Protein AF-0000000083411839 (afdb_homodimer)

InterPro domains:
  IPR003423 Outer membrane efflux protein [PF02321] (50-233)
  IPR003423 Outer membrane efflux protein [PF02321] (259-437)
  IPR051906 Outer membrane protein TolC-like [PTHR30026] (7-440)

Organism: NCBI:txid2530390

Secondary structure (DSSP, 8-state):
-TTSGGGSTTSTHHHHHHHHHHHHHHHHHHT---------PBPHHHHHHHHHHH-HHHHHHHHHHHHHHHHHHHHHHTTS-EEEEEEEEEEE-SSEE-TTS-EESS-EEEEEEEEEEEEEEEETTHHHHHHHHHHHHHHHHHHHHHHHHHHHHHHHHHHHHHHHHHHHHHHHHHHHHHHHHHHHHHHHHHHHTT-S-HHHHHHHHHHHHHHHHHHHHHHHHHHHHHHHHHHHHT-S--TT--B----PPPPP---HHHHHHHHHHH-HHHHHHHHHHHHHHHHHHHHHGGGS-EEEEEEEEEEEEEEETTS----HHHHHHHT-EEEEEEEEEEEEEETTHHHHHHHHHHHHHHHHHHHHHHHHHHHHHHHHHHHHHHHHHHHHHHHHHHHHHHHHHHHHHHHHHHHTT-S-HHHHHHHHHHHHHHHHHHHHHHHHHHHHHHHHHHHHHS--/--SGGGGGGGTHHHHHHHHHHHHHHHHHHHT---------EEPHHHHHHHHHHH-HHHHHHHHHHHHHHHHHHHHHHTTS-EEEEEEEEEEEEEEEE-TTS-EEES-EEEEEEEEEEEEEEEETTHHHHHHHHHHHHHHHHHHHHHHHHHHHHHHHHHHHHHHHHHHHHHHHHHHHHHHHHHHHHHHHHHHHTT-S-HHHHHHHHHHHHHHHHHHHHHHHHHHHHHHHHHHHHT-S--TT-EE----PPPPP---HHHHHHHHHHH-HHHHHHHHHHHHHHHHHHHHHGGGS-EEEEEEEEEEEEEEETTS----HHHHHHHT-EEEEEEEEE--S--TTHHHHHHHHHHHHHHHHHHHHHHHHHHHHHHHHHHHHHHHHHHHHHHHHHHHHHHHHHHHHHHHHHHHTT-S-HHHHHHHHHHHHHHHHHHHHHHHHHHHHHHHHHHHHHS--

Sequence (904 aa):
MSNSVVMKRKINAITTTKVMKRIIAMLTIATASTVTMWADTWSLDSCINYAVEHNLTVKTRQNDIESSKLSVTSAKSQLLPNVSASAGQSWSIGRGLTAENTYANRNTSNTQWGASFTLPVFNGLSTVRQIQLAKANLSTVIEQYAAAKDDITLNVITAYLQVLYNRELHEVALNQVELSSYELTRQRALLEAGKIPEVDLLEAESQLAQDKLQATTTANDTRLALVDLAQLLELDDIDNFDITTLDGEEQPILPAESVYNNALNINHTLKAARGEIAAAERNISVAQSGYIPRLSFNAGIGSSYYTVTGMEHPSFSRQMKDNFNTYFGFSLSIPIFDGLSTRNSVKRARVQHVASKLQYQDAENRLYKTIQQAYYQAVSAQERSKSCLIAEDAANKAFEAMREKYNLGRATPSEYEQAKNKALRTTAERIQAHYELILRTRILNFYDTGRYMSNSVVMKRKINAITTTKVMKRIIAMLTIATASTVTMWADTWSLDSCINYAVEHNLTVKTRQNDIESSKLSVTSAKSQLLPNVSASAGQSWSIGRGLTAENTYANRNTSNTQWGASFTLPVFNGLSTVRQIQLAKANLSTVIEQYAAAKDDITLNVITAYLQVLYNRELHEVALNQVELSSYELTRQRALLEAGKIPEVDLLEAESQLAQDKLQATTTANDTRLALVDLAQLLELDDIDNFDITTLDGEEQPILPAESVYNNALNINHTLKAARGEIAAAERNISVAQSGYIPRLSFNAGIGSSYYTVTGMEHPSFSRQMKDNFNTYFGFSLSIPIFDGLSTRNSVKRARVQHVASKLQYQDAENRLYKTIQQAYYQAVSAQERSKSCLIAEDAANKAFEAMREKYNLGRATPSEYEQAKNKALRTTAERIQAHYELILRTRILNFYDTGRY

Foldseek 3Di:
DPPPPPPPPPPPPPPVVVVVVVVVVVVVVVVVPPPVVVLPAAELVRLLVLLCVDPVVLVVLVVVLVVLVVQLVVLVCLQPKDKDKDKDKDKDAAFDQDPVRDTDGFIKIKIKIKMKIKGFPFLLCLSVLSSVLSVLLSQLSVLVSVLVSLVLSLVLLVLVLQLVLLVVLLVLLVVQLVVLVVVLVVVVVCVVVVNDDPVLNVVSVVSSVVSVVSSVVSVVSSLVSLVVSCVSSVHPDSPSHHHDDDPDDQDDQDDLVLLLVQLCPVNSNLVSLVSQLVSLVSQLVSLLSVQGKTKMKMKMKMFMDMDTPPDDDDDPVVRRVVRIDIDIDMDIGGDDDDPCSSVVSSVVSVVVSVVSVVVSVVVSVVLSVVSNVLSVQLVVLVVQLVVLVVQLVVLVVVLVVVVVCVVVVNDDSVRNVVSVVSNSVSVSSNSVSVSSNVSSSVVNVCSRPVHD/DPPDPPPPPPPPPPVVVVVVVVCVVVVVVVVVPPVPVVLPAAELVNLLVLLCVPPVVLVVLVVVLVVLVVQLVVLVCLQPKDKDKDKDKDKDAAFDQDPVRRTDGWIKIKIKMKMKMKGFPFLLCLSVLSSVLSVLLSQLSVLVSVLVSLVLSLVLLVLVLQLVLLVVLLVLLVVQLVVLVVVLVVVVVCVVVVNDDPVLNVVSVVSSVVSVVSNVVSVVSSLVSQVVSCVSSVHPDSPSHHHDDDPDDQDDQDDLVLLLVQLCPVNSNLVSLVSQLVSLVSQLVSLLSVQGKTKMKMKMKMFMDMDTPPDDDDDPVVRRVVRIDIDIDMDIGGDDDDPCPSVVSSVVSVVSSVVSVVVSVVVSVVLSVVSVVLSVLLVVLVVQLVVLVVQLVVLVVVLVVVVVCVVVVNDDPVSNVVSVVSNSVSVSSNSVSVSSNVSSSVVNVCSRPVHD

Solvent-accessible surface area (backbone atoms only — not comparable to full-atom values): 45033 Å² total; per-residue (Å²): 135,83,80,74,73,81,76,69,74,73,67,72,69,63,62,63,56,51,56,52,48,49,49,48,50,50,49,56,55,60,63,54,56,74,69,66,68,63,64,68,54,37,41,71,67,55,47,38,56,45,19,57,74,52,19,64,70,40,50,51,35,52,50,48,40,54,53,32,51,48,46,27,51,55,31,54,53,63,63,49,65,47,76,50,74,50,76,48,79,48,76,45,82,42,78,28,72,41,97,63,66,42,82,42,82,35,41,34,38,39,38,35,39,34,35,41,36,40,32,58,73,37,60,26,59,29,51,64,32,41,28,52,24,28,48,32,45,33,55,19,41,50,25,46,32,51,29,42,41,53,53,50,43,54,50,45,52,52,31,52,49,48,25,52,46,30,45,54,50,23,53,52,28,49,51,47,32,53,52,32,51,52,48,37,55,49,42,52,54,36,40,77,70,68,72,46,62,70,66,58,45,53,50,36,50,53,49,30,53,52,31,46,50,49,27,52,52,30,45,50,48,23,50,52,30,46,48,53,40,30,56,58,35,61,53,88,64,58,88,70,57,48,66,53,84,76,87,71,75,88,61,81,82,66,56,44,69,60,32,46,62,43,22,71,76,64,38,31,59,54,50,19,34,52,25,44,31,53,22,27,52,31,42,28,54,33,30,52,20,62,68,41,45,33,33,32,38,40,33,36,39,31,29,40,40,74,46,48,64,95,52,92,64,79,52,67,71,55,32,37,61,58,36,30,30,38,38,39,32,40,40,36,42,35,61,73,36,66,28,55,49,44,60,48,43,27,52,50,27,48,52,48,26,51,51,31,49,52,50,32,50,52,48,52,50,50,50,48,50,50,42,45,50,32,33,53,46,23,52,48,22,48,54,46,30,54,48,25,50,52,42,26,52,44,31,45,51,49,27,54,52,40,50,53,37,36,74,72,69,75,44,53,70,69,56,46,50,50,33,48,51,48,27,50,51,30,45,52,48,28,51,51,25,48,48,45,25,53,50,28,26,36,52,41,42,24,50,40,71,75,47,118,139,82,80,80,77,77,77,72,76,70,70,69,60,65,64,51,52,57,55,45,46,51,49,44,49,50,46,54,56,60,60,57,56,73,72,61,69,61,59,69,53,38,43,71,66,54,46,39,57,44,20,58,73,53,19,63,71,39,51,51,34,51,51,48,40,55,52,33,51,49,46,28,51,49,31,55,27,66,64,41,45,35,32,36,36,37,40,35,41,39,38,36,43,36,36,31,73,38,98,82,50,35,76,41,81,37,40,33,39,40,39,37,39,36,36,42,36,40,32,59,73,36,59,27,58,28,53,64,32,42,28,53,26,29,49,31,46,35,54,19,41,50,26,48,33,50,29,44,42,52,53,52,43,53,50,47,53,53,34,51,49,48,26,55,45,28,47,54,50,22,54,52,28,49,52,47,33,54,52,33,50,52,48,37,54,50,42,53,54,35,40,75,70,67,73,47,63,72,67,57,44,51,49,36,52,43,47,30,51,52,31,45,45,48,26,52,51,30,47,49,49,22,52,50,30,45,47,52,38,33,54,58,37,59,55,89,61,60,87,63,59,46,68,53,85,77,87,69,76,86,60,82,83,66,58,44,69,60,31,46,63,43,24,72,78,65,36,32,60,55,51,20,32,52,26,44,31,54,23,28,52,33,42,29,54,32,31,53,19,61,68,40,45,31,33,34,39,37,33,36,41,33,31,39,40,73,46,48,64,95,52,93,64,77,54,66,70,57,32,35,62,72,44,48,46,75,50,69,50,74,48,80,48,70,69,84,78,69,87,55,50,44,61,50,44,29,51,50,27,49,52,47,26,53,51,29,50,51,50,31,51,51,48,51,50,50,50,49,50,51,42,46,50,33,34,52,49,24,53,48,23,50,54,44,30,55,51,27,50,52,48,25,54,52,30,46,52,50,26,54,52,39,51,53,35,37,75,71,68,75,46,50,71,66,56,43,51,50,34,47,52,48,27,51,51,31,44,52,49,27,52,50,26,48,49,46,26,52,50,29,26,38,53,41,42,23,51,38,70,75,48,120

pLDDT: mean 87.09, std 16.54, range [23.09, 98.56]

Structure (mmCIF, N/CA/C/O backbone):
data_AF-0000000083411839-model_v1
#
loop_
_entity.id
_entity.type
_entity.pdbx_description
1 polymer 'TolC family protein'
#
loop_
_atom_site.group_PDB
_atom_site.id
_atom_site.type_symbol
_atom_site.label_atom_id
_atom_site.label_alt_id
_atom_site.label_comp_id
_atom_site.label_asym_id
_atom_site.label_entity_id
_atom_site.label_seq_id
_atom_site.pdbx_PDB_ins_code
_atom_site.Cartn_x
_atom_site.Cartn_y
_atom_site.Cartn_z
_atom_site.occupancy
_atom_site.B_iso_or_equiv
_atom_site.auth_seq_id
_atom_site.auth_comp_id
_atom_site.auth_asym_id
_atom_site.auth_atom_id
_atom_site.pdbx_PDB_model_num
ATOM 1 N N . MET A 1 1 ? 107.5 8.859 13.5 1 24.61 1 MET A N 1
ATOM 2 C CA . MET A 1 1 ? 106.812 10.141 13.609 1 24.61 1 MET A CA 1
ATOM 3 C C . MET A 1 1 ? 105.625 10.164 12.711 1 24.61 1 MET A C 1
ATOM 5 O O . MET A 1 1 ? 104.938 11.188 12.609 1 24.61 1 MET A O 1
ATOM 9 N N . SER A 1 2 ? 105.5 9.211 11.75 1 26.36 2 SER A N 1
ATOM 10 C CA . SER A 1 2 ? 104.688 9.188 10.531 1 26.36 2 SER A CA 1
ATOM 11 C C . SER A 1 2 ? 103.188 8.953 10.844 1 26.36 2 SER A C 1
ATOM 13 O O . SER A 1 2 ? 102.375 8.938 9.938 1 26.36 2 SER A O 1
ATOM 15 N N . ASN A 1 3 ? 102.875 8.477 12.086 1 27.67 3 ASN A N 1
ATOM 16 C CA . ASN A 1 3 ? 101.562 7.828 12.336 1 27.67 3 ASN A CA 1
ATOM 17 C C . ASN A 1 3 ? 100.438 8.844 12.5 1 27.67 3 ASN A C 1
ATOM 19 O O . ASN A 1 3 ? 99.312 8.469 12.734 1 27.67 3 ASN A O 1
ATOM 23 N N . SER A 1 4 ? 100.75 10.164 12.875 1 30.06 4 SER A N 1
ATOM 24 C CA . SER A 1 4 ? 99.75 10.992 13.594 1 30.06 4 SER A CA 1
ATOM 25 C C . SER A 1 4 ? 98.812 11.664 12.633 1 30.06 4 SER A C 1
ATOM 27 O O . SER A 1 4 ? 97.875 12.383 13.062 1 30.06 4 SER A O 1
ATOM 29 N N . VAL A 1 5 ? 99 11.836 11.312 1 27.14 5 VAL A N 1
ATOM 30 C CA . VAL A 1 5 ? 98.375 12.852 10.5 1 27.14 5 VAL A CA 1
ATOM 31 C C . VAL A 1 5 ? 97 12.375 10.102 1 27.14 5 VAL A C 1
ATOM 33 O O . VAL A 1 5 ? 96.188 13.156 9.578 1 27.14 5 VAL A O 1
ATOM 36 N N . VAL A 1 6 ? 96.688 11.055 9.992 1 29.42 6 VAL A N 1
ATOM 37 C CA . VAL A 1 6 ? 95.562 10.625 9.141 1 29.42 6 VAL A CA 1
ATOM 38 C C . VAL A 1 6 ? 94.25 10.938 9.82 1 29.42 6 VAL A C 1
ATOM 40 O O . VAL A 1 6 ? 93.188 10.773 9.219 1 29.42 6 VAL A O 1
ATOM 43 N N . MET A 1 7 ? 94.188 11.328 11.227 1 23.72 7 MET A N 1
ATOM 44 C CA . MET A 1 7 ? 92.875 11.164 11.93 1 23.72 7 MET A CA 1
ATOM 45 C C . MET A 1 7 ? 92 12.391 11.742 1 23.72 7 MET A C 1
ATOM 47 O O . MET A 1 7 ? 90.938 12.469 12.312 1 23.72 7 MET A O 1
ATOM 51 N N . LYS A 1 8 ? 92.438 13.609 11.188 1 26.45 8 LYS A N 1
ATOM 52 C CA . LYS A 1 8 ? 91.75 14.891 11.336 1 26.45 8 LYS A CA 1
ATOM 53 C C . LYS A 1 8 ? 90.5 14.945 10.445 1 26.45 8 LYS A C 1
ATOM 55 O O . LYS A 1 8 ? 89.625 15.766 10.664 1 26.45 8 LYS A O 1
ATOM 60 N N . ARG A 1 9 ? 90.5 14.383 9.258 1 24.98 9 ARG A N 1
ATOM 61 C CA . ARG A 1 9 ? 89.562 14.875 8.25 1 24.98 9 ARG A CA 1
ATOM 62 C C . ARG A 1 9 ? 88.125 14.477 8.594 1 24.98 9 ARG A C 1
ATOM 64 O O . ARG A 1 9 ? 87.188 14.844 7.879 1 24.98 9 ARG A O 1
ATOM 71 N N . LYS A 1 10 ? 87.938 13.461 9.445 1 26.09 10 LYS A N 1
ATOM 72 C CA . LYS A 1 10 ? 86.562 12.867 9.438 1 26.09 10 LYS A CA 1
ATOM 73 C C . LYS A 1 10 ? 85.562 13.781 10.133 1 26.09 10 LYS A C 1
ATOM 75 O O . LYS A 1 10 ? 84.375 13.492 10.148 1 26.09 10 LYS A O 1
ATOM 80 N N . ILE A 1 11 ? 86 14.812 10.938 1 27.66 11 ILE A N 1
ATOM 81 C CA . ILE A 1 11 ? 85.062 15.359 11.875 1 27.66 11 ILE A CA 1
ATOM 82 C C . ILE A 1 11 ? 84.125 16.359 11.156 1 27.66 11 ILE A C 1
ATOM 84 O O . ILE A 1 11 ? 83.062 16.703 11.656 1 27.66 11 ILE A O 1
ATOM 88 N N . ASN A 1 12 ? 84.562 17.016 10.047 1 28.27 12 ASN A N 1
ATOM 89 C CA . ASN A 1 12 ? 83.812 18.188 9.594 1 28.27 12 ASN A CA 1
ATOM 90 C C . ASN A 1 12 ? 82.438 17.812 8.984 1 28.27 12 ASN A C 1
ATOM 92 O O . ASN A 1 12 ? 81.625 18.688 8.68 1 28.27 12 ASN A O 1
ATOM 96 N N . ALA A 1 13 ? 82.312 16.562 8.461 1 32.06 13 ALA A N 1
ATOM 97 C CA . ALA A 1 13 ? 81.188 16.266 7.613 1 32.06 13 ALA A CA 1
ATOM 98 C C . ALA A 1 13 ? 79.938 16.125 8.445 1 32.06 13 ALA A C 1
ATOM 100 O O . ALA A 1 13 ? 78.812 16.062 7.898 1 32.06 13 ALA A O 1
ATOM 101 N N . ILE A 1 14 ? 79.938 15.961 9.773 1 34.69 14 ILE A N 1
ATOM 102 C CA . ILE A 1 14 ? 78.75 15.586 10.484 1 34.69 14 ILE A CA 1
ATOM 103 C C . ILE A 1 14 ? 77.875 16.828 10.695 1 34.69 14 ILE A C 1
ATOM 105 O O . ILE A 1 14 ? 76.625 16.719 10.742 1 34.69 14 ILE A O 1
ATOM 109 N N . THR A 1 15 ? 78.5 18.031 10.805 1 38.75 15 THR A N 1
ATOM 110 C CA . THR A 1 15 ? 77.625 19.125 11.305 1 38.75 15 THR A CA 1
ATOM 111 C C . THR A 1 15 ? 76.75 19.656 10.203 1 38.75 15 THR A C 1
ATOM 113 O O . THR A 1 15 ? 75.688 20.234 10.492 1 38.75 15 THR A O 1
ATOM 116 N N . THR A 1 16 ? 77.188 19.578 8.898 1 45.88 16 THR A N 1
ATOM 117 C CA . THR A 1 16 ? 76.438 20.25 7.867 1 45.88 16 THR A CA 1
ATOM 118 C C . THR A 1 16 ? 75.125 19.5 7.629 1 45.88 16 THR A C 1
ATOM 120 O O . THR A 1 16 ? 74.125 20.094 7.137 1 45.88 16 THR A O 1
ATOM 123 N N . THR A 1 17 ? 75.125 18.125 7.883 1 46.03 17 THR A N 1
ATOM 124 C CA . THR A 1 17 ? 73.938 17.375 7.504 1 46.03 17 THR A CA 1
ATOM 125 C C . THR A 1 17 ? 72.812 17.641 8.492 1 46.03 17 THR A C 1
ATOM 127 O O . THR A 1 17 ? 71.625 17.453 8.164 1 46.03 17 THR A O 1
ATOM 130 N N . LYS A 1 18 ? 73.125 18.078 9.805 1 47.94 18 LYS A N 1
ATOM 131 C CA . LYS A 1 18 ? 72.062 18.312 10.773 1 47.94 18 LYS A CA 1
ATOM 132 C C . LYS A 1 18 ? 71.312 19.594 10.461 1 47.94 18 LYS A C 1
ATOM 134 O O . LYS A 1 18 ? 70.125 19.641 10.609 1 47.94 18 LYS A O 1
ATOM 139 N N . VAL A 1 19 ? 72.125 20.703 10.055 1 52.66 19 VAL A N 1
ATOM 140 C CA . VAL A 1 19 ? 71.438 21.953 9.781 1 52.66 19 VAL A CA 1
ATOM 141 C C . VAL A 1 19 ? 70.5 21.766 8.594 1 52.66 19 VAL A C 1
ATOM 143 O O . VAL A 1 19 ? 69.375 22.281 8.594 1 52.66 19 VAL A O 1
ATOM 146 N N . MET A 1 20 ? 71 20.953 7.527 1 48.31 20 MET A N 1
ATOM 147 C CA . MET A 1 20 ? 70.062 20.797 6.383 1 48.31 20 MET A CA 1
ATOM 148 C C . MET A 1 20 ? 68.875 19.969 6.758 1 48.31 20 MET A C 1
ATOM 150 O O . MET A 1 20 ? 67.75 20.219 6.258 1 48.31 20 MET A O 1
ATOM 154 N N . LYS A 1 21 ? 69 18.953 7.676 1 52.09 21 LYS A N 1
ATOM 155 C CA . LYS A 1 21 ? 67.812 18.172 8.078 1 52.09 21 LYS A CA 1
ATOM 156 C C . LYS A 1 21 ? 66.875 19 8.922 1 52.09 21 LYS A C 1
ATOM 158 O O . LYS A 1 21 ? 65.688 18.828 8.836 1 52.09 21 LYS A O 1
ATOM 163 N N . ARG A 1 22 ? 67.375 19.953 9.812 1 54.03 22 ARG A N 1
ATOM 164 C CA . ARG A 1 22 ? 66.5 20.812 10.555 1 54.03 22 ARG A CA 1
ATOM 165 C C . ARG A 1 22 ? 65.75 21.766 9.617 1 54.03 22 ARG A C 1
ATOM 167 O O . ARG A 1 22 ? 64.562 22.031 9.812 1 54.03 22 ARG A O 1
ATOM 174 N N . ILE A 1 23 ? 66.562 22.312 8.586 1 55.16 23 ILE A N 1
ATOM 175 C CA . ILE A 1 23 ? 65.875 23.172 7.645 1 55.16 23 ILE A CA 1
ATOM 176 C C . ILE A 1 23 ? 64.875 22.344 6.832 1 55.16 23 ILE A C 1
ATOM 178 O O . ILE A 1 23 ? 63.719 22.781 6.609 1 55.16 23 ILE A O 1
ATOM 182 N N . ILE A 1 24 ? 65.25 21.094 6.426 1 54.97 24 ILE A N 1
ATOM 183 C CA . ILE A 1 24 ? 64.312 20.266 5.711 1 54.97 24 ILE A CA 1
ATOM 184 C C . ILE A 1 24 ? 63.156 19.875 6.648 1 54.97 24 ILE A C 1
ATOM 186 O O . ILE A 1 24 ? 62 19.891 6.254 1 54.97 24 ILE A O 1
ATOM 190 N N . ALA A 1 25 ? 63.469 19.578 7.969 1 53.5 25 ALA A N 1
ATOM 191 C CA . ALA A 1 25 ? 62.375 19.281 8.891 1 53.5 25 ALA A CA 1
ATOM 192 C C . ALA A 1 25 ? 61.5 20.531 9.109 1 53.5 25 ALA A C 1
ATOM 194 O O . ALA A 1 25 ? 60.281 20.422 9.188 1 53.5 25 ALA A O 1
ATOM 195 N N . MET A 1 26 ? 62.281 21.688 9.281 1 50.06 26 MET A N 1
ATOM 196 C CA . MET A 1 26 ? 61.469 22.891 9.453 1 50.06 26 MET A CA 1
ATOM 197 C C . MET A 1 26 ? 60.656 23.203 8.188 1 50.06 26 MET A C 1
ATOM 199 O O . MET A 1 26 ? 59.531 23.672 8.266 1 50.06 26 MET A O 1
ATOM 203 N N . LEU A 1 27 ? 61.406 22.984 6.953 1 48.75 27 LEU A N 1
ATOM 204 C CA . LEU A 1 27 ? 60.594 23.203 5.75 1 48.75 27 LEU A CA 1
ATOM 205 C C . LEU A 1 27 ? 59.469 22.203 5.645 1 48.75 27 LEU A C 1
ATOM 207 O O . LEU A 1 27 ? 58.375 22.531 5.164 1 48.75 27 LEU A O 1
ATOM 211 N N . THR A 1 28 ? 59.75 20.922 6.059 1 49.72 28 THR A N 1
ATOM 212 C CA . THR A 1 28 ? 58.625 20 5.977 1 49.72 28 THR A CA 1
ATOM 213 C C . THR A 1 28 ? 57.531 20.391 6.961 1 49.72 28 THR A C 1
ATOM 215 O O . THR A 1 28 ? 56.344 20.141 6.715 1 49.72 28 THR A O 1
ATOM 218 N N . ILE A 1 29 ? 57.875 20.984 8.164 1 47.56 29 ILE A N 1
ATOM 219 C CA . ILE A 1 29 ? 56.812 21.391 9.062 1 47.56 29 ILE A CA 1
ATOM 220 C C . ILE A 1 29 ? 56.031 22.562 8.461 1 47.56 29 ILE A C 1
ATOM 222 O O . ILE A 1 29 ? 54.844 22.75 8.734 1 47.56 29 ILE A O 1
ATOM 226 N N . ALA A 1 30 ? 56.812 23.516 7.816 1 46.19 30 ALA A N 1
ATOM 227 C CA . ALA A 1 30 ? 56.062 24.672 7.336 1 46.19 30 ALA A CA 1
ATOM 228 C C . ALA A 1 30 ? 55.031 24.266 6.289 1 46.19 30 ALA A C 1
ATOM 230 O O . ALA A 1 30 ? 54.031 24.953 6.098 1 46.19 30 ALA A O 1
ATOM 231 N N . THR A 1 31 ? 55.5 23.375 5.375 1 42.62 31 THR A N 1
ATOM 232 C CA . THR A 1 31 ? 54.438 23.062 4.41 1 42.62 31 THR A CA 1
ATOM 233 C C . THR A 1 31 ? 53.312 22.266 5.066 1 42.62 31 THR A C 1
ATOM 235 O O . THR A 1 31 ? 52.562 21.578 4.387 1 42.62 31 THR A O 1
ATOM 238 N N . ALA A 1 32 ? 53.406 22.047 6.395 1 40.94 32 ALA A N 1
ATOM 239 C CA . ALA A 1 32 ? 52.094 21.625 6.871 1 40.94 32 ALA A CA 1
ATOM 240 C C . ALA A 1 32 ? 51 22.641 6.465 1 40.94 32 ALA A C 1
ATOM 242 O O . ALA A 1 32 ? 50.844 23.672 7.109 1 40.94 32 ALA A O 1
ATOM 243 N N . SER A 1 33 ? 51.031 22.984 5.191 1 37.06 33 SER A N 1
ATOM 244 C CA . SER A 1 33 ? 49.812 23.656 4.742 1 37.06 33 SER A CA 1
ATOM 245 C C . SER A 1 33 ? 48.594 23.125 5.465 1 37.06 33 SER A C 1
ATOM 247 O O . SER A 1 33 ? 48.438 21.922 5.629 1 37.06 33 SER A O 1
ATOM 249 N N . THR A 1 34 ? 48.156 23.875 6.441 1 37.28 34 THR A N 1
ATOM 250 C CA . THR A 1 34 ? 46.781 23.703 6.859 1 37.28 34 THR A CA 1
ATOM 251 C C . THR A 1 34 ? 45.906 23.312 5.672 1 37.28 34 THR A C 1
ATOM 253 O O . THR A 1 34 ? 45.719 24.109 4.742 1 37.28 34 THR A O 1
ATOM 256 N N . VAL A 1 35 ? 46.062 22.141 5.137 1 38.78 35 VAL A N 1
ATOM 257 C CA . VAL A 1 35 ? 44.844 21.703 4.469 1 38.78 35 VAL A CA 1
ATOM 258 C C . VAL A 1 35 ? 43.625 22.219 5.223 1 38.78 35 VAL A C 1
ATOM 260 O O . VAL A 1 35 ? 43.312 21.75 6.324 1 38.78 35 VAL A O 1
ATOM 263 N N . THR A 1 36 ? 43.562 23.5 5.398 1 35.56 36 THR A N 1
ATOM 264 C CA . THR A 1 36 ? 42.188 23.859 5.688 1 35.56 36 THR A CA 1
ATOM 265 C C . THR A 1 36 ? 41.188 22.922 4.984 1 35.56 36 THR A C 1
ATOM 267 O O . THR A 1 36 ? 41.156 22.875 3.752 1 35.56 36 THR A O 1
ATOM 270 N N . MET A 1 37 ? 41.219 21.766 5.43 1 38.09 37 MET A N 1
ATOM 271 C CA . MET A 1 37 ? 40.031 21 5.066 1 38.09 37 MET A CA 1
ATOM 272 C C . MET A 1 37 ? 38.812 21.906 4.953 1 38.09 37 MET A C 1
ATOM 274 O O . MET A 1 37 ? 38.281 22.375 5.965 1 38.09 37 MET A O 1
ATOM 278 N N . TRP A 1 38 ? 38.875 22.891 4.133 1 40.22 38 TRP A N 1
ATOM 279 C CA . TRP A 1 38 ? 37.594 23.5 3.816 1 40.22 38 TRP A CA 1
ATOM 280 C C . TRP A 1 38 ? 36.469 22.484 3.98 1 40.22 38 TRP A C 1
ATOM 282 O O . TRP A 1 38 ? 36.5 21.422 3.375 1 40.22 38 TRP A O 1
ATOM 292 N N . ALA A 1 39 ? 36.062 22.281 5.078 1 48.25 39 ALA A N 1
ATOM 293 C CA . ALA A 1 39 ? 34.812 21.516 5.207 1 48.25 39 ALA A CA 1
ATOM 294 C C . ALA A 1 39 ? 33.938 21.672 3.971 1 48.25 39 ALA A C 1
ATOM 296 O O . ALA A 1 39 ? 33.594 22.797 3.6 1 48.25 39 ALA A O 1
ATOM 297 N N . ASP A 1 40 ? 34.156 20.984 2.982 1 59 40 ASP A N 1
ATOM 298 C CA . ASP A 1 40 ? 33.438 21 1.711 1 59 40 ASP A CA 1
ATOM 299 C C . ASP A 1 40 ? 31.938 21.156 1.926 1 59 40 ASP A C 1
ATOM 301 O O . ASP A 1 40 ? 31.297 20.312 2.547 1 59 40 ASP A O 1
ATOM 305 N N . THR A 1 41 ? 31.453 22.375 2.043 1 85.88 41 THR A N 1
ATOM 306 C CA . THR A 1 41 ? 30.031 22.703 2.131 1 85.88 41 THR A CA 1
ATOM 307 C C . THR A 1 41 ? 29.281 22.156 0.923 1 85.88 41 THR A C 1
ATOM 309 O O . THR A 1 41 ? 29.781 22.203 -0.204 1 85.88 41 THR A O 1
ATOM 312 N N . TRP A 1 42 ? 28.266 21.406 1.193 1 91.62 42 TRP A N 1
ATOM 313 C CA . TRP A 1 42 ? 27.453 20.719 0.192 1 91.62 42 TRP A CA 1
ATOM 314 C C . TRP A 1 42 ? 26.375 21.641 -0.372 1 91.62 42 TRP A C 1
ATOM 316 O O . TRP A 1 42 ? 25.656 22.297 0.382 1 91.62 42 TRP A O 1
ATOM 326 N N . SER A 1 43 ? 26.422 21.734 -1.697 1 93.38 43 SER A N 1
ATOM 327 C CA . SER A 1 43 ? 25.312 22.422 -2.354 1 93.38 43 SER A CA 1
ATOM 328 C C . SER A 1 43 ? 24.094 21.531 -2.461 1 93.38 43 SER A C 1
ATOM 330 O O . SER A 1 43 ? 24.172 20.328 -2.227 1 93.38 43 SER A O 1
ATOM 332 N N . LEU A 1 44 ? 23 22.156 -2.76 1 93.56 44 LEU A N 1
ATOM 333 C CA . LEU A 1 44 ? 21.766 21.391 -2.924 1 93.56 44 LEU A CA 1
ATOM 334 C C . LEU A 1 44 ? 21.922 20.344 -4.012 1 93.56 44 LEU A C 1
ATOM 336 O O . LEU A 1 44 ? 21.562 19.172 -3.814 1 93.56 44 LEU A O 1
ATOM 340 N N . ASP A 1 45 ? 22.562 20.719 -5.105 1 92.56 45 ASP A N 1
ATOM 341 C CA . ASP A 1 45 ? 22.766 19.797 -6.219 1 92.56 45 ASP A CA 1
ATOM 342 C C . ASP A 1 45 ? 23.656 18.625 -5.809 1 92.56 45 ASP A C 1
ATOM 344 O O . ASP A 1 45 ? 23.391 17.484 -6.168 1 92.56 45 ASP A O 1
ATOM 348 N N . SER A 1 46 ? 24.656 18.938 -5.059 1 93.94 46 SER A N 1
ATOM 349 C CA . SER A 1 46 ? 25.562 17.891 -4.605 1 93.94 46 SER A CA 1
ATOM 350 C C . SER A 1 46 ? 24.875 16.922 -3.65 1 93.94 46 SER A C 1
ATOM 352 O O . SER A 1 46 ? 25.094 15.711 -3.709 1 93.94 46 SER A O 1
ATOM 354 N N . CYS A 1 47 ? 24.047 17.5 -2.809 1 96.06 47 CYS A N 1
ATOM 355 C CA . CYS A 1 47 ? 23.297 16.656 -1.875 1 96.06 47 CYS A CA 1
ATOM 356 C C . CYS A 1 47 ? 22.344 15.742 -2.619 1 96.06 47 CYS A C 1
ATOM 358 O O . CYS A 1 47 ? 22.281 14.547 -2.324 1 96.06 47 CYS A O 1
ATOM 360 N N . ILE A 1 48 ? 21.703 16.266 -3.617 1 95.56 48 ILE A N 1
ATOM 361 C CA . ILE A 1 48 ? 20.719 15.5 -4.371 1 95.56 48 ILE A CA 1
ATOM 362 C C . ILE A 1 48 ? 21.422 14.391 -5.148 1 95.56 48 ILE A C 1
ATOM 364 O O . ILE A 1 48 ? 21.016 13.227 -5.082 1 95.56 48 ILE A O 1
ATOM 368 N N . ASN A 1 49 ? 22.516 14.703 -5.828 1 95 49 ASN A N 1
ATOM 369 C CA . ASN A 1 49 ? 23.25 13.719 -6.617 1 95 49 ASN A CA 1
ATOM 370 C C . ASN A 1 49 ? 23.812 12.602 -5.742 1 95 49 ASN A C 1
ATOM 372 O O . ASN A 1 49 ? 23.766 11.43 -6.105 1 95 49 ASN A O 1
ATOM 376 N N . TYR A 1 50 ? 24.281 13.047 -4.629 1 95 50 TYR A N 1
ATOM 377 C CA . TYR A 1 50 ? 24.859 12.055 -3.717 1 95 50 TYR A CA 1
ATOM 378 C C . TYR A 1 50 ? 23.766 11.141 -3.158 1 95 50 TYR A C 1
ATOM 380 O O . TYR A 1 50 ? 23.953 9.93 -3.062 1 95 50 TYR A O 1
ATOM 388 N N . ALA A 1 51 ? 22.672 11.695 -2.762 1 95.81 51 ALA A N 1
ATOM 389 C CA . ALA A 1 51 ? 21.562 10.922 -2.193 1 95.81 51 ALA A CA 1
ATOM 390 C C . ALA A 1 51 ? 21.031 9.922 -3.205 1 95.81 51 ALA A C 1
ATOM 392 O O . ALA A 1 51 ? 20.766 8.766 -2.861 1 95.81 51 ALA A O 1
ATOM 393 N N . VAL A 1 52 ? 20.906 10.336 -4.449 1 95.69 52 VAL A N 1
ATOM 394 C CA . VAL A 1 52 ? 20.375 9.477 -5.508 1 95.69 52 VAL A CA 1
ATOM 395 C C . VAL A 1 52 ? 21.297 8.289 -5.727 1 95.69 52 VAL A C 1
ATOM 397 O O . VAL A 1 52 ? 20.844 7.176 -6 1 95.69 52 VAL A O 1
ATOM 400 N N . GLU A 1 53 ? 22.547 8.438 -5.496 1 93.75 53 GLU A N 1
ATOM 401 C CA . GLU A 1 53 ? 23.531 7.391 -5.758 1 93.75 53 GLU A CA 1
ATOM 402 C C . GLU A 1 53 ? 23.703 6.48 -4.543 1 93.75 53 GLU A C 1
ATOM 404 O O . GLU A 1 53 ? 24 5.293 -4.688 1 93.75 53 GLU A O 1
ATOM 409 N N . HIS A 1 54 ? 23.438 7.035 -3.346 1 93.56 54 HIS A N 1
ATOM 410 C CA . HIS A 1 54 ? 23.875 6.285 -2.172 1 93.56 54 HIS A CA 1
ATOM 411 C C . HIS A 1 54 ? 22.688 5.902 -1.295 1 93.56 54 HIS A C 1
ATOM 413 O O . HIS A 1 54 ? 22.812 5.086 -0.379 1 93.56 54 HIS A O 1
ATOM 419 N N . ASN A 1 55 ? 21.547 6.473 -1.497 1 94.19 55 ASN A N 1
ATOM 420 C CA . ASN A 1 55 ? 20.391 6.168 -0.671 1 94.19 55 ASN A CA 1
ATOM 421 C C . ASN A 1 55 ? 19.984 4.699 -0.788 1 94.19 55 ASN A C 1
ATOM 423 O O . ASN A 1 55 ? 19.906 4.16 -1.893 1 94.19 55 ASN A O 1
ATOM 427 N N . LEU A 1 56 ? 19.688 4.07 0.382 1 93.88 56 LEU A N 1
ATOM 428 C CA . LEU A 1 56 ? 19.438 2.635 0.432 1 93.88 56 LEU A CA 1
ATOM 429 C C . LEU A 1 56 ? 18.141 2.277 -0.286 1 93.88 56 LEU A C 1
ATOM 431 O O . LEU A 1 56 ? 18.031 1.199 -0.876 1 93.88 56 LEU A O 1
ATOM 435 N N . THR A 1 57 ? 17.141 3.092 -0.201 1 94.44 57 THR A N 1
ATOM 436 C CA . THR A 1 57 ? 15.883 2.834 -0.896 1 94.44 57 THR A CA 1
ATOM 437 C C . THR A 1 57 ? 16.094 2.779 -2.404 1 94.44 57 THR A C 1
ATOM 439 O O . THR A 1 57 ? 15.555 1.902 -3.084 1 94.44 57 THR A O 1
ATOM 442 N N . VAL A 1 58 ? 16.906 3.727 -2.965 1 95.38 58 VAL A N 1
ATOM 443 C CA . VAL A 1 58 ? 17.219 3.75 -4.391 1 95.38 58 VAL A CA 1
ATOM 444 C C . VAL A 1 58 ? 18.031 2.514 -4.766 1 95.38 58 VAL A C 1
ATOM 446 O O . VAL A 1 58 ? 17.766 1.872 -5.785 1 95.38 58 VAL A O 1
ATOM 449 N N . LYS A 1 59 ? 18.922 2.115 -3.91 1 94.94 59 LYS A N 1
ATOM 450 C CA . LYS A 1 59 ? 19.734 0.931 -4.16 1 94.94 59 LYS A CA 1
ATOM 451 C C . LYS A 1 59 ? 18.891 -0.336 -4.156 1 94.94 59 LYS A C 1
ATOM 453 O O . LYS A 1 59 ? 19.125 -1.252 -4.945 1 94.94 59 LYS A O 1
ATOM 458 N N . THR A 1 60 ? 17.953 -0.369 -3.252 1 96.69 60 THR A N 1
ATOM 459 C CA . THR A 1 60 ? 17.047 -1.51 -3.199 1 96.69 60 THR A CA 1
ATOM 460 C C . THR A 1 60 ? 16.25 -1.627 -4.496 1 96.69 60 THR A C 1
ATOM 462 O O . THR A 1 60 ? 16.078 -2.727 -5.027 1 96.69 60 THR A O 1
ATOM 465 N N . ARG A 1 61 ? 15.758 -0.511 -5.008 1 96.75 61 ARG A N 1
ATOM 466 C CA . ARG A 1 61 ? 15.023 -0.516 -6.27 1 96.75 61 ARG A CA 1
ATOM 467 C C . ARG A 1 61 ? 15.922 -0.924 -7.43 1 96.75 61 ARG A C 1
ATOM 469 O O . ARG A 1 61 ? 15.477 -1.582 -8.367 1 96.75 61 ARG A O 1
ATOM 476 N N . GLN A 1 62 ? 17.203 -0.522 -7.355 1 96.56 62 GLN A N 1
ATOM 477 C CA . GLN A 1 62 ? 18.172 -0.949 -8.367 1 96.56 62 GLN A CA 1
ATOM 478 C C . GLN A 1 62 ? 18.344 -2.465 -8.352 1 96.56 62 GLN A C 1
ATOM 480 O O . GLN A 1 62 ? 18.453 -3.092 -9.406 1 96.56 62 GLN A O 1
ATOM 485 N N . ASN A 1 63 ? 18.422 -3.062 -7.145 1 97.31 63 ASN A N 1
ATOM 486 C CA . ASN A 1 63 ? 18.5 -4.512 -7.008 1 97.31 63 ASN A CA 1
ATOM 487 C C . ASN A 1 63 ? 17.266 -5.199 -7.566 1 97.31 63 ASN A C 1
ATOM 489 O O . ASN A 1 63 ? 17.344 -6.309 -8.094 1 97.31 63 ASN A O 1
ATOM 493 N N . ASP A 1 64 ? 16.109 -4.566 -7.461 1 97.19 64 ASP A N 1
ATOM 494 C CA . ASP A 1 64 ? 14.891 -5.102 -8.039 1 97.19 64 ASP A CA 1
ATOM 495 C C . ASP A 1 64 ? 14.992 -5.18 -9.562 1 97.19 64 ASP A C 1
ATOM 497 O O . ASP A 1 64 ? 14.438 -6.094 -10.18 1 97.19 64 ASP A O 1
ATOM 501 N N . ILE A 1 65 ? 15.68 -4.195 -10.172 1 97.75 65 ILE A N 1
ATOM 502 C CA . ILE A 1 65 ? 15.891 -4.219 -11.617 1 97.75 65 ILE A CA 1
ATOM 503 C C . ILE A 1 65 ? 16.703 -5.457 -12 1 97.75 65 ILE A C 1
ATOM 505 O O . ILE A 1 65 ? 16.344 -6.16 -12.953 1 97.75 65 ILE A O 1
ATOM 509 N N . GLU A 1 66 ? 17.703 -5.789 -11.203 1 97.81 66 GLU A N 1
ATOM 510 C CA . GLU A 1 66 ? 18.516 -6.973 -11.477 1 97.81 66 GLU A CA 1
ATOM 511 C C . GLU A 1 66 ? 17.688 -8.25 -11.359 1 97.81 66 GLU A C 1
ATOM 513 O O . GLU A 1 66 ? 17.812 -9.156 -12.18 1 97.81 66 GLU A O 1
ATOM 518 N N . SER A 1 67 ? 16.906 -8.242 -10.375 1 98 67 SER A N 1
ATOM 519 C CA . SER A 1 67 ? 16.031 -9.391 -10.195 1 98 67 SER A CA 1
ATOM 520 C C . SER A 1 67 ? 15.062 -9.531 -11.367 1 98 67 SER A C 1
ATOM 522 O O . SER A 1 67 ? 14.82 -10.648 -11.844 1 98 67 SER A O 1
ATOM 524 N N . SER A 1 68 ? 14.523 -8.414 -11.836 1 97.75 68 SER A N 1
ATOM 525 C CA . SER A 1 68 ? 13.57 -8.445 -12.953 1 97.75 68 SER A CA 1
ATOM 526 C C . SER A 1 68 ? 14.266 -8.82 -14.258 1 97.75 68 SER A C 1
ATOM 528 O O . SER A 1 68 ? 13.68 -9.508 -15.094 1 97.75 68 SER A O 1
ATOM 530 N N . LYS A 1 69 ? 15.5 -8.398 -14.422 1 98 69 LYS A N 1
ATOM 531 C CA . LYS A 1 69 ? 16.281 -8.828 -15.57 1 98 69 LYS A CA 1
ATOM 532 C C . LYS A 1 69 ? 16.469 -10.344 -15.586 1 98 69 LYS A C 1
ATOM 534 O O . LYS A 1 69 ? 16.391 -10.977 -16.641 1 98 69 LYS A O 1
ATOM 539 N N . LEU A 1 70 ? 16.703 -10.859 -14.375 1 97.69 70 LEU A N 1
ATOM 540 C CA . LEU A 1 70 ? 16.844 -12.312 -14.25 1 97.69 70 LEU A CA 1
ATOM 541 C C . LEU A 1 70 ? 15.547 -13.016 -14.594 1 97.69 70 LEU A C 1
ATOM 543 O O . LEU A 1 70 ? 15.555 -14.109 -15.164 1 97.69 70 LEU A O 1
ATOM 547 N N . SER A 1 71 ? 14.438 -12.414 -14.328 1 98.25 71 SER A N 1
ATOM 548 C CA . SER A 1 71 ? 13.141 -12.977 -14.695 1 98.25 71 SER A CA 1
ATOM 549 C C . SER A 1 71 ? 12.977 -13.047 -16.203 1 98.25 71 SER A C 1
ATOM 551 O O . SER A 1 71 ? 12.422 -14.023 -16.734 1 98.25 71 SER A O 1
ATOM 553 N N . VAL A 1 72 ? 13.445 -12.047 -16.938 1 98.06 72 VAL A N 1
ATOM 554 C CA . VAL A 1 72 ? 13.398 -12.047 -18.391 1 98.06 72 VAL A CA 1
ATOM 555 C C . VAL A 1 72 ? 14.289 -13.164 -18.938 1 98.06 72 VAL A C 1
ATOM 557 O O . VAL A 1 72 ? 13.867 -13.93 -19.812 1 98.06 72 VAL A O 1
ATOM 560 N N . THR A 1 73 ? 15.469 -13.297 -18.328 1 97.81 73 THR A N 1
ATOM 561 C CA . THR A 1 73 ? 16.391 -14.336 -18.75 1 97.81 73 THR A CA 1
ATOM 562 C C . THR A 1 73 ? 15.828 -15.727 -18.453 1 97.81 73 THR A C 1
ATOM 564 O O . THR A 1 73 ? 15.961 -16.641 -19.281 1 97.81 73 THR A O 1
ATOM 567 N N . SER A 1 74 ? 15.219 -15.82 -17.328 1 97.88 74 SER A N 1
ATOM 568 C CA . SER A 1 74 ? 14.594 -17.078 -16.953 1 97.88 74 SER A CA 1
ATOM 569 C C . SER A 1 74 ? 13.469 -17.453 -17.922 1 97.88 74 SER A C 1
ATOM 571 O O . SER A 1 74 ? 13.328 -18.609 -18.312 1 97.88 74 SER A O 1
ATOM 573 N N . ALA A 1 75 ? 12.688 -16.453 -18.344 1 96.94 75 ALA A N 1
ATOM 574 C CA . ALA A 1 75 ? 11.617 -16.703 -19.297 1 96.94 75 ALA A CA 1
ATOM 575 C C . ALA A 1 75 ? 12.18 -17.109 -20.656 1 96.94 75 ALA A C 1
ATOM 577 O O . ALA A 1 75 ? 11.664 -18.031 -21.297 1 96.94 75 ALA A O 1
ATOM 578 N N . LYS A 1 76 ? 13.281 -16.531 -21.078 1 97.06 76 LYS A N 1
ATOM 579 C CA . LYS A 1 76 ? 13.938 -16.859 -22.344 1 97.06 76 LYS A CA 1
ATOM 580 C C . LYS A 1 76 ? 14.523 -18.266 -22.312 1 97.06 76 LYS A C 1
ATOM 582 O O . LYS A 1 76 ? 14.508 -18.969 -23.312 1 97.06 76 LYS A O 1
ATOM 587 N N . SER A 1 77 ? 14.992 -18.625 -21.094 1 96.69 77 SER A N 1
ATOM 588 C CA . SER A 1 77 ? 15.672 -19.906 -20.953 1 96.69 77 SER A CA 1
ATOM 589 C C . SER A 1 77 ? 14.695 -21.062 -21.109 1 96.69 77 SER A C 1
ATOM 591 O O . SER A 1 77 ? 15.109 -22.203 -21.344 1 96.69 77 SER A O 1
ATOM 593 N N . GLN A 1 78 ? 13.367 -20.781 -21.125 1 95.56 78 GLN A N 1
ATOM 594 C CA . GLN A 1 78 ? 12.367 -21.828 -21.312 1 95.56 78 GLN A CA 1
ATOM 595 C C . GLN A 1 78 ? 12.32 -22.297 -22.766 1 95.56 78 GLN A C 1
ATOM 597 O O . GLN A 1 78 ? 11.727 -23.344 -23.062 1 95.56 78 GLN A O 1
ATOM 602 N N . LEU A 1 79 ? 12.984 -21.578 -23.688 1 95.44 79 LEU A N 1
ATOM 603 C CA . LEU A 1 79 ? 13.062 -21.953 -25.094 1 95.44 79 LEU A CA 1
ATOM 604 C C . LEU A 1 79 ? 14.195 -22.938 -25.328 1 95.44 79 LEU A C 1
ATOM 606 O O . LEU A 1 79 ? 14.273 -23.562 -26.391 1 95.44 79 LEU A O 1
ATOM 610 N N . LEU A 1 80 ? 15.031 -23.156 -24.266 1 95.75 80 LEU A N 1
ATOM 611 C CA . LEU A 1 80 ? 16.203 -24 -24.422 1 95.75 80 LEU A CA 1
ATOM 612 C C . LEU A 1 80 ? 15.867 -25.469 -24.141 1 95.75 80 LEU A C 1
ATOM 614 O O . LEU A 1 80 ? 14.898 -25.75 -23.422 1 95.75 80 LEU A O 1
ATOM 618 N N . PRO A 1 81 ? 16.609 -26.484 -24.703 1 95.94 81 PRO A N 1
ATOM 619 C CA . PRO A 1 81 ? 16.359 -27.906 -24.438 1 95.94 81 PRO A CA 1
ATOM 620 C C . PRO A 1 81 ? 16.797 -28.328 -23.031 1 95.94 81 PRO A C 1
ATOM 622 O O . PRO A 1 81 ? 17.5 -27.578 -22.344 1 95.94 81 PRO A O 1
ATOM 625 N N . ASN A 1 82 ? 16.266 -29.391 -22.656 1 96.5 82 ASN A N 1
ATOM 626 C CA . ASN A 1 82 ? 16.703 -30.078 -21.453 1 96.5 82 ASN A CA 1
ATOM 627 C C . ASN A 1 82 ? 17.391 -31.406 -21.781 1 96.5 82 ASN A C 1
ATOM 629 O O . ASN A 1 82 ? 16.906 -32.156 -22.609 1 96.5 82 ASN A O 1
ATOM 633 N N . VAL A 1 83 ? 18.594 -31.547 -21.219 1 96.81 83 VAL A N 1
ATOM 634 C CA . VAL A 1 83 ? 19.328 -32.781 -21.375 1 96.81 83 VAL A CA 1
ATOM 635 C C . VAL A 1 83 ? 19.531 -33.438 -20.016 1 96.81 83 VAL A C 1
ATOM 637 O O . VAL A 1 83 ? 19.953 -32.812 -19.062 1 96.81 83 VAL A O 1
ATOM 640 N N . SER A 1 84 ? 19.156 -34.719 -19.984 1 97.19 84 SER A N 1
ATOM 641 C CA . SER A 1 84 ? 19.312 -35.469 -18.734 1 97.19 84 SER A CA 1
ATOM 642 C C . SER A 1 84 ? 19.844 -36.875 -18.984 1 97.19 84 SER A C 1
ATOM 644 O O . SER A 1 84 ? 19.766 -37.375 -20.109 1 97.19 84 SER A O 1
ATOM 646 N N . ALA A 1 85 ? 20.469 -37.438 -17.953 1 96.44 85 ALA A N 1
ATOM 647 C CA . ALA A 1 85 ? 20.922 -38.812 -17.969 1 96.44 85 ALA A CA 1
ATOM 648 C C . ALA A 1 85 ? 20.406 -39.562 -16.75 1 96.44 85 ALA A C 1
ATOM 650 O O . ALA A 1 85 ? 20.156 -38.969 -15.703 1 96.44 85 ALA A O 1
ATOM 651 N N . SER A 1 86 ? 20.109 -40.875 -17.078 1 96.44 86 SER A N 1
ATOM 652 C CA . SER A 1 86 ? 19.641 -41.719 -15.992 1 96.44 86 SER A CA 1
ATOM 653 C C . SER A 1 86 ? 20.281 -43.094 -16.062 1 96.44 86 SER A C 1
ATOM 655 O O . SER A 1 86 ? 20.688 -43.562 -17.125 1 96.44 86 SER A O 1
ATOM 657 N N . ALA A 1 87 ? 20.5 -43.75 -14.859 1 95.31 87 ALA A N 1
ATOM 658 C CA . ALA A 1 87 ? 20.938 -45.125 -14.711 1 95.31 87 ALA A CA 1
ATOM 659 C C . ALA A 1 87 ? 20.125 -45.844 -13.633 1 95.31 87 ALA A C 1
ATOM 661 O O . ALA A 1 87 ? 19.797 -45.25 -12.594 1 95.31 87 ALA A O 1
ATOM 662 N N . GLY A 1 88 ? 19.766 -47.125 -14.062 1 95.5 88 GLY A N 1
ATOM 663 C CA . GLY A 1 88 ? 18.984 -47.906 -13.117 1 95.5 88 GLY A CA 1
ATOM 664 C C . GLY A 1 88 ? 19.375 -49.344 -13.039 1 95.5 88 GLY A C 1
ATOM 665 O O . GLY A 1 88 ? 19.797 -49.938 -14.047 1 95.5 88 GLY A O 1
ATOM 666 N N . GLN A 1 89 ? 19.281 -49.906 -11.812 1 94.44 89 GLN A N 1
ATOM 667 C CA . GLN A 1 89 ? 19.438 -51.344 -11.555 1 94.44 89 GLN A CA 1
ATOM 668 C C . GLN A 1 89 ? 18.25 -51.906 -10.797 1 94.44 89 GLN A C 1
ATOM 670 O O . GLN A 1 89 ? 17.781 -51.312 -9.82 1 94.44 89 GLN A O 1
ATOM 675 N N . SER A 1 90 ? 17.703 -52.969 -11.492 1 92.94 90 SER A N 1
ATOM 676 C CA . SER A 1 90 ? 16.562 -53.594 -10.82 1 92.94 90 SER A CA 1
ATOM 677 C C . SER A 1 90 ? 16.703 -55.094 -10.781 1 92.94 90 SER A C 1
ATOM 679 O O . SER A 1 90 ? 17.359 -55.688 -11.648 1 92.94 90 SER A O 1
ATOM 681 N N . TRP A 1 91 ? 16.172 -55.719 -9.719 1 88.75 91 TRP A N 1
ATOM 682 C CA . TRP A 1 91 ? 16.078 -57.156 -9.547 1 88.75 91 TRP A CA 1
ATOM 683 C C . TRP A 1 91 ? 14.641 -57.594 -9.336 1 88.75 91 TRP A C 1
ATOM 685 O O . TRP A 1 91 ? 13.867 -56.906 -8.664 1 88.75 91 TRP A O 1
ATOM 695 N N . SER A 1 92 ? 14.195 -58.531 -10.188 1 87.19 92 SER A N 1
ATOM 696 C CA . SER A 1 92 ? 12.875 -59.125 -10.016 1 87.19 92 SER A CA 1
ATOM 697 C C . SER A 1 92 ? 12.977 -60.594 -9.617 1 87.19 92 SER A C 1
ATOM 699 O O . SER A 1 92 ? 13.648 -61.375 -10.289 1 87.19 92 SER A O 1
ATOM 701 N N . ILE A 1 93 ? 12.227 -60.781 -8.484 1 87.31 93 ILE A N 1
ATOM 702 C CA . ILE A 1 93 ? 12.242 -62.125 -7.957 1 87.31 93 ILE A CA 1
ATOM 703 C C . ILE A 1 93 ? 10.891 -62.812 -8.203 1 87.31 93 ILE A C 1
ATOM 705 O O . ILE A 1 93 ? 9.844 -62.219 -7.914 1 87.31 93 ILE A O 1
ATOM 709 N N . GLY A 1 94 ? 10.75 -63.906 -8.797 1 79.62 94 GLY A N 1
ATOM 710 C CA . GLY A 1 94 ? 9.555 -64.688 -9.117 1 79.62 94 GLY A CA 1
ATOM 711 C C . GLY A 1 94 ? 9.273 -64.75 -10.602 1 79.62 94 GLY A C 1
ATOM 712 O O . GLY A 1 94 ? 10.18 -65 -11.406 1 79.62 94 GLY A O 1
ATOM 713 N N . ARG A 1 95 ? 7.887 -64.438 -11.031 1 70 95 ARG A N 1
ATOM 714 C CA . ARG A 1 95 ? 7.523 -64.5 -12.445 1 70 95 ARG A CA 1
ATOM 715 C C . ARG A 1 95 ? 7.918 -63.188 -13.148 1 70 95 ARG A C 1
ATOM 717 O O . ARG A 1 95 ? 7.535 -62.125 -12.719 1 70 95 ARG A O 1
ATOM 724 N N . GLY A 1 96 ? 8.969 -63.375 -13.891 1 64.44 96 GLY A N 1
ATOM 725 C CA . GLY A 1 96 ? 9.422 -62.156 -14.547 1 64.44 96 GLY A CA 1
ATOM 726 C C . GLY A 1 96 ? 9.5 -62.281 -16.062 1 64.44 96 GLY A C 1
ATOM 727 O O . GLY A 1 96 ? 9.438 -63.375 -16.594 1 64.44 96 GLY A O 1
ATOM 728 N N . LEU A 1 97 ? 9.398 -61.188 -16.766 1 62.91 97 LEU A N 1
ATOM 729 C CA . LEU A 1 97 ? 9.492 -61.125 -18.219 1 62.91 97 LEU A CA 1
ATOM 730 C C . LEU A 1 97 ? 10.891 -61.5 -18.703 1 62.91 97 LEU A C 1
ATOM 732 O O . LEU A 1 97 ? 11.883 -61.031 -18.125 1 62.91 97 LEU A O 1
ATOM 736 N N . THR A 1 98 ? 10.984 -62.438 -19.578 1 60.12 98 THR A N 1
ATOM 737 C CA . THR A 1 98 ? 12.266 -62.844 -20.141 1 60.12 98 THR A CA 1
ATOM 738 C C . THR A 1 98 ? 12.719 -61.844 -21.203 1 60.12 98 THR A C 1
ATOM 740 O O . THR A 1 98 ? 11.992 -60.906 -21.547 1 60.12 98 THR A O 1
ATOM 743 N N . ALA A 1 99 ? 13.977 -61.969 -21.609 1 57.34 99 ALA A N 1
ATOM 744 C CA . ALA A 1 99 ? 14.555 -61.125 -22.656 1 57.34 99 ALA A CA 1
ATOM 745 C C . ALA A 1 99 ? 13.68 -61.125 -23.906 1 57.34 99 ALA A C 1
ATOM 747 O O . ALA A 1 99 ? 13.688 -60.156 -24.672 1 57.34 99 ALA A O 1
ATOM 748 N N . GLU A 1 100 ? 12.961 -62.125 -24.078 1 57.34 100 GLU A N 1
ATOM 749 C CA . GLU A 1 100 ? 12.086 -62.25 -25.25 1 57.34 100 GLU A CA 1
ATOM 750 C C . GLU A 1 100 ? 10.68 -61.75 -24.938 1 57.34 100 GLU A C 1
ATOM 752 O O . GLU A 1 100 ? 9.773 -61.875 -25.766 1 57.34 100 GLU A O 1
ATOM 757 N N . ASN A 1 101 ? 10.5 -61.125 -23.891 1 61.72 101 ASN A N 1
ATOM 758 C CA . ASN A 1 101 ? 9.211 -60.594 -23.453 1 61.72 101 ASN A CA 1
ATOM 759 C C . ASN A 1 101 ? 8.219 -61.719 -23.141 1 61.72 101 ASN A C 1
ATOM 761 O O . ASN A 1 101 ? 7.047 -61.625 -23.516 1 61.72 101 ASN A O 1
ATOM 765 N N . THR A 1 102 ? 8.711 -62.938 -22.656 1 63.84 102 THR A N 1
ATOM 766 C CA . THR A 1 102 ? 7.879 -64.062 -22.219 1 63.84 102 THR A CA 1
ATOM 767 C C . THR A 1 102 ? 8 -64.25 -20.719 1 63.84 102 THR A C 1
ATOM 769 O O . THR A 1 102 ? 9.016 -63.906 -20.125 1 63.84 102 THR A O 1
ATOM 772 N N . TYR A 1 103 ? 6.875 -64.625 -20.016 1 68.12 103 TYR A N 1
ATOM 773 C CA . TYR A 1 103 ? 6.844 -64.75 -18.578 1 68.12 103 TYR A CA 1
ATOM 774 C C . TYR A 1 103 ? 7.457 -66.125 -18.172 1 68.12 103 TYR A C 1
ATOM 776 O O . TYR A 1 103 ? 7.184 -67.125 -18.781 1 68.12 103 TYR A O 1
ATOM 784 N N . ALA A 1 104 ? 8.602 -66.125 -17.375 1 66.56 104 ALA A N 1
ATOM 785 C CA . ALA A 1 104 ? 9.164 -67.312 -16.781 1 66.56 104 ALA A CA 1
ATOM 786 C C . ALA A 1 104 ? 9.312 -67.125 -15.266 1 66.56 104 ALA A C 1
ATOM 788 O O . ALA A 1 104 ? 9.469 -66 -14.766 1 66.56 104 ALA A O 1
ATOM 789 N N . ASN A 1 105 ? 9.102 -68.062 -14.484 1 76.75 105 ASN A N 1
ATOM 790 C CA . ASN A 1 105 ? 9.273 -68.062 -13.039 1 76.75 105 ASN A CA 1
ATOM 791 C C . ASN A 1 105 ? 10.75 -68.062 -12.648 1 76.75 105 ASN A C 1
ATOM 793 O O . ASN A 1 105 ? 11.242 -69 -12.047 1 76.75 105 ASN A O 1
ATOM 797 N N . ARG A 1 106 ? 11.594 -67.125 -13.164 1 80.44 106 ARG A N 1
ATOM 798 C CA . ARG A 1 106 ? 13.016 -67 -12.859 1 80.44 106 ARG A CA 1
ATOM 799 C C . ARG A 1 106 ? 13.359 -65.562 -12.43 1 80.44 106 ARG A C 1
ATOM 801 O O . ARG A 1 106 ? 12.688 -64.625 -12.828 1 80.44 106 ARG A O 1
ATOM 808 N N . ASN A 1 107 ? 14.516 -65.625 -11.547 1 86.38 107 ASN A N 1
ATOM 809 C CA . ASN A 1 107 ? 14.992 -64.312 -11.133 1 86.38 107 ASN A CA 1
ATOM 810 C C . ASN A 1 107 ? 15.641 -63.562 -12.289 1 86.38 107 ASN A C 1
ATOM 812 O O . ASN A 1 107 ? 16.328 -64.188 -13.117 1 86.38 107 ASN A O 1
ATOM 816 N N . THR A 1 108 ? 15.312 -62.344 -12.391 1 86.12 108 THR A N 1
ATOM 817 C CA . THR A 1 108 ? 15.875 -61.562 -13.469 1 86.12 108 THR A CA 1
ATOM 818 C C . THR A 1 108 ? 16.531 -60.281 -12.914 1 86.12 108 THR A C 1
ATOM 820 O O . THR A 1 108 ? 16.188 -59.812 -11.82 1 86.12 108 THR A O 1
ATOM 823 N N . SER A 1 109 ? 17.656 -59.906 -13.547 1 88.62 109 SER A N 1
ATOM 824 C CA . SER A 1 109 ? 18.312 -58.625 -13.273 1 88.62 109 SER A CA 1
ATOM 825 C C . SER A 1 109 ? 18.359 -57.75 -14.516 1 88.62 109 SER A C 1
ATOM 827 O O . SER A 1 109 ? 18.531 -58.25 -15.633 1 88.62 109 SER A O 1
ATOM 829 N N . ASN A 1 110 ? 18.094 -56.531 -14.266 1 91 110 ASN A N 1
ATOM 830 C CA . ASN A 1 110 ? 18.078 -55.562 -15.375 1 91 110 ASN A CA 1
ATOM 831 C C . ASN A 1 110 ? 18.875 -54.312 -15.047 1 91 110 ASN A C 1
ATOM 833 O O . ASN A 1 110 ? 18.594 -53.625 -14.062 1 91 110 ASN A O 1
ATOM 837 N N . THR A 1 111 ? 20.016 -54.062 -15.797 1 93.5 111 THR A N 1
ATOM 838 C CA . THR A 1 111 ? 20.766 -52.812 -15.75 1 93.5 111 THR A CA 1
ATOM 839 C C . THR A 1 111 ? 20.484 -51.969 -17 1 93.5 111 THR A C 1
ATOM 841 O O . THR A 1 111 ? 20.594 -52.469 -18.125 1 93.5 111 THR A O 1
ATOM 844 N N . GLN A 1 112 ? 20.094 -50.812 -16.719 1 95.06 112 GLN A N 1
ATOM 845 C CA . GLN A 1 112 ? 19.797 -49.938 -17.875 1 95.06 112 GLN A CA 1
ATOM 846 C C . GLN A 1 112 ? 20.359 -48.531 -17.672 1 95.06 112 GLN A C 1
ATOM 848 O O . GLN A 1 112 ? 20.5 -48.094 -16.531 1 95.06 112 GLN A O 1
ATOM 853 N N . TRP A 1 113 ? 20.797 -47.844 -18.703 1 94.5 113 TRP A N 1
ATOM 854 C CA . TRP A 1 113 ? 21.141 -46.438 -18.719 1 94.5 113 TRP A CA 1
ATOM 855 C C . TRP A 1 113 ? 20.547 -45.719 -19.938 1 94.5 113 TRP A C 1
ATOM 857 O O . TRP A 1 113 ? 20.156 -46.375 -20.906 1 94.5 113 TRP A O 1
ATOM 867 N N . GLY A 1 114 ? 20.391 -44.5 -19.781 1 95.31 114 GLY A N 1
ATOM 868 C CA . GLY A 1 114 ? 19.875 -43.719 -20.906 1 95.31 114 GLY A CA 1
ATOM 869 C C . GLY A 1 114 ? 20.109 -42.219 -20.75 1 95.31 114 GLY A C 1
ATOM 870 O O . GLY A 1 114 ? 20.438 -41.75 -19.672 1 95.31 114 GLY A O 1
ATOM 871 N N . ALA A 1 115 ? 20.172 -41.5 -21.875 1 96.62 115 ALA A N 1
ATOM 872 C CA . ALA A 1 115 ? 20.188 -40.062 -21.953 1 96.62 115 ALA A CA 1
ATOM 873 C C . ALA A 1 115 ? 19.047 -39.531 -22.828 1 96.62 115 ALA A C 1
ATOM 875 O O . ALA A 1 115 ? 18.703 -40.125 -23.844 1 96.62 115 ALA A O 1
ATOM 876 N N . SER A 1 116 ? 18.516 -38.5 -22.328 1 96.81 116 SER A N 1
ATOM 877 C CA . SER A 1 116 ? 17.375 -37.969 -23.062 1 96.81 116 SER A CA 1
ATOM 878 C C . SER A 1 116 ? 17.516 -36.469 -23.328 1 96.81 116 SER A C 1
ATOM 880 O O . SER A 1 116 ? 18.156 -35.75 -22.562 1 96.81 116 SER A O 1
ATOM 882 N N . PHE A 1 117 ? 17.062 -36 -24.484 1 96.56 117 PHE A N 1
ATOM 883 C CA . PHE A 1 117 ? 16.984 -34.656 -24.969 1 96.56 117 PHE A CA 1
ATOM 884 C C . PHE A 1 117 ? 15.547 -34.25 -25.25 1 96.56 117 PHE A C 1
ATOM 886 O O . PHE A 1 117 ? 14.82 -34.938 -25.953 1 96.56 117 PHE A O 1
ATOM 893 N N . THR A 1 118 ? 15.172 -33.188 -24.594 1 97.25 118 THR A N 1
ATOM 894 C CA . THR A 1 118 ? 13.836 -32.656 -24.859 1 97.25 118 THR A CA 1
ATOM 895 C C . THR A 1 118 ? 13.898 -31.188 -25.25 1 97.25 118 THR A C 1
ATOM 897 O O . THR A 1 118 ? 14.5 -30.375 -24.547 1 97.25 118 THR A O 1
ATOM 900 N N . LEU A 1 119 ? 13.273 -30.766 -26.375 1 96.38 119 LEU A N 1
ATOM 901 C CA . LEU A 1 119 ? 13.219 -29.406 -26.891 1 96.38 119 LEU A CA 1
ATOM 902 C C . LEU A 1 119 ? 11.773 -28.969 -27.141 1 96.38 119 LEU A C 1
ATOM 904 O O . LEU A 1 119 ? 11.086 -29.562 -27.969 1 96.38 119 LEU A O 1
ATOM 908 N N . PRO A 1 120 ? 11.367 -27.969 -26.312 1 95.44 120 PRO A N 1
ATOM 909 C CA . PRO A 1 120 ? 10.047 -27.438 -26.672 1 95.44 120 PRO A CA 1
ATOM 910 C C . PRO A 1 120 ? 10.047 -26.703 -28 1 95.44 120 PRO A C 1
ATOM 912 O O . PRO A 1 120 ? 10.617 -25.609 -28.109 1 95.44 120 PRO A O 1
ATOM 915 N N . VAL A 1 121 ? 9.375 -27.25 -29.016 1 95.06 121 VAL A N 1
ATOM 916 C CA . VAL A 1 121 ? 9.344 -26.672 -30.344 1 95.06 121 VAL A CA 1
ATOM 917 C C . VAL A 1 121 ? 8.273 -25.578 -30.422 1 95.06 121 VAL A C 1
ATOM 919 O O . VAL A 1 121 ? 8.516 -24.5 -30.953 1 95.06 121 VAL A O 1
ATOM 922 N N . PHE A 1 122 ? 7.141 -25.906 -29.953 1 94.19 122 PHE A N 1
ATOM 923 C CA . PHE A 1 122 ? 6.004 -25 -29.875 1 94.19 122 PHE A CA 1
ATOM 924 C C . PHE A 1 122 ? 5.23 -25.203 -28.578 1 94.19 122 PHE A C 1
ATOM 926 O O . PHE A 1 122 ? 4.633 -26.266 -28.359 1 94.19 122 PHE A O 1
ATOM 933 N N . ASN A 1 123 ? 5.266 -24.234 -27.703 1 93 123 ASN A N 1
ATOM 934 C CA . ASN A 1 123 ? 4.633 -24.344 -26.391 1 93 123 ASN A CA 1
ATOM 935 C C . ASN A 1 123 ? 3.377 -23.484 -26.297 1 93 123 ASN A C 1
ATOM 937 O O . ASN A 1 123 ? 3.16 -22.812 -25.297 1 93 123 ASN A O 1
ATOM 941 N N . GLY A 1 124 ? 2.578 -23.391 -27.453 1 92 124 GLY A N 1
ATOM 942 C CA . GLY A 1 124 ? 1.325 -22.656 -27.453 1 92 124 GLY A CA 1
ATOM 943 C C . GLY A 1 124 ? 1.513 -21.172 -27.266 1 92 124 GLY A C 1
ATOM 944 O O . GLY A 1 124 ? 0.698 -20.516 -26.609 1 92 124 GLY A O 1
ATOM 945 N N . LEU A 1 125 ? 2.613 -20.641 -27.562 1 94.25 125 LEU A N 1
ATOM 946 C CA . LEU A 1 125 ? 2.975 -19.234 -27.469 1 94.25 125 LEU A CA 1
ATOM 947 C C . LEU A 1 125 ? 3.201 -18.812 -26.016 1 94.25 125 LEU A C 1
ATOM 949 O O . LEU A 1 125 ? 3.359 -17.625 -25.734 1 94.25 125 LEU A O 1
ATOM 953 N N . SER A 1 126 ? 3.121 -19.766 -25.078 1 95.81 126 SER A N 1
ATOM 954 C CA . SER A 1 126 ? 3.25 -19.484 -23.641 1 95.81 126 SER A CA 1
ATOM 955 C C . SER A 1 126 ? 4.594 -18.844 -23.328 1 95.81 126 SER A C 1
ATOM 957 O O . SER A 1 126 ? 4.648 -17.781 -22.688 1 95.81 126 SER A O 1
ATOM 959 N N . THR A 1 127 ? 5.66 -19.406 -23.828 1 96.38 127 THR A N 1
ATOM 960 C CA . THR A 1 127 ? 6.992 -18.906 -23.5 1 96.38 127 THR A CA 1
ATOM 961 C C . THR A 1 127 ? 7.203 -17.516 -24.078 1 96.38 127 THR A C 1
ATOM 963 O O . THR A 1 127 ? 7.711 -16.625 -23.375 1 96.38 127 THR A O 1
ATOM 966 N N . VAL A 1 128 ? 6.805 -17.297 -25.328 1 96.88 128 VAL A N 1
ATOM 967 C CA . VAL A 1 128 ? 6.969 -16 -25.969 1 96.88 128 VAL A CA 1
ATOM 968 C C . VAL A 1 128 ? 6.164 -14.938 -25.219 1 96.88 128 VAL A C 1
ATOM 970 O O . VAL A 1 128 ? 6.656 -13.836 -24.984 1 96.88 128 VAL A O 1
ATOM 973 N N . ARG A 1 129 ? 4.965 -15.328 -24.859 1 98 129 ARG A N 1
ATOM 974 C CA . ARG A 1 129 ? 4.102 -14.398 -24.125 1 98 129 ARG A CA 1
ATOM 975 C C . ARG A 1 129 ? 4.629 -14.156 -22.719 1 98 129 ARG A C 1
ATOM 977 O O . ARG A 1 129 ? 4.531 -13.039 -22.203 1 98 129 ARG A O 1
ATOM 984 N N . GLN A 1 130 ? 5.277 -15.141 -22.078 1 98.19 130 GLN A N 1
ATOM 985 C CA . GLN A 1 130 ? 5.898 -14.984 -20.781 1 98.19 130 GLN A CA 1
ATOM 986 C C . GLN A 1 130 ? 7.098 -14.047 -20.844 1 98.19 130 GLN A C 1
ATOM 988 O O . GLN A 1 130 ? 7.344 -13.281 -19.906 1 98.19 130 GLN A O 1
ATOM 993 N N . ILE A 1 131 ? 7.836 -14.148 -21.906 1 98.25 131 ILE A N 1
ATOM 994 C CA . ILE A 1 131 ? 8.961 -13.242 -22.094 1 98.25 131 ILE A CA 1
ATOM 995 C C . ILE A 1 131 ? 8.453 -11.805 -22.203 1 98.25 131 ILE A C 1
ATOM 997 O O . ILE A 1 131 ? 9.008 -10.891 -21.594 1 98.25 131 ILE A O 1
ATOM 1001 N N . GLN A 1 132 ? 7.379 -11.625 -22.984 1 98.25 132 GLN A N 1
ATOM 1002 C CA . GLN A 1 132 ? 6.801 -10.297 -23.141 1 98.25 132 GLN A CA 1
ATOM 1003 C C . GLN A 1 132 ? 6.305 -9.758 -21.797 1 98.25 132 GLN A C 1
ATOM 1005 O O . GLN A 1 132 ? 6.457 -8.57 -21.5 1 98.25 132 GLN A O 1
ATOM 1010 N N . LEU A 1 133 ? 5.664 -10.633 -20.984 1 98.25 133 LEU A N 1
ATOM 1011 C CA . LEU A 1 133 ? 5.211 -10.25 -19.656 1 98.25 133 LEU A CA 1
ATOM 1012 C C . LEU A 1 133 ? 6.387 -9.844 -18.766 1 98.25 133 LEU A C 1
ATOM 1014 O O . LEU A 1 133 ? 6.332 -8.812 -18.094 1 98.25 133 LEU A O 1
ATOM 1018 N N . ALA A 1 134 ? 7.441 -10.617 -18.797 1 98.31 134 ALA A N 1
ATOM 1019 C CA . ALA A 1 134 ? 8.625 -10.328 -17.984 1 98.31 134 ALA A CA 1
ATOM 1020 C C . ALA A 1 134 ? 9.242 -8.992 -18.391 1 98.31 134 ALA A C 1
ATOM 1022 O O . ALA A 1 134 ? 9.688 -8.219 -17.547 1 98.31 134 ALA A O 1
ATOM 1023 N N . LYS A 1 135 ? 9.312 -8.75 -19.719 1 98.56 135 LYS A N 1
ATOM 1024 C CA . LYS A 1 135 ? 9.844 -7.484 -20.219 1 98.56 135 LYS A CA 1
ATOM 1025 C C . LYS A 1 135 ? 8.977 -6.309 -19.766 1 98.56 135 LYS A C 1
ATOM 1027 O O . LYS A 1 135 ? 9.492 -5.246 -19.422 1 98.56 135 LYS A O 1
ATOM 1032 N N . ALA A 1 136 ? 7.676 -6.508 -19.875 1 98.25 136 ALA A N 1
ATOM 1033 C CA . ALA A 1 136 ? 6.766 -5.469 -19.391 1 98.25 136 ALA A CA 1
ATOM 1034 C C . ALA A 1 136 ? 6.98 -5.18 -17.922 1 98.25 136 ALA A C 1
ATOM 1036 O O . ALA A 1 136 ? 7.012 -4.02 -17.5 1 98.25 136 ALA A O 1
ATOM 1037 N N . ASN A 1 137 ? 7.176 -6.195 -17.109 1 98.38 137 ASN A N 1
ATOM 1038 C CA . ASN A 1 137 ? 7.453 -6.031 -15.695 1 98.38 137 ASN A CA 1
ATOM 1039 C C . ASN A 1 137 ? 8.773 -5.305 -15.461 1 98.38 137 ASN A C 1
ATOM 1041 O O . ASN A 1 137 ? 8.875 -4.453 -14.578 1 98.38 137 ASN A O 1
ATOM 1045 N N . LEU A 1 138 ? 9.758 -5.691 -16.266 1 98.38 138 LEU A N 1
ATOM 1046 C CA . LEU A 1 138 ? 11.047 -5.023 -16.156 1 98.38 138 LEU A CA 1
ATOM 1047 C C . LEU A 1 138 ? 10.914 -3.527 -16.422 1 98.38 138 LEU A C 1
ATOM 1049 O O . LEU A 1 138 ? 11.461 -2.713 -15.672 1 98.38 138 LEU A O 1
ATOM 1053 N N . SER A 1 139 ? 10.172 -3.176 -17.453 1 98.25 139 SER A N 1
ATOM 1054 C CA . SER A 1 139 ? 9.953 -1.767 -17.766 1 98.25 139 SER A CA 1
ATOM 1055 C C . SER A 1 139 ? 9.289 -1.038 -16.594 1 98.25 139 SER A C 1
ATOM 1057 O O . SER A 1 139 ? 9.633 0.108 -16.297 1 98.25 139 SER A O 1
ATOM 1059 N N . THR A 1 140 ? 8.32 -1.709 -15.914 1 98.12 140 THR A N 1
ATOM 1060 C CA . THR A 1 140 ? 7.621 -1.138 -14.766 1 98.12 140 THR A CA 1
ATOM 1061 C C . THR A 1 140 ? 8.586 -0.911 -13.609 1 98.12 140 THR A C 1
ATOM 1063 O O . THR A 1 140 ? 8.57 0.15 -12.977 1 98.12 140 THR A O 1
ATOM 1066 N N . VAL A 1 141 ? 9.477 -1.834 -13.359 1 98.12 141 VAL A N 1
ATOM 1067 C CA . VAL A 1 141 ? 10.43 -1.769 -12.25 1 98.12 141 VAL A CA 1
ATOM 1068 C C . VAL A 1 141 ? 11.43 -0.643 -12.5 1 98.12 141 VAL A C 1
ATOM 1070 O O . VAL A 1 141 ? 11.844 0.042 -11.562 1 98.12 141 VAL A O 1
ATOM 1073 N N . ILE A 1 142 ? 11.758 -0.43 -13.773 1 98.38 142 ILE A N 1
ATOM 1074 C CA . ILE A 1 142 ? 12.664 0.655 -14.125 1 98.38 142 ILE A CA 1
ATOM 1075 C C . ILE A 1 142 ? 12.016 1.998 -13.797 1 98.38 142 ILE A C 1
ATOM 1077 O O . ILE A 1 142 ? 12.672 2.889 -13.25 1 98.38 142 ILE A O 1
ATOM 1081 N N . GLU A 1 143 ? 10.734 2.088 -14.109 1 98 143 GLU A N 1
ATOM 1082 C CA . GLU A 1 143 ? 10.008 3.312 -13.781 1 98 143 GLU A CA 1
ATOM 1083 C C . GLU A 1 143 ? 9.875 3.484 -12.273 1 98 143 GLU A C 1
ATOM 1085 O O . GLU A 1 143 ? 9.914 4.605 -11.766 1 98 143 GLU A O 1
ATOM 1090 N N . GLN A 1 144 ? 9.75 2.453 -11.5 1 97.88 144 GLN A N 1
ATOM 1091 C CA . GLN A 1 144 ? 9.688 2.508 -10.039 1 97.88 144 GLN A CA 1
ATOM 1092 C C . GLN A 1 144 ? 11.016 2.979 -9.453 1 97.88 144 GLN A C 1
ATOM 1094 O O . GLN A 1 144 ? 11.039 3.699 -8.453 1 97.88 144 GLN A O 1
ATOM 1099 N N . TYR A 1 145 ? 12.102 2.539 -10.141 1 97.94 145 TYR A N 1
ATOM 1100 C CA . TYR A 1 145 ? 13.43 3.008 -9.758 1 97.94 145 TYR A CA 1
ATOM 1101 C C . TYR A 1 145 ? 13.562 4.512 -9.961 1 97.94 145 TYR A C 1
ATOM 1103 O O . TYR A 1 145 ? 14.023 5.23 -9.07 1 97.94 145 TYR A O 1
ATOM 1111 N N . ALA A 1 146 ? 13.086 4.977 -11.055 1 97.5 146 ALA A N 1
ATOM 1112 C CA . ALA A 1 146 ? 13.109 6.41 -11.344 1 97.5 146 ALA A CA 1
ATOM 1113 C C . ALA A 1 146 ? 12.219 7.18 -10.367 1 97.5 146 ALA A C 1
ATOM 1115 O O . ALA A 1 146 ? 12.57 8.281 -9.938 1 97.5 146 ALA A O 1
ATOM 1116 N N . ALA A 1 147 ? 11.062 6.645 -9.992 1 96.81 147 ALA A N 1
ATOM 1117 C CA . ALA A 1 147 ? 10.148 7.273 -9.039 1 96.81 147 ALA A CA 1
ATOM 1118 C C . ALA A 1 147 ? 10.797 7.402 -7.66 1 96.81 147 ALA A C 1
ATOM 1120 O O . ALA A 1 147 ? 10.602 8.398 -6.965 1 96.81 147 ALA A O 1
ATOM 1121 N N . ALA A 1 148 ? 11.57 6.398 -7.309 1 96.69 148 ALA A N 1
ATOM 1122 C CA . ALA A 1 148 ? 12.273 6.438 -6.027 1 96.69 148 ALA A CA 1
ATOM 1123 C C . ALA A 1 148 ? 13.305 7.566 -6.004 1 96.69 148 ALA A C 1
ATOM 1125 O O . ALA A 1 148 ? 13.477 8.234 -4.984 1 96.69 148 ALA A O 1
ATOM 1126 N N . LYS A 1 149 ? 13.961 7.758 -7.109 1 96.31 149 LYS A N 1
ATOM 1127 C CA . LYS A 1 149 ? 14.906 8.867 -7.219 1 96.31 149 LYS A CA 1
ATOM 1128 C C . LYS A 1 149 ? 14.203 10.211 -7.047 1 96.31 149 LYS A C 1
ATOM 1130 O O . LYS A 1 149 ? 14.711 11.094 -6.359 1 96.31 149 LYS A O 1
ATOM 1135 N 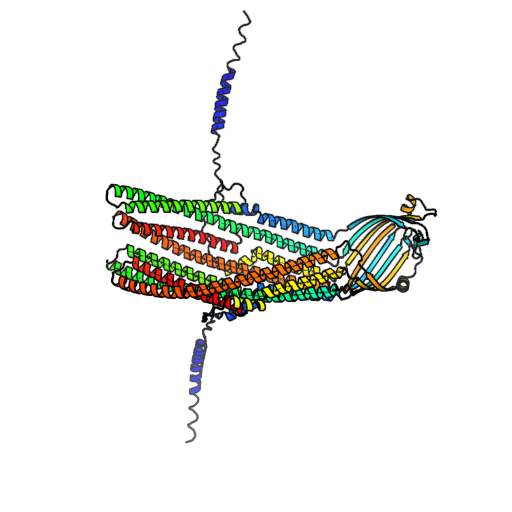N . ASP A 1 150 ? 13.031 10.312 -7.676 1 95.38 150 ASP A N 1
ATOM 1136 C CA . ASP A 1 150 ? 12.242 11.531 -7.539 1 95.38 150 ASP A CA 1
ATOM 1137 C C . ASP A 1 150 ? 11.867 11.781 -6.078 1 95.38 150 ASP A C 1
ATOM 1139 O O . ASP A 1 150 ? 11.969 12.914 -5.594 1 95.38 150 ASP A O 1
ATOM 1143 N N . ASP A 1 151 ? 11.453 10.742 -5.391 1 95.75 151 ASP A N 1
ATOM 1144 C CA . ASP A 1 151 ? 11.039 10.859 -3.996 1 95.75 151 ASP A CA 1
ATOM 1145 C C . ASP A 1 151 ? 12.195 11.32 -3.113 1 95.75 151 ASP A C 1
ATOM 1147 O O . ASP A 1 151 ? 12.023 12.203 -2.268 1 95.75 151 ASP A O 1
ATOM 1151 N N . ILE A 1 152 ? 13.32 10.719 -3.324 1 96.25 152 ILE A N 1
ATOM 1152 C CA . ILE A 1 152 ? 14.469 11.07 -2.5 1 96.25 152 ILE A CA 1
ATOM 1153 C C . ILE A 1 152 ? 14.891 12.508 -2.795 1 96.25 152 ILE A C 1
ATOM 1155 O O . ILE A 1 152 ? 15.328 13.234 -1.896 1 96.25 152 ILE A O 1
ATOM 1159 N N . THR A 1 153 ? 14.844 12.922 -4.086 1 96.31 153 THR A N 1
ATOM 1160 C CA . THR A 1 153 ? 15.156 14.289 -4.473 1 96.31 153 THR A CA 1
ATOM 1161 C C . THR A 1 153 ? 14.281 15.281 -3.715 1 96.31 153 THR A C 1
ATOM 1163 O O . THR A 1 153 ? 14.781 16.25 -3.131 1 96.31 153 THR A O 1
ATOM 1166 N N . LEU A 1 154 ? 12.992 15.047 -3.66 1 94.81 154 LEU A N 1
ATOM 1167 C CA . LEU A 1 154 ? 12.062 15.922 -2.965 1 94.81 154 LEU A CA 1
ATOM 1168 C C . LEU A 1 154 ? 12.352 15.953 -1.469 1 94.81 154 LEU A C 1
ATOM 1170 O O . LEU A 1 154 ? 12.281 17.016 -0.837 1 94.81 154 LEU A O 1
ATOM 1174 N N . ASN A 1 155 ? 12.695 14.82 -0.909 1 96.25 155 ASN A N 1
ATOM 1175 C CA . ASN A 1 155 ? 13.008 14.734 0.513 1 96.25 155 ASN A CA 1
ATOM 1176 C C . ASN A 1 155 ? 14.258 15.547 0.856 1 96.25 155 ASN A C 1
ATOM 1178 O O . ASN A 1 155 ? 14.297 16.234 1.876 1 96.25 155 ASN A O 1
ATOM 1182 N N . VAL A 1 156 ? 15.219 15.43 -0.008 1 96.31 156 VAL A N 1
ATOM 1183 C CA . VAL A 1 156 ? 16.469 16.156 0.216 1 96.31 156 VAL A CA 1
ATOM 1184 C C . VAL A 1 156 ? 16.219 17.656 0.122 1 96.31 156 VAL A C 1
ATOM 1186 O O . VAL A 1 156 ? 16.719 18.438 0.941 1 96.31 156 VAL A O 1
ATOM 1189 N N . ILE A 1 157 ? 15.422 18.078 -0.854 1 94.38 157 ILE A N 1
ATOM 1190 C CA . ILE A 1 157 ? 15.086 19.484 -0.993 1 94.38 157 ILE A CA 1
ATOM 1191 C C . ILE A 1 157 ? 14.43 20 0.29 1 94.38 157 ILE A C 1
ATOM 1193 O O . ILE A 1 157 ? 14.805 21.047 0.819 1 94.38 157 ILE A O 1
ATOM 1197 N N . THR A 1 158 ? 13.492 19.25 0.803 1 95.31 158 THR A N 1
ATOM 1198 C CA . THR A 1 158 ? 12.766 19.625 2.01 1 95.31 158 THR A CA 1
ATOM 1199 C C . THR A 1 158 ? 13.711 19.719 3.205 1 95.31 158 THR A C 1
ATOM 1201 O O . THR A 1 158 ? 13.695 20.703 3.943 1 95.31 158 THR A O 1
ATOM 1204 N N . ALA A 1 159 ? 14.516 18.719 3.318 1 96.88 159 ALA A N 1
ATOM 1205 C CA . ALA A 1 159 ? 15.453 18.672 4.445 1 96.88 159 ALA A CA 1
ATOM 1206 C C . ALA A 1 159 ? 16.484 19.797 4.332 1 96.88 159 ALA A C 1
ATOM 1208 O O . ALA A 1 159 ? 16.859 20.406 5.332 1 96.88 159 ALA A O 1
ATOM 1209 N N . TYR A 1 160 ? 16.984 20.031 3.16 1 96.5 160 TYR A N 1
ATOM 1210 C CA . TYR A 1 160 ? 17.969 21.094 2.914 1 96.5 160 TYR A CA 1
ATOM 1211 C C . TYR A 1 160 ? 17.422 22.453 3.32 1 96.5 160 TYR A C 1
ATOM 1213 O O . TYR A 1 160 ? 18.078 23.219 4.023 1 96.5 160 TYR A O 1
ATOM 1221 N N . LEU A 1 161 ? 16.219 22.719 2.891 1 94.5 161 LEU A N 1
ATOM 1222 C CA . LEU A 1 161 ? 15.602 24 3.195 1 94.5 161 LEU A CA 1
ATOM 1223 C C . LEU A 1 161 ? 15.297 24.125 4.684 1 94.5 161 LEU A C 1
ATOM 1225 O O . LEU A 1 161 ? 15.352 25.219 5.25 1 94.5 161 LEU A O 1
ATOM 1229 N N . GLN A 1 162 ? 15 22.984 5.312 1 96.12 162 GLN A N 1
ATOM 1230 C CA . GLN A 1 162 ? 14.766 22.984 6.754 1 96.12 162 GLN A CA 1
ATOM 1231 C C . GLN A 1 162 ? 16.031 23.375 7.516 1 96.12 162 GLN A C 1
ATOM 1233 O O . GLN A 1 162 ? 15.961 24.078 8.523 1 96.12 162 GLN A O 1
ATOM 1238 N N . VAL A 1 163 ? 17.156 22.953 7.039 1 96.31 163 VAL A N 1
ATOM 1239 C CA . VAL A 1 163 ? 18.422 23.328 7.66 1 96.31 163 VAL A CA 1
ATOM 1240 C C . VAL A 1 163 ? 18.641 24.844 7.516 1 96.31 163 VAL A C 1
ATOM 1242 O O . VAL A 1 163 ? 18.984 25.516 8.484 1 96.31 163 VAL A O 1
ATOM 1245 N N . LEU A 1 164 ? 18.422 25.359 6.32 1 95.62 164 LEU A N 1
ATOM 1246 C CA . LEU A 1 164 ? 18.609 26.781 6.078 1 95.62 164 LEU A CA 1
ATOM 1247 C C . LEU A 1 164 ? 17.656 27.609 6.938 1 95.62 164 LEU A C 1
ATOM 1249 O O . LEU A 1 164 ? 18.062 28.641 7.484 1 95.62 164 LEU A O 1
ATOM 1253 N N . TYR A 1 165 ? 16.422 27.125 7.078 1 95.38 165 TYR A N 1
ATOM 1254 C CA . TYR A 1 165 ? 15.422 27.781 7.91 1 95.38 165 TYR A CA 1
ATOM 1255 C C . TYR A 1 165 ? 15.875 27.844 9.367 1 95.38 165 TYR A C 1
ATOM 1257 O O . TYR A 1 165 ? 15.898 28.922 9.969 1 95.38 165 TYR A O 1
ATOM 1265 N N . ASN A 1 166 ? 16.312 26.734 9.836 1 96.12 166 ASN A N 1
ATOM 1266 C CA . ASN A 1 166 ? 16.734 26.672 11.234 1 96.12 166 ASN A CA 1
ATOM 1267 C C . ASN A 1 166 ? 18 27.5 11.469 1 96.12 166 ASN A C 1
ATOM 1269 O O . ASN A 1 166 ? 18.156 28.109 12.523 1 96.12 166 ASN A O 1
ATOM 1273 N N . ARG A 1 167 ? 18.844 27.547 10.555 1 95.44 167 ARG A N 1
ATOM 1274 C CA . ARG A 1 167 ? 20.078 28.328 10.648 1 95.44 167 ARG A CA 1
ATOM 1275 C C . ARG A 1 167 ? 19.766 29.812 10.734 1 95.44 167 ARG A C 1
ATOM 1277 O O . ARG A 1 167 ? 20.375 30.531 11.539 1 95.44 167 ARG A O 1
ATOM 1284 N N . GLU A 1 168 ? 18.875 30.219 9.875 1 94.75 168 GLU A N 1
ATOM 1285 C CA . GLU A 1 168 ? 18.516 31.641 9.898 1 94.75 168 GLU A CA 1
ATOM 1286 C C . GLU A 1 168 ? 17.812 32 11.203 1 94.75 168 GLU A C 1
ATOM 1288 O O . GLU A 1 168 ? 18.031 33.094 11.742 1 94.75 168 GLU A O 1
ATOM 1293 N N . LEU A 1 169 ? 17.031 31.094 11.68 1 95.94 169 LEU A N 1
ATOM 1294 C CA . LEU A 1 169 ? 16.359 31.328 12.961 1 95.94 169 LEU A CA 1
ATOM 1295 C C . LEU A 1 169 ? 17.375 31.422 14.086 1 95.94 169 LEU A C 1
ATOM 1297 O O . LEU A 1 169 ? 17.219 32.219 15.016 1 95.94 169 LEU A O 1
ATOM 1301 N N . HIS A 1 170 ? 18.391 30.625 14.016 1 96.31 170 HIS A N 1
ATOM 1302 C CA . HIS A 1 170 ? 19.438 30.656 15.023 1 96.31 170 HIS A CA 1
ATOM 1303 C C . HIS A 1 170 ? 20.188 31.984 14.992 1 96.31 170 HIS A C 1
ATOM 1305 O O . HIS A 1 170 ? 20.531 32.531 16.047 1 96.31 170 HIS A O 1
ATOM 1311 N N . GLU A 1 171 ? 20.406 32.438 13.859 1 95.62 171 GLU A N 1
ATOM 1312 C CA . GLU A 1 171 ? 21.078 33.75 13.719 1 95.62 171 GLU A CA 1
ATOM 1313 C C . GLU A 1 171 ? 20.25 34.844 14.352 1 95.62 171 GLU A C 1
ATOM 1315 O O . GLU A 1 171 ? 20.797 35.75 15.016 1 95.62 171 GLU A O 1
ATOM 1320 N N . VAL A 1 172 ? 18.969 34.75 14.133 1 94.25 172 VAL A N 1
ATOM 1321 C CA . VAL A 1 172 ? 18.062 35.75 14.719 1 94.25 172 VAL A CA 1
ATOM 1322 C C . VAL A 1 172 ? 18.094 35.625 16.234 1 94.25 172 VAL A C 1
ATOM 1324 O O . VAL A 1 172 ? 18.109 36.656 16.953 1 94.25 172 VAL A O 1
ATOM 1327 N N . ALA A 1 173 ? 18.094 34.406 16.719 1 95.12 173 ALA A N 1
ATOM 1328 C CA . ALA A 1 173 ? 18.125 34.188 18.156 1 95.12 173 ALA A CA 1
ATOM 1329 C C . ALA A 1 173 ? 19.422 34.719 18.766 1 95.12 173 ALA A C 1
ATOM 1331 O O . ALA A 1 173 ? 19.406 35.281 19.859 1 95.12 173 ALA A O 1
ATOM 1332 N N . LEU A 1 174 ? 20.531 34.625 18.094 1 95.5 174 LEU A N 1
ATOM 1333 C CA . LEU A 1 174 ? 21.812 35.125 18.562 1 95.5 174 LEU A CA 1
ATOM 1334 C C . LEU A 1 174 ? 21.781 36.656 18.625 1 95.5 174 LEU A C 1
ATOM 1336 O O . LEU A 1 174 ? 22.297 37.25 19.578 1 95.5 174 LEU A O 1
ATOM 1340 N N . ASN A 1 175 ? 21.156 37.219 17.641 1 94.12 175 ASN A N 1
ATOM 1341 C CA . ASN A 1 175 ? 21.016 38.688 17.641 1 94.12 175 ASN A CA 1
ATOM 1342 C C . ASN A 1 175 ? 20.172 39.156 18.812 1 94.12 175 ASN A C 1
ATOM 1344 O O . ASN A 1 175 ? 20.438 40.219 19.375 1 94.12 175 ASN A O 1
ATOM 1348 N N . GLN A 1 176 ? 19.219 38.375 19.156 1 93.31 176 GLN A N 1
ATOM 1349 C CA . GLN A 1 176 ? 18.375 38.75 20.297 1 93.31 176 GLN A CA 1
ATOM 1350 C C . GLN A 1 176 ? 19.156 38.688 21.609 1 93.31 176 GLN A C 1
ATOM 1352 O O . GLN A 1 176 ? 18.953 39.5 22.5 1 93.31 176 GLN A O 1
ATOM 1357 N N . VAL A 1 177 ? 19.984 37.719 21.734 1 94.44 177 VAL A N 1
ATOM 1358 C CA . VAL A 1 177 ? 20.828 37.625 22.922 1 94.44 177 VAL A CA 1
ATOM 1359 C C . VAL A 1 177 ? 21.734 38.844 23.016 1 94.44 177 VAL A C 1
ATOM 1361 O O . VAL A 1 177 ? 21.922 39.375 24.109 1 94.44 177 VAL A O 1
ATOM 1364 N N . GLU A 1 178 ? 22.234 39.25 21.922 1 94.38 178 GLU A N 1
ATOM 1365 C CA . GLU A 1 178 ? 23.094 40.406 21.906 1 94.38 178 GLU A CA 1
ATOM 1366 C C . GLU A 1 178 ? 22.344 41.656 22.328 1 94.38 178 GLU A C 1
ATOM 1368 O O . GLU A 1 178 ? 22.844 42.469 23.125 1 94.38 178 GLU A O 1
ATOM 1373 N N . LEU A 1 179 ? 21.141 41.781 21.875 1 89.88 179 LEU A N 1
ATOM 1374 C CA . LEU A 1 179 ? 20.312 42.938 22.219 1 89.88 179 LEU A CA 1
ATOM 1375 C C . LEU A 1 179 ? 19.953 42.906 23.703 1 89.88 179 LEU A C 1
ATOM 1377 O O . LEU A 1 179 ? 20.016 43.969 24.359 1 89.88 179 LEU A O 1
ATOM 1381 N N . SER A 1 180 ? 19.594 41.781 24.172 1 93.25 180 SER A N 1
ATOM 1382 C CA . SER A 1 180 ? 19.203 41.656 25.578 1 93.25 180 SER A CA 1
ATOM 1383 C C . SER A 1 180 ? 20.406 41.875 26.484 1 93.25 180 SER A C 1
ATOM 1385 O O . SER A 1 180 ? 20.281 42.406 27.594 1 93.25 180 SER A O 1
ATOM 1387 N N . SER A 1 181 ? 21.562 41.438 26.094 1 94.31 181 SER A N 1
ATOM 1388 C CA . SER A 1 181 ? 22.797 41.656 26.844 1 94.31 181 SER A CA 1
ATOM 1389 C C . SER A 1 181 ? 23.109 43.156 26.953 1 94.31 181 SER A C 1
ATOM 1391 O O . SER A 1 181 ? 23.5 43.625 28.016 1 94.31 181 SER A O 1
ATOM 1393 N N . TYR A 1 182 ? 22.906 43.781 25.859 1 91.94 182 TYR A N 1
ATOM 1394 C CA . TYR A 1 182 ? 23.109 45.25 25.859 1 91.94 182 TYR A CA 1
ATOM 1395 C C . TYR A 1 182 ? 22.125 45.938 26.797 1 91.94 182 TYR A C 1
ATOM 1397 O O . TYR A 1 182 ? 22.516 46.812 27.562 1 91.94 182 TYR A O 1
ATOM 1405 N N . GLU A 1 183 ? 20.938 45.469 26.766 1 89.75 183 GLU A N 1
ATOM 1406 C CA . GLU A 1 183 ? 19.906 46.062 27.609 1 89.75 183 GLU A CA 1
ATOM 1407 C C . GLU A 1 183 ? 20.203 45.844 29.094 1 89.75 183 GLU A C 1
ATOM 1409 O O . GLU A 1 183 ? 19.969 46.719 29.922 1 89.75 183 GLU A O 1
ATOM 1414 N N . LEU A 1 184 ? 20.641 44.656 29.375 1 92.94 184 LEU A N 1
ATOM 1415 C CA . LEU A 1 184 ? 21 44.344 30.75 1 92.94 184 LEU A CA 1
ATOM 1416 C C . LEU A 1 184 ? 22.125 45.25 31.25 1 92.94 184 LEU A C 1
ATOM 1418 O O . LEU A 1 184 ? 22.078 45.719 32.375 1 92.94 184 LEU A O 1
ATOM 1422 N N . THR A 1 185 ? 23.094 45.469 30.469 1 93.94 185 THR A N 1
ATOM 1423 C CA . THR A 1 185 ? 24.203 46.344 30.812 1 93.94 185 THR A CA 1
ATOM 1424 C C . THR A 1 185 ? 23.734 47.781 31.047 1 93.94 185 THR A C 1
ATOM 1426 O O . THR A 1 185 ? 24.172 48.438 31.984 1 93.94 185 THR A O 1
ATOM 1429 N N . ARG A 1 186 ? 22.797 48.125 30.25 1 89.75 186 ARG A N 1
ATOM 1430 C CA . ARG A 1 186 ? 22.234 49.469 30.391 1 89.75 186 ARG A CA 1
ATOM 1431 C C . ARG A 1 186 ? 21.453 49.594 31.688 1 89.75 186 ARG A C 1
ATOM 1433 O O . ARG A 1 186 ? 21.578 50.562 32.406 1 89.75 186 ARG A O 1
ATOM 1440 N N . GLN A 1 187 ? 20.625 48.562 31.984 1 90.69 187 GLN A N 1
ATOM 1441 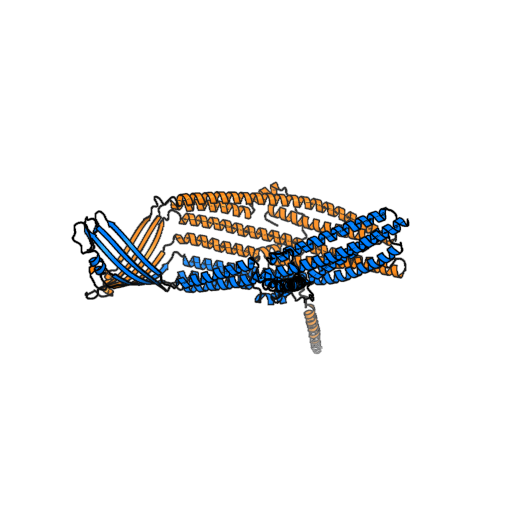C CA . GLN A 1 187 ? 19.812 48.594 33.219 1 90.69 187 GLN A CA 1
ATOM 1442 C C . GLN A 1 187 ? 20.688 48.562 34.438 1 90.69 187 GLN A C 1
ATOM 1444 O O . GLN A 1 187 ? 20.359 49.188 35.469 1 90.69 187 GLN A O 1
ATOM 1449 N N . ARG A 1 188 ? 21.797 47.906 34.375 1 92.62 188 ARG A N 1
ATOM 1450 C CA . ARG A 1 188 ? 22.734 47.875 35.5 1 92.62 188 ARG A CA 1
ATOM 1451 C C . ARG A 1 188 ? 23.328 49.25 35.75 1 92.62 188 ARG A C 1
ATOM 1453 O O . ARG A 1 188 ? 23.438 49.688 36.906 1 92.62 188 ARG A O 1
ATOM 1460 N N . ALA A 1 189 ? 23.625 49.969 34.688 1 92.19 189 ALA A N 1
ATOM 1461 C CA . ALA A 1 189 ? 24.156 51.312 34.812 1 92.19 189 ALA A CA 1
ATOM 1462 C C . ALA A 1 189 ? 23.109 52.281 35.375 1 92.19 189 ALA A C 1
ATOM 1464 O O . ALA A 1 189 ? 23.438 53.125 36.219 1 92.19 189 ALA A O 1
ATOM 1465 N N . LEU A 1 190 ? 21.906 52.125 35 1 89.44 190 LEU A N 1
ATOM 1466 C CA . LEU A 1 190 ? 20.844 53 35.438 1 89.44 190 LEU A CA 1
ATOM 1467 C C . LEU A 1 190 ? 20.516 52.719 36.906 1 89.44 190 LEU A C 1
ATOM 1469 O O . LEU A 1 190 ? 20.188 53.625 37.656 1 89.44 190 LEU A O 1
ATOM 1473 N N . LEU A 1 191 ? 20.578 51.438 37.344 1 90.56 191 LEU A N 1
ATOM 1474 C CA . LEU A 1 191 ? 20.359 51.094 38.75 1 90.56 191 LEU A CA 1
ATOM 1475 C C . LEU A 1 191 ? 21.438 51.688 39.656 1 90.56 191 LEU A C 1
ATOM 1477 O O . LEU A 1 191 ? 21.141 52.219 40.719 1 90.56 191 LEU A O 1
ATOM 1481 N N . GLU A 1 192 ? 22.594 51.594 39.188 1 92.06 192 GLU A N 1
ATOM 1482 C CA . GLU A 1 192 ? 23.734 52.156 39.906 1 92.06 192 GLU A CA 1
ATOM 1483 C C . GLU A 1 192 ? 23.594 53.688 40.062 1 92.06 192 GLU A C 1
ATOM 1485 O O . GLU A 1 192 ? 24.016 54.25 41.062 1 92.06 192 GLU A O 1
ATOM 1490 N N . ALA A 1 193 ? 22.891 54.25 39.062 1 90.81 193 ALA A N 1
ATOM 1491 C CA . ALA A 1 193 ? 22.656 55.719 39.094 1 90.81 193 ALA A CA 1
ATOM 1492 C C . ALA A 1 193 ? 21.375 56.031 39.875 1 90.81 193 ALA A C 1
ATOM 1494 O O . ALA A 1 193 ? 21.016 57.219 40.031 1 90.81 193 ALA A O 1
ATOM 1495 N N . GLY A 1 194 ? 20.594 54.969 40.406 1 87.88 194 GLY A N 1
ATOM 1496 C CA . GLY A 1 194 ? 19.391 55.156 41.188 1 87.88 194 GLY A CA 1
ATOM 1497 C C . GLY A 1 194 ? 18.188 55.562 40.375 1 87.88 194 GLY A C 1
ATOM 1498 O O . GLY A 1 194 ? 17.219 56.125 40.906 1 87.88 194 GLY A O 1
ATOM 1499 N N . LYS A 1 195 ? 18.266 55.312 39.094 1 85.44 195 LYS A N 1
ATOM 1500 C CA . LYS A 1 195 ? 17.25 55.812 38.188 1 85.44 195 LYS A CA 1
ATOM 1501 C C . LYS A 1 195 ? 16.156 54.781 37.938 1 85.44 195 LYS A C 1
ATOM 1503 O O . LYS A 1 195 ? 15.055 55.125 37.5 1 85.44 195 LYS A O 1
ATOM 1508 N N . ILE A 1 196 ? 16.469 53.5 38.188 1 86.31 196 ILE A N 1
ATOM 1509 C CA . ILE A 1 196 ? 15.469 52.438 38 1 86.31 196 ILE A CA 1
ATOM 1510 C C . ILE A 1 196 ? 15.414 51.531 39.219 1 86.31 196 ILE A C 1
ATOM 1512 O O . ILE A 1 196 ? 16.391 51.438 39.969 1 86.31 196 ILE A O 1
ATOM 1516 N N . PRO A 1 197 ? 14.266 50.969 39.469 1 89.81 197 PRO A N 1
ATOM 1517 C CA . PRO A 1 197 ? 14.188 50.031 40.594 1 89.81 197 PRO A CA 1
ATOM 1518 C C . PRO A 1 197 ? 14.852 48.688 40.281 1 89.81 197 PRO A C 1
ATOM 1520 O O . PRO A 1 197 ? 15.117 48.375 39.094 1 89.81 197 PRO A O 1
ATOM 1523 N N . GLU A 1 198 ? 15.094 47.906 41.312 1 89.94 198 GLU A N 1
ATOM 1524 C CA . GLU A 1 198 ? 15.758 46.625 41.188 1 89.94 198 GLU A CA 1
ATOM 1525 C C . GLU A 1 198 ? 14.922 45.625 40.375 1 89.94 198 GLU A C 1
ATOM 1527 O O . GLU A 1 198 ? 15.461 44.781 39.688 1 89.94 198 GLU A O 1
ATOM 1532 N N . VAL A 1 199 ? 13.633 45.812 40.406 1 88.38 199 VAL A N 1
ATOM 1533 C CA . VAL A 1 199 ? 12.711 44.906 39.719 1 88.38 199 VAL A CA 1
ATOM 1534 C C . VAL A 1 199 ? 12.961 44.938 38.219 1 88.38 199 VAL A C 1
ATOM 1536 O O . VAL A 1 199 ? 12.844 43.938 37.531 1 88.38 199 VAL A O 1
ATOM 1539 N N . ASP A 1 200 ? 13.367 46.062 37.719 1 87.38 200 ASP A N 1
ATOM 1540 C CA . ASP A 1 200 ? 13.625 46.219 36.281 1 87.38 200 ASP A CA 1
ATOM 1541 C C . ASP A 1 200 ? 14.875 45.438 35.875 1 87.38 200 ASP A C 1
ATOM 1543 O O . ASP A 1 200 ? 14.914 44.875 34.781 1 87.38 200 ASP A O 1
ATOM 1547 N N . LEU A 1 201 ? 15.805 45.469 36.688 1 89.81 201 LEU A N 1
ATOM 1548 C CA . LEU A 1 201 ? 17.016 44.688 36.438 1 89.81 201 LEU A CA 1
ATOM 1549 C C . LEU A 1 201 ? 16.734 43.188 36.438 1 89.81 201 LEU A C 1
ATOM 1551 O O . LEU A 1 201 ? 17.234 42.469 35.562 1 89.81 201 LEU A O 1
ATOM 1555 N N . LEU A 1 202 ? 15.914 42.812 37.344 1 92.19 202 LEU A N 1
ATOM 1556 C CA . LEU A 1 202 ? 15.562 41.406 37.438 1 92.19 202 LEU A CA 1
ATOM 1557 C C . LEU A 1 202 ? 14.781 40.969 36.188 1 92.19 202 LEU A C 1
ATOM 1559 O O . LEU A 1 202 ? 14.953 39.844 35.719 1 92.19 202 LEU A O 1
ATOM 1563 N N . GLU A 1 203 ? 13.984 41.812 35.656 1 89.62 203 GLU A N 1
ATOM 1564 C CA . GLU A 1 203 ? 13.219 41.531 34.469 1 89.62 203 GLU A CA 1
ATOM 1565 C C . GLU A 1 203 ? 14.141 41.406 33.25 1 89.62 203 GLU A C 1
ATOM 1567 O O . GLU A 1 203 ? 13.938 40.531 32.375 1 89.62 203 GLU A O 1
ATOM 1572 N N . ALA A 1 204 ? 15.094 42.25 33.219 1 90.12 204 ALA A N 1
ATOM 1573 C CA . ALA A 1 204 ? 16.047 42.188 32.125 1 90.12 204 ALA A CA 1
ATOM 1574 C C . ALA A 1 204 ? 16.875 40.906 32.188 1 90.12 204 ALA A C 1
ATOM 1576 O O . ALA A 1 204 ? 17.188 40.312 31.141 1 90.12 204 ALA A O 1
ATOM 1577 N N . GLU A 1 205 ? 17.203 40.562 33.406 1 93.31 205 GLU A N 1
ATOM 1578 C CA . GLU A 1 205 ? 17.953 39.312 33.562 1 93.31 205 GLU A CA 1
ATOM 1579 C C . GLU A 1 205 ? 17.125 38.125 33.125 1 93.31 205 GLU A C 1
ATOM 1581 O O . GLU A 1 205 ? 17.656 37.219 32.5 1 93.31 205 GLU A O 1
ATOM 1586 N N . SER A 1 206 ? 15.938 38.125 33.531 1 93.81 206 SER A N 1
ATOM 1587 C CA . SER A 1 206 ? 15.031 37.062 33.125 1 93.81 206 SER A CA 1
ATOM 1588 C C . SER A 1 206 ? 14.875 36.969 31.625 1 93.81 206 SER A C 1
ATOM 1590 O O . SER A 1 206 ? 14.875 35.875 31.062 1 93.81 206 SER A O 1
ATOM 1592 N N . GLN A 1 207 ? 14.773 38.094 30.984 1 91.38 207 GLN A N 1
ATOM 1593 C CA . GLN A 1 207 ? 14.625 38.156 29.531 1 91.38 207 GLN A CA 1
ATOM 1594 C C . GLN A 1 207 ? 15.875 37.625 28.828 1 91.38 207 GLN A C 1
ATOM 1596 O O . GLN A 1 207 ? 15.781 36.906 27.844 1 91.38 207 GLN A O 1
ATOM 1601 N N . LEU A 1 208 ? 17 38.031 29.266 1 92.81 208 LEU A N 1
ATOM 1602 C CA . LEU A 1 208 ? 18.234 37.531 28.688 1 92.81 208 LEU A CA 1
ATOM 1603 C C . LEU A 1 208 ? 18.344 36.031 28.812 1 92.81 208 LEU A C 1
ATOM 1605 O O . LEU A 1 208 ? 18.766 35.344 27.875 1 92.81 208 LEU A O 1
ATOM 1609 N N . ALA A 1 209 ? 17.984 35.562 29.984 1 95.25 209 ALA A N 1
ATOM 1610 C CA . ALA A 1 209 ? 18 34.125 30.188 1 95.25 209 ALA A CA 1
ATOM 1611 C C . ALA A 1 209 ? 17.094 33.406 29.203 1 95.25 209 ALA A C 1
ATOM 1613 O O . ALA A 1 209 ? 17.438 32.344 28.672 1 95.25 209 ALA A O 1
ATOM 1614 N N . GLN A 1 210 ? 15.883 33.938 28.938 1 93 210 GLN A N 1
ATOM 1615 C CA . GLN A 1 210 ? 14.938 33.375 27.984 1 93 210 GLN A CA 1
ATOM 1616 C C . GLN A 1 210 ? 15.5 33.406 26.562 1 93 210 GLN A C 1
ATOM 1618 O O . GLN A 1 210 ? 15.312 32.469 25.797 1 93 210 GLN A O 1
ATOM 1623 N N . ASP A 1 211 ? 16.156 34.5 26.234 1 93.94 211 ASP A N 1
ATOM 1624 C CA . ASP A 1 211 ? 16.75 34.625 24.906 1 93.94 211 ASP A CA 1
ATOM 1625 C C . ASP A 1 211 ? 17.891 33.625 24.703 1 93.94 211 ASP A C 1
ATOM 1627 O O . ASP A 1 211 ? 18.062 33.094 23.609 1 93.94 211 ASP A O 1
ATOM 1631 N N . LYS A 1 212 ? 18.609 33.469 25.781 1 95.06 212 LYS A N 1
ATOM 1632 C CA . LYS A 1 212 ? 19.688 32.469 25.703 1 95.06 212 LYS A CA 1
ATOM 1633 C C . LYS A 1 212 ? 19.125 31.062 25.516 1 95.06 212 LYS A C 1
ATOM 1635 O O . LYS A 1 212 ? 19.703 30.266 24.781 1 95.06 212 LYS A O 1
ATOM 1640 N N . LEU A 1 213 ? 18.109 30.797 26.234 1 94.88 213 LEU A N 1
ATOM 1641 C CA . LEU A 1 213 ? 17.438 29.516 26.047 1 94.88 213 LEU A CA 1
ATOM 1642 C C . LEU A 1 213 ? 16.984 29.344 24.594 1 94.88 213 LEU A C 1
ATOM 1644 O O . LEU A 1 213 ? 17.125 28.266 24.031 1 94.88 213 LEU A O 1
ATOM 1648 N N . GLN A 1 214 ? 16.375 30.281 24.016 1 93.56 214 GLN A N 1
ATOM 1649 C CA . GLN A 1 214 ? 15.906 30.234 22.641 1 93.56 214 GLN A CA 1
ATOM 1650 C C . GLN A 1 214 ? 17.062 30.016 21.672 1 93.56 214 GLN A C 1
ATOM 1652 O O . GLN A 1 214 ? 16.938 29.266 20.703 1 93.56 214 GLN A O 1
ATOM 1657 N N . ALA A 1 215 ? 18.188 30.703 21.906 1 95.12 215 ALA A N 1
ATOM 1658 C CA . ALA A 1 215 ? 19.375 30.531 21.062 1 95.12 215 ALA A CA 1
ATOM 1659 C C . ALA A 1 215 ? 19.875 29.094 21.141 1 95.12 215 ALA A C 1
ATOM 1661 O O . ALA A 1 215 ? 20.281 28.516 20.125 1 95.12 215 ALA A O 1
ATOM 1662 N N . THR A 1 216 ? 19.859 28.516 22.312 1 96.44 216 THR A N 1
ATOM 1663 C CA . THR A 1 216 ? 20.266 27.125 22.484 1 96.44 216 THR A CA 1
ATOM 1664 C C . THR A 1 216 ? 19.312 26.188 21.75 1 96.44 216 THR A C 1
ATOM 1666 O O . THR A 1 216 ? 19.75 25.234 21.094 1 96.44 216 THR A O 1
ATOM 1669 N N . THR A 1 217 ? 18.031 26.406 21.859 1 95.62 217 THR A N 1
ATOM 1670 C CA . THR A 1 217 ? 17.016 25.562 21.219 1 95.62 217 THR A CA 1
ATOM 1671 C C . THR A 1 217 ? 17.172 25.609 19.703 1 95.62 217 THR A C 1
ATOM 1673 O O . THR A 1 217 ? 17.141 24.562 19.047 1 95.62 217 THR A O 1
ATOM 1676 N N . THR A 1 218 ? 17.297 26.797 19.141 1 95.81 218 THR A N 1
ATOM 1677 C CA . THR A 1 218 ? 17.422 26.938 17.688 1 95.81 218 THR A CA 1
ATOM 1678 C C . THR A 1 218 ? 18.734 26.312 17.203 1 95.81 218 THR A C 1
ATOM 1680 O O . THR A 1 218 ? 18.797 25.797 16.094 1 95.81 218 THR A O 1
ATOM 1683 N N . ALA A 1 219 ? 19.781 26.422 18.031 1 95.12 219 ALA A N 1
ATOM 1684 C CA . ALA A 1 219 ? 21.047 25.766 17.688 1 95.12 219 ALA A CA 1
ATOM 1685 C C . ALA A 1 219 ? 20.859 24.25 17.609 1 95.12 219 ALA A C 1
ATOM 1687 O O . ALA A 1 219 ? 21.359 23.609 16.672 1 95.12 219 ALA A O 1
ATOM 1688 N N . ASN A 1 220 ? 20.234 23.734 18.594 1 95.75 220 ASN A N 1
ATOM 1689 C CA . ASN A 1 220 ? 19.938 22.297 18.609 1 95.75 220 ASN A CA 1
ATOM 1690 C C . ASN A 1 220 ? 19.062 21.891 17.422 1 95.75 220 ASN A C 1
ATOM 1692 O O . ASN A 1 220 ? 19.281 20.828 16.844 1 95.75 220 ASN A O 1
ATOM 1696 N N . ASP A 1 221 ? 18.094 22.656 17.125 1 96.06 221 ASP A N 1
ATOM 1697 C CA . ASP A 1 221 ? 17.219 22.391 15.984 1 96.06 221 ASP A CA 1
ATOM 1698 C C . ASP A 1 221 ? 18.016 22.344 14.68 1 96.06 221 ASP A C 1
ATOM 1700 O O . ASP A 1 221 ? 17.734 21.531 13.797 1 96.06 221 ASP A O 1
ATOM 1704 N N . THR A 1 222 ? 18.938 23.312 14.555 1 95.81 222 THR A N 1
ATOM 1705 C CA . THR A 1 222 ? 19.797 23.344 13.375 1 95.81 222 THR A CA 1
ATOM 1706 C C . THR A 1 222 ? 20.625 22.062 13.266 1 95.81 222 THR A C 1
ATOM 1708 O O . THR A 1 222 ? 20.703 21.469 12.188 1 95.81 222 THR A O 1
ATOM 1711 N N . AR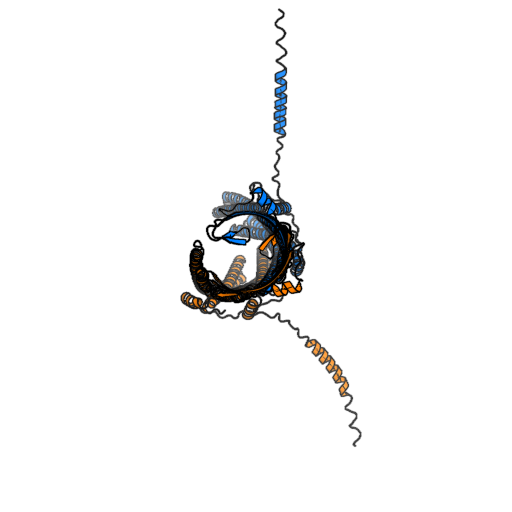G A 1 223 ? 21.141 21.625 14.375 1 94.62 223 ARG A N 1
ATOM 1712 C CA . ARG A 1 223 ? 21.938 20.406 14.391 1 94.62 223 ARG A CA 1
ATOM 1713 C C . ARG A 1 223 ? 21.094 19.188 14.047 1 94.62 223 ARG A C 1
ATOM 1715 O O . ARG A 1 223 ? 21.516 18.328 13.289 1 94.62 223 ARG A O 1
ATOM 1722 N N . LEU A 1 224 ? 19.969 19.109 14.586 1 95.31 224 LEU A N 1
ATOM 1723 C CA . LEU A 1 224 ? 19.062 18 14.312 1 95.31 224 LEU A CA 1
ATOM 1724 C C . LEU A 1 224 ? 18.672 17.969 12.836 1 95.31 224 LEU A C 1
ATOM 1726 O O . LEU A 1 224 ? 18.578 16.891 12.234 1 95.31 224 LEU A O 1
ATOM 1730 N N . ALA A 1 225 ? 18.406 19.156 12.289 1 96.56 225 ALA A N 1
ATOM 1731 C CA . ALA A 1 225 ? 18.078 19.25 10.867 1 96.56 225 ALA A CA 1
ATOM 1732 C C . ALA A 1 225 ? 19.234 18.75 10.008 1 96.56 225 ALA A C 1
ATOM 1734 O O . ALA A 1 225 ? 19.031 18.094 8.992 1 96.56 225 ALA A O 1
ATOM 1735 N N . LEU A 1 226 ? 20.438 19.125 10.414 1 95.25 226 LEU A N 1
ATOM 1736 C CA . LEU A 1 226 ? 21.625 18.672 9.695 1 95.25 226 LEU A CA 1
ATOM 1737 C C . LEU A 1 226 ? 21.766 17.156 9.781 1 95.25 226 LEU A C 1
ATOM 1739 O O . LEU A 1 226 ? 22.125 16.516 8.797 1 95.25 226 LEU A O 1
ATOM 1743 N N . VAL A 1 227 ? 21.516 16.625 10.914 1 94.56 227 VAL A N 1
ATOM 1744 C CA . VAL A 1 227 ? 21.562 15.172 11.102 1 94.56 227 VAL A CA 1
ATOM 1745 C C . VAL A 1 227 ? 20.547 14.492 10.195 1 94.56 227 VAL A C 1
ATOM 1747 O O . VAL A 1 227 ? 20.859 13.484 9.555 1 94.56 227 VAL A O 1
ATOM 1750 N N . ASP A 1 228 ? 19.375 15.008 10.141 1 95.44 228 ASP A N 1
ATOM 1751 C CA . ASP A 1 228 ? 18.328 14.453 9.297 1 95.44 228 ASP A CA 1
ATOM 1752 C C . ASP A 1 228 ? 18.734 14.461 7.828 1 95.44 228 ASP A C 1
ATOM 1754 O O . ASP A 1 228 ? 18.516 13.477 7.113 1 95.44 228 ASP A O 1
ATOM 1758 N N . LEU A 1 229 ? 19.312 15.617 7.406 1 96.5 229 LEU A N 1
ATOM 1759 C CA . LEU A 1 229 ? 19.781 15.711 6.027 1 96.5 229 LEU A CA 1
ATOM 1760 C C . LEU A 1 229 ? 20.906 14.727 5.773 1 96.5 229 LEU A C 1
ATOM 1762 O O . LEU A 1 229 ? 20.922 14.031 4.754 1 96.5 229 LEU A O 1
ATOM 1766 N N . ALA A 1 230 ? 21.766 14.625 6.715 1 94.88 230 ALA A N 1
ATOM 1767 C CA . ALA A 1 230 ? 22.891 13.703 6.59 1 94.88 230 ALA A CA 1
ATOM 1768 C C . ALA A 1 230 ? 22.406 12.258 6.496 1 94.88 230 ALA A C 1
ATOM 1770 O O . ALA A 1 230 ? 22.984 11.445 5.777 1 94.88 230 ALA A O 1
ATOM 1771 N N . GLN A 1 231 ? 21.406 11.969 7.227 1 93.19 231 GLN A N 1
ATOM 1772 C CA . GLN A 1 231 ? 20.828 10.625 7.199 1 93.19 231 GLN A CA 1
ATOM 1773 C C . GLN A 1 231 ? 20.234 10.305 5.828 1 93.19 231 GLN A C 1
ATOM 1775 O O . GLN A 1 231 ? 20.375 9.188 5.328 1 93.19 231 GLN A O 1
ATOM 1780 N N . LEU A 1 232 ? 19.594 11.258 5.215 1 93.88 232 LEU A N 1
ATOM 1781 C CA . LEU A 1 232 ? 19.062 11.086 3.871 1 93.88 232 LEU A CA 1
ATOM 1782 C C . LEU A 1 232 ? 20.172 10.812 2.863 1 93.88 232 LEU A C 1
ATOM 1784 O O . LEU A 1 232 ? 19.953 10.109 1.877 1 93.88 232 LEU A O 1
ATOM 1788 N N . LEU A 1 233 ? 21.328 11.406 3.174 1 94 233 LEU A N 1
ATOM 1789 C CA . LEU A 1 233 ? 22.484 11.273 2.287 1 94 233 LEU A CA 1
ATOM 1790 C C . LEU A 1 233 ? 23.281 10.008 2.611 1 94 233 LEU A C 1
ATOM 1792 O O . LEU A 1 233 ? 24.156 9.617 1.847 1 94 233 LEU A O 1
ATOM 1796 N N . GLU A 1 234 ? 22.938 9.367 3.742 1 92.5 234 GLU A N 1
ATOM 1797 C CA . GLU A 1 234 ? 23.656 8.18 4.188 1 92.5 234 GLU A CA 1
ATOM 1798 C C . GLU A 1 234 ? 25.125 8.469 4.406 1 92.5 234 GLU A C 1
ATOM 1800 O O . GLU A 1 234 ? 26 7.715 3.951 1 92.5 234 GLU A O 1
ATOM 1805 N N . LEU A 1 235 ? 25.297 9.641 4.996 1 91.88 235 LEU A N 1
ATOM 1806 C CA . LEU A 1 235 ? 26.688 10.031 5.262 1 91.88 235 LEU A CA 1
ATOM 1807 C C . LEU A 1 235 ? 27.219 9.336 6.508 1 91.88 235 LEU A C 1
ATOM 1809 O O . LEU A 1 235 ? 26.484 9.148 7.48 1 91.88 235 LEU A O 1
ATOM 1813 N N . ASP A 1 236 ? 28.453 9.008 6.5 1 87.31 236 ASP A N 1
ATOM 1814 C CA . ASP A 1 236 ? 29.109 8.375 7.648 1 87.31 236 ASP A CA 1
ATOM 1815 C C . ASP A 1 236 ? 29.531 9.414 8.68 1 87.31 236 ASP A C 1
ATOM 1817 O O . ASP A 1 236 ? 29.438 9.18 9.883 1 87.31 236 ASP A O 1
ATOM 1821 N N . ASP A 1 237 ? 29.984 10.539 8.141 1 86.62 237 ASP A N 1
ATOM 1822 C CA . ASP A 1 237 ? 30.469 11.594 9.016 1 86.62 237 ASP A CA 1
ATOM 1823 C C . ASP A 1 237 ? 29.469 12.75 9.086 1 86.62 237 ASP A C 1
ATOM 1825 O O . ASP A 1 237 ? 29.469 13.625 8.211 1 86.62 237 ASP A O 1
ATOM 1829 N N . ILE A 1 238 ? 28.734 12.773 10.141 1 86.56 238 ILE A N 1
ATOM 1830 C CA . ILE A 1 238 ? 27.703 13.789 10.289 1 86.56 238 ILE A CA 1
ATOM 1831 C C . ILE A 1 238 ? 28.297 15.047 10.914 1 86.56 238 ILE A C 1
ATOM 1833 O O . ILE A 1 238 ? 27.859 16.156 10.617 1 86.56 238 ILE A O 1
ATOM 1837 N N . ASP A 1 239 ? 29.391 14.945 11.641 1 85.44 239 ASP A N 1
ATOM 1838 C CA . ASP A 1 239 ? 29.938 16.047 12.43 1 85.44 239 ASP A CA 1
ATOM 1839 C C . ASP A 1 239 ? 30.562 17.109 11.523 1 85.44 239 ASP A C 1
ATOM 1841 O O . ASP A 1 239 ? 30.516 18.297 11.828 1 85.44 239 ASP A O 1
ATOM 1845 N N . ASN A 1 240 ? 31.094 16.703 10.422 1 85.62 240 ASN A N 1
ATOM 1846 C CA . ASN A 1 240 ? 31.766 17.656 9.531 1 85.62 240 ASN A CA 1
ATOM 1847 C C . ASN A 1 240 ? 30.891 17.984 8.328 1 85.62 240 ASN A C 1
ATOM 1849 O O . ASN A 1 240 ? 31.391 18.484 7.316 1 85.62 240 ASN A O 1
ATOM 1853 N N . PHE A 1 241 ? 29.656 17.75 8.43 1 91.44 241 PHE A N 1
ATOM 1854 C CA . PHE A 1 241 ? 28.734 17.984 7.336 1 91.44 241 PHE A CA 1
ATOM 1855 C C . PHE A 1 241 ? 28.125 19.375 7.449 1 91.44 241 PHE A C 1
ATOM 1857 O O . PHE A 1 241 ? 27.656 19.781 8.523 1 91.44 241 PHE A O 1
ATOM 1864 N N . ASP A 1 242 ? 28.281 20.172 6.414 1 92 242 ASP A N 1
ATOM 1865 C CA . ASP A 1 242 ? 27.641 21.484 6.355 1 92 242 ASP A CA 1
ATOM 1866 C C . ASP A 1 242 ? 27.172 21.812 4.938 1 92 242 ASP A C 1
ATOM 1868 O O . ASP A 1 242 ? 27.578 21.141 3.98 1 92 242 ASP A O 1
ATOM 1872 N N . ILE A 1 243 ? 26.219 22.703 4.898 1 94.19 243 ILE A N 1
ATOM 1873 C CA . ILE A 1 243 ? 25.641 23 3.586 1 94.19 243 ILE A CA 1
ATOM 1874 C C . ILE A 1 243 ? 25.844 24.484 3.258 1 94.19 243 ILE A C 1
ATOM 1876 O O . ILE A 1 243 ? 26.125 25.281 4.145 1 94.19 243 ILE A O 1
ATOM 1880 N N . THR A 1 244 ? 25.719 24.766 1.932 1 92.31 244 THR A N 1
ATOM 1881 C CA . THR A 1 244 ? 25.844 26.156 1.468 1 92.31 244 THR A CA 1
ATOM 1882 C C . THR A 1 244 ? 24.469 26.812 1.376 1 92.31 244 THR A C 1
ATOM 1884 O O . THR A 1 244 ? 23.438 26.125 1.298 1 92.31 244 THR A O 1
ATOM 1887 N N . THR A 1 245 ? 24.484 28.141 1.483 1 88.25 245 THR A N 1
ATOM 1888 C CA . THR A 1 245 ? 23.234 28.891 1.382 1 88.25 245 THR A CA 1
ATOM 1889 C C . THR A 1 245 ? 22.703 28.844 -0.047 1 88.25 245 THR A C 1
ATOM 1891 O O . THR A 1 245 ? 23.453 28.609 -0.992 1 88.25 245 THR A O 1
ATOM 1894 N N . LEU A 1 246 ? 21.422 28.828 -0.075 1 82.31 246 LEU A N 1
ATOM 1895 C CA . LEU A 1 246 ? 20.75 28.781 -1.374 1 82.31 246 LEU A CA 1
ATOM 1896 C C . LEU A 1 246 ? 20.375 30.188 -1.838 1 82.31 246 LEU A C 1
ATOM 1898 O O . LEU A 1 246 ? 19.859 30.984 -1.054 1 82.31 246 LEU A O 1
ATOM 1902 N N . ASP A 1 247 ? 21.078 30.734 -2.861 1 65.5 247 ASP A N 1
ATOM 1903 C CA . ASP A 1 247 ? 20.672 32.031 -3.385 1 65.5 247 ASP A CA 1
ATOM 1904 C C . ASP A 1 247 ? 19.391 31.922 -4.211 1 65.5 247 ASP A C 1
ATOM 1906 O O . ASP A 1 247 ? 19.422 31.375 -5.32 1 65.5 247 ASP A O 1
ATOM 1910 N N . GLY A 1 248 ? 18.484 31.312 -3.725 1 60.22 248 GLY A N 1
ATOM 1911 C CA . GLY A 1 248 ? 17.516 30.891 -4.723 1 60.22 248 GLY A CA 1
ATOM 1912 C C . GLY A 1 248 ? 16.453 31.922 -5 1 60.22 248 GLY A C 1
ATOM 1913 O O . GLY A 1 248 ? 16.156 32.781 -4.145 1 60.22 248 GLY A O 1
ATOM 1914 N N . GLU A 1 249 ? 16.25 32.25 -6.285 1 62.88 249 GLU A N 1
ATOM 1915 C CA . GLU A 1 249 ? 15.211 33.094 -6.875 1 62.88 249 GLU A CA 1
ATOM 1916 C C . GLU A 1 249 ? 13.828 32.469 -6.727 1 62.88 249 GLU A C 1
ATOM 1918 O O . GLU A 1 249 ? 13.695 31.25 -6.703 1 62.88 249 GLU A O 1
ATOM 1923 N N . GLU A 1 250 ? 12.891 33.281 -6.367 1 71.88 250 GLU A N 1
ATOM 1924 C CA . GLU A 1 250 ? 11.477 32.938 -6.387 1 71.88 250 GLU A CA 1
ATOM 1925 C C . GLU A 1 250 ? 11.078 32.344 -7.742 1 71.88 250 GLU A C 1
ATOM 1927 O O . GLU A 1 250 ? 11.484 32.875 -8.781 1 71.88 250 GLU A O 1
ATOM 1932 N N . GLN A 1 251 ? 10.531 31.141 -7.691 1 79.12 251 GLN A N 1
ATOM 1933 C CA . GLN A 1 251 ? 10.031 30.547 -8.93 1 79.12 251 GLN A CA 1
ATOM 1934 C C . GLN A 1 251 ? 8.578 30.938 -9.18 1 79.12 251 GLN A C 1
ATOM 1936 O O . GLN A 1 251 ? 7.832 31.219 -8.234 1 79.12 251 GLN A O 1
ATOM 1941 N N . PRO A 1 252 ? 8.258 30.984 -10.484 1 84.88 252 PRO A N 1
ATOM 1942 C CA . PRO A 1 252 ? 6.863 31.328 -10.781 1 84.88 252 PRO A CA 1
ATOM 1943 C C . PRO A 1 252 ? 5.891 30.234 -10.367 1 84.88 252 PRO A C 1
ATOM 1945 O O . PRO A 1 252 ? 6.242 29.047 -10.391 1 84.88 252 PRO A O 1
ATOM 1948 N N . ILE A 1 253 ? 4.809 30.656 -9.961 1 91.94 253 ILE A N 1
ATOM 1949 C CA . ILE A 1 253 ? 3.746 29.719 -9.609 1 91.94 253 ILE A CA 1
ATOM 1950 C C . ILE A 1 253 ? 2.85 29.484 -10.82 1 91.94 253 ILE A C 1
ATOM 1952 O O . ILE A 1 253 ? 2.133 30.375 -11.266 1 91.94 253 ILE A O 1
ATOM 1956 N N . LEU A 1 254 ? 2.957 28.328 -11.312 1 91.06 254 LEU A N 1
ATOM 1957 C CA . LEU A 1 254 ? 2.129 27.953 -12.453 1 91.06 254 LEU A CA 1
ATOM 1958 C C . LEU A 1 254 ? 0.791 27.391 -11.992 1 91.06 254 LEU A C 1
ATOM 1960 O O . LEU A 1 254 ? 0.703 26.781 -10.914 1 91.06 254 LEU A O 1
ATOM 1964 N N . PRO A 1 255 ? -0.216 27.578 -12.906 1 91.44 255 PRO A N 1
ATOM 1965 C CA . PRO A 1 255 ? -1.521 27.031 -12.539 1 91.44 255 PRO A CA 1
ATOM 1966 C C . PRO A 1 255 ? -1.495 25.516 -12.375 1 91.44 255 PRO A C 1
ATOM 1968 O O . PRO A 1 255 ? -0.768 24.828 -13.094 1 91.44 255 PRO A O 1
ATOM 1971 N N . ALA A 1 256 ? -2.301 25.094 -11.469 1 91.56 256 ALA A N 1
ATOM 1972 C CA . ALA A 1 256 ? -2.342 23.672 -11.117 1 91.56 256 ALA A CA 1
ATOM 1973 C C . ALA A 1 256 ? -2.639 22.812 -12.344 1 91.56 256 ALA A C 1
ATOM 1975 O O . ALA A 1 256 ? -2.031 21.766 -12.531 1 91.56 256 ALA A O 1
ATOM 1976 N N . GLU A 1 257 ? -3.568 23.266 -13.203 1 90.94 257 GLU A N 1
ATOM 1977 C CA . GLU A 1 257 ? -3.977 22.484 -14.375 1 90.94 257 GLU A CA 1
ATOM 1978 C C . GLU A 1 257 ? -2.82 22.312 -15.352 1 90.94 257 GLU A C 1
ATOM 1980 O O . GLU A 1 257 ? -2.631 21.234 -15.914 1 90.94 257 GLU A O 1
ATOM 1985 N N . SER A 1 258 ? -2.088 23.359 -15.5 1 93.38 258 SER A N 1
ATOM 1986 C CA . SER A 1 258 ? -0.942 23.297 -16.406 1 93.38 258 SER A CA 1
ATOM 1987 C C . SER A 1 258 ? 0.126 22.344 -15.875 1 93.38 258 SER A C 1
ATOM 1989 O O . SER A 1 258 ? 0.662 21.531 -16.625 1 93.38 258 SER A O 1
ATOM 1991 N N . VAL A 1 259 ? 0.417 22.438 -14.609 1 95.19 259 VAL A N 1
ATOM 1992 C CA . VAL A 1 259 ? 1.412 21.578 -13.969 1 95.19 259 VAL A CA 1
ATOM 1993 C C . VAL A 1 259 ? 0.969 20.109 -14.062 1 95.19 259 VAL A C 1
ATOM 1995 O O . VAL A 1 259 ? 1.773 19.234 -14.367 1 95.19 259 VAL A O 1
ATOM 1998 N N . TYR A 1 260 ? -0.34 19.938 -13.883 1 94.19 260 TYR A N 1
ATOM 1999 C CA . TYR A 1 260 ? -0.895 18.594 -13.938 1 94.19 260 TYR A CA 1
ATOM 2000 C C . TYR A 1 260 ? -0.74 18 -15.336 1 94.19 260 TYR A C 1
ATOM 2002 O O . TYR A 1 260 ? -0.3 16.844 -15.484 1 94.19 260 TYR A O 1
ATOM 2010 N N . ASN A 1 261 ? -1.055 18.672 -16.312 1 93.75 261 ASN A N 1
ATOM 2011 C CA . ASN A 1 261 ? -0.967 18.188 -17.688 1 93.75 261 ASN A CA 1
ATOM 2012 C C . ASN A 1 261 ? 0.464 17.812 -18.062 1 93.75 261 ASN A C 1
ATOM 2014 O O . ASN A 1 261 ? 0.692 16.797 -18.734 1 93.75 261 ASN A O 1
ATOM 2018 N N . ASN A 1 262 ? 1.388 18.562 -17.625 1 93.88 262 ASN A N 1
ATOM 2019 C CA . ASN A 1 262 ? 2.787 18.234 -17.875 1 93.88 262 ASN A CA 1
ATOM 2020 C C . ASN A 1 262 ? 3.234 17.016 -17.078 1 93.88 262 ASN A C 1
ATOM 2022 O O . ASN A 1 262 ? 3.945 16.156 -17.594 1 93.88 262 ASN A O 1
ATOM 2026 N N . ALA A 1 263 ? 2.793 16.938 -15.836 1 95.19 263 ALA A N 1
ATOM 2027 C CA . ALA A 1 263 ? 3.188 15.867 -14.922 1 95.19 263 ALA A CA 1
ATOM 2028 C C . ALA A 1 263 ? 2.695 14.508 -15.422 1 95.19 263 ALA A C 1
ATOM 2030 O O . ALA A 1 263 ? 3.328 13.484 -15.172 1 95.19 263 ALA A O 1
ATOM 2031 N N . LEU A 1 264 ? 1.58 14.523 -16.188 1 94.44 264 LEU A N 1
ATOM 2032 C CA . LEU A 1 264 ? 1.008 13.289 -16.719 1 94.44 264 LEU A CA 1
ATOM 2033 C C . LEU A 1 264 ? 2.014 12.547 -17.594 1 94.44 264 LEU A C 1
ATOM 2035 O O . LEU A 1 264 ? 2.029 11.312 -17.625 1 94.44 264 LEU A O 1
ATOM 2039 N N . ASN A 1 265 ? 2.898 13.297 -18.141 1 92.06 265 ASN A N 1
ATOM 2040 C CA . ASN A 1 265 ? 3.807 12.688 -19.109 1 92.06 265 ASN A CA 1
ATOM 2041 C C . ASN A 1 265 ? 5.188 12.453 -18.516 1 92.06 265 ASN A C 1
ATOM 2043 O O . ASN A 1 265 ? 5.988 11.695 -19.062 1 92.06 265 ASN A O 1
ATOM 2047 N N . ILE A 1 266 ? 5.422 13.008 -17.391 1 93.56 266 ILE A N 1
ATOM 2048 C CA . ILE A 1 266 ? 6.809 12.93 -16.953 1 93.56 266 ILE A CA 1
ATOM 2049 C C . ILE A 1 266 ? 6.879 12.195 -15.609 1 93.56 266 ILE A C 1
ATOM 2051 O O . ILE A 1 266 ? 7.957 11.758 -15.195 1 93.56 266 ILE A O 1
ATOM 2055 N N . ASN A 1 267 ? 5.746 12.109 -14.875 1 95.5 267 ASN A N 1
ATOM 2056 C CA . ASN A 1 267 ? 5.75 11.492 -13.555 1 95.5 267 ASN A CA 1
ATOM 2057 C C . ASN A 1 267 ? 6.023 9.992 -13.633 1 95.5 267 ASN A C 1
ATOM 2059 O O . ASN A 1 267 ? 5.262 9.25 -14.25 1 95.5 267 ASN A O 1
ATOM 2063 N N . HIS A 1 268 ? 7.086 9.562 -12.93 1 96.69 268 HIS A N 1
ATOM 2064 C CA . HIS A 1 268 ? 7.539 8.188 -13.047 1 96.69 268 HIS A CA 1
ATOM 2065 C C . HIS A 1 268 ? 6.625 7.238 -12.273 1 96.69 268 HIS A C 1
ATOM 2067 O O . HIS A 1 268 ? 6.473 6.074 -12.648 1 96.69 268 HIS A O 1
ATOM 2073 N N . THR A 1 269 ? 5.969 7.676 -11.227 1 96.06 269 THR A N 1
ATOM 2074 C CA . THR A 1 269 ? 5.008 6.855 -10.5 1 96.06 269 THR A CA 1
ATOM 2075 C C . THR A 1 269 ? 3.834 6.469 -11.398 1 96.06 269 THR A C 1
ATOM 2077 O O . THR A 1 269 ? 3.393 5.32 -11.391 1 96.06 269 THR A O 1
ATOM 2080 N N . LEU A 1 270 ? 3.396 7.48 -12.188 1 96.5 270 LEU A N 1
ATOM 2081 C CA . LEU A 1 270 ? 2.293 7.227 -13.102 1 96.5 270 LEU A CA 1
ATOM 2082 C C . LEU A 1 270 ? 2.732 6.309 -14.242 1 96.5 270 LEU A C 1
ATOM 2084 O O . LEU A 1 270 ? 1.979 5.426 -14.656 1 96.5 270 LEU A O 1
ATOM 2088 N N . LYS A 1 271 ? 3.945 6.52 -14.695 1 97.06 271 LYS A N 1
ATOM 2089 C CA . LYS A 1 271 ? 4.473 5.648 -15.742 1 97.06 271 LYS A CA 1
ATOM 2090 C C . LYS A 1 271 ? 4.578 4.207 -15.25 1 97.06 271 LYS A C 1
ATOM 2092 O O . LYS A 1 271 ? 4.297 3.271 -16 1 97.06 271 LYS A O 1
ATOM 2097 N N . ALA A 1 272 ? 5.016 4.004 -14.016 1 97.62 272 ALA A N 1
ATOM 2098 C CA . ALA A 1 272 ? 5.086 2.668 -13.43 1 97.62 272 ALA A CA 1
ATOM 2099 C C . ALA A 1 272 ? 3.701 2.025 -13.367 1 97.62 272 ALA A C 1
ATOM 2101 O O . ALA A 1 272 ? 3.541 0.848 -13.703 1 97.62 272 ALA A O 1
ATOM 2102 N N . ALA A 1 273 ? 2.688 2.816 -12.977 1 97.31 273 ALA A N 1
ATOM 2103 C CA . ALA A 1 273 ? 1.318 2.311 -12.898 1 97.31 273 ALA A CA 1
ATOM 2104 C C . ALA A 1 273 ? 0.804 1.926 -14.289 1 97.31 273 ALA A C 1
ATOM 2106 O O . ALA A 1 273 ? 0.093 0.929 -14.438 1 97.31 273 ALA A O 1
ATOM 2107 N N . ARG A 1 274 ? 1.172 2.719 -15.297 1 97.12 274 ARG A N 1
ATOM 2108 C CA . ARG A 1 274 ? 0.817 2.387 -16.672 1 97.12 274 ARG A CA 1
ATOM 2109 C C . ARG A 1 274 ? 1.479 1.083 -17.109 1 97.12 274 ARG A C 1
ATOM 2111 O O . ARG A 1 274 ? 0.867 0.272 -17.812 1 97.12 274 ARG A O 1
ATOM 2118 N N . GLY A 1 275 ? 2.73 0.972 -16.672 1 97.69 275 GLY A N 1
ATOM 2119 C CA . GLY A 1 275 ? 3.426 -0.274 -16.953 1 97.69 275 GLY A CA 1
ATOM 2120 C C . GLY A 1 275 ? 2.746 -1.486 -16.344 1 97.69 275 GLY A C 1
ATOM 2121 O O . GLY A 1 275 ? 2.723 -2.561 -16.938 1 97.69 275 GLY A O 1
ATOM 2122 N N . GLU A 1 276 ? 2.148 -1.352 -15.219 1 97.75 276 GLU A N 1
ATOM 2123 C CA . GLU A 1 276 ? 1.436 -2.443 -14.562 1 97.75 276 GLU A CA 1
ATOM 2124 C C . GLU A 1 276 ? 0.212 -2.869 -15.375 1 97.75 276 GLU A C 1
ATOM 2126 O O . GLU A 1 276 ? -0.129 -4.051 -15.414 1 97.75 276 GLU A O 1
ATOM 2131 N N . ILE A 1 277 ? -0.497 -1.904 -16.016 1 97.94 277 ILE A N 1
ATOM 2132 C CA . ILE A 1 277 ? -1.626 -2.221 -16.875 1 97.94 277 ILE A CA 1
ATOM 2133 C C . ILE A 1 277 ? -1.146 -3.049 -18.078 1 97.94 277 ILE A C 1
ATOM 2135 O O . ILE A 1 277 ? -1.759 -4.062 -18.422 1 97.94 277 ILE A O 1
ATOM 2139 N N . ALA A 1 278 ? -0.038 -2.613 -18.641 1 97.75 278 ALA A N 1
ATOM 2140 C CA . ALA A 1 278 ? 0.527 -3.328 -19.781 1 97.75 278 ALA A CA 1
ATOM 2141 C C . ALA A 1 278 ? 0.921 -4.75 -19.391 1 97.75 278 ALA A C 1
ATOM 2143 O O . ALA A 1 278 ? 0.658 -5.699 -20.141 1 97.75 278 ALA A O 1
ATOM 2144 N N . ALA A 1 279 ? 1.533 -4.887 -18.219 1 98.19 279 ALA A N 1
ATOM 2145 C CA . ALA A 1 279 ? 1.916 -6.211 -17.734 1 98.19 279 ALA A CA 1
ATOM 2146 C C . ALA A 1 279 ? 0.688 -7.086 -17.516 1 98.19 279 ALA A C 1
ATOM 2148 O O . ALA A 1 279 ? 0.682 -8.266 -17.891 1 98.19 279 ALA A O 1
ATOM 2149 N N . ALA A 1 280 ? -0.351 -6.512 -16.922 1 98.19 280 ALA A N 1
ATOM 2150 C CA . ALA A 1 280 ? -1.581 -7.262 -16.688 1 98.19 280 ALA A CA 1
ATOM 2151 C C . ALA A 1 280 ? -2.227 -7.691 -18 1 98.19 280 ALA A C 1
ATOM 2153 O O . ALA A 1 280 ? -2.809 -8.773 -18.078 1 98.19 280 ALA A O 1
ATOM 2154 N N . GLU A 1 281 ? -2.125 -6.836 -19.016 1 98.06 281 GLU A N 1
ATOM 2155 C CA . GLU A 1 281 ? -2.637 -7.184 -20.344 1 98.06 281 GLU A CA 1
ATOM 2156 C C . GLU A 1 281 ? -1.865 -8.352 -20.938 1 98.06 281 GLU A C 1
ATOM 2158 O O . GLU A 1 281 ? -2.461 -9.266 -21.516 1 98.06 281 GLU A O 1
ATOM 2163 N N . ARG A 1 282 ? -0.55 -8.281 -20.766 1 98.25 282 ARG A N 1
ATOM 2164 C CA . ARG A 1 282 ? 0.272 -9.391 -21.234 1 98.25 282 ARG A CA 1
ATOM 2165 C C . ARG A 1 282 ? -0.061 -10.672 -20.484 1 98.25 282 ARG A C 1
ATOM 2167 O O . ARG A 1 282 ? 0.002 -11.766 -21.047 1 98.25 282 ARG A O 1
ATOM 2174 N N . ASN A 1 283 ? -0.439 -10.57 -19.281 1 98 283 ASN A N 1
ATOM 2175 C CA . ASN A 1 283 ? -0.777 -11.734 -18.469 1 98 283 ASN A CA 1
ATOM 2176 C C . ASN A 1 283 ? -2.049 -12.414 -18.969 1 98 283 ASN A C 1
ATOM 2178 O O . ASN A 1 283 ? -2.207 -13.633 -18.828 1 98 283 ASN A O 1
ATOM 2182 N N . ILE A 1 284 ? -2.994 -11.625 -19.562 1 98.31 284 ILE A N 1
ATOM 2183 C CA . ILE A 1 284 ? -4.172 -12.211 -20.203 1 98.31 284 ILE A CA 1
ATOM 2184 C C . ILE A 1 284 ? -3.742 -13.102 -21.359 1 98.31 284 ILE A C 1
ATOM 2186 O O . ILE A 1 284 ? -4.242 -14.219 -21.516 1 98.31 284 ILE A O 1
ATOM 2190 N N . SER A 1 285 ? -2.744 -12.602 -22.109 1 97.88 285 SER A N 1
ATOM 2191 C CA . SER A 1 285 ? -2.234 -13.375 -23.234 1 97.88 285 SER A CA 1
ATOM 2192 C C . SER A 1 285 ? -1.564 -14.664 -22.766 1 97.88 285 SER A C 1
ATOM 2194 O O . SER A 1 285 ? -1.713 -15.711 -23.391 1 97.88 285 SER A O 1
ATOM 2196 N N . VAL A 1 286 ? -0.847 -14.523 -21.656 1 97.94 286 VAL A N 1
ATOM 2197 C CA . VAL A 1 286 ? -0.21 -15.711 -21.094 1 97.94 286 VAL A CA 1
ATOM 2198 C C . VAL A 1 286 ? -1.274 -16.734 -20.688 1 97.94 286 VAL A C 1
ATOM 2200 O O . VAL A 1 286 ? -1.16 -17.922 -21.016 1 97.94 286 VAL A O 1
ATOM 2203 N N . ALA A 1 287 ? -2.359 -16.266 -20.047 1 97.31 287 ALA A N 1
ATOM 2204 C CA . ALA A 1 287 ? -3.436 -17.156 -19.641 1 97.31 287 ALA A CA 1
ATOM 2205 C C . ALA A 1 287 ? -4.105 -17.812 -20.844 1 97.31 287 ALA A C 1
ATOM 2207 O O . ALA A 1 287 ? -4.492 -18.984 -20.797 1 97.31 287 ALA A O 1
ATOM 2208 N N . GLN A 1 288 ? -4.199 -17.141 -21.969 1 97.25 288 GLN A N 1
ATOM 2209 C CA . GLN A 1 288 ? -4.852 -17.625 -23.188 1 97.25 288 GLN A CA 1
ATOM 2210 C C . GLN A 1 288 ? -4.023 -18.703 -23.859 1 97.25 288 GLN A C 1
ATOM 2212 O O . GLN A 1 288 ? -4.531 -19.453 -24.703 1 97.25 288 GLN A O 1
ATOM 2217 N N . SER A 1 289 ? -2.752 -18.734 -23.422 1 96.62 289 SER A N 1
ATOM 2218 C CA . SER A 1 289 ? -1.893 -19.75 -24.031 1 96.62 289 SER A CA 1
ATOM 2219 C C . SER A 1 289 ? -2.326 -21.156 -23.641 1 96.62 289 SER A C 1
ATOM 2221 O O . SER A 1 289 ? -1.962 -22.125 -24.281 1 96.62 289 SER A O 1
ATOM 2223 N N . GLY A 1 290 ? -3.164 -21.297 -22.641 1 95.25 290 GLY A N 1
ATOM 2224 C CA . GLY A 1 290 ? -3.648 -22.578 -22.188 1 95.25 290 GLY A CA 1
ATOM 2225 C C . GLY A 1 290 ? -4.582 -23.25 -23.172 1 95.25 290 GLY A C 1
ATOM 2226 O O . GLY A 1 290 ? -4.812 -24.469 -23.094 1 95.25 290 GLY A O 1
ATOM 2227 N N . TYR A 1 291 ? -5.07 -22.484 -24.281 1 95.5 291 TYR A N 1
ATOM 2228 C CA . TYR A 1 291 ? -5.98 -23.016 -25.297 1 95.5 291 TYR A CA 1
ATOM 2229 C C . TYR A 1 291 ? -5.203 -23.609 -26.453 1 95.5 291 TYR A C 1
ATOM 2231 O O . TYR A 1 291 ? -5.773 -24.328 -27.297 1 95.5 291 TYR A O 1
ATOM 2239 N N . ILE A 1 292 ? -3.904 -23.359 -26.484 1 96.19 292 ILE A N 1
ATOM 2240 C CA . ILE A 1 292 ? -3.135 -23.656 -27.688 1 96.19 292 ILE A CA 1
ATOM 2241 C C . ILE A 1 292 ? -2.359 -24.953 -27.484 1 96.19 292 ILE A C 1
ATOM 2243 O O . ILE A 1 292 ? -1.807 -25.203 -26.406 1 96.19 292 ILE A O 1
ATOM 2247 N N . PRO A 1 293 ? -2.301 -25.875 -28.453 1 95.88 293 PRO A N 1
ATOM 2248 C CA . PRO A 1 293 ? -1.546 -27.125 -28.359 1 95.88 293 PRO A CA 1
ATOM 2249 C C . PRO A 1 293 ? -0.053 -26.906 -28.125 1 95.88 293 PRO A C 1
ATOM 2251 O O . PRO A 1 293 ? 0.451 -25.797 -28.375 1 95.88 293 PRO A O 1
ATOM 2254 N N . ARG A 1 294 ? 0.585 -27.891 -27.688 1 96.75 294 ARG A N 1
ATOM 2255 C CA . ARG A 1 294 ? 2.025 -27.859 -27.453 1 96.75 294 ARG A CA 1
ATOM 2256 C C . ARG A 1 294 ? 2.734 -28.953 -28.219 1 96.75 294 ARG A C 1
ATOM 2258 O O . ARG A 1 294 ? 2.223 -30.078 -28.328 1 96.75 294 ARG A O 1
ATOM 2265 N N . LEU A 1 295 ? 3.879 -28.641 -28.844 1 96.94 295 LEU A N 1
ATOM 2266 C CA . LEU A 1 295 ? 4.699 -29.562 -29.609 1 96.94 295 LEU A CA 1
ATOM 2267 C C . LEU A 1 295 ? 6.113 -29.641 -29.031 1 96.94 295 LEU A C 1
ATOM 2269 O O . LEU A 1 295 ? 6.738 -28.609 -28.781 1 96.94 295 LEU A O 1
ATOM 2273 N N . SER A 1 296 ? 6.559 -30.844 -28.781 1 97.06 296 SER A N 1
ATOM 2274 C CA . SER A 1 296 ? 7.918 -31.031 -28.281 1 97.06 296 SER A CA 1
ATOM 2275 C C . SER A 1 296 ? 8.688 -32.031 -29.141 1 97.06 296 SER A C 1
ATOM 2277 O O . SER A 1 296 ? 8.086 -32.875 -29.797 1 97.06 296 SER A O 1
ATOM 2279 N N . PHE A 1 297 ? 9.969 -31.844 -29.219 1 97.31 297 PHE A N 1
ATOM 2280 C CA . PHE A 1 297 ? 10.906 -32.781 -29.812 1 97.31 297 PHE A CA 1
ATOM 2281 C C . PHE A 1 297 ? 11.664 -33.562 -28.734 1 97.31 297 PHE A C 1
ATOM 2283 O O . PHE A 1 297 ? 12.195 -32.938 -27.797 1 97.31 297 PHE A O 1
ATOM 2290 N N . ASN A 1 298 ? 11.617 -34.781 -28.812 1 97.06 298 ASN A N 1
ATOM 2291 C CA . ASN A 1 298 ? 12.312 -35.656 -27.844 1 97.06 298 ASN A CA 1
ATOM 2292 C C . ASN A 1 298 ? 13.312 -36.562 -28.547 1 97.06 298 ASN A C 1
ATOM 2294 O O . ASN A 1 298 ? 13.047 -37.062 -29.625 1 97.06 298 ASN A O 1
ATOM 2298 N N . ALA A 1 299 ? 14.406 -36.656 -28 1 96 299 ALA A N 1
ATOM 2299 C CA . ALA A 1 299 ? 15.43 -37.594 -28.453 1 96 299 ALA A CA 1
ATOM 2300 C C . ALA A 1 299 ? 16.141 -38.25 -27.266 1 96 299 ALA A C 1
ATOM 2302 O O . ALA A 1 299 ? 16.109 -37.719 -26.141 1 96 299 ALA A O 1
ATOM 2303 N N . GLY A 1 300 ? 16.672 -39.406 -27.547 1 95.62 300 GLY A N 1
ATOM 2304 C CA . GLY A 1 300 ? 17.375 -40.094 -26.469 1 95.62 300 GLY A CA 1
ATOM 2305 C C . GLY A 1 300 ? 18.219 -41.25 -26.938 1 95.62 300 GLY A C 1
ATOM 2306 O O . GLY A 1 300 ? 18.109 -41.688 -28.094 1 95.62 300 GLY A O 1
ATOM 2307 N N . ILE A 1 301 ? 19.156 -41.688 -26.109 1 94.62 301 ILE A N 1
ATOM 2308 C CA . ILE A 1 301 ? 19.969 -42.875 -26.297 1 94.62 301 ILE A CA 1
ATOM 2309 C C . ILE A 1 301 ? 19.953 -43.688 -25.016 1 94.62 301 ILE A C 1
ATOM 2311 O O . ILE A 1 301 ? 19.734 -43.188 -23.922 1 94.62 301 ILE A O 1
ATOM 2315 N N . GLY A 1 302 ? 20.078 -44.938 -25.234 1 93.62 302 GLY A N 1
ATOM 2316 C CA . GLY A 1 302 ? 20.156 -45.812 -24.062 1 93.62 302 GLY A CA 1
ATOM 2317 C C . GLY A 1 302 ? 20.5 -47.25 -24.406 1 93.62 302 GLY A C 1
ATOM 2318 O O . GLY A 1 302 ? 20.609 -47.594 -25.578 1 93.62 302 GLY A O 1
ATOM 2319 N N . SER A 1 303 ? 20.844 -48.062 -23.375 1 91.94 303 SER A N 1
ATOM 2320 C CA . SER A 1 303 ? 21.094 -49.469 -23.484 1 91.94 303 SER A CA 1
ATOM 2321 C C . SER A 1 303 ? 20.75 -50.219 -22.203 1 91.94 303 SER A C 1
ATOM 2323 O O . SER A 1 303 ? 20.391 -49.562 -21.203 1 91.94 303 SER A O 1
ATOM 2325 N N . SER A 1 304 ? 20.641 -51.5 -22.359 1 91.5 304 SER A N 1
ATOM 2326 C CA . SER A 1 304 ? 20.297 -52.281 -21.172 1 91.5 304 SER A CA 1
ATOM 2327 C C . SER A 1 304 ? 21.016 -53.625 -21.172 1 91.5 304 SER A C 1
ATOM 2329 O O . SER A 1 304 ? 21.453 -54.094 -22.219 1 91.5 304 SER A O 1
ATOM 2331 N N . TYR A 1 305 ? 21.25 -54.188 -20.031 1 88.81 305 TYR A N 1
ATOM 2332 C CA . TYR A 1 305 ? 21.797 -55.5 -19.75 1 88.81 305 TYR A CA 1
ATOM 2333 C C . TYR A 1 305 ? 20.828 -56.312 -18.891 1 88.81 305 TYR A C 1
ATOM 2335 O O . TYR A 1 305 ? 20.5 -55.906 -17.781 1 88.81 305 TYR A O 1
ATOM 2343 N N . TYR A 1 306 ? 20.375 -57.375 -19.516 1 88.81 306 TYR A N 1
ATOM 2344 C CA . TYR A 1 306 ? 19.391 -58.219 -18.859 1 88.81 306 TYR A CA 1
ATOM 2345 C C . TYR A 1 306 ? 19.969 -59.625 -18.609 1 88.81 306 TYR A C 1
ATOM 2347 O O . TYR A 1 306 ? 20.578 -60.219 -19.5 1 88.81 306 TYR A O 1
ATOM 2355 N N . THR A 1 307 ? 19.75 -60.094 -17.375 1 86.31 307 THR A N 1
ATOM 2356 C CA . THR A 1 307 ? 20.172 -61.438 -17.062 1 86.31 307 THR A CA 1
ATOM 2357 C C . THR A 1 307 ? 19.031 -62.219 -16.406 1 86.31 307 THR A C 1
ATOM 2359 O O . THR A 1 307 ? 18.219 -61.656 -15.688 1 86.31 307 THR A O 1
ATOM 2362 N N . VAL A 1 308 ? 18.828 -63.438 -16.766 1 84 308 VAL A N 1
ATOM 2363 C CA . VAL A 1 308 ? 17.906 -64.375 -16.141 1 84 308 VAL A CA 1
ATOM 2364 C C . VAL A 1 308 ? 18.688 -65.5 -15.469 1 84 308 VAL A C 1
ATOM 2366 O O . VAL A 1 308 ? 19.562 -66.125 -16.094 1 84 308 VAL A O 1
ATOM 2369 N N . THR A 1 309 ? 18.328 -65.688 -14.32 1 83.31 309 THR A N 1
ATOM 2370 C CA . THR A 1 309 ? 19.031 -66.75 -13.578 1 83.31 309 THR A CA 1
ATOM 2371 C C . THR A 1 309 ? 18.828 -68.062 -14.234 1 83.31 309 THR A C 1
ATOM 2373 O O . THR A 1 309 ? 17.703 -68.5 -14.555 1 83.31 309 THR A O 1
ATOM 2376 N N . GLY A 1 310 ? 19.906 -68.875 -14.422 1 78.62 310 GLY A N 1
ATOM 2377 C CA . GLY A 1 310 ? 19.859 -70.188 -14.945 1 78.62 310 GLY A CA 1
ATOM 2378 C C . GLY A 1 310 ? 19.938 -70.25 -16.453 1 78.62 310 GLY A C 1
ATOM 2379 O O . GLY A 1 310 ? 19.922 -71.375 -17.047 1 78.62 310 GLY A O 1
ATOM 2380 N N . MET A 1 311 ? 19.859 -69.125 -17.078 1 78.31 311 MET A N 1
ATOM 2381 C CA . MET A 1 311 ? 19.953 -69.125 -18.547 1 78.31 311 MET A CA 1
ATOM 2382 C C . MET A 1 311 ? 21.266 -68.5 -19 1 78.31 311 MET A C 1
ATOM 2384 O O . MET A 1 311 ? 21.859 -67.688 -18.297 1 78.31 311 MET A O 1
ATOM 2388 N N . GLU A 1 312 ? 21.797 -69.125 -20.031 1 81.06 312 GLU A N 1
ATOM 2389 C CA . GLU A 1 312 ? 23 -68.5 -20.609 1 81.06 312 GLU A CA 1
ATOM 2390 C C . GLU A 1 312 ? 22.672 -67.188 -21.234 1 81.06 312 GLU A C 1
ATOM 2392 O O . GLU A 1 312 ? 21.641 -67 -21.891 1 81.06 312 GLU A O 1
ATOM 2397 N N . HIS A 1 313 ? 23.516 -66.188 -20.859 1 81.12 313 HIS A N 1
ATOM 2398 C CA . HIS A 1 313 ? 23.312 -64.812 -21.438 1 81.12 313 HIS A CA 1
ATOM 2399 C C . HIS A 1 313 ? 24.594 -64.312 -22.047 1 81.12 313 HIS A C 1
ATOM 2401 O O . HIS A 1 313 ? 25.688 -64.625 -21.594 1 81.12 313 HIS A O 1
ATOM 2407 N N . PRO A 1 314 ? 24.406 -63.531 -23.094 1 82.06 314 PRO A N 1
ATOM 2408 C CA . PRO A 1 314 ? 25.609 -62.875 -23.625 1 82.06 314 PRO A CA 1
ATOM 2409 C C . PRO A 1 314 ? 26.281 -61.969 -22.594 1 82.06 314 PRO A C 1
ATOM 2411 O O . PRO A 1 314 ? 25.688 -61.625 -21.578 1 82.06 314 PRO A O 1
ATOM 2414 N N . SER A 1 315 ? 27.531 -61.625 -22.844 1 89.44 315 SER A N 1
ATOM 2415 C CA . SER A 1 315 ? 28.328 -60.812 -21.922 1 89.44 315 SER A CA 1
ATOM 2416 C C . SER A 1 315 ? 27.75 -59.406 -21.797 1 89.44 315 SER A C 1
ATOM 2418 O O . SER A 1 315 ? 26.953 -58.969 -22.625 1 89.44 315 SER A O 1
ATOM 2420 N N . PHE A 1 316 ? 28.219 -58.75 -20.734 1 90.56 316 PHE A N 1
ATOM 2421 C CA . PHE A 1 316 ? 27.766 -57.375 -20.438 1 90.56 316 PHE A CA 1
ATOM 2422 C C . PHE A 1 316 ? 28.062 -56.469 -21.625 1 90.56 316 PHE A C 1
ATOM 2424 O O . PHE A 1 316 ? 27.188 -55.719 -22.078 1 90.56 316 PHE A O 1
ATOM 2431 N N . SER A 1 317 ? 29.312 -56.562 -22.078 1 90.44 317 SER A N 1
ATOM 2432 C CA . SER A 1 317 ? 29.734 -55.688 -23.156 1 90.44 317 SER A CA 1
ATOM 2433 C C . SER A 1 317 ? 28.953 -55.969 -24.438 1 90.44 317 SER A C 1
ATOM 2435 O O . SER A 1 317 ? 28.578 -55.031 -25.141 1 90.44 317 SER A O 1
ATOM 2437 N N . ARG A 1 318 ? 28.688 -57.188 -24.703 1 88.81 318 ARG A N 1
ATOM 2438 C CA . ARG A 1 318 ? 27.953 -57.562 -25.922 1 88.81 318 ARG A CA 1
ATOM 2439 C C . ARG A 1 318 ? 26.516 -57.094 -25.844 1 88.81 318 ARG A C 1
ATOM 2441 O O . ARG A 1 318 ? 25.984 -56.562 -26.812 1 88.81 318 ARG A O 1
ATOM 2448 N N . GLN A 1 319 ? 25.906 -57.281 -24.75 1 88.31 319 GLN A N 1
ATOM 2449 C CA . GLN A 1 319 ? 24.516 -56.875 -24.625 1 88.31 319 GLN A CA 1
ATOM 2450 C C . GLN A 1 319 ? 24.375 -55.344 -24.688 1 88.31 319 GLN A C 1
ATOM 2452 O O . GLN A 1 319 ? 23.438 -54.844 -25.297 1 88.31 319 GLN A O 1
ATOM 2457 N N . MET A 1 320 ? 25.281 -54.688 -24.062 1 89 320 MET A N 1
ATOM 2458 C CA . MET A 1 320 ? 25.234 -53.25 -24.062 1 89 320 MET A CA 1
ATOM 2459 C C . MET A 1 320 ? 25.344 -52.688 -25.484 1 89 320 MET A C 1
ATOM 2461 O O . MET A 1 320 ? 24.719 -51.688 -25.812 1 89 320 MET A O 1
ATOM 2465 N N . LYS A 1 321 ? 26.172 -53.344 -26.266 1 87.69 321 LYS A N 1
ATOM 2466 C CA . LYS A 1 321 ? 26.312 -52.938 -27.656 1 87.69 321 LYS A CA 1
ATOM 2467 C C . LYS A 1 321 ? 25.094 -53.312 -28.484 1 87.69 321 LYS A C 1
ATOM 2469 O O . LYS A 1 321 ? 24.594 -52.531 -29.281 1 87.69 321 LYS A O 1
ATOM 2474 N N . ASP A 1 322 ? 24.594 -54.5 -28.281 1 83.75 322 ASP A N 1
ATOM 2475 C CA . ASP A 1 322 ? 23.484 -55.031 -29.078 1 83.75 322 ASP A CA 1
ATOM 2476 C C . ASP A 1 322 ? 22.172 -54.312 -28.719 1 83.75 322 ASP A C 1
ATOM 2478 O O . ASP A 1 322 ? 21.297 -54.156 -29.578 1 83.75 322 ASP A O 1
ATOM 2482 N N . ASN A 1 323 ? 22.094 -53.844 -27.453 1 85.44 323 ASN A N 1
ATOM 2483 C CA . ASN A 1 323 ? 20.844 -53.25 -27 1 85.44 323 ASN A CA 1
ATOM 2484 C C . ASN A 1 323 ? 20.875 -51.75 -27.094 1 85.44 323 ASN A C 1
ATOM 2486 O O . ASN A 1 323 ? 19.938 -51.062 -26.688 1 85.44 323 ASN A O 1
ATOM 2490 N N . PHE A 1 324 ? 21.953 -51.25 -27.672 1 88.94 324 PHE A N 1
ATOM 2491 C CA . PHE A 1 324 ? 22.031 -49.812 -27.844 1 88.94 324 PHE A CA 1
ATOM 2492 C C . PHE A 1 324 ? 20.953 -49.312 -28.781 1 88.94 324 PHE A C 1
ATOM 2494 O O . PHE A 1 324 ? 20.75 -49.875 -29.859 1 88.94 324 PHE A O 1
ATOM 2501 N N . ASN A 1 325 ? 20.25 -48.281 -28.312 1 88.31 325 ASN A N 1
ATOM 2502 C CA . ASN A 1 325 ? 19.125 -47.75 -29.078 1 88.31 325 ASN A CA 1
ATOM 2503 C C . ASN A 1 325 ? 19.141 -46.219 -29.094 1 88.31 325 ASN A C 1
ATOM 2505 O O . ASN A 1 325 ? 19.469 -45.594 -28.078 1 88.31 325 ASN A O 1
ATOM 2509 N N . THR A 1 326 ? 18.922 -45.625 -30.266 1 91.62 326 THR A N 1
ATOM 2510 C CA . THR A 1 326 ? 18.703 -44.188 -30.453 1 91.62 326 THR A CA 1
ATOM 2511 C C . THR A 1 326 ? 17.281 -43.906 -30.922 1 91.62 326 THR A C 1
ATOM 2513 O O . THR A 1 326 ? 16.797 -44.562 -31.859 1 91.62 326 THR A O 1
ATOM 2516 N N . TYR A 1 327 ? 16.688 -43.062 -30.281 1 92.5 327 TYR A N 1
ATOM 2517 C CA . TYR A 1 327 ? 15.352 -42.719 -30.734 1 92.5 327 TYR A CA 1
ATOM 2518 C C . TYR A 1 327 ? 15.164 -41.219 -30.828 1 92.5 327 TYR A C 1
ATOM 2520 O O . TYR A 1 327 ? 15.875 -40.438 -30.156 1 92.5 327 TYR A O 1
ATOM 2528 N N . PHE A 1 328 ? 14.359 -40.625 -31.656 1 94.19 328 PHE A N 1
ATOM 2529 C CA . PHE A 1 328 ? 13.906 -39.25 -31.734 1 94.19 328 PHE A CA 1
ATOM 2530 C C . PHE A 1 328 ? 12.461 -39.188 -32.219 1 94.19 328 PHE A C 1
ATOM 2532 O O . PHE A 1 328 ? 11.977 -40.094 -32.875 1 94.19 328 PHE A O 1
ATOM 2539 N N . GLY A 1 329 ? 11.836 -38.219 -31.859 1 95.69 329 GLY A N 1
ATOM 2540 C CA . GLY A 1 329 ? 10.43 -38.125 -32.25 1 95.69 329 GLY A CA 1
ATOM 2541 C C . GLY A 1 329 ? 9.812 -36.781 -31.828 1 95.69 329 GLY A C 1
ATOM 2542 O O . GLY A 1 329 ? 10.469 -35.969 -31.203 1 95.69 329 GLY A O 1
ATOM 2543 N N . PHE A 1 330 ? 8.57 -36.531 -32.312 1 96.81 330 PHE A N 1
ATOM 2544 C CA . PHE A 1 330 ? 7.758 -35.344 -31.969 1 96.81 330 PHE A CA 1
ATOM 2545 C C . PHE A 1 330 ? 6.504 -35.75 -31.219 1 96.81 330 PHE A C 1
ATOM 2547 O O . PHE A 1 330 ? 5.926 -36.812 -31.484 1 96.81 330 PHE A O 1
ATOM 2554 N N . SER A 1 331 ? 6.25 -35.031 -30.266 1 96.31 331 SER A N 1
ATOM 2555 C CA . SER A 1 331 ? 5.039 -35.25 -29.484 1 96.31 331 SER A CA 1
ATOM 2556 C C . SER A 1 331 ? 4.156 -34 -29.453 1 96.31 331 SER A C 1
ATOM 2558 O O . SER A 1 331 ? 4.602 -32.938 -29.047 1 96.31 331 SER A O 1
ATOM 2560 N N . LEU A 1 332 ? 2.842 -34.156 -29.906 1 96.25 332 LEU A N 1
ATOM 2561 C CA . LEU A 1 332 ? 1.86 -33.062 -29.922 1 96.25 332 LEU A CA 1
ATOM 2562 C C . LEU A 1 332 ? 0.779 -33.281 -28.875 1 96.25 332 LEU A C 1
ATOM 2564 O O . LEU A 1 332 ? 0.204 -34.375 -28.781 1 96.25 332 LEU A O 1
ATOM 2568 N N . SER A 1 333 ? 0.626 -32.281 -28.031 1 95.94 333 SER A N 1
ATOM 2569 C CA . SER A 1 333 ? -0.435 -32.312 -27.031 1 95.94 333 SER A CA 1
ATOM 2570 C C . SER A 1 333 ? -1.473 -31.234 -27.297 1 95.94 333 SER A C 1
ATOM 2572 O O . SER A 1 333 ? -1.131 -30.047 -27.406 1 95.94 333 SER A O 1
ATOM 2574 N N . ILE A 1 334 ? -2.799 -31.609 -27.391 1 95.62 334 ILE A N 1
ATOM 2575 C CA . ILE A 1 334 ? -3.885 -30.688 -27.703 1 95.62 334 ILE A CA 1
ATOM 2576 C C . ILE A 1 334 ? -4.914 -30.703 -26.578 1 95.62 334 ILE A C 1
ATOM 2578 O O . ILE A 1 334 ? -5.676 -31.656 -26.438 1 95.62 334 ILE A O 1
ATOM 2582 N N . PRO A 1 335 ? -4.969 -29.641 -25.844 1 93.56 335 PRO A N 1
ATOM 2583 C CA . PRO A 1 335 ? -6.043 -29.562 -24.859 1 93.56 335 PRO A CA 1
ATOM 2584 C C . PRO A 1 335 ? -7.414 -29.344 -25.5 1 93.56 335 PRO A C 1
ATOM 2586 O O . PRO A 1 335 ? -7.602 -28.375 -26.234 1 93.56 335 PRO A O 1
ATOM 2589 N N . ILE A 1 336 ? -8.359 -30.172 -25.25 1 94.81 336 ILE A N 1
ATOM 2590 C CA . ILE A 1 336 ? -9.703 -30.047 -25.812 1 94.81 336 ILE A CA 1
ATOM 2591 C C . ILE A 1 336 ? -10.641 -29.422 -24.781 1 94.81 336 ILE A C 1
ATOM 2593 O O . ILE A 1 336 ? -11.32 -28.438 -25.078 1 94.81 336 ILE A O 1
ATOM 2597 N N . PHE A 1 337 ? -10.727 -30.031 -23.672 1 95.44 337 PHE A N 1
ATOM 2598 C CA . PHE A 1 337 ? -11.523 -29.547 -22.547 1 95.44 337 PHE A CA 1
ATOM 2599 C C . PHE A 1 337 ? -10.797 -29.766 -21.234 1 95.44 337 PHE A C 1
ATOM 2601 O O . PHE A 1 337 ? -10.492 -30.906 -20.875 1 95.44 337 PHE A O 1
ATOM 2608 N N . ASP A 1 338 ? -10.539 -28.625 -20.469 1 94.31 338 ASP A N 1
ATOM 2609 C CA . ASP A 1 338 ? -9.719 -28.734 -19.266 1 94.31 338 ASP A CA 1
ATOM 2610 C C . ASP A 1 338 ? -10.523 -28.391 -18.031 1 94.31 338 ASP A C 1
ATOM 2612 O O . ASP A 1 338 ? -10 -27.781 -17.078 1 94.31 338 ASP A O 1
ATOM 2616 N N . GLY A 1 339 ? -11.875 -28.641 -18.078 1 94.12 339 GLY A N 1
ATOM 2617 C CA . GLY A 1 339 ? -12.711 -28.328 -16.938 1 94.12 339 GLY A CA 1
ATOM 2618 C C . GLY A 1 339 ? -12.844 -26.844 -16.672 1 94.12 339 GLY A C 1
ATOM 2619 O O . GLY A 1 339 ? -12.922 -26.406 -15.516 1 94.12 339 GLY A O 1
ATOM 2620 N N . LEU A 1 340 ? -12.641 -26.016 -17.609 1 95.06 340 LEU A N 1
ATOM 2621 C CA . LEU A 1 340 ? -12.797 -24.578 -17.594 1 95.06 340 LEU A CA 1
ATOM 2622 C C . LEU A 1 340 ? -11.625 -23.906 -16.875 1 95.06 340 LEU A C 1
ATOM 2624 O O . LEU A 1 340 ? -11.703 -22.734 -16.5 1 95.06 340 LEU A O 1
ATOM 2628 N N . SER A 1 341 ? -10.547 -24.625 -16.609 1 94.5 341 SER A N 1
ATOM 2629 C CA . SER A 1 341 ? -9.391 -24.094 -15.914 1 94.5 341 SER A CA 1
ATOM 2630 C C . SER A 1 341 ? -8.781 -22.906 -16.672 1 94.5 341 SER A C 1
ATOM 2632 O O . SER A 1 341 ? -8.555 -21.844 -16.094 1 94.5 341 SER A O 1
ATOM 2634 N N . THR A 1 342 ? -8.555 -23.062 -18 1 95.5 342 THR A N 1
ATOM 2635 C CA . THR A 1 342 ? -7.988 -21.984 -18.812 1 95.5 342 THR A CA 1
ATOM 2636 C C . THR A 1 342 ? -8.945 -20.797 -18.875 1 95.5 342 THR A C 1
ATOM 2638 O O . THR A 1 342 ? -8.531 -19.656 -18.75 1 95.5 342 THR A O 1
ATOM 2641 N N . ARG A 1 343 ? -10.211 -21.125 -19.078 1 96.62 343 ARG A N 1
ATOM 2642 C CA . ARG A 1 343 ? -11.211 -20.062 -19.125 1 96.62 343 ARG A CA 1
ATOM 2643 C C . ARG A 1 343 ? -11.211 -19.25 -17.844 1 96.62 343 ARG A C 1
ATOM 2645 O O . ARG A 1 343 ? -11.234 -18.016 -17.875 1 96.62 343 ARG A O 1
ATOM 2652 N N . ASN A 1 344 ? -11.195 -19.922 -16.719 1 95.94 344 ASN A N 1
ATOM 2653 C CA . ASN A 1 344 ? -11.18 -19.234 -15.43 1 95.94 344 ASN A CA 1
ATOM 2654 C C . ASN A 1 344 ? -9.883 -18.469 -15.219 1 95.94 344 ASN A C 1
ATOM 2656 O O . ASN A 1 344 ? -9.898 -17.375 -14.625 1 95.94 344 ASN A O 1
ATOM 2660 N N . SER A 1 345 ? -8.789 -19 -15.703 1 96.5 345 SER A N 1
ATOM 2661 C CA . SER A 1 345 ? -7.516 -18.297 -15.609 1 96.5 345 SER A CA 1
ATOM 2662 C C . SER A 1 345 ? -7.539 -17 -16.422 1 96.5 345 SER A C 1
ATOM 2664 O O . SER A 1 345 ? -7.035 -15.977 -15.961 1 96.5 345 SER A O 1
ATOM 2666 N N . VAL A 1 346 ? -8.109 -17.062 -17.594 1 97.69 346 VAL A N 1
ATOM 2667 C CA . VAL A 1 346 ? -8.227 -15.883 -18.438 1 97.69 346 VAL A CA 1
ATOM 2668 C C . VAL A 1 346 ? -9.125 -14.852 -17.75 1 97.69 346 VAL A C 1
ATOM 2670 O O . VAL A 1 346 ? -8.789 -13.664 -17.703 1 97.69 346 VAL A O 1
ATOM 2673 N N . LYS A 1 347 ? -10.25 -15.32 -17.203 1 97.38 347 LYS A N 1
ATOM 2674 C CA . LYS A 1 347 ? -11.148 -14.406 -16.5 1 97.38 347 LYS A CA 1
ATOM 2675 C C . LYS A 1 347 ? -10.461 -13.773 -15.289 1 97.38 347 LYS A C 1
ATOM 2677 O O . LYS A 1 347 ? -10.633 -12.578 -15.023 1 97.38 347 LYS A O 1
ATOM 2682 N N . ARG A 1 348 ? -9.68 -14.555 -14.594 1 96.94 348 ARG A N 1
ATOM 2683 C CA . ARG A 1 348 ? -8.93 -14.039 -13.453 1 96.94 348 ARG A CA 1
ATOM 2684 C C . ARG A 1 348 ? -7.926 -12.977 -13.891 1 96.94 348 ARG A C 1
ATOM 2686 O O . ARG A 1 348 ? -7.785 -11.938 -13.242 1 96.94 348 ARG A O 1
ATOM 2693 N N . ALA A 1 349 ? -7.191 -13.273 -14.969 1 97.31 349 ALA A N 1
ATOM 2694 C CA . ALA A 1 349 ? -6.242 -12.305 -15.508 1 97.31 349 ALA A CA 1
ATOM 2695 C C . ALA A 1 349 ? -6.949 -11.008 -15.906 1 97.31 349 ALA A C 1
ATOM 2697 O O . ALA A 1 349 ? -6.402 -9.922 -15.742 1 97.31 349 ALA A O 1
ATOM 2698 N N . ARG A 1 350 ? -8.172 -11.172 -16.453 1 97.81 350 ARG A N 1
ATOM 2699 C CA . ARG A 1 350 ? -8.938 -9.992 -16.828 1 97.81 350 ARG A CA 1
ATOM 2700 C C . ARG A 1 350 ? -9.336 -9.18 -15.602 1 97.81 350 ARG A C 1
ATOM 2702 O O . ARG A 1 350 ? -9.305 -7.949 -15.625 1 97.81 350 ARG A O 1
ATOM 2709 N N . VAL A 1 351 ? -9.758 -9.867 -14.555 1 96.5 351 VAL A N 1
ATOM 2710 C CA . VAL A 1 351 ? -10.094 -9.188 -13.305 1 96.5 351 VAL A CA 1
ATOM 2711 C C . VAL A 1 351 ? -8.867 -8.453 -12.773 1 96.5 351 VAL A C 1
ATOM 2713 O O . VAL A 1 351 ? -8.984 -7.324 -12.281 1 96.5 351 VAL A O 1
ATOM 2716 N N . GLN A 1 352 ? -7.699 -9.07 -12.93 1 96.62 352 GLN A N 1
ATOM 2717 C CA . GLN A 1 352 ? -6.461 -8.445 -12.492 1 96.62 352 GLN A CA 1
ATOM 2718 C C . GLN A 1 352 ? -6.129 -7.227 -13.352 1 96.62 352 GLN A C 1
ATOM 2720 O O . GLN A 1 352 ? -5.586 -6.238 -12.859 1 96.62 352 GLN A O 1
ATOM 2725 N N . HIS A 1 353 ? -6.426 -7.32 -14.617 1 97.5 353 HIS A N 1
ATOM 2726 C CA . HIS A 1 353 ? -6.242 -6.184 -15.516 1 97.5 353 HIS A CA 1
ATOM 2727 C C . HIS A 1 353 ? -7.113 -5.008 -15.094 1 97.5 353 HIS A C 1
ATOM 2729 O O . HIS A 1 353 ? -6.645 -3.865 -15.055 1 97.5 353 HIS A O 1
ATOM 2735 N N . VAL A 1 354 ? -8.344 -5.305 -14.711 1 96.62 354 VAL A N 1
ATOM 2736 C CA . VAL A 1 354 ? -9.242 -4.262 -14.227 1 96.62 354 VAL A CA 1
ATOM 2737 C C . VAL A 1 354 ? -8.688 -3.662 -12.93 1 96.62 354 VAL A C 1
ATOM 2739 O O . VAL A 1 354 ? -8.711 -2.443 -12.75 1 96.62 354 VAL A O 1
ATOM 2742 N N . ALA A 1 355 ? -8.18 -4.484 -12.047 1 95.94 355 ALA A N 1
ATOM 2743 C CA . ALA A 1 355 ? -7.566 -4.012 -10.812 1 95.94 355 ALA A CA 1
ATOM 2744 C C . ALA A 1 355 ? -6.414 -3.055 -11.102 1 95.94 355 ALA A C 1
ATOM 2746 O O . ALA A 1 355 ? -6.27 -2.027 -10.43 1 95.94 355 ALA A O 1
ATOM 2747 N N . SER A 1 356 ? -5.598 -3.428 -12.094 1 96.88 356 SER A N 1
ATOM 2748 C CA . SER A 1 356 ? -4.465 -2.58 -12.438 1 96.88 356 SER A CA 1
ATOM 2749 C C . SER A 1 356 ? -4.926 -1.236 -12.992 1 96.88 356 SER A C 1
ATOM 2751 O O . SER A 1 356 ? -4.293 -0.207 -12.75 1 96.88 356 SER A O 1
ATOM 2753 N N . LYS A 1 357 ? -6.031 -1.257 -13.734 1 96.62 357 LYS A N 1
ATOM 2754 C CA . LYS A 1 357 ? -6.594 -0.009 -14.242 1 96.62 357 LYS A CA 1
ATOM 2755 C C . LYS A 1 357 ? -7.094 0.874 -13.102 1 96.62 357 LYS A C 1
ATOM 2757 O O . LYS A 1 357 ? -6.895 2.09 -13.117 1 96.62 357 LYS A O 1
ATOM 2762 N N . LEU A 1 358 ? -7.738 0.288 -12.133 1 94.19 358 LEU A N 1
ATOM 2763 C CA . LEU A 1 358 ? -8.203 1.023 -10.961 1 94.19 358 LEU A CA 1
ATOM 2764 C C . LEU A 1 358 ? -7.023 1.592 -10.172 1 94.19 358 LEU A C 1
ATOM 2766 O O . LEU A 1 358 ? -7.09 2.715 -9.672 1 94.19 358 LEU A O 1
ATOM 2770 N N . GLN A 1 359 ? -5.969 0.886 -10.117 1 95.44 359 GLN A N 1
ATOM 2771 C CA . GLN A 1 359 ? -4.77 1.359 -9.445 1 95.44 359 GLN A CA 1
ATOM 2772 C C . GLN A 1 359 ? -4.156 2.551 -10.172 1 95.44 359 GLN A C 1
ATOM 2774 O O . GLN A 1 359 ? -3.674 3.492 -9.539 1 95.44 359 GLN A O 1
ATOM 2779 N N . TYR A 1 360 ? -4.145 2.467 -11.461 1 96.62 360 TYR A N 1
ATOM 2780 C CA . TYR A 1 360 ? -3.68 3.6 -12.258 1 96.62 360 TYR A CA 1
ATOM 2781 C C . TYR A 1 360 ? -4.543 4.832 -12 1 96.62 360 TYR A C 1
ATOM 2783 O O . TYR A 1 360 ? -4.02 5.93 -11.805 1 96.62 360 TYR A O 1
ATOM 2791 N N . GLN A 1 361 ? -5.812 4.617 -11.984 1 93.56 361 GLN A N 1
ATOM 2792 C CA . GLN A 1 361 ? -6.711 5.738 -11.719 1 93.56 361 GLN A CA 1
ATOM 2793 C C . GLN A 1 361 ? -6.461 6.328 -10.336 1 93.56 361 GLN A C 1
ATOM 2795 O O . GLN A 1 361 ? -6.473 7.547 -10.164 1 93.56 361 GLN A O 1
ATOM 2800 N N . ASP A 1 362 ? -6.238 5.523 -9.375 1 94.06 362 ASP A N 1
ATOM 2801 C CA . ASP A 1 362 ? -5.918 5.977 -8.023 1 94.06 362 ASP A CA 1
ATOM 2802 C C . ASP A 1 362 ? -4.629 6.793 -8.008 1 94.06 362 ASP A C 1
ATOM 2804 O O . ASP A 1 362 ? -4.566 7.852 -7.383 1 94.06 362 ASP A O 1
ATOM 2808 N N . ALA A 1 363 ? -3.627 6.289 -8.727 1 94.56 363 ALA A N 1
ATOM 2809 C CA . ALA A 1 363 ? -2.354 7 -8.812 1 94.56 363 ALA A CA 1
ATOM 2810 C C . ALA A 1 363 ? -2.525 8.352 -9.5 1 94.56 363 ALA A C 1
ATOM 2812 O O . ALA A 1 363 ? -1.946 9.352 -9.07 1 94.56 363 ALA A O 1
ATOM 2813 N N . GLU A 1 364 ? -3.256 8.312 -10.539 1 93.56 364 GLU A N 1
ATOM 2814 C CA . GLU A 1 364 ? -3.521 9.547 -11.281 1 93.56 364 GLU A CA 1
ATOM 2815 C C . GLU A 1 364 ? -4.254 10.562 -10.406 1 93.56 364 GLU A C 1
ATOM 2817 O O . GLU A 1 364 ? -3.889 11.742 -10.375 1 93.56 364 GLU A O 1
ATOM 2822 N N . ASN A 1 365 ? -5.27 10.125 -9.688 1 90.25 365 ASN A N 1
ATOM 2823 C CA . ASN A 1 365 ? -6.016 10.992 -8.781 1 90.25 365 ASN A CA 1
ATOM 2824 C C . ASN A 1 365 ? -5.129 11.531 -7.66 1 90.25 365 ASN A C 1
ATOM 2826 O O . ASN A 1 365 ? -5.223 12.703 -7.301 1 90.25 365 ASN A O 1
ATOM 2830 N N . ARG A 1 366 ? -4.332 10.656 -7.148 1 90.31 366 ARG A N 1
ATOM 2831 C CA . ARG A 1 366 ? -3.416 11.094 -6.098 1 90.31 366 ARG A CA 1
ATOM 2832 C C . ARG A 1 366 ? -2.447 12.148 -6.617 1 90.31 366 ARG A C 1
ATOM 2834 O O . ARG A 1 366 ? -2.145 13.117 -5.918 1 90.31 366 ARG A O 1
ATOM 2841 N N . LEU A 1 367 ? -1.949 11.953 -7.82 1 93.44 367 LEU A N 1
ATOM 2842 C CA . LEU A 1 367 ? -1.072 12.945 -8.438 1 93.44 367 LEU A CA 1
ATOM 2843 C C . LEU A 1 367 ? -1.794 14.273 -8.609 1 93.44 367 LEU A C 1
ATOM 2845 O O . LEU A 1 367 ? -1.248 15.328 -8.273 1 93.44 367 LEU A O 1
ATOM 2849 N N . TYR A 1 368 ? -2.984 14.211 -9.055 1 90.81 368 TYR A N 1
ATOM 2850 C CA . TYR A 1 368 ? -3.789 15.414 -9.242 1 90.81 368 TYR A CA 1
ATOM 2851 C C . TYR A 1 368 ? -3.979 16.156 -7.922 1 90.81 368 TYR A C 1
ATOM 2853 O O . TYR A 1 368 ? -3.764 17.359 -7.848 1 90.81 368 TYR A O 1
ATOM 2861 N N . LYS A 1 369 ? -4.32 15.422 -6.91 1 87 369 LYS A N 1
ATOM 2862 C CA . LYS A 1 369 ? -4.523 16 -5.586 1 87 369 LYS A CA 1
ATOM 2863 C C . LYS A 1 369 ? -3.236 16.625 -5.055 1 87 369 LYS A C 1
ATOM 2865 O O . LYS A 1 369 ? -3.25 17.734 -4.52 1 87 369 LYS A O 1
ATOM 2870 N N . THR A 1 370 ? -2.24 15.914 -5.227 1 91.94 370 THR A N 1
ATOM 2871 C CA . THR A 1 370 ? -0.945 16.375 -4.738 1 91.94 370 THR A CA 1
ATOM 2872 C C . THR A 1 370 ? -0.538 17.672 -5.426 1 91.94 370 THR A C 1
ATOM 2874 O O . THR A 1 370 ? -0.065 18.609 -4.773 1 91.94 370 THR A O 1
ATOM 2877 N N . ILE A 1 371 ? -0.765 17.75 -6.668 1 92.62 371 ILE A N 1
ATOM 2878 C CA . ILE A 1 371 ? -0.395 18.938 -7.434 1 92.62 371 ILE A CA 1
ATOM 2879 C C . ILE A 1 371 ? -1.309 20.094 -7.062 1 92.62 371 ILE A C 1
ATOM 2881 O O . ILE A 1 371 ? -0.847 21.234 -6.898 1 92.62 371 ILE A O 1
ATOM 2885 N N . GLN A 1 372 ? -2.592 19.859 -6.891 1 88.44 372 GLN A N 1
ATOM 2886 C CA . GLN A 1 372 ? -3.516 20.891 -6.449 1 88.44 372 GLN A CA 1
ATOM 2887 C C . GLN A 1 372 ? -3.111 21.453 -5.086 1 88.44 372 GLN A C 1
ATOM 2889 O O . GLN A 1 372 ? -3.08 22.656 -4.887 1 88.44 372 GLN A O 1
ATOM 2894 N N . GLN A 1 373 ? -2.799 20.5 -4.203 1 87.25 373 GLN A N 1
ATOM 2895 C CA . GLN A 1 373 ? -2.355 20.906 -2.877 1 87.25 373 GLN A CA 1
ATOM 2896 C C . GLN A 1 373 ? -1.061 21.719 -2.955 1 87.25 373 GLN A C 1
ATOM 2898 O O . GLN A 1 373 ? -0.923 22.75 -2.297 1 87.25 373 GLN A O 1
ATOM 2903 N N . ALA A 1 374 ? -0.171 21.25 -3.787 1 91.75 374 ALA A N 1
ATOM 2904 C CA . ALA A 1 374 ? 1.095 21.969 -3.951 1 91.75 374 ALA A CA 1
ATOM 2905 C C . ALA A 1 374 ? 0.868 23.359 -4.504 1 91.75 374 ALA A C 1
ATOM 2907 O O . ALA A 1 374 ? 1.51 24.328 -4.07 1 91.75 374 ALA A O 1
ATOM 2908 N N . TYR A 1 375 ? -0.049 23.547 -5.375 1 91.44 375 TYR A N 1
ATOM 2909 C CA . TYR A 1 375 ? -0.368 24.844 -5.973 1 91.44 375 TYR A CA 1
ATOM 2910 C C . TYR A 1 375 ? -0.959 25.797 -4.938 1 91.44 375 TYR A C 1
ATOM 2912 O O . TYR A 1 375 ? -0.47 26.906 -4.758 1 91.44 375 TYR A O 1
ATOM 2920 N N . TYR A 1 376 ? -1.95 25.297 -4.273 1 86.12 376 TYR A N 1
ATOM 2921 C CA . TYR A 1 376 ? -2.607 26.156 -3.295 1 86.12 376 TYR A CA 1
ATOM 2922 C C . TYR A 1 376 ? -1.666 26.5 -2.145 1 86.12 376 TYR A C 1
ATOM 2924 O O . TYR A 1 376 ? -1.729 27.594 -1.583 1 86.12 376 TYR A O 1
ATOM 2932 N N . GLN A 1 377 ? -0.789 25.547 -1.848 1 88 377 GLN A N 1
ATOM 2933 C CA . GLN A 1 377 ? 0.208 25.828 -0.819 1 88 377 GLN A CA 1
ATOM 2934 C C . GLN A 1 377 ? 1.212 26.875 -1.292 1 88 377 GLN A C 1
ATOM 2936 O O . GLN A 1 377 ? 1.641 27.719 -0.512 1 88 377 GLN A O 1
ATOM 2941 N N . ALA A 1 378 ? 1.542 26.812 -2.529 1 91.19 378 ALA A N 1
ATOM 2942 C CA . ALA A 1 378 ? 2.451 27.812 -3.088 1 91.19 378 ALA A CA 1
ATOM 2943 C C . ALA A 1 378 ? 1.801 29.188 -3.113 1 91.19 378 ALA A C 1
ATOM 2945 O O . ALA A 1 378 ? 2.418 30.188 -2.717 1 91.19 378 ALA A O 1
ATOM 2946 N N . VAL A 1 379 ? 0.567 29.219 -3.508 1 89.38 379 VAL A N 1
ATOM 2947 C CA . VAL A 1 379 ? -0.167 30.469 -3.559 1 89.38 379 VAL A CA 1
ATOM 2948 C C . VAL A 1 379 ? -0.316 31.047 -2.15 1 89.38 379 VAL A C 1
ATOM 2950 O O . VAL A 1 379 ? -0.085 32.219 -1.927 1 89.38 379 VAL A O 1
ATOM 2953 N N . SER A 1 380 ? -0.677 30.141 -1.255 1 86.69 380 SER A N 1
ATOM 2954 C CA . SER A 1 380 ? -0.807 30.562 0.14 1 86.69 380 SER A CA 1
ATOM 2955 C C . SER A 1 380 ? 0.522 31.062 0.694 1 86.69 380 SER A C 1
ATOM 2957 O O . SER A 1 380 ? 0.565 32.062 1.39 1 86.69 380 SER A O 1
ATOM 2959 N N . ALA A 1 381 ? 1.562 30.391 0.352 1 89.06 381 ALA A N 1
ATOM 2960 C CA . ALA A 1 381 ? 2.885 30.781 0.828 1 89.06 381 ALA A CA 1
ATOM 2961 C C . ALA A 1 381 ? 3.293 32.125 0.259 1 89.06 381 ALA A C 1
ATOM 2963 O O . ALA A 1 381 ? 3.912 32.938 0.953 1 89.06 381 ALA A O 1
ATOM 2964 N N . GLN A 1 382 ? 2.943 32.406 -0.931 1 89.88 382 GLN A N 1
ATOM 2965 C CA . GLN A 1 382 ? 3.25 33.688 -1.561 1 89.88 382 GLN A CA 1
ATOM 2966 C C . GLN A 1 382 ? 2.51 34.812 -0.874 1 89.88 382 GLN A C 1
ATOM 2968 O O . GLN A 1 382 ? 3.107 35.844 -0.545 1 89.88 382 GLN A O 1
ATOM 2973 N N . GLU A 1 383 ? 1.249 34.594 -0.682 1 86.69 383 GLU A N 1
ATOM 2974 C CA . GLU A 1 383 ? 0.446 35.625 -0.007 1 86.69 383 GLU A CA 1
ATOM 2975 C C . GLU A 1 383 ? 0.925 35.844 1.425 1 86.69 383 GLU A C 1
ATOM 2977 O O . GLU A 1 383 ? 1.002 36.969 1.892 1 86.69 383 GLU A O 1
ATOM 2982 N N . ARG A 1 384 ? 1.253 34.719 2.066 1 85.75 384 ARG A N 1
ATOM 2983 C CA . ARG A 1 384 ? 1.743 34.812 3.438 1 85.75 384 ARG A CA 1
ATOM 2984 C C . ARG A 1 384 ? 3.092 35.531 3.492 1 85.75 384 ARG A C 1
ATOM 2986 O O . ARG A 1 384 ? 3.344 36.312 4.398 1 85.75 384 ARG A O 1
ATOM 2993 N N . SER A 1 385 ? 3.934 35.25 2.557 1 89.12 385 SER A N 1
ATOM 2994 C CA . SER A 1 385 ? 5.238 35.906 2.51 1 89.12 385 SER A CA 1
ATOM 2995 C C . SER A 1 385 ? 5.102 37.406 2.373 1 89.12 385 SER A C 1
ATOM 2997 O O . SER A 1 385 ? 5.766 38.156 3.084 1 89.12 385 SER A O 1
ATOM 2999 N N . LYS A 1 386 ? 4.195 37.844 1.582 1 88.44 386 LYS A N 1
ATOM 3000 C CA . LYS A 1 386 ? 3.947 39.281 1.392 1 88.44 386 LYS A CA 1
ATOM 3001 C C . LYS A 1 386 ? 3.404 39.906 2.666 1 88.44 386 LYS A C 1
ATOM 3003 O O . LYS A 1 386 ? 3.871 40.969 3.084 1 88.44 386 LYS A O 1
ATOM 3008 N N . SER A 1 387 ? 2.494 39.188 3.199 1 83.94 387 SER A N 1
ATOM 3009 C CA . SER A 1 387 ? 1.878 39.688 4.418 1 83.94 387 SER A CA 1
ATOM 3010 C C . SER A 1 387 ? 2.881 39.75 5.562 1 83.94 387 SER A C 1
ATOM 3012 O O . SER A 1 387 ? 2.879 40.688 6.352 1 83.94 387 SER A O 1
ATOM 3014 N N . CYS A 1 388 ? 3.734 38.719 5.672 1 89.06 388 CYS A N 1
ATOM 3015 C CA . CYS A 1 388 ? 4.727 38.688 6.738 1 89.06 388 CYS A CA 1
ATOM 3016 C C . CYS A 1 388 ? 5.773 39.781 6.559 1 89.06 388 CYS A C 1
ATOM 3018 O O . CYS A 1 388 ? 6.27 40.344 7.543 1 89.06 388 CYS A O 1
ATOM 3020 N N . LEU A 1 389 ? 6.109 40.094 5.324 1 89.88 389 LEU A N 1
ATOM 3021 C CA . LEU A 1 389 ? 7.062 41.156 5.059 1 89.88 389 LEU A CA 1
ATOM 3022 C C . LEU A 1 389 ? 6.52 42.5 5.531 1 89.88 389 LEU A C 1
ATOM 3024 O O . LEU A 1 389 ? 7.238 43.281 6.168 1 89.88 389 LEU A O 1
ATOM 3028 N N . ILE A 1 390 ? 5.277 42.688 5.27 1 86.75 390 ILE A N 1
ATOM 3029 C CA . ILE A 1 390 ? 4.629 43.938 5.68 1 86.75 390 ILE A CA 1
ATOM 3030 C C . ILE A 1 390 ? 4.527 44 7.203 1 86.75 390 ILE A C 1
ATOM 3032 O O . ILE A 1 390 ? 4.828 45.031 7.816 1 86.75 390 ILE A O 1
ATOM 3036 N N . ALA A 1 391 ? 4.191 42.844 7.785 1 84.19 391 ALA A N 1
ATOM 3037 C CA . ALA A 1 391 ? 4.059 42.781 9.234 1 84.19 391 ALA A CA 1
ATOM 3038 C C . ALA A 1 391 ? 5.402 43 9.922 1 84.19 391 ALA A C 1
ATOM 3040 O O . ALA A 1 391 ? 5.484 43.656 10.953 1 84.19 391 ALA A O 1
ATOM 3041 N N . GLU A 1 392 ? 6.418 42.438 9.391 1 90.5 392 GLU A N 1
ATOM 3042 C CA . GLU A 1 392 ? 7.754 42.594 9.961 1 90.5 392 GLU A CA 1
ATOM 3043 C C . GLU A 1 392 ? 8.219 44.031 9.891 1 90.5 392 GLU A C 1
ATOM 3045 O O . GLU A 1 392 ? 8.742 44.562 10.875 1 90.5 392 GLU A O 1
ATOM 3050 N N . ASP A 1 393 ? 7.969 44.656 8.773 1 91 393 ASP A N 1
ATOM 3051 C CA . ASP A 1 393 ? 8.359 46.062 8.602 1 91 393 ASP A CA 1
ATOM 3052 C C . ASP A 1 393 ? 7.645 46.969 9.609 1 91 393 ASP A C 1
ATOM 3054 O O . ASP A 1 393 ? 8.273 47.781 10.266 1 91 393 ASP A O 1
ATOM 3058 N N . ALA A 1 394 ? 6.398 46.656 9.711 1 84.81 394 ALA A N 1
ATOM 3059 C CA . ALA A 1 394 ? 5.602 47.438 10.648 1 84.81 394 ALA A CA 1
ATOM 3060 C C . ALA A 1 394 ? 6.055 47.219 12.086 1 84.81 394 ALA A C 1
ATOM 3062 O O . ALA A 1 394 ? 6.18 48.188 12.867 1 84.81 394 ALA A O 1
ATOM 3063 N N . ALA A 1 395 ? 6.316 46 12.43 1 87.81 395 ALA A N 1
ATOM 3064 C CA . ALA A 1 395 ? 6.734 45.656 13.789 1 87.81 395 ALA A CA 1
ATOM 3065 C C . ALA A 1 395 ? 8.117 46.219 14.094 1 87.81 395 ALA A C 1
ATOM 3067 O O . ALA A 1 395 ? 8.367 46.719 15.203 1 87.81 395 ALA A O 1
ATOM 3068 N N . ASN A 1 396 ? 8.992 46.219 13.148 1 90.31 396 ASN A N 1
ATOM 3069 C CA . ASN A 1 396 ? 10.336 46.719 13.336 1 90.31 396 ASN A CA 1
ATOM 3070 C C . ASN A 1 396 ? 10.328 48.25 13.5 1 90.31 396 ASN A C 1
ATOM 3072 O O . ASN A 1 396 ? 11.055 48.781 14.336 1 90.31 396 ASN A O 1
ATOM 3076 N N . LYS A 1 397 ? 9.477 48.875 12.75 1 89.56 397 LYS A N 1
ATOM 3077 C CA . LYS A 1 397 ? 9.344 50.312 12.883 1 89.56 397 LYS A CA 1
ATOM 3078 C C . LYS A 1 397 ? 8.766 50.688 14.25 1 89.56 397 LYS A C 1
ATOM 3080 O O . LYS A 1 397 ? 9.219 51.656 14.891 1 89.56 397 LYS A O 1
ATOM 3085 N N . ALA A 1 398 ? 7.82 49.938 14.617 1 84.31 398 ALA A N 1
ATOM 3086 C CA . ALA A 1 398 ? 7.223 50.156 15.93 1 84.31 398 ALA A CA 1
ATOM 3087 C C . ALA A 1 398 ? 8.234 49.938 17.047 1 84.31 398 ALA A C 1
ATOM 3089 O O . ALA A 1 398 ? 8.273 50.688 18.031 1 84.31 398 ALA A O 1
ATOM 3090 N N . PHE A 1 399 ? 9.055 48.969 16.938 1 89.38 399 PHE A N 1
ATOM 3091 C CA . PHE A 1 399 ? 10.062 48.656 17.938 1 89.38 399 PHE A CA 1
ATOM 3092 C C . PHE A 1 399 ? 11.117 49.75 18 1 89.38 399 PHE A C 1
ATOM 3094 O O . PHE A 1 399 ? 11.531 50.156 19.094 1 89.38 399 PHE A O 1
ATOM 3101 N N . GLU A 1 400 ? 11.492 50.219 16.797 1 90.19 400 GLU A N 1
ATOM 3102 C CA . GLU A 1 400 ? 12.469 51.312 16.75 1 90.19 400 GLU A CA 1
ATOM 3103 C C . GLU A 1 400 ? 11.938 52.562 17.422 1 90.19 400 GLU A C 1
ATOM 3105 O O . GLU A 1 400 ? 12.656 53.25 18.156 1 90.19 400 GLU A O 1
ATOM 3110 N N . ALA A 1 401 ? 10.688 52.812 17.172 1 87.56 401 ALA A N 1
ATOM 3111 C CA . ALA A 1 401 ? 10.062 53.969 17.812 1 87.56 401 ALA A CA 1
ATOM 3112 C C . ALA A 1 401 ? 9.953 53.781 19.328 1 87.56 401 ALA A C 1
ATOM 3114 O O . ALA A 1 401 ? 10.188 54.719 20.094 1 87.56 401 ALA A O 1
ATOM 3115 N N . MET A 1 402 ? 9.641 52.531 19.688 1 86.25 402 MET A N 1
ATOM 3116 C CA . MET A 1 402 ? 9.523 52.25 21.109 1 86.25 402 MET A CA 1
ATOM 3117 C C . MET A 1 402 ? 10.891 52.312 21.797 1 86.25 402 MET A C 1
ATOM 3119 O O . MET A 1 402 ? 10.992 52.75 22.938 1 86.25 402 MET A O 1
ATOM 3123 N N . ARG A 1 403 ? 11.859 51.875 21.078 1 86.88 403 ARG A N 1
ATOM 3124 C CA . ARG A 1 403 ? 13.227 51.938 21.594 1 86.88 403 ARG A CA 1
ATOM 3125 C C . ARG A 1 403 ? 13.656 53.375 21.859 1 86.88 403 ARG A C 1
ATOM 3127 O O . ARG A 1 403 ? 14.258 53.656 22.906 1 86.88 403 ARG A O 1
ATOM 3134 N N . GLU A 1 404 ? 13.281 54.281 21.016 1 88 404 GLU A N 1
ATOM 3135 C CA . GLU A 1 404 ? 13.609 55.688 21.188 1 88 404 GLU A CA 1
ATOM 3136 C C . GLU A 1 404 ? 12.836 56.281 22.375 1 88 404 GLU A C 1
ATOM 3138 O O . GLU A 1 404 ? 13.398 57.031 23.172 1 88 404 GLU A O 1
ATOM 3143 N N . LYS A 1 405 ? 11.656 55.906 22.406 1 86.06 405 LYS A N 1
ATOM 3144 C CA . LYS A 1 405 ? 10.82 56.375 23.516 1 86.06 405 LYS A CA 1
ATOM 3145 C C . LYS A 1 405 ? 11.352 55.844 24.844 1 86.06 405 LYS A C 1
ATOM 3147 O O . LYS A 1 405 ? 11.328 56.562 25.844 1 86.06 405 LYS A O 1
ATOM 3152 N N . TYR A 1 406 ? 11.727 54.656 24.859 1 85.5 406 TYR A N 1
ATOM 3153 C CA . TYR A 1 406 ? 12.258 54 26.062 1 85.5 406 TYR A CA 1
ATOM 3154 C C . TYR A 1 406 ? 13.578 54.656 26.484 1 85.5 406 TYR A C 1
ATOM 3156 O O . TYR A 1 406 ? 13.797 54.906 27.672 1 85.5 406 TYR A O 1
ATOM 3164 N N . ASN A 1 407 ? 14.328 55.031 25.547 1 83.81 407 ASN A N 1
ATOM 3165 C CA . ASN A 1 407 ? 15.617 55.688 25.812 1 83.81 407 ASN A CA 1
ATOM 3166 C C . ASN A 1 407 ? 15.445 57.062 26.391 1 83.81 407 ASN A C 1
ATOM 3168 O O . ASN A 1 407 ? 16.297 57.531 27.156 1 83.81 407 ASN A O 1
ATOM 3172 N N . LEU A 1 408 ? 14.234 57.625 26.141 1 82.31 408 LEU A N 1
ATOM 3173 C CA . LEU A 1 408 ? 13.945 58.969 26.641 1 82.31 408 LEU A CA 1
ATOM 3174 C C . LEU A 1 408 ? 13.219 58.906 27.984 1 82.31 408 LEU A C 1
ATOM 3176 O O . LEU A 1 408 ? 12.859 59.938 28.547 1 82.31 408 LEU A O 1
ATOM 3180 N N . GLY A 1 409 ? 13 57.625 28.469 1 79.56 409 GLY A N 1
ATOM 3181 C CA . GLY A 1 409 ? 12.367 57.438 29.766 1 79.56 409 GLY A CA 1
ATOM 3182 C C . GLY A 1 409 ? 10.852 57.562 29.719 1 79.56 409 GLY A C 1
ATOM 3183 O O . GLY A 1 409 ? 10.203 57.75 30.75 1 79.56 409 GLY A O 1
ATOM 3184 N N . ARG A 1 410 ? 10.281 57.438 28.5 1 79.69 410 ARG A N 1
ATOM 3185 C CA . ARG A 1 410 ? 8.852 57.656 28.328 1 79.69 410 ARG A CA 1
ATOM 3186 C C . ARG A 1 410 ? 8.109 56.375 28.062 1 79.69 410 ARG A C 1
ATOM 3188 O O . ARG A 1 410 ? 6.98 56.375 27.578 1 79.69 410 ARG A O 1
ATOM 3195 N N . ALA A 1 411 ? 8.867 55.312 28.172 1 81.12 411 ALA A N 1
ATOM 3196 C CA . ALA A 1 411 ? 8.234 54 28.031 1 81.12 411 ALA A CA 1
ATOM 3197 C C . ALA A 1 411 ? 8.688 53.062 29.156 1 81.12 411 ALA A C 1
ATOM 3199 O O . ALA A 1 411 ? 9.789 53.188 29.688 1 81.12 411 ALA A O 1
ATOM 3200 N N . THR A 1 412 ? 7.805 52.156 29.516 1 80.19 412 THR A N 1
ATOM 3201 C CA . THR A 1 412 ? 8.125 51.219 30.578 1 80.19 412 THR A CA 1
ATOM 3202 C C . THR A 1 412 ? 8.914 50.031 30.016 1 80.19 412 THR A C 1
ATOM 3204 O O . THR A 1 412 ? 8.875 49.75 28.812 1 80.19 412 THR A O 1
ATOM 3207 N N . PRO A 1 413 ? 9.648 49.406 30.844 1 78.25 413 PRO A N 1
ATOM 3208 C CA . PRO A 1 413 ? 10.359 48.188 30.422 1 78.25 413 PRO A CA 1
ATOM 3209 C C . PRO A 1 413 ? 9.43 47.156 29.812 1 78.25 413 PRO A C 1
ATOM 3211 O O . PRO A 1 413 ? 9.797 46.469 28.859 1 78.25 413 PRO A O 1
ATOM 3214 N N . SER A 1 414 ? 8.273 47.062 30.391 1 79.75 414 SER A N 1
ATOM 3215 C CA . SER A 1 414 ? 7.301 46.094 29.891 1 79.75 414 SER A CA 1
ATOM 3216 C C . SER A 1 414 ? 6.883 46.438 28.453 1 79.75 414 SER A C 1
ATOM 3218 O O . SER A 1 414 ? 6.734 45.531 27.625 1 79.75 414 SER A O 1
ATOM 3220 N N . GLU A 1 415 ? 6.75 47.719 28.203 1 80.94 415 GLU A N 1
ATOM 3221 C CA . GLU A 1 415 ? 6.383 48.156 26.859 1 80.94 415 GLU A CA 1
ATOM 3222 C C . GLU A 1 415 ? 7.504 47.875 25.875 1 80.94 415 GLU A C 1
ATOM 3224 O O . GLU A 1 415 ? 7.246 47.438 24.734 1 80.94 415 GLU A O 1
ATOM 3229 N N . TYR A 1 416 ? 8.664 48.125 26.312 1 83.75 416 TYR A N 1
ATOM 3230 C CA . TYR A 1 416 ? 9.836 47.844 25.484 1 83.75 416 TYR A CA 1
ATOM 3231 C C . TYR A 1 416 ? 9.945 46.375 25.156 1 83.75 416 TYR A C 1
ATOM 3233 O O . TYR A 1 416 ? 10.133 46 24 1 83.75 416 TYR A O 1
ATOM 3241 N N . GLU A 1 417 ? 9.797 45.625 26.141 1 83.25 417 GLU A N 1
ATOM 3242 C CA . GLU A 1 417 ? 9.938 44.156 25.953 1 83.25 417 GLU A CA 1
ATOM 3243 C C . GLU A 1 417 ? 8.836 43.625 25.047 1 83.25 417 GLU A C 1
ATOM 3245 O O . GLU A 1 417 ? 9.07 42.719 24.25 1 83.25 417 GLU A O 1
ATOM 3250 N N . GLN A 1 418 ? 7.715 44.125 25.188 1 82 418 GLN A N 1
ATOM 3251 C CA . GLN A 1 418 ? 6.598 43.688 24.359 1 82 418 GLN A CA 1
ATOM 3252 C C . GLN A 1 418 ? 6.844 44.031 22.891 1 82 418 GLN A C 1
ATOM 3254 O O . GLN A 1 418 ? 6.594 43.188 22.016 1 82 418 GLN A O 1
ATOM 3259 N N . ALA A 1 419 ? 7.312 45.219 22.656 1 82.5 419 ALA A N 1
ATOM 3260 C CA . ALA A 1 419 ? 7.625 45.625 21.281 1 82.5 419 ALA A CA 1
ATOM 3261 C C . ALA A 1 419 ? 8.758 44.781 20.703 1 82.5 419 ALA A C 1
ATOM 3263 O O . ALA A 1 419 ? 8.711 44.375 19.531 1 82.5 419 ALA A O 1
ATOM 3264 N N . LYS A 1 420 ? 9.719 44.531 21.516 1 86.94 420 LYS A N 1
ATOM 3265 C CA . LYS A 1 420 ? 10.852 43.688 21.094 1 86.94 420 LYS A CA 1
ATOM 3266 C C . LYS A 1 420 ? 10.398 42.281 20.719 1 86.94 420 LYS A C 1
ATOM 3268 O O . LYS A 1 420 ? 10.789 41.781 19.672 1 86.94 420 LYS A O 1
ATOM 3273 N N . ASN A 1 421 ? 9.625 41.75 21.547 1 85.94 421 ASN A N 1
ATOM 3274 C CA . ASN A 1 421 ? 9.148 40.375 21.312 1 85.94 421 ASN A CA 1
ATOM 3275 C C . ASN A 1 421 ? 8.266 40.312 20.078 1 85.94 421 ASN A C 1
ATOM 3277 O O . ASN A 1 421 ? 8.297 39.312 19.344 1 85.94 421 ASN A O 1
ATOM 3281 N N . LYS A 1 422 ? 7.508 41.281 19.906 1 83.56 422 LYS A N 1
ATOM 3282 C CA . LYS A 1 422 ? 6.668 41.344 18.719 1 83.56 422 LYS A CA 1
ATOM 3283 C C . LYS A 1 422 ? 7.516 41.406 17.453 1 83.56 422 LYS A C 1
ATOM 3285 O O . LYS A 1 422 ? 7.227 40.719 16.469 1 83.56 422 LYS A O 1
ATOM 3290 N N . ALA A 1 423 ? 8.547 42.219 17.438 1 88.44 423 ALA A N 1
ATOM 3291 C CA . ALA A 1 423 ? 9.461 42.312 16.297 1 88.44 423 ALA A CA 1
ATOM 3292 C C . ALA A 1 423 ? 10.156 40.969 16.047 1 88.44 423 ALA A C 1
ATOM 3294 O O . ALA A 1 423 ? 10.281 40.562 14.891 1 88.44 423 ALA A O 1
ATOM 3295 N N . LEU A 1 424 ? 10.477 40.344 17.062 1 89.12 424 LEU A N 1
ATOM 3296 C CA . LEU A 1 424 ? 11.133 39.062 16.953 1 89.12 424 LEU A CA 1
ATOM 3297 C C . LEU A 1 424 ? 10.188 38.031 16.344 1 89.12 424 LEU A C 1
ATOM 3299 O O . LEU A 1 424 ? 10.586 37.25 15.453 1 89.12 424 LEU A O 1
ATOM 3303 N N . ARG A 1 425 ? 9.062 38 16.844 1 87.88 425 ARG A N 1
ATOM 3304 C CA . ARG A 1 425 ? 8.07 37.031 16.375 1 87.88 425 ARG A CA 1
ATOM 3305 C C . ARG A 1 425 ? 7.77 37.25 14.898 1 87.88 425 ARG A C 1
ATOM 3307 O O . ARG A 1 425 ? 7.688 36.281 14.133 1 87.88 425 ARG A O 1
ATOM 3314 N N . THR A 1 426 ? 7.578 38.5 14.516 1 88.25 426 THR A N 1
ATOM 3315 C CA . THR A 1 426 ? 7.258 38.781 13.125 1 88.25 426 THR A CA 1
ATOM 3316 C C . THR A 1 426 ? 8.445 38.469 12.219 1 88.25 426 THR A C 1
ATOM 3318 O O . THR A 1 426 ? 8.258 38.031 11.07 1 88.25 426 THR A O 1
ATOM 3321 N N . THR A 1 427 ? 9.609 38.656 12.742 1 91.62 427 THR A N 1
ATOM 3322 C CA . THR A 1 427 ? 10.797 38.281 11.977 1 91.62 427 THR A CA 1
ATOM 3323 C C . THR A 1 427 ? 10.875 36.781 11.789 1 91.62 427 THR A C 1
ATOM 3325 O O . THR A 1 427 ? 11.172 36.281 10.695 1 91.62 427 THR A O 1
ATOM 3328 N N . ALA A 1 428 ? 10.641 36.062 12.82 1 91.25 428 ALA A N 1
ATOM 3329 C CA . ALA A 1 428 ? 10.617 34.594 12.734 1 91.25 428 ALA A CA 1
ATOM 3330 C C . ALA A 1 428 ? 9.562 34.125 11.742 1 91.25 428 ALA A C 1
ATOM 3332 O O . ALA A 1 428 ? 9.812 33.219 10.953 1 91.25 428 ALA A O 1
ATOM 3333 N N . GLU A 1 429 ? 8.445 34.75 11.781 1 90.31 429 GLU A N 1
ATOM 3334 C CA . GLU A 1 429 ? 7.363 34.406 10.867 1 90.31 429 GLU A CA 1
ATOM 3335 C C . GLU A 1 429 ? 7.746 34.688 9.422 1 90.31 429 GLU A C 1
ATOM 3337 O O . GLU A 1 429 ? 7.406 33.938 8.516 1 90.31 429 GLU A O 1
ATOM 3342 N N . ARG A 1 430 ? 8.391 35.812 9.25 1 92.25 430 ARG A N 1
ATOM 3343 C CA . ARG A 1 430 ? 8.844 36.156 7.906 1 92.25 430 ARG A CA 1
ATOM 3344 C C . ARG A 1 430 ? 9.844 35.125 7.383 1 92.25 430 ARG A C 1
ATOM 3346 O O . ARG A 1 430 ? 9.773 34.719 6.223 1 92.25 430 ARG A O 1
ATOM 3353 N N . ILE A 1 431 ? 10.758 34.719 8.195 1 92.31 431 ILE A N 1
ATOM 3354 C CA . ILE A 1 431 ? 11.742 33.719 7.812 1 92.31 431 ILE A CA 1
ATOM 3355 C C . ILE A 1 431 ? 11.039 32.406 7.441 1 92.31 431 ILE A C 1
ATOM 3357 O O . ILE A 1 431 ? 11.352 31.797 6.422 1 92.31 431 ILE A O 1
ATOM 3361 N N . GLN A 1 432 ? 10.133 32.031 8.25 1 92.25 432 GLN A N 1
ATOM 3362 C CA . GLN A 1 432 ? 9.367 30.812 7.977 1 92.25 432 GLN A CA 1
ATOM 3363 C C . GLN A 1 432 ? 8.625 30.922 6.648 1 92.25 432 GLN A C 1
ATOM 3365 O O . GLN A 1 432 ? 8.648 29.984 5.844 1 92.25 432 GLN A O 1
ATOM 3370 N N . ALA A 1 433 ? 7.918 32 6.477 1 90 433 ALA A N 1
ATOM 3371 C CA . ALA A 1 433 ? 7.16 32.219 5.246 1 90 433 ALA A CA 1
ATOM 3372 C C . ALA A 1 433 ? 8.078 32.219 4.027 1 90 433 ALA A C 1
ATOM 3374 O O . ALA A 1 433 ? 7.707 31.688 2.971 1 90 433 ALA A O 1
ATOM 3375 N N . HIS A 1 434 ? 9.219 32.844 4.219 1 90.62 434 HIS A N 1
ATOM 3376 C CA . HIS A 1 434 ? 10.18 32.906 3.129 1 90.62 434 HIS A CA 1
ATOM 3377 C C . HIS A 1 434 ? 10.617 31.516 2.689 1 90.62 434 HIS A C 1
ATOM 3379 O O . HIS A 1 434 ? 10.539 31.188 1.503 1 90.62 434 HIS A O 1
ATOM 3385 N N . TYR A 1 435 ? 10.992 30.688 3.57 1 91.56 435 TYR A N 1
ATOM 3386 C CA . TYR A 1 435 ? 11.477 29.359 3.236 1 91.56 435 TYR A CA 1
ATOM 3387 C C . TYR A 1 435 ? 10.32 28.453 2.818 1 91.56 435 TYR A C 1
ATOM 3389 O O . TYR A 1 435 ? 10.492 27.562 1.978 1 91.56 435 TYR A O 1
ATOM 3397 N N . GLU A 1 436 ? 9.195 28.656 3.373 1 91.75 436 GLU A N 1
ATOM 3398 C CA . GLU A 1 436 ? 8.016 27.922 2.924 1 91.75 436 GLU A CA 1
ATOM 3399 C C . GLU A 1 436 ? 7.699 28.219 1.461 1 91.75 436 GLU A C 1
ATOM 3401 O O . GLU A 1 436 ? 7.355 27.312 0.698 1 91.75 436 GLU A O 1
ATOM 3406 N N . LEU A 1 437 ? 7.777 29.5 1.17 1 91.69 437 LEU A N 1
ATOM 3407 C CA . LEU A 1 437 ? 7.531 29.891 -0.212 1 91.69 437 LEU A CA 1
ATOM 3408 C C . LEU A 1 437 ? 8.523 29.219 -1.155 1 91.69 437 LEU A C 1
ATOM 3410 O O . LEU A 1 437 ? 8.133 28.672 -2.186 1 91.69 437 LEU A O 1
ATOM 3414 N N . ILE A 1 438 ? 9.766 29.203 -0.791 1 91.62 438 ILE A N 1
ATOM 3415 C CA . ILE A 1 438 ? 10.797 28.578 -1.614 1 91.62 438 ILE A CA 1
ATOM 3416 C C . ILE A 1 438 ? 10.508 27.094 -1.762 1 91.62 438 ILE A C 1
ATOM 3418 O O . ILE A 1 438 ? 10.562 26.547 -2.867 1 91.62 438 ILE A O 1
ATOM 3422 N N . LEU A 1 439 ? 10.211 26.5 -0.704 1 91.69 439 LEU A N 1
ATOM 3423 C CA . LEU A 1 439 ? 9.945 25.078 -0.696 1 91.69 439 LEU A CA 1
ATOM 3424 C C . LEU A 1 439 ? 8.75 24.734 -1.578 1 91.69 439 LEU A C 1
ATOM 3426 O O . LEU A 1 439 ? 8.836 23.844 -2.432 1 91.69 439 LEU A O 1
ATOM 3430 N N . ARG A 1 440 ? 7.676 25.438 -1.369 1 92.25 440 ARG A N 1
ATOM 3431 C CA . ARG A 1 440 ? 6.426 25.125 -2.057 1 92.25 440 ARG A CA 1
ATOM 3432 C C . ARG A 1 440 ? 6.547 25.375 -3.555 1 92.25 440 ARG A C 1
ATOM 3434 O O . ARG A 1 440 ? 6.02 24.609 -4.363 1 92.25 440 ARG A O 1
ATOM 3441 N N . THR A 1 441 ? 7.203 26.438 -3.896 1 91.81 441 THR A N 1
ATOM 3442 C CA . THR A 1 441 ? 7.383 26.734 -5.312 1 91.81 441 THR A CA 1
ATOM 3443 C C . THR A 1 441 ? 8.32 25.734 -5.965 1 91.81 441 THR A C 1
ATOM 3445 O O . THR A 1 441 ? 8.109 25.328 -7.113 1 91.81 441 THR A O 1
ATOM 3448 N N . ARG A 1 442 ? 9.273 25.312 -5.25 1 91.25 442 ARG A N 1
ATOM 3449 C CA . ARG A 1 442 ? 10.188 24.312 -5.777 1 91.25 442 ARG A CA 1
ATOM 3450 C C . ARG A 1 442 ? 9.484 22.969 -5.965 1 91.25 442 ARG A C 1
ATOM 3452 O O . ARG A 1 442 ? 9.719 22.281 -6.957 1 91.25 442 ARG A O 1
ATOM 3459 N N . ILE A 1 443 ? 8.711 22.609 -5.02 1 91.88 443 ILE A N 1
ATOM 3460 C CA . ILE A 1 443 ? 7.953 21.375 -5.109 1 91.88 443 ILE A CA 1
ATOM 3461 C C . ILE A 1 443 ? 7.027 21.422 -6.324 1 91.88 443 ILE A C 1
ATOM 3463 O O . ILE A 1 443 ? 6.961 20.453 -7.098 1 91.88 443 ILE A O 1
ATOM 3467 N N . LEU A 1 444 ? 6.332 22.516 -6.484 1 92.81 444 LEU A N 1
ATOM 3468 C CA . LEU A 1 444 ? 5.434 22.672 -7.621 1 92.81 444 LEU A CA 1
ATOM 3469 C C . LEU A 1 444 ? 6.203 22.594 -8.938 1 92.81 444 LEU A C 1
ATOM 3471 O O . LEU A 1 444 ? 5.762 21.938 -9.875 1 92.81 444 LEU A O 1
ATOM 3475 N N . ASN A 1 445 ? 7.328 23.219 -8.945 1 91 445 ASN A N 1
ATOM 3476 C CA . ASN A 1 445 ? 8.156 23.203 -10.148 1 91 445 ASN A CA 1
ATOM 3477 C C . ASN A 1 445 ? 8.672 21.797 -10.445 1 91 445 ASN A C 1
ATOM 3479 O O . ASN A 1 445 ? 8.789 21.406 -11.609 1 91 445 ASN A O 1
ATOM 3483 N N . PHE A 1 446 ? 9 21.125 -9.422 1 92.19 446 PHE A N 1
ATOM 3484 C CA . PHE A 1 446 ? 9.461 19.75 -9.594 1 92.19 446 PHE A CA 1
ATOM 3485 C C . PHE A 1 446 ? 8.398 18.906 -10.273 1 92.19 446 PHE A C 1
ATOM 3487 O O . PHE A 1 446 ? 8.703 18.109 -11.164 1 92.19 446 PHE A O 1
ATOM 3494 N N . TYR A 1 447 ? 7.152 19.062 -9.922 1 92.56 447 TYR A N 1
ATOM 3495 C CA . TYR A 1 447 ? 6.07 18.312 -10.547 1 92.56 447 TYR A CA 1
ATOM 3496 C C . TYR A 1 447 ? 5.863 18.734 -11.992 1 92.56 447 TYR A C 1
ATOM 3498 O O . TYR A 1 447 ? 5.461 17.938 -12.836 1 92.56 447 TYR A O 1
ATOM 3506 N N . ASP A 1 448 ? 6.156 19.984 -12.227 1 91.94 448 ASP A N 1
ATOM 3507 C CA . ASP A 1 448 ? 5.941 20.531 -13.562 1 91.94 448 ASP A CA 1
ATOM 3508 C C . ASP A 1 448 ? 7.02 20.047 -14.531 1 91.94 448 ASP A C 1
ATOM 3510 O O . ASP A 1 448 ? 6.719 19.688 -15.672 1 91.94 448 ASP A O 1
ATOM 3514 N N . THR A 1 449 ? 8.289 20.047 -14.109 1 89.62 449 THR A N 1
ATOM 3515 C CA . THR A 1 449 ? 9.383 19.875 -15.062 1 89.62 449 THR A CA 1
ATOM 3516 C C . THR A 1 449 ? 10.133 18.578 -14.773 1 89.62 449 THR A C 1
ATOM 3518 O O . THR A 1 449 ? 10.898 18.094 -15.617 1 89.62 449 THR A O 1
ATOM 3521 N N . GLY A 1 450 ? 9.922 18.047 -13.633 1 87.56 450 GLY A N 1
ATOM 3522 C CA . GLY A 1 450 ? 10.719 16.906 -13.234 1 87.56 450 GLY A CA 1
ATOM 3523 C C . GLY A 1 450 ? 12.125 17.297 -12.789 1 87.56 450 GLY A C 1
ATOM 3524 O O . GLY A 1 450 ? 12.945 16.422 -12.492 1 87.56 450 GLY A O 1
ATOM 3525 N N . ARG A 1 451 ? 12.359 18.609 -12.797 1 82.12 451 ARG A N 1
ATOM 3526 C CA . ARG A 1 451 ? 13.648 19.141 -12.367 1 82.12 451 ARG A CA 1
ATOM 3527 C C . ARG A 1 451 ? 13.484 20.047 -11.148 1 82.12 451 ARG A C 1
ATOM 3529 O O . ARG A 1 451 ? 12.406 20.594 -10.914 1 82.12 451 ARG A O 1
ATOM 3536 N N . TYR A 1 452 ? 14.391 19.953 -10.281 1 77.94 452 TYR A N 1
ATOM 3537 C CA . TYR A 1 452 ? 14.289 20.734 -9.055 1 77.94 452 TYR A CA 1
ATOM 3538 C C . TYR A 1 452 ? 14.93 22.109 -9.219 1 77.94 452 TYR A C 1
ATOM 3540 O O . TYR A 1 452 ? 14.555 23.062 -8.523 1 77.94 452 TYR A O 1
ATOM 3548 N N . MET B 1 1 ? -75.75 53.531 -48.406 1 23.98 1 MET B N 1
ATOM 3549 C CA . MET B 1 1 ? -75.25 53.594 -47.062 1 23.98 1 MET B CA 1
ATOM 3550 C C . MET B 1 1 ? -74.125 52.531 -46.875 1 23.98 1 MET B C 1
ATOM 3552 O O . MET B 1 1 ? -73.562 52.438 -45.812 1 23.98 1 MET B O 1
ATOM 3556 N N . SER B 1 2 ? -74 51.469 -47.719 1 25.19 2 SER B N 1
ATOM 3557 C CA . SER B 1 2 ? -73.438 50.156 -47.531 1 25.19 2 SER B CA 1
ATOM 3558 C C . SER B 1 2 ? -71.938 50.188 -47.719 1 25.19 2 SER B C 1
ATOM 3560 O O . SER B 1 2 ? -71.188 49.312 -47.281 1 25.19 2 SER B O 1
ATOM 3562 N N . ASN B 1 3 ? -71.312 51.062 -48.531 1 28.16 3 ASN B N 1
ATOM 3563 C CA . ASN B 1 3 ? -70.062 50.844 -49.25 1 28.16 3 ASN B CA 1
ATOM 3564 C C . ASN B 1 3 ? -68.875 51.188 -48.344 1 28.16 3 ASN B C 1
ATOM 3566 O O . ASN B 1 3 ? -67.688 50.969 -48.719 1 28.16 3 ASN B O 1
ATOM 3570 N N . SER B 1 4 ? -68.875 52.125 -47.375 1 30.94 4 SER B N 1
ATOM 3571 C CA . SER B 1 4 ? -67.688 52.844 -46.938 1 30.94 4 SER B CA 1
ATOM 3572 C C . SER B 1 4 ? -66.875 52.031 -45.906 1 30.94 4 SER B C 1
ATOM 3574 O O . SER B 1 4 ? -65.875 52.5 -45.375 1 30.94 4 SER B O 1
ATOM 3576 N N . VAL B 1 5 ? -67.312 50.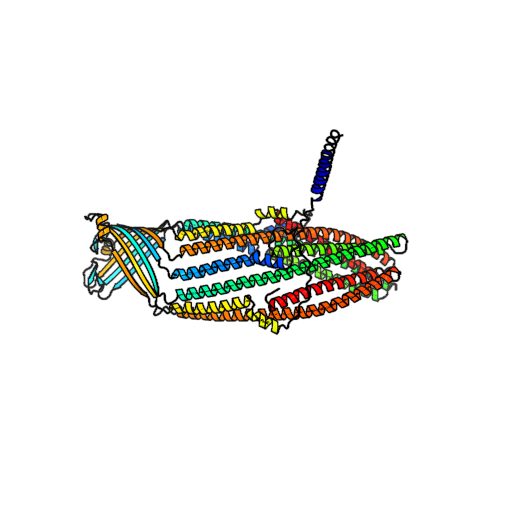906 -45.281 1 29.12 5 VAL B N 1
ATOM 3577 C CA . VAL B 1 5 ? -66.812 50.438 -44 1 29.12 5 VAL B CA 1
ATOM 3578 C C . VAL B 1 5 ? -65.562 49.594 -44.219 1 29.12 5 VAL B C 1
ATOM 3580 O O . VAL B 1 5 ? -64.938 49.125 -43.25 1 29.12 5 VAL B O 1
ATOM 3583 N N . VAL B 1 6 ? -65.125 49.125 -45.5 1 30 6 VAL B N 1
ATOM 3584 C CA . VAL B 1 6 ? -64.25 48 -45.594 1 30 6 VAL B CA 1
ATOM 3585 C C . VAL B 1 6 ? -62.781 48.469 -45.406 1 30 6 VAL B C 1
ATOM 3587 O O . VAL B 1 6 ? -61.875 47.656 -45.312 1 30 6 VAL B O 1
ATOM 3590 N N . MET B 1 7 ? -62.375 49.781 -45.531 1 23.09 7 MET B N 1
ATOM 3591 C CA . MET B 1 7 ? -61 50.156 -45.781 1 23.09 7 MET B CA 1
ATOM 3592 C C . MET B 1 7 ? -60.188 50.156 -44.469 1 23.09 7 MET B C 1
ATOM 3594 O O . MET B 1 7 ? -59 50.5 -44.469 1 23.09 7 MET B O 1
ATOM 3598 N N . LYS B 1 8 ? -60.719 50.188 -43.219 1 29.2 8 LYS B N 1
ATOM 3599 C CA . LYS B 1 8 ? -60 50.594 -42 1 29.2 8 LYS B CA 1
ATOM 3600 C C . LYS B 1 8 ? -59 49.5 -41.562 1 29.2 8 LYS B C 1
ATOM 3602 O O . LYS B 1 8 ? -58.125 49.75 -40.75 1 29.2 8 LYS B O 1
ATOM 3607 N N . ARG B 1 9 ? -59.156 48.188 -41.875 1 28.86 9 ARG B N 1
ATOM 3608 C CA . ARG B 1 9 ? -58.531 47.219 -40.969 1 28.86 9 ARG B CA 1
ATOM 3609 C C . ARG B 1 9 ? -57.062 47 -41.312 1 28.86 9 ARG B C 1
ATOM 3611 O O . ARG B 1 9 ? -56.406 46.125 -40.75 1 28.86 9 ARG B O 1
ATOM 3618 N N . LYS B 1 10 ? -56.531 47.531 -42.469 1 30.48 10 LYS B N 1
ATOM 3619 C CA . LYS B 1 10 ? -55.219 47.062 -42.875 1 30.48 10 LYS B CA 1
ATOM 3620 C C . LYS B 1 10 ? -54.094 47.719 -42.062 1 30.48 10 LYS B C 1
ATOM 3622 O O . LYS B 1 10 ? -52.938 47.312 -42.156 1 30.48 10 LYS B O 1
ATOM 3627 N N . ILE B 1 11 ? -54.312 48.938 -41.5 1 27.98 11 ILE B N 1
ATOM 3628 C CA . ILE B 1 11 ? -53.125 49.656 -41.031 1 27.98 11 ILE B CA 1
ATOM 3629 C C . ILE B 1 11 ? -52.594 49 -39.781 1 27.98 11 ILE B C 1
ATOM 3631 O O . ILE B 1 11 ? -51.469 49.219 -39.375 1 27.98 11 ILE B O 1
ATOM 3635 N N . ASN B 1 12 ? -53.406 48.281 -38.969 1 25.3 12 ASN B N 1
ATOM 3636 C CA . ASN B 1 12 ? -52.969 47.969 -37.625 1 25.3 12 ASN B CA 1
ATOM 3637 C C . ASN B 1 12 ? -51.906 46.875 -37.594 1 25.3 12 ASN B C 1
ATOM 3639 O O . ASN B 1 12 ? -51.406 46.5 -36.531 1 25.3 12 ASN B O 1
ATOM 3643 N N . ALA B 1 13 ? -51.719 46.062 -38.719 1 36.66 13 ALA B N 1
ATOM 3644 C CA . ALA B 1 13 ? -50.969 44.812 -38.562 1 36.66 13 ALA B CA 1
ATOM 3645 C C . ALA B 1 13 ? -49.469 45.094 -38.531 1 36.66 13 ALA B C 1
ATOM 3647 O O . ALA B 1 13 ? -48.688 44.281 -38 1 36.66 13 ALA B O 1
ATOM 3648 N N . ILE B 1 14 ? -49.031 46.125 -39.25 1 37 14 ILE B N 1
ATOM 3649 C CA . ILE B 1 14 ? -47.594 46.156 -39.469 1 37 14 ILE B CA 1
ATOM 3650 C C . ILE B 1 14 ? -46.906 46.625 -38.188 1 37 14 ILE B C 1
ATOM 3652 O O . ILE B 1 14 ? -45.75 46.219 -37.906 1 37 14 ILE B O 1
ATOM 3656 N N . THR B 1 15 ? -47.562 47.562 -37.5 1 37.47 15 THR B N 1
ATOM 3657 C CA . THR B 1 15 ? -46.812 48.125 -36.375 1 37.47 15 THR B CA 1
ATOM 3658 C C . THR B 1 15 ? -46.656 47.094 -35.25 1 37.47 15 THR B C 1
ATOM 3660 O O . THR B 1 15 ? -45.75 47.188 -34.406 1 37.47 15 THR B O 1
ATOM 3663 N N . THR B 1 16 ? -47.625 46.094 -35.25 1 45.22 16 THR B N 1
ATOM 3664 C CA . THR B 1 16 ? -47.594 45.188 -34.125 1 45.22 16 THR B CA 1
ATOM 3665 C C . THR B 1 16 ? -46.438 44.188 -34.219 1 45.22 16 THR B C 1
ATOM 3667 O O . THR B 1 16 ? -46 43.625 -33.219 1 45.22 16 THR B O 1
ATOM 3670 N N . THR B 1 17 ? -46 43.969 -35.531 1 48.12 17 THR B N 1
ATOM 3671 C CA . THR B 1 17 ? -45.031 42.875 -35.625 1 48.12 17 THR B CA 1
ATOM 3672 C C . THR B 1 17 ? -43.656 43.375 -35.156 1 48.12 17 THR B C 1
ATOM 3674 O O . THR B 1 17 ? -42.844 42.562 -34.625 1 48.12 17 THR B O 1
ATOM 3677 N N . LYS B 1 18 ? -43.312 44.688 -35.469 1 49.97 18 LYS B N 1
ATOM 3678 C CA . LYS B 1 18 ? -42 45.156 -35.094 1 49.97 18 LYS B CA 1
ATOM 3679 C C . LYS B 1 18 ? -41.875 45.25 -33.562 1 49.97 18 LYS B C 1
ATOM 3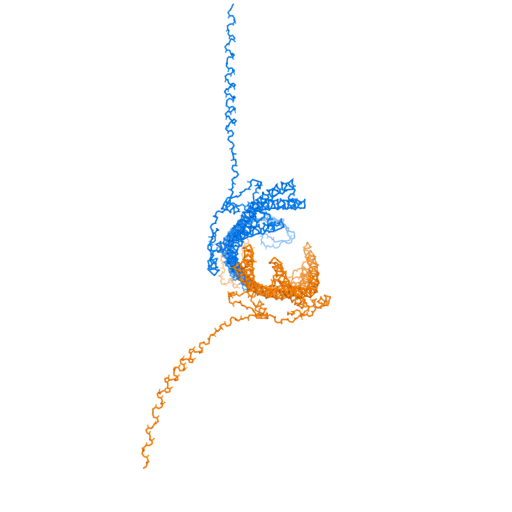681 O O . LYS B 1 18 ? -40.844 44.906 -33 1 49.97 18 LYS B O 1
ATOM 3686 N N . VAL B 1 19 ? -43 45.844 -32.906 1 51.88 19 VAL B N 1
ATOM 3687 C CA . VAL B 1 19 ? -42.938 45.906 -31.453 1 51.88 19 VAL B CA 1
ATOM 3688 C C . VAL B 1 19 ? -42.875 44.469 -30.875 1 51.88 19 VAL B C 1
ATOM 3690 O O . VAL B 1 19 ? -42.188 44.219 -29.906 1 51.88 19 VAL B O 1
ATOM 3693 N N . MET B 1 20 ? -43.625 43.5 -31.578 1 48.28 20 MET B N 1
ATOM 3694 C CA . MET B 1 20 ? -43.562 42.156 -31.016 1 48.28 20 MET B CA 1
ATOM 3695 C C . MET B 1 20 ? -42.188 41.531 -31.203 1 48.28 20 MET B C 1
ATOM 3697 O O . MET B 1 20 ? -41.719 40.812 -30.328 1 48.28 20 MET B O 1
ATOM 3701 N N . LYS B 1 21 ? -41.469 41.812 -32.344 1 53.62 21 LYS B N 1
ATOM 3702 C CA . LYS B 1 21 ? -40.156 41.25 -32.5 1 53.62 21 LYS B CA 1
ATOM 3703 C C . LYS B 1 21 ? -39.156 41.875 -31.562 1 53.62 21 LYS B C 1
ATOM 3705 O O . LYS B 1 21 ? -38.25 41.219 -31.062 1 53.62 21 LYS B O 1
ATOM 3710 N N . ARG B 1 22 ? -39.188 43.25 -31.328 1 55.06 22 ARG B N 1
ATOM 3711 C CA . ARG B 1 22 ? -38.281 43.844 -30.344 1 55.06 22 ARG B CA 1
ATOM 3712 C C . ARG B 1 22 ? -38.625 43.375 -28.938 1 55.06 22 ARG B C 1
ATOM 3714 O O . ARG B 1 22 ? -37.719 43.156 -28.125 1 55.06 22 ARG B O 1
ATOM 3721 N N . ILE B 1 23 ? -40 43.281 -28.641 1 54.19 23 ILE B N 1
ATOM 3722 C CA . ILE B 1 23 ? -40.312 42.688 -27.344 1 54.19 23 ILE B CA 1
ATOM 3723 C C . ILE B 1 23 ? -39.875 41.219 -27.312 1 54.19 23 ILE B C 1
ATOM 3725 O O . ILE B 1 23 ? -39.344 40.75 -26.328 1 54.19 23 ILE B O 1
ATOM 3729 N N . ILE B 1 24 ? -40 40.5 -28.469 1 53.84 24 ILE B N 1
ATOM 3730 C CA . ILE B 1 24 ? -39.5 39.125 -28.469 1 53.84 24 ILE B CA 1
ATOM 3731 C C . ILE B 1 24 ? -38 39.156 -28.391 1 53.84 24 ILE B C 1
ATOM 3733 O O . ILE B 1 24 ? -37.406 38.344 -27.672 1 53.84 24 ILE B O 1
ATOM 3737 N N . ALA B 1 25 ? -37.312 40.062 -29.172 1 53.06 25 ALA B N 1
ATOM 3738 C CA . ALA B 1 25 ? -35.844 40.094 -29.031 1 53.06 25 ALA B CA 1
ATOM 3739 C C . ALA B 1 25 ? -35.438 40.531 -27.625 1 53.06 25 ALA B C 1
ATOM 3741 O O . ALA B 1 25 ? -34.5 40 -27.062 1 53.06 25 ALA B O 1
ATOM 3742 N N . MET B 1 26 ? -36.156 41.656 -27.172 1 49.69 26 MET B N 1
ATOM 3743 C CA . MET B 1 26 ? -35.844 42.031 -25.797 1 49.69 26 MET B CA 1
ATOM 3744 C C . MET B 1 26 ? -36.219 40.906 -24.844 1 49.69 26 MET B C 1
ATOM 3746 O O . MET B 1 26 ? -35.531 40.688 -23.844 1 49.69 26 MET B O 1
ATOM 3750 N N . LEU B 1 27 ? -37.438 40.219 -25.109 1 48.16 27 LEU B N 1
ATOM 3751 C CA . LEU B 1 27 ? -37.75 39.094 -24.234 1 48.16 27 LEU B CA 1
ATOM 3752 C C . LEU B 1 27 ? -36.719 37.969 -24.422 1 48.16 27 LEU B C 1
ATOM 3754 O O . LEU B 1 27 ? -36.375 37.281 -23.469 1 48.16 27 LEU B O 1
ATOM 3758 N N . THR B 1 28 ? -36.25 37.75 -25.703 1 48.84 28 THR B N 1
ATOM 3759 C CA . THR B 1 28 ? -35.25 36.719 -25.812 1 48.84 28 THR B CA 1
ATOM 3760 C C . THR B 1 28 ? -33.969 37.125 -25.109 1 48.84 28 THR B C 1
ATOM 3762 O O . THR B 1 28 ? -33.25 36.281 -24.562 1 48.84 28 THR B O 1
ATOM 3765 N N . ILE B 1 29 ? -33.562 38.438 -25.188 1 46.78 29 ILE B N 1
ATOM 3766 C CA . ILE B 1 29 ? -32.344 38.781 -24.469 1 46.78 29 ILE B CA 1
ATOM 3767 C C . ILE B 1 29 ? -32.594 38.688 -22.969 1 46.78 29 ILE B C 1
ATOM 3769 O O . ILE B 1 29 ? -31.656 38.406 -22.188 1 46.78 29 ILE B O 1
ATOM 3773 N N . ALA B 1 30 ? -33.781 39.125 -22.484 1 45.22 30 ALA B N 1
ATOM 3774 C CA . ALA B 1 30 ? -33.969 39.062 -21.047 1 45.22 30 ALA B CA 1
ATOM 3775 C C . ALA B 1 30 ? -33.969 37.625 -20.547 1 45.22 30 ALA B C 1
ATOM 3777 O O . ALA B 1 30 ? -33.719 37.375 -19.375 1 45.22 30 ALA B O 1
ATOM 3778 N N . THR B 1 31 ? -34.562 36.75 -21.422 1 40.72 31 THR B N 1
ATOM 3779 C CA . THR B 1 31 ? -34.438 35.375 -20.891 1 40.72 31 THR B CA 1
ATOM 3780 C C . THR B 1 31 ? -33 34.906 -20.938 1 40.72 31 THR B C 1
ATOM 3782 O O . THR B 1 31 ? -32.75 33.688 -20.922 1 40.72 31 THR B O 1
ATOM 3785 N N . ALA B 1 32 ? -32.094 35.688 -21.453 1 39.81 32 ALA B N 1
ATOM 3786 C CA . ALA B 1 32 ? -30.766 35.188 -21.078 1 39.81 32 ALA B CA 1
ATOM 3787 C C . ALA B 1 32 ? -30.672 34.969 -19.578 1 39.81 32 ALA B C 1
ATOM 3789 O O . ALA B 1 32 ? -30.438 35.938 -18.812 1 39.81 32 ALA B O 1
ATOM 3790 N N . SER B 1 33 ? -31.703 34.312 -19.078 1 35.78 33 SER B N 1
ATOM 3791 C CA . SER B 1 33 ? -31.516 33.812 -17.719 1 35.78 33 SER B CA 1
ATOM 3792 C C . SER B 1 33 ? -30.062 33.406 -17.484 1 35.78 33 SER B C 1
ATOM 3794 O O . SER B 1 33 ? -29.453 32.75 -18.344 1 35.78 33 SER B O 1
ATOM 3796 N N . THR B 1 34 ? -29.344 34.25 -16.891 1 36.09 34 THR B N 1
ATOM 3797 C CA . THR B 1 34 ? -28.172 33.75 -16.203 1 36.09 34 THR B CA 1
ATOM 3798 C C . THR B 1 34 ? -28.391 32.312 -15.734 1 36.09 34 THR B C 1
ATOM 3800 O O . THR B 1 34 ? -29.25 32.062 -14.891 1 36.09 34 THR B O 1
ATOM 3803 N N . VAL B 1 35 ? -28.422 31.359 -16.641 1 38.22 35 VAL B N 1
ATOM 3804 C CA . VAL B 1 35 ? -28.016 30.062 -16.078 1 38.22 35 VAL B CA 1
ATOM 3805 C C . VAL B 1 35 ? -27 30.281 -14.953 1 38.22 35 VAL B C 1
ATOM 3807 O O . VAL B 1 35 ? -25.844 30.594 -15.219 1 38.22 35 VAL B O 1
ATOM 3810 N N . THR B 1 36 ? -27.375 31.125 -14.078 1 35.12 36 THR B N 1
ATOM 3811 C CA . THR B 1 36 ? -26.578 30.859 -12.891 1 35.12 36 THR B CA 1
ATOM 3812 C C . THR B 1 36 ? -26.266 29.359 -12.781 1 35.12 36 THR B C 1
ATOM 3814 O O . THR B 1 36 ? -27.172 28.547 -12.633 1 35.12 36 THR B O 1
ATOM 3817 N N . MET B 1 37 ? -25.562 28.938 -13.672 1 38.41 37 MET B N 1
ATOM 3818 C CA . MET B 1 37 ? -24.953 27.656 -13.281 1 38.41 37 MET B CA 1
ATOM 3819 C C . MET B 1 37 ? -24.828 27.562 -11.766 1 38.41 37 MET B C 1
ATOM 3821 O O . MET B 1 37 ? -23.969 28.219 -11.172 1 38.41 37 MET B O 1
ATOM 3825 N N . TRP B 1 38 ? -25.938 27.688 -11.117 1 39.81 38 TRP B N 1
ATOM 3826 C CA . TRP B 1 38 ? -25.891 27.297 -9.703 1 39.81 38 TRP B CA 1
ATOM 3827 C C . TRP B 1 38 ? -24.812 26.25 -9.469 1 39.81 38 TRP B C 1
ATOM 3829 O O . TRP B 1 38 ? -24.828 25.188 -10.094 1 39.81 38 TRP B O 1
ATOM 3839 N N . ALA B 1 39 ? -23.719 26.609 -9.414 1 48.97 39 ALA B N 1
ATOM 3840 C CA . ALA B 1 39 ? -22.766 25.625 -8.898 1 48.97 39 ALA B CA 1
ATOM 3841 C C . ALA B 1 39 ? -23.469 24.625 -7.973 1 48.97 39 ALA B C 1
ATOM 3843 O O . ALA B 1 39 ? -24.125 25.016 -7.012 1 48.97 39 ALA B O 1
ATOM 3844 N N . ASP B 1 40 ? -24.094 23.625 -8.453 1 59.91 40 ASP B N 1
ATOM 3845 C CA . ASP B 1 40 ? -24.797 22.578 -7.719 1 59.91 40 ASP B CA 1
ATOM 3846 C C . ASP B 1 40 ? -24.094 22.266 -6.395 1 59.91 40 ASP B C 1
ATOM 3848 O O . ASP B 1 40 ? -22.938 21.844 -6.375 1 59.91 40 ASP B O 1
ATOM 3852 N N . THR B 1 41 ? -24.484 23.047 -5.383 1 85.69 41 THR B N 1
ATOM 3853 C CA . THR B 1 41 ? -24.016 22.797 -4.027 1 85.69 41 THR B CA 1
ATOM 3854 C C . THR B 1 41 ? -24.391 21.391 -3.562 1 85.69 41 THR B C 1
ATOM 3856 O O . THR B 1 41 ? -25.5 20.938 -3.816 1 85.69 41 THR B O 1
ATOM 3859 N N . TRP B 1 42 ? -23.422 20.688 -3.117 1 91.69 42 TRP B N 1
ATOM 3860 C CA . TRP B 1 42 ? -23.547 19.297 -2.699 1 91.69 42 TRP B CA 1
ATOM 3861 C C . TRP B 1 42 ? -23.984 19.203 -1.24 1 91.69 42 TRP B C 1
ATOM 3863 O O . TRP B 1 42 ? -23.422 19.875 -0.373 1 91.69 42 TRP B O 1
ATOM 3873 N N . SER B 1 43 ? -25.094 18.469 -1.065 1 93.5 43 SER B N 1
ATOM 3874 C CA . SER B 1 43 ? -25.469 18.156 0.309 1 93.5 43 SER B CA 1
ATOM 3875 C C . SER B 1 43 ? -24.625 17.016 0.869 1 93.5 43 SER B C 1
ATOM 3877 O O . SER B 1 43 ? -23.906 16.344 0.123 1 93.5 43 SER B O 1
ATOM 3879 N N . LEU B 1 44 ? -24.719 16.875 2.156 1 93.38 44 LEU B N 1
ATOM 3880 C CA . LEU B 1 44 ? -23.969 15.789 2.793 1 93.38 44 LEU B CA 1
ATOM 3881 C C . LEU B 1 44 ? -24.375 14.438 2.223 1 93.38 44 LEU B C 1
ATOM 3883 O O . LEU B 1 44 ? -23.516 13.617 1.885 1 93.38 44 LEU B O 1
ATOM 3887 N N . ASP B 1 45 ? -25.672 14.25 2.045 1 92.19 45 ASP B N 1
ATOM 3888 C CA . ASP B 1 45 ? -26.188 12.992 1.52 1 92.19 45 ASP B CA 1
ATOM 3889 C C . ASP B 1 45 ? -25.703 12.75 0.092 1 92.19 45 ASP B C 1
ATOM 3891 O O . ASP B 1 45 ? -25.312 11.633 -0.259 1 92.19 45 ASP B O 1
ATOM 3895 N N . SER B 1 46 ? -25.688 13.773 -0.66 1 94.06 46 SER B N 1
ATOM 3896 C CA . SER B 1 46 ? -25.219 13.656 -2.037 1 94.06 46 SER B CA 1
ATOM 3897 C C . SER B 1 46 ? -23.734 13.32 -2.09 1 94.06 46 SER B C 1
ATOM 3899 O O . SER B 1 46 ? -23.297 12.516 -2.918 1 94.06 46 SER B O 1
ATOM 3901 N N . CYS B 1 47 ? -23 13.922 -1.16 1 96.12 47 CYS B N 1
ATOM 3902 C CA . CYS B 1 47 ? -21.578 13.648 -1.103 1 96.12 47 CYS B CA 1
ATOM 3903 C C . CYS B 1 47 ? -21.312 12.195 -0.715 1 96.12 47 CYS B C 1
ATOM 3905 O O . CYS B 1 47 ? -20.484 11.523 -1.335 1 96.12 47 CYS B O 1
ATOM 3907 N N . ILE B 1 48 ? -22.094 11.734 0.204 1 95.12 48 ILE B N 1
ATOM 3908 C CA . ILE B 1 48 ? -21.906 10.367 0.695 1 95.12 48 ILE B CA 1
ATOM 3909 C C . ILE B 1 48 ? -22.266 9.367 -0.396 1 95.12 48 ILE B C 1
ATOM 3911 O O . ILE B 1 48 ? -21.5 8.453 -0.693 1 95.12 48 ILE B O 1
ATOM 3915 N N . ASN B 1 49 ? -23.406 9.594 -1.055 1 94.62 49 ASN B N 1
ATOM 3916 C CA . ASN B 1 49 ? -23.875 8.68 -2.096 1 94.62 49 ASN B CA 1
ATOM 3917 C C . ASN B 1 49 ? -22.906 8.648 -3.281 1 94.62 49 ASN B C 1
ATOM 3919 O O . ASN B 1 49 ? -22.609 7.586 -3.82 1 94.62 49 ASN B O 1
ATOM 3923 N N . TYR B 1 50 ? -22.453 9.797 -3.582 1 94.88 50 TYR B N 1
ATOM 3924 C CA . TYR B 1 50 ? -21.516 9.875 -4.699 1 94.88 50 TYR B CA 1
ATOM 3925 C C . TYR B 1 50 ? -20.188 9.195 -4.355 1 94.88 50 TYR B C 1
ATOM 3927 O O . TYR B 1 50 ? -19.625 8.469 -5.18 1 94.88 50 TYR B O 1
ATOM 3935 N N . ALA B 1 51 ? -19.688 9.383 -3.145 1 95.44 51 ALA B N 1
ATOM 3936 C CA . ALA B 1 51 ? -18.422 8.805 -2.713 1 95.44 51 ALA B CA 1
ATOM 3937 C C . ALA B 1 51 ? -18.5 7.281 -2.688 1 95.44 51 ALA B C 1
ATOM 3939 O O . ALA B 1 51 ? -17.562 6.602 -3.137 1 95.44 51 ALA B O 1
ATOM 3940 N N . VAL B 1 52 ? -19.641 6.781 -2.254 1 94.94 52 VAL B N 1
ATOM 3941 C CA . VAL B 1 52 ? -19.812 5.336 -2.152 1 94.94 52 VAL B CA 1
ATOM 3942 C C . VAL B 1 52 ? -19.812 4.715 -3.549 1 94.94 52 VAL B C 1
ATOM 3944 O O . VAL B 1 52 ? -19.312 3.607 -3.744 1 94.94 52 VAL B O 1
ATOM 3947 N N . GLU B 1 53 ? -20.234 5.43 -4.52 1 93 53 GLU B N 1
ATOM 3948 C CA . GLU B 1 53 ? -20.359 4.902 -5.875 1 93 53 GLU B CA 1
ATOM 3949 C C . GLU B 1 53 ? -19.062 5.094 -6.66 1 93 53 GLU B C 1
ATOM 3951 O O . GLU B 1 53 ? -18.734 4.281 -7.527 1 93 53 GLU B O 1
ATOM 3956 N N . HIS B 1 54 ? -18.312 6.117 -6.328 1 91.81 54 HIS B N 1
ATOM 3957 C CA . HIS B 1 54 ? -17.234 6.488 -7.238 1 91.81 54 HIS B CA 1
ATOM 3958 C C . HIS B 1 54 ? -15.867 6.34 -6.566 1 91.81 54 HIS B C 1
ATOM 3960 O O . HIS B 1 54 ? -14.836 6.406 -7.23 1 91.81 54 HIS B O 1
ATOM 3966 N N . ASN B 1 55 ? -15.883 6.148 -5.242 1 92.94 55 ASN B N 1
ATOM 3967 C CA . ASN B 1 55 ? -14.609 6.035 -4.531 1 92.94 55 ASN B CA 1
ATOM 3968 C C . ASN B 1 55 ? -13.828 4.805 -4.984 1 92.94 55 ASN B C 1
ATOM 3970 O O . ASN B 1 55 ? -14.391 3.717 -5.113 1 92.94 55 ASN B O 1
ATOM 3974 N N . LEU B 1 56 ? -12.547 4.969 -5.262 1 92.56 56 LEU B N 1
ATOM 3975 C CA . LEU B 1 56 ? -11.719 3.928 -5.871 1 92.56 56 LEU B CA 1
ATOM 3976 C C . LEU B 1 56 ? -11.492 2.775 -4.895 1 92.56 56 LEU B C 1
ATOM 3978 O O . LEU B 1 56 ? -11.359 1.623 -5.312 1 92.56 56 LEU B O 1
ATOM 3982 N N . THR B 1 57 ? -11.398 3.055 -3.594 1 93.38 57 THR B N 1
ATOM 3983 C CA . THR B 1 57 ? -11.258 1.991 -2.605 1 93.38 57 THR B CA 1
ATOM 3984 C C . THR B 1 57 ? -12.469 1.063 -2.635 1 93.38 57 THR B C 1
ATOM 3986 O O . THR B 1 57 ? -12.328 -0.159 -2.572 1 93.38 57 THR B O 1
ATOM 3989 N N . VAL B 1 58 ? -13.672 1.663 -2.764 1 95 58 VAL B N 1
ATOM 3990 C CA . VAL B 1 58 ? -14.898 0.878 -2.848 1 95 58 VAL B CA 1
ATOM 3991 C C . VAL B 1 58 ? -14.914 0.083 -4.152 1 95 58 VAL B C 1
ATOM 3993 O O . VAL B 1 58 ? -15.266 -1.1 -4.16 1 95 58 VAL B O 1
ATOM 3996 N N . LYS B 1 59 ? -14.477 0.712 -5.23 1 94.38 59 LYS B N 1
ATOM 3997 C CA . LYS B 1 59 ? -14.43 0.032 -6.52 1 94.38 59 LYS B CA 1
ATOM 3998 C C . LYS B 1 59 ? -13.445 -1.138 -6.488 1 94.38 59 LYS B C 1
ATOM 4000 O O . LYS B 1 59 ? -13.711 -2.189 -7.078 1 94.38 59 LYS B O 1
ATOM 4005 N N . THR B 1 60 ? -12.344 -0.94 -5.789 1 95.44 60 THR B N 1
ATOM 4006 C CA . THR B 1 60 ? -11.352 -2.006 -5.648 1 95.44 60 THR B CA 1
ATOM 4007 C C . THR B 1 60 ? -11.945 -3.188 -4.883 1 95.44 60 THR B C 1
ATOM 4009 O O . THR B 1 60 ? -11.734 -4.344 -5.258 1 95.44 60 THR B O 1
ATOM 4012 N N . ARG B 1 61 ? -12.672 -2.906 -3.834 1 96.19 61 ARG B N 1
ATOM 4013 C CA . ARG B 1 61 ? -13.312 -3.973 -3.072 1 96.19 61 ARG B CA 1
ATOM 4014 C C . ARG B 1 61 ? -14.375 -4.684 -3.906 1 96.19 61 ARG B C 1
ATOM 4016 O O . ARG B 1 61 ? -14.562 -5.895 -3.777 1 96.19 61 ARG B O 1
ATOM 4023 N N . GLN B 1 62 ? -15.062 -3.936 -4.766 1 96 62 GLN B N 1
ATOM 4024 C CA . GLN B 1 62 ? -16.016 -4.539 -5.688 1 96 62 GLN B CA 1
ATOM 4025 C C . GLN B 1 62 ? -15.328 -5.5 -6.648 1 96 62 GLN B C 1
ATOM 4027 O O . GLN B 1 62 ? -15.852 -6.578 -6.941 1 96 62 GLN B O 1
ATOM 4032 N N . ASN B 1 63 ? -14.172 -5.094 -7.125 1 95.88 63 ASN B N 1
ATOM 4033 C CA . ASN B 1 63 ? -13.375 -5.965 -7.984 1 95.88 63 ASN B CA 1
ATOM 4034 C C . ASN B 1 63 ? -12.93 -7.223 -7.246 1 95.88 63 ASN B C 1
ATOM 4036 O O . ASN B 1 63 ? -12.82 -8.289 -7.844 1 95.88 63 ASN B O 1
ATOM 4040 N N . ASP B 1 64 ? -12.688 -7.152 -5.945 1 96.44 64 ASP B N 1
ATOM 4041 C CA . ASP B 1 64 ? -12.336 -8.312 -5.133 1 96.44 64 ASP B CA 1
ATOM 4042 C C . ASP B 1 64 ? -13.484 -9.312 -5.074 1 96.44 64 ASP B C 1
ATOM 4044 O O . ASP B 1 64 ? -13.266 -10.523 -5.035 1 96.44 64 ASP B O 1
ATOM 4048 N N . ILE B 1 65 ? -14.719 -8.789 -5.074 1 97.38 65 ILE B N 1
ATOM 4049 C CA . ILE B 1 65 ? -15.891 -9.656 -5.105 1 97.38 65 ILE B CA 1
ATOM 4050 C C . ILE B 1 65 ? -15.898 -10.461 -6.402 1 97.38 65 ILE B C 1
ATOM 4052 O O . ILE B 1 65 ? -16.141 -11.672 -6.387 1 97.38 65 ILE B O 1
ATOM 4056 N N . GLU B 1 66 ? -15.594 -9.797 -7.531 1 96.62 66 GLU B N 1
ATOM 4057 C CA . GLU B 1 66 ? -15.547 -10.492 -8.812 1 96.62 66 GLU B CA 1
ATOM 4058 C C . GLU B 1 66 ? -14.477 -11.578 -8.812 1 96.62 66 GLU B C 1
ATOM 4060 O O . GLU B 1 66 ? -14.703 -12.688 -9.312 1 96.62 66 GLU B O 1
ATOM 4065 N N . SER B 1 67 ? -13.359 -11.281 -8.203 1 97.06 67 SER B N 1
ATOM 4066 C CA . SER B 1 67 ? -12.289 -12.258 -8.094 1 97.06 67 SER B CA 1
ATOM 4067 C C . SER B 1 67 ? -12.703 -13.445 -7.23 1 97.06 67 SER B C 1
ATOM 4069 O O . SER B 1 67 ? -12.422 -14.594 -7.566 1 97.06 67 SER B O 1
ATOM 4071 N N . SER B 1 68 ? -13.367 -13.156 -6.141 1 97.38 68 SER B N 1
ATOM 4072 C CA . SER B 1 68 ? -13.805 -14.219 -5.234 1 97.38 68 SER B CA 1
ATOM 4073 C C . SER B 1 68 ? -14.898 -15.07 -5.871 1 97.38 68 SER B C 1
ATOM 4075 O O . SER B 1 68 ? -14.938 -16.281 -5.672 1 97.38 68 SER B O 1
ATOM 4077 N N . LYS B 1 69 ? -15.789 -14.469 -6.68 1 97.56 69 LYS B N 1
ATOM 4078 C CA . LYS B 1 69 ? -16.781 -15.219 -7.438 1 97.56 69 LYS B CA 1
ATOM 4079 C C . LYS B 1 69 ? -16.125 -16.188 -8.406 1 97.56 69 LYS B C 1
ATOM 4081 O O . LYS B 1 69 ? -16.578 -17.328 -8.562 1 97.56 69 LYS B O 1
ATOM 4086 N N . LEU B 1 70 ? -15.07 -15.688 -8.984 1 96.5 70 LEU B N 1
ATOM 4087 C CA . LEU B 1 70 ? -14.32 -16.547 -9.898 1 96.5 70 LEU B CA 1
ATOM 4088 C C . LEU B 1 70 ? -13.68 -17.703 -9.148 1 96.5 70 LEU B C 1
ATOM 4090 O O . LEU B 1 70 ? -13.555 -18.812 -9.695 1 96.5 70 LEU B O 1
ATOM 4094 N N . SER B 1 71 ? -13.289 -17.5 -7.91 1 97.5 71 SER B N 1
ATOM 4095 C CA . SER B 1 71 ? -12.734 -18.578 -7.098 1 97.5 71 SER B CA 1
ATOM 4096 C C . SER B 1 71 ? -13.773 -19.656 -6.824 1 97.5 71 SER B C 1
ATOM 4098 O O . SER B 1 71 ? -13.453 -20.844 -6.836 1 97.5 71 SER B O 1
ATOM 4100 N N . VAL B 1 72 ? -15.023 -19.297 -6.633 1 97.69 72 VAL B N 1
ATOM 4101 C CA . VAL B 1 72 ? -16.109 -20.25 -6.445 1 97.69 72 VAL B CA 1
ATOM 4102 C C . VAL B 1 72 ? -16.344 -21.031 -7.734 1 97.69 72 VAL B C 1
ATOM 4104 O O . VAL B 1 72 ? -16.438 -22.266 -7.715 1 97.69 72 VAL B O 1
ATOM 4107 N N . THR B 1 73 ? -16.328 -20.328 -8.852 1 96.75 73 THR B N 1
ATOM 4108 C CA . THR B 1 73 ? -16.531 -20.984 -10.141 1 96.75 73 THR B CA 1
ATOM 4109 C C . THR B 1 73 ? -15.375 -21.922 -10.453 1 96.75 73 THR B C 1
ATOM 4111 O O . THR B 1 73 ? -15.586 -23.016 -10.977 1 96.75 73 THR B O 1
ATOM 4114 N N . SER B 1 74 ? -14.188 -21.469 -10.062 1 97 74 SER B N 1
ATOM 4115 C CA . SER B 1 74 ? -13.016 -22.312 -10.258 1 97 74 SER B CA 1
ATOM 4116 C C . SER B 1 74 ? -13.102 -23.578 -9.406 1 97 74 SER B C 1
ATOM 4118 O O . SER B 1 74 ? -12.766 -24.672 -9.875 1 97 74 SER B O 1
ATOM 4120 N N . ALA B 1 75 ? -13.531 -23.438 -8.195 1 96.75 75 ALA B N 1
ATOM 4121 C CA . ALA B 1 75 ? -13.688 -24.594 -7.332 1 96.75 75 ALA B CA 1
ATOM 4122 C C . ALA B 1 75 ? -14.75 -25.547 -7.883 1 96.75 75 ALA B C 1
ATOM 4124 O O . ALA B 1 75 ? -14.555 -26.766 -7.895 1 96.75 75 ALA B O 1
ATOM 4125 N N . LYS B 1 76 ? -15.852 -25.078 -8.445 1 96.81 76 LYS B N 1
ATOM 4126 C CA . LYS B 1 76 ? -16.922 -25.875 -9.031 1 96.81 76 LYS B CA 1
ATOM 4127 C C . LYS B 1 76 ? -16.453 -26.594 -10.289 1 96.81 76 LYS B C 1
ATOM 4129 O O . LYS B 1 76 ? -16.859 -27.734 -10.562 1 96.81 76 LYS B O 1
ATOM 4134 N N . SER B 1 77 ? -15.57 -25.906 -10.977 1 96.25 77 SER B N 1
ATOM 4135 C CA . SER B 1 77 ? -15.117 -26.438 -12.258 1 96.25 77 SER B CA 1
ATOM 4136 C C . SER B 1 77 ? -14.266 -27.688 -12.062 1 96.25 77 SER B C 1
ATOM 4138 O O . SER B 1 77 ? -14.078 -28.469 -13 1 96.25 77 SER B O 1
ATOM 4140 N N . GLN B 1 78 ? -13.781 -27.953 -10.836 1 95 78 GLN B N 1
ATOM 4141 C CA . GLN B 1 78 ? -12.961 -29.141 -10.555 1 95 78 GLN B CA 1
ATOM 4142 C C . GLN B 1 78 ? -13.805 -30.406 -10.594 1 95 78 GLN B C 1
ATOM 4144 O O . GLN B 1 78 ? -13.258 -31.516 -10.625 1 95 78 GLN B O 1
ATOM 4149 N N . LEU B 1 79 ? -15.156 -30.266 -10.68 1 95.19 79 LEU B N 1
ATOM 4150 C CA . LEU B 1 79 ? -16.062 -31.391 -10.789 1 95.19 79 LEU B CA 1
ATOM 4151 C C . LEU B 1 79 ? -16.234 -31.828 -12.242 1 95.19 79 LEU B C 1
ATOM 4153 O O . LEU B 1 79 ? -16.75 -32.906 -12.523 1 95.19 79 LEU B O 1
ATOM 4157 N N . LEU B 1 80 ? -15.672 -31.047 -13.172 1 95.69 80 LEU B N 1
ATOM 4158 C CA . LEU B 1 80 ? -15.859 -31.297 -14.594 1 95.69 80 LEU B CA 1
ATOM 4159 C C . LEU B 1 80 ? -14.766 -32.219 -15.133 1 95.69 80 LEU B C 1
ATOM 4161 O O . LEU B 1 80 ? -13.68 -32.281 -14.57 1 95.69 80 LEU B O 1
ATOM 4165 N N . PRO B 1 81 ? -15.016 -32.938 -16.188 1 95.75 81 PRO B N 1
ATOM 4166 C CA . PRO B 1 81 ? -13.992 -33.812 -16.781 1 95.75 81 PRO B CA 1
ATOM 4167 C C . PRO B 1 81 ? -12.906 -33.031 -17.516 1 95.75 81 PRO B C 1
ATOM 4169 O O . PRO B 1 81 ? -13.062 -31.812 -17.75 1 95.75 81 PRO B O 1
ATOM 4172 N N . ASN B 1 82 ? -11.836 -33.75 -17.828 1 95.62 82 ASN B N 1
ATOM 4173 C CA . ASN B 1 82 ? -10.766 -33.281 -18.688 1 95.62 82 ASN B CA 1
ATOM 4174 C C . ASN B 1 82 ? -10.648 -34.125 -19.953 1 95.62 82 ASN B C 1
ATOM 4176 O O . ASN B 1 82 ? -10.688 -35.344 -19.875 1 95.62 82 ASN B O 1
ATOM 4180 N N . VAL B 1 83 ? -10.656 -33.406 -21.078 1 96.62 83 VAL B N 1
ATOM 4181 C CA . VAL B 1 83 ? -10.5 -34.094 -22.359 1 96.62 83 VAL B CA 1
ATOM 4182 C C . VAL B 1 83 ? -9.266 -33.562 -23.078 1 96.62 83 VAL B C 1
ATOM 4184 O O . VAL B 1 83 ? -9.102 -32.344 -23.219 1 96.62 83 VAL B O 1
ATOM 4187 N N . SER B 1 84 ? -8.422 -34.469 -23.469 1 96.06 84 SER B N 1
ATOM 4188 C CA . SER B 1 84 ? -7.223 -34.062 -24.203 1 96.06 84 SER B CA 1
ATOM 4189 C C . SER B 1 84 ? -6.953 -35.031 -25.375 1 96.06 84 SER B C 1
ATOM 4191 O O . SER B 1 84 ? -7.449 -36.156 -25.375 1 96.06 84 SER B O 1
ATOM 4193 N N . ALA B 1 85 ? -6.25 -34.5 -26.375 1 96.12 85 ALA B N 1
ATOM 4194 C CA . ALA B 1 85 ? -5.785 -35.281 -27.5 1 96.12 85 ALA B CA 1
ATOM 4195 C C . ALA B 1 85 ? -4.27 -35.188 -27.656 1 96.12 85 ALA B C 1
ATOM 4197 O O . ALA B 1 85 ? -3.658 -34.219 -27.219 1 96.12 85 ALA B O 1
ATOM 4198 N N . SER B 1 86 ? -3.713 -36.25 -28.125 1 95.94 86 SER B N 1
ATOM 4199 C CA . SER B 1 86 ? -2.271 -36.281 -28.359 1 95.94 86 SER B CA 1
ATOM 4200 C C . SER B 1 86 ? -1.93 -37 -29.656 1 95.94 86 SER B C 1
ATOM 4202 O O . SER B 1 86 ? -2.697 -37.844 -30.125 1 95.94 86 SER B O 1
ATOM 4204 N N . ALA B 1 87 ? -0.871 -36.562 -30.328 1 95.31 87 ALA B N 1
ATOM 4205 C CA . ALA B 1 87 ? -0.277 -37.219 -31.5 1 95.31 87 ALA B CA 1
ATOM 4206 C C . ALA B 1 87 ? 1.245 -37.25 -31.391 1 95.31 87 ALA B C 1
ATOM 4208 O O . ALA B 1 87 ? 1.854 -36.312 -30.906 1 95.31 87 ALA B O 1
ATOM 4209 N N . GLY B 1 88 ? 1.786 -38.406 -31.781 1 95.12 88 GLY B N 1
ATOM 4210 C CA . GLY B 1 88 ? 3.232 -38.531 -31.703 1 95.12 88 GLY B CA 1
ATOM 4211 C C . GLY B 1 88 ? 3.826 -39.312 -32.875 1 95.12 88 GLY B C 1
ATOM 4212 O O . GLY B 1 88 ? 3.195 -40.25 -33.375 1 95.12 88 GLY B O 1
ATOM 4213 N N . GLN B 1 89 ? 5.012 -38.938 -33.344 1 94.81 89 GLN B N 1
ATOM 4214 C CA . GLN B 1 89 ? 5.84 -39.656 -34.312 1 94.81 89 GLN B CA 1
ATOM 4215 C C . GLN B 1 89 ? 7.246 -39.875 -33.75 1 94.81 89 GLN B C 1
ATOM 4217 O O . GLN B 1 89 ? 7.883 -38.969 -33.25 1 94.81 89 GLN B O 1
ATOM 4222 N N . SER B 1 90 ? 7.582 -41.156 -33.75 1 93.69 90 SER B N 1
ATOM 4223 C CA . SER B 1 90 ? 8.914 -41.469 -33.219 1 93.69 90 SER B CA 1
ATOM 4224 C C . SER B 1 90 ? 9.648 -42.438 -34.125 1 93.69 90 SER B C 1
ATOM 4226 O O . SER B 1 90 ? 9.023 -43.219 -34.844 1 93.69 90 SER B O 1
ATOM 4228 N N . TRP B 1 91 ? 10.93 -42.344 -34.188 1 91.69 91 TRP B N 1
ATOM 4229 C CA . TRP B 1 91 ? 11.836 -43.25 -34.875 1 91.69 91 TRP B CA 1
ATOM 4230 C C . TRP B 1 91 ? 12.867 -43.844 -33.938 1 91.69 91 TRP B C 1
ATOM 4232 O O . TRP B 1 91 ? 13.336 -43.156 -33 1 91.69 91 TRP B O 1
ATOM 4242 N N . SER B 1 92 ? 13.07 -45.031 -34.062 1 89.06 92 SER B N 1
ATOM 4243 C CA . SER B 1 92 ? 14.086 -45.719 -33.281 1 89.06 92 SER B CA 1
ATOM 4244 C C . SER B 1 92 ? 15.094 -46.438 -34.156 1 89.06 92 SER B C 1
ATOM 4246 O O . SER B 1 92 ? 14.711 -47.188 -35.062 1 89.06 92 SER B O 1
ATOM 4248 N N . ILE B 1 93 ? 16.328 -46.125 -33.906 1 87.62 93 ILE B N 1
ATOM 4249 C CA . ILE B 1 93 ? 17.422 -46.75 -34.656 1 87.62 93 ILE B CA 1
ATOM 4250 C C . ILE B 1 93 ? 18.203 -47.688 -33.781 1 87.62 93 ILE B C 1
ATOM 4252 O O . ILE B 1 93 ? 18.609 -47.312 -32.656 1 87.62 93 ILE B O 1
ATOM 4256 N N . GLY B 1 94 ? 18.453 -48.938 -34.25 1 76.44 94 GLY B N 1
ATOM 4257 C CA . GLY B 1 94 ? 19.156 -49.969 -33.531 1 76.44 94 GLY B CA 1
ATOM 4258 C C . GLY B 1 94 ? 18.266 -51.125 -33.156 1 76.44 94 GLY B C 1
ATOM 4259 O O . GLY B 1 94 ? 17.344 -51.5 -33.875 1 76.44 94 GLY B O 1
ATOM 4260 N N . ARG B 1 95 ? 18.547 -51.719 -31.938 1 67.25 95 ARG B N 1
ATOM 4261 C CA . ARG B 1 95 ? 17.734 -52.844 -31.5 1 67.25 95 ARG B CA 1
ATOM 4262 C C . ARG B 1 95 ? 16.406 -52.375 -30.938 1 67.25 95 ARG B C 1
ATOM 4264 O O . ARG B 1 95 ? 16.359 -51.531 -30.047 1 67.25 95 ARG B O 1
ATOM 4271 N N . GLY B 1 96 ? 15.406 -52.594 -31.719 1 62 96 GLY B N 1
ATOM 4272 C CA . GLY B 1 96 ? 14.102 -52.156 -31.266 1 62 96 GLY B CA 1
ATOM 4273 C C . GLY B 1 96 ? 13.086 -53.281 -31.172 1 62 96 GLY B C 1
ATOM 4274 O O . GLY B 1 96 ? 13.352 -54.406 -31.625 1 62 96 GLY B O 1
ATOM 4275 N N . LEU B 1 97 ? 12.102 -53.094 -30.375 1 58.97 97 LEU B N 1
ATOM 4276 C CA . LEU B 1 97 ? 11.039 -54.062 -30.172 1 58.97 97 LEU B CA 1
ATOM 4277 C C . LEU B 1 97 ? 10.219 -54.25 -31.453 1 58.97 97 LEU B C 1
ATOM 4279 O O . LEU B 1 97 ? 9.797 -53.25 -32.062 1 58.97 97 LEU B O 1
ATOM 4283 N N . THR B 1 98 ? 10.234 -55.469 -31.969 1 55.84 98 THR B N 1
ATOM 4284 C CA . THR B 1 98 ? 9.438 -55.781 -33.156 1 55.84 98 THR B CA 1
ATOM 4285 C C . THR B 1 98 ? 7.949 -55.812 -32.812 1 55.84 98 THR B C 1
ATOM 4287 O O . THR B 1 98 ? 7.578 -55.719 -31.625 1 55.84 98 THR B O 1
ATOM 4290 N N . ALA B 1 99 ? 7.051 -55.719 -33.75 1 54.12 99 ALA B N 1
ATOM 4291 C CA . ALA B 1 99 ? 5.605 -55.844 -33.562 1 54.12 99 ALA B CA 1
ATOM 4292 C C . ALA B 1 99 ? 5.254 -57.062 -32.719 1 54.12 99 ALA B C 1
ATOM 4294 O O . ALA B 1 99 ? 4.227 -57.094 -32.031 1 54.12 99 ALA B O 1
ATOM 4295 N N . GLU B 1 100 ? 6.016 -58.031 -32.75 1 54.72 100 GLU B N 1
ATOM 4296 C CA . GLU B 1 100 ? 5.789 -59.281 -32.031 1 54.72 100 GLU B CA 1
ATOM 4297 C C . GLU B 1 100 ? 6.398 -59.188 -30.625 1 54.72 100 GLU B C 1
ATOM 4299 O O . GLU B 1 100 ? 6.496 -60.219 -29.938 1 54.72 100 GLU B O 1
ATOM 4304 N N . ASN B 1 101 ? 6.824 -58 -30.266 1 58.31 101 ASN B N 1
ATOM 4305 C CA . ASN B 1 101 ? 7.449 -57.781 -28.969 1 58.31 101 ASN B CA 1
ATOM 4306 C C . ASN B 1 101 ? 8.789 -58.5 -28.859 1 58.31 101 ASN B C 1
ATOM 4308 O O . ASN B 1 101 ? 9.086 -59.125 -27.844 1 58.31 101 ASN B O 1
ATOM 4312 N N . THR B 1 102 ? 9.375 -58.719 -30.047 1 59.31 102 THR B N 1
ATOM 4313 C CA . THR B 1 102 ? 10.703 -59.281 -30.062 1 59.31 102 THR B CA 1
ATOM 4314 C C . THR B 1 102 ? 11.75 -58.25 -30.484 1 59.31 102 THR B C 1
ATOM 4316 O O . THR B 1 102 ? 11.445 -57.344 -31.234 1 59.31 102 THR B O 1
ATOM 4319 N N . TYR B 1 103 ? 12.953 -58.25 -29.922 1 62.5 103 TYR B N 1
ATOM 4320 C CA . TYR B 1 103 ? 14 -57.281 -30.203 1 62.5 103 TYR B CA 1
ATOM 4321 C C . TYR B 1 103 ? 14.742 -57.625 -31.484 1 62.5 103 TYR B C 1
ATOM 4323 O O . TYR B 1 103 ? 15.078 -58.812 -31.703 1 62.5 103 TYR B O 1
ATOM 4331 N N . ALA B 1 104 ? 14.602 -56.844 -32.562 1 62 104 ALA B N 1
ATOM 4332 C CA . ALA B 1 104 ? 15.398 -57.031 -33.75 1 62 104 ALA B CA 1
ATOM 4333 C C . ALA B 1 104 ? 16.25 -55.781 -34.062 1 62 104 ALA B C 1
ATOM 4335 O O . ALA B 1 104 ? 15.898 -54.688 -33.656 1 62 104 ALA B O 1
ATOM 4336 N N . ASN B 1 105 ? 17.422 -55.875 -34.562 1 71.81 105 ASN B N 1
ATOM 4337 C CA . ASN B 1 105 ? 18.328 -54.812 -34.938 1 71.81 105 ASN B CA 1
ATOM 4338 C C . ASN B 1 105 ? 17.828 -54.094 -36.188 1 71.81 105 ASN B C 1
ATOM 4340 O O . ASN B 1 105 ? 18.5 -54.125 -37.25 1 71.81 105 ASN B O 1
ATOM 4344 N N . ARG B 1 106 ? 16.609 -53.562 -36.219 1 77.12 106 ARG B N 1
ATOM 4345 C CA . ARG B 1 106 ? 16.031 -52.844 -37.344 1 77.12 106 ARG B CA 1
ATOM 4346 C C . ARG B 1 106 ? 15.453 -51.5 -36.938 1 77.12 106 ARG B C 1
ATOM 4348 O O . ARG B 1 106 ? 15.023 -51.344 -35.781 1 77.12 106 ARG B O 1
ATOM 4355 N N . ASN B 1 107 ? 15.5 -50.594 -37.906 1 84.31 107 ASN B N 1
ATOM 4356 C CA . ASN B 1 107 ? 14.898 -49.281 -37.656 1 84.31 107 ASN B CA 1
ATOM 4357 C C . ASN B 1 107 ? 13.375 -49.375 -37.625 1 84.31 107 ASN B C 1
ATOM 4359 O O . ASN B 1 107 ? 12.773 -50.125 -38.375 1 84.31 107 ASN B O 1
ATOM 4363 N N . THR B 1 108 ? 12.914 -48.719 -36.719 1 85.38 108 THR B N 1
ATOM 4364 C CA . THR B 1 108 ? 11.461 -48.75 -36.594 1 85.38 108 THR B CA 1
ATOM 4365 C C . THR B 1 108 ? 10.883 -47.344 -36.562 1 85.38 108 THR B C 1
ATOM 4367 O O . THR B 1 108 ? 11.578 -46.406 -36.188 1 85.38 108 THR B O 1
ATOM 4370 N N . SER B 1 109 ? 9.664 -47.125 -37.062 1 89.31 109 SER B N 1
ATOM 4371 C CA . SER B 1 109 ? 8.883 -45.875 -37 1 89.31 109 SER B CA 1
ATOM 4372 C C . SER B 1 109 ? 7.508 -46.125 -36.375 1 89.31 109 SER B C 1
ATOM 4374 O O . SER B 1 109 ? 6.895 -47.188 -36.625 1 89.31 109 SER B O 1
ATOM 4376 N N . ASN B 1 110 ? 7.203 -45.281 -35.531 1 91.19 110 ASN B N 1
ATOM 4377 C CA . ASN B 1 110 ? 5.922 -45.406 -34.844 1 91.19 110 ASN B CA 1
ATOM 4378 C C . ASN B 1 110 ? 5.125 -44.125 -34.875 1 91.19 110 ASN B C 1
ATOM 4380 O O . ASN B 1 110 ? 5.621 -43.062 -34.438 1 91.19 110 ASN B O 1
ATOM 4384 N N . THR B 1 111 ? 3.943 -44.031 -35.469 1 93.62 111 THR B N 1
ATOM 4385 C CA . THR B 1 111 ? 2.973 -42.938 -35.438 1 93.62 111 THR B CA 1
ATOM 4386 C C . THR B 1 111 ? 1.788 -43.312 -34.531 1 93.62 111 THR B C 1
ATOM 4388 O O . THR B 1 111 ? 1.175 -44.375 -34.719 1 93.62 111 THR B O 1
ATOM 4391 N N . GLN B 1 112 ? 1.547 -42.562 -33.625 1 95.25 112 GLN B N 1
ATOM 4392 C CA . GLN B 1 112 ? 0.442 -42.844 -32.719 1 95.25 112 GLN B CA 1
ATOM 4393 C C . GLN B 1 112 ? -0.412 -41.625 -32.469 1 95.25 112 GLN B C 1
ATOM 4395 O O . GLN B 1 112 ? 0.087 -40.5 -32.5 1 95.25 112 GLN B O 1
ATOM 4400 N N . TRP B 1 113 ? -1.696 -41.688 -32.25 1 94.44 113 TRP B N 1
ATOM 4401 C CA . TRP B 1 113 ? -2.609 -40.656 -31.766 1 94.44 113 TRP B CA 1
ATOM 4402 C C . TRP B 1 113 ? -3.559 -41.219 -30.703 1 94.44 113 TRP B C 1
ATOM 4404 O O . TRP B 1 113 ? -3.74 -42.438 -30.609 1 94.44 113 TRP B O 1
ATOM 4414 N N . GLY B 1 114 ? -3.979 -40.375 -29.938 1 96 114 GLY B N 1
ATOM 4415 C CA . GLY B 1 114 ? -4.93 -40.781 -28.906 1 96 114 GLY B CA 1
ATOM 4416 C C . GLY B 1 114 ? -5.688 -39.625 -28.312 1 96 114 GLY B C 1
ATOM 4417 O O . GLY B 1 114 ? -5.301 -38.469 -28.469 1 96 114 GLY B O 1
ATOM 4418 N N . ALA B 1 115 ? -6.855 -39.906 -27.75 1 96.38 115 ALA B N 1
ATOM 4419 C CA . ALA B 1 115 ? -7.656 -38.969 -26.938 1 96.38 115 ALA B CA 1
ATOM 4420 C C . ALA B 1 115 ? -8.023 -39.594 -25.594 1 96.38 115 ALA B C 1
ATOM 4422 O O . ALA B 1 115 ? -8.281 -40.781 -25.516 1 96.38 115 ALA B O 1
ATOM 4423 N N . SER B 1 116 ? -7.953 -38.719 -24.625 1 96.69 116 SER B N 1
ATOM 4424 C CA . SER B 1 116 ? -8.203 -39.25 -23.281 1 96.69 116 SER B CA 1
ATOM 4425 C C . SER B 1 116 ? -9.234 -38.375 -22.547 1 96.69 116 SER B C 1
ATOM 4427 O O . SER B 1 116 ? -9.32 -37.188 -22.766 1 96.69 116 SER B O 1
ATOM 4429 N N . PHE B 1 117 ? -10.078 -39.031 -21.828 1 96.31 117 PHE B N 1
ATOM 4430 C CA . PHE B 1 117 ? -11.117 -38.469 -20.969 1 96.31 117 PHE B CA 1
ATOM 4431 C C . PHE B 1 117 ? -10.898 -38.875 -19.516 1 96.31 117 PHE B C 1
ATOM 4433 O O . PHE B 1 117 ? -10.734 -40.062 -19.219 1 96.31 117 PHE B O 1
ATOM 4440 N N . THR B 1 118 ? -10.836 -37.875 -18.656 1 96.88 118 THR B N 1
ATOM 4441 C CA . THR B 1 118 ? -10.703 -38.125 -17.234 1 96.88 118 THR B CA 1
ATOM 4442 C C . THR B 1 118 ? -11.773 -37.406 -16.438 1 96.88 118 THR B C 1
ATOM 4444 O O . THR B 1 118 ? -11.953 -36.188 -16.594 1 96.88 118 THR B O 1
ATOM 4447 N N . LEU B 1 119 ? -12.539 -38.094 -15.57 1 96.06 119 LEU B N 1
ATOM 4448 C CA . LEU B 1 119 ? -13.594 -37.531 -14.734 1 96.06 119 LEU B CA 1
ATOM 4449 C C . LEU B 1 119 ? -13.391 -37.906 -13.273 1 96.06 119 LEU B C 1
ATOM 4451 O O . LEU B 1 119 ? -13.383 -39.094 -12.93 1 96.06 119 LEU B O 1
ATOM 4455 N N . PRO B 1 120 ? -13.164 -36.875 -12.461 1 94.88 120 PRO B N 1
ATOM 4456 C CA . PRO B 1 120 ? -13.125 -37.188 -11.031 1 94.88 120 PRO B CA 1
ATOM 4457 C C . PRO B 1 120 ? -14.492 -37.594 -10.477 1 94.88 120 PRO B C 1
ATOM 4459 O O . PRO B 1 120 ? -15.383 -36.75 -10.367 1 94.88 120 PRO B O 1
ATOM 4462 N N . VAL B 1 121 ? -14.688 -38.812 -10.125 1 95.06 121 VAL B N 1
ATOM 4463 C CA . VAL B 1 121 ? -15.961 -39.312 -9.633 1 95.06 121 VAL B CA 1
ATOM 4464 C C . VAL B 1 121 ? -16.094 -39 -8.141 1 95.06 121 VAL B C 1
ATOM 4466 O O . VAL B 1 121 ? -17.156 -38.531 -7.703 1 95.06 121 VAL B O 1
ATOM 4469 N N . PHE B 1 122 ? -15.086 -39.344 -7.434 1 94.25 122 PHE B N 1
ATOM 4470 C CA . PHE B 1 122 ? -15.008 -39.062 -6 1 94.25 122 PHE B CA 1
ATOM 4471 C C . PHE B 1 122 ? -13.609 -38.625 -5.609 1 94.25 122 PHE B C 1
ATOM 4473 O O . PHE B 1 122 ? -12.648 -39.406 -5.727 1 94.25 122 PHE B O 1
ATOM 4480 N N . ASN B 1 123 ? -13.531 -37.375 -5.145 1 93.19 123 ASN B N 1
ATOM 4481 C CA . ASN B 1 123 ? -12.219 -36.844 -4.812 1 93.19 123 ASN B CA 1
ATOM 4482 C C . ASN B 1 123 ? -12.055 -36.656 -3.307 1 93.19 123 ASN B C 1
ATOM 4484 O O . ASN B 1 123 ? -11.539 -35.625 -2.863 1 93.19 123 ASN B O 1
ATOM 4488 N N . GLY B 1 124 ? -12.625 -37.594 -2.482 1 91.69 124 GLY B N 1
ATOM 4489 C CA . GLY B 1 124 ? -12.477 -37.531 -1.038 1 91.69 124 GLY B CA 1
ATOM 4490 C C . GLY B 1 124 ? -13.164 -36.344 -0.422 1 91.69 124 GLY B C 1
ATOM 4491 O O . GLY B 1 124 ? -12.656 -35.75 0.536 1 91.69 124 GLY B O 1
ATOM 4492 N N . LEU B 1 125 ? -14.117 -35.781 -1.075 1 93.94 125 LEU B N 1
ATOM 4493 C CA . LEU B 1 125 ? -14.922 -34.656 -0.643 1 93.94 125 LEU B CA 1
ATOM 4494 C C . LEU B 1 125 ? -14.125 -33.344 -0.764 1 93.94 125 LEU B C 1
ATOM 4496 O O . LEU B 1 125 ? -14.586 -32.281 -0.315 1 93.94 125 LEU B O 1
ATOM 4500 N N . SER B 1 126 ? -12.914 -33.406 -1.272 1 95.69 126 SER B N 1
ATOM 4501 C CA . SER B 1 126 ? -12.039 -32.25 -1.374 1 95.69 126 SER B CA 1
ATOM 4502 C C . SER B 1 126 ? -12.688 -31.141 -2.186 1 95.69 126 SER B C 1
ATOM 4504 O O . SER B 1 126 ? -12.75 -30 -1.732 1 95.69 126 SER B O 1
ATOM 4506 N N . THR B 1 127 ? -13.258 -31.453 -3.344 1 96.12 127 THR B N 1
ATOM 4507 C CA . THR B 1 127 ? -13.82 -30.438 -4.23 1 96.12 127 THR B CA 1
ATOM 4508 C C . THR B 1 127 ? -15.039 -29.781 -3.592 1 96.12 127 THR B C 1
ATOM 4510 O O . THR B 1 127 ? -15.172 -28.562 -3.613 1 96.12 127 THR B O 1
ATOM 4513 N N . VAL B 1 128 ? -15.914 -30.594 -3.002 1 96.69 128 VAL B N 1
ATOM 4514 C CA . VAL B 1 128 ? -17.125 -30.062 -2.371 1 96.69 128 VAL B CA 1
ATOM 4515 C C . VAL B 1 128 ? -16.75 -29.156 -1.205 1 96.69 128 VAL B C 1
ATOM 4517 O O . VAL B 1 128 ? -17.312 -28.078 -1.044 1 96.69 128 VAL B O 1
ATOM 4520 N N . ARG B 1 129 ? -15.773 -29.594 -0.465 1 97.94 129 ARG B N 1
ATOM 4521 C CA . ARG B 1 129 ? -15.32 -28.812 0.676 1 97.94 129 ARG B CA 1
ATOM 4522 C C . ARG B 1 129 ? -14.602 -27.547 0.218 1 97.94 129 ARG B C 1
ATOM 4524 O O . ARG B 1 129 ? -14.719 -26.484 0.85 1 97.94 129 ARG B O 1
ATOM 4531 N N . GLN B 1 130 ? -13.898 -27.578 -0.875 1 98 130 GLN B N 1
ATOM 4532 C CA . GLN B 1 130 ? -13.242 -26.406 -1.453 1 98 130 GLN B CA 1
ATOM 4533 C C . GLN B 1 130 ? -14.273 -25.391 -1.938 1 98 130 GLN B C 1
ATOM 4535 O O . GLN B 1 130 ? -14.062 -24.188 -1.834 1 98 130 GLN B O 1
ATOM 4540 N N . ILE B 1 131 ? -15.367 -25.875 -2.512 1 98.06 131 ILE B N 1
ATOM 4541 C CA . ILE B 1 131 ? -16.453 -25 -2.943 1 98.06 131 ILE B CA 1
ATOM 4542 C C . ILE B 1 131 ? -17.031 -24.281 -1.733 1 98.06 131 ILE B C 1
ATOM 4544 O O . ILE B 1 131 ? -17.266 -23.062 -1.778 1 98.06 131 ILE B O 1
ATOM 4548 N N . GLN B 1 132 ? -17.234 -25.016 -0.646 1 98.19 132 GLN B N 1
ATOM 4549 C CA . GLN B 1 132 ? -17.766 -24.406 0.568 1 98.19 132 GLN B CA 1
ATOM 4550 C C . GLN B 1 132 ? -16.812 -23.359 1.129 1 98.19 132 GLN B C 1
ATOM 4552 O O . GLN B 1 132 ? -17.234 -22.312 1.598 1 98.19 132 GLN B O 1
ATOM 4557 N N . LEU B 1 133 ? -15.523 -23.672 1.096 1 98.19 133 LEU B N 1
ATOM 4558 C CA . LEU B 1 133 ? -14.508 -22.734 1.535 1 98.19 133 LEU B CA 1
ATOM 4559 C C . LEU B 1 133 ? -14.531 -21.469 0.678 1 98.19 133 LEU B C 1
ATOM 4561 O O . LEU B 1 133 ? -14.508 -20.359 1.204 1 98.19 133 LEU B O 1
ATOM 4565 N N . ALA B 1 134 ? -14.617 -21.625 -0.628 1 98.31 134 ALA B N 1
ATOM 4566 C CA . ALA B 1 134 ? -14.648 -20.484 -1.547 1 98.31 134 ALA B CA 1
ATOM 4567 C C . ALA B 1 134 ? -15.883 -19.625 -1.299 1 98.31 134 ALA B C 1
ATOM 4569 O O . ALA B 1 134 ? -15.797 -18.391 -1.342 1 98.31 134 ALA B O 1
ATOM 4570 N N . LYS B 1 135 ? -17.031 -20.281 -1.069 1 98.38 135 LYS B N 1
ATOM 4571 C CA . LYS B 1 135 ? -18.25 -19.547 -0.775 1 98.38 135 LYS B CA 1
ATOM 4572 C C . LYS B 1 135 ? -18.125 -18.766 0.526 1 98.38 135 LYS B C 1
ATOM 4574 O O . LYS B 1 135 ? -18.609 -17.625 0.623 1 98.38 135 LYS B O 1
ATOM 4579 N N . ALA B 1 136 ? -17.531 -19.375 1.521 1 98.19 136 ALA B N 1
ATOM 4580 C CA . ALA B 1 136 ? -17.297 -18.688 2.787 1 98.19 136 ALA B CA 1
ATOM 4581 C C . ALA B 1 136 ? -16.406 -17.469 2.588 1 98.19 136 ALA B C 1
ATOM 4583 O O . ALA B 1 136 ? -16.672 -16.391 3.137 1 98.19 136 ALA B O 1
ATOM 4584 N N . ASN B 1 137 ? -15.391 -17.625 1.819 1 98.25 137 ASN B N 1
ATOM 4585 C CA . ASN B 1 137 ? -14.508 -16.516 1.51 1 98.25 137 ASN B CA 1
ATOM 4586 C C . ASN B 1 137 ? -15.242 -15.398 0.769 1 98.25 137 ASN B C 1
ATOM 4588 O O . ASN B 1 137 ? -15.031 -14.219 1.043 1 98.25 137 ASN B O 1
ATOM 4592 N N . LEU B 1 138 ? -16.125 -15.797 -0.214 1 98.25 138 LEU B N 1
ATOM 4593 C CA . LEU B 1 138 ? -16.906 -14.812 -0.951 1 98.25 138 LEU B CA 1
ATOM 4594 C C . LEU B 1 138 ? -17.781 -14 -0.005 1 98.25 138 LEU B C 1
ATOM 4596 O O . LEU B 1 138 ? -17.844 -12.773 -0.112 1 98.25 138 LEU B O 1
ATOM 4600 N N . SER B 1 139 ? -18.375 -14.68 0.951 1 98 139 SER B N 1
ATOM 4601 C CA . SER B 1 139 ? -19.219 -13.992 1.926 1 98 139 SER B CA 1
ATOM 4602 C C . SER B 1 139 ? -18.406 -12.984 2.738 1 98 139 SER B C 1
ATOM 4604 O O . SER B 1 139 ? -18.875 -11.891 3.025 1 98 139 SER B O 1
ATOM 4606 N N . THR B 1 140 ? -17.156 -13.352 3.104 1 98 140 THR B N 1
ATOM 4607 C CA . THR B 1 140 ? -16.266 -12.477 3.857 1 98 140 THR B CA 1
ATOM 4608 C C . THR B 1 140 ? -15.898 -11.242 3.039 1 98 140 THR B C 1
ATOM 4610 O O . THR B 1 140 ? -15.93 -10.125 3.549 1 98 140 THR B O 1
ATOM 4613 N N . VAL B 1 141 ? -15.633 -11.398 1.76 1 98 141 VAL B N 1
ATOM 4614 C CA . VAL B 1 141 ? -15.227 -10.32 0.871 1 98 141 VAL B CA 1
ATOM 4615 C C . VAL B 1 141 ? -16.391 -9.352 0.669 1 98 141 VAL B C 1
ATOM 4617 O O . VAL B 1 141 ? -16.188 -8.141 0.567 1 98 141 VAL B O 1
ATOM 4620 N N . ILE B 1 142 ? -17.625 -9.898 0.636 1 98.19 142 ILE B N 1
ATOM 4621 C CA . ILE B 1 142 ? -18.797 -9.062 0.496 1 98.19 142 ILE B CA 1
ATOM 4622 C C . ILE B 1 142 ? -18.938 -8.156 1.716 1 98.19 142 ILE B C 1
ATOM 4624 O O . ILE B 1 142 ? -19.234 -6.965 1.582 1 98.19 142 ILE B O 1
ATOM 4628 N N . GLU B 1 143 ? -18.656 -8.734 2.92 1 97.81 143 GLU B N 1
ATOM 4629 C CA . GLU B 1 143 ? -18.688 -7.93 4.137 1 97.81 143 GLU B CA 1
ATOM 4630 C C . GLU B 1 143 ? -17.562 -6.902 4.16 1 97.81 143 GLU B C 1
ATOM 4632 O O . GLU B 1 143 ? -17.734 -5.793 4.672 1 97.81 143 GLU B O 1
ATOM 4637 N N . GLN B 1 144 ? -16.453 -7.176 3.627 1 97.44 144 GLN B N 1
ATOM 4638 C CA . GLN B 1 144 ? -15.344 -6.238 3.525 1 97.44 144 GLN B CA 1
ATOM 4639 C C . GLN B 1 144 ? -15.688 -5.074 2.602 1 97.44 144 GLN B C 1
ATOM 4641 O O . GLN B 1 144 ? -15.289 -3.934 2.854 1 97.44 144 GLN B O 1
ATOM 4646 N N . TYR B 1 145 ? -16.453 -5.398 1.515 1 97.5 145 TYR B N 1
ATOM 4647 C CA . TYR B 1 145 ? -16.953 -4.371 0.611 1 97.5 145 TYR B CA 1
ATOM 4648 C C . TYR B 1 145 ? -17.891 -3.418 1.34 1 97.5 145 TYR B C 1
ATOM 4650 O O . TYR B 1 145 ? -17.766 -2.197 1.223 1 97.5 145 TYR B O 1
ATOM 4658 N N . ALA B 1 146 ? -18.703 -3.973 2.146 1 96.88 146 ALA B N 1
ATOM 4659 C CA . ALA B 1 146 ? -19.641 -3.15 2.924 1 96.88 146 ALA B CA 1
ATOM 4660 C C . ALA B 1 146 ? -18.891 -2.316 3.961 1 96.88 146 ALA B C 1
ATOM 4662 O O . ALA B 1 146 ? -19.234 -1.156 4.195 1 96.88 146 ALA B O 1
ATOM 4663 N N . ALA B 1 147 ? -17.859 -2.854 4.609 1 96.56 147 ALA B N 1
ATOM 4664 C CA . ALA B 1 147 ? -17.047 -2.139 5.59 1 96.56 147 ALA B CA 1
ATOM 4665 C C . ALA B 1 147 ? -16.328 -0.956 4.945 1 96.56 147 ALA B C 1
ATOM 4667 O O . ALA B 1 147 ? -16.188 0.103 5.562 1 96.56 147 ALA B O 1
ATOM 4668 N N . ALA B 1 148 ? -15.898 -1.132 3.727 1 96.19 148 ALA B N 1
ATOM 4669 C CA . ALA B 1 148 ? -15.242 -0.047 3.002 1 96.19 148 ALA B CA 1
ATOM 4670 C C . ALA B 1 148 ? -16.203 1.111 2.758 1 96.19 148 ALA B C 1
ATOM 4672 O O . ALA B 1 148 ? -15.82 2.279 2.84 1 96.19 148 ALA B O 1
ATOM 4673 N N . LYS B 1 149 ? -17.438 0.748 2.473 1 95.81 149 LYS B N 1
ATOM 4674 C CA . LYS B 1 149 ? -18.453 1.776 2.293 1 95.81 149 LYS B CA 1
ATOM 4675 C C . LYS B 1 149 ? -18.672 2.564 3.58 1 95.81 149 LYS B C 1
ATOM 4677 O O . LYS B 1 149 ? -18.797 3.791 3.551 1 95.81 149 LYS B O 1
ATOM 4682 N N . ASP B 1 150 ? -18.688 1.85 4.699 1 95 150 ASP B N 1
ATOM 4683 C CA . ASP B 1 150 ? -18.828 2.5 6 1 95 150 ASP B CA 1
ATOM 4684 C C . ASP B 1 150 ? -17.672 3.455 6.262 1 95 150 ASP B C 1
ATOM 4686 O O . ASP B 1 150 ? -17.875 4.582 6.719 1 95 150 ASP B O 1
ATOM 4690 N N . ASP B 1 151 ? -16.5 3.039 5.961 1 95.31 151 ASP B N 1
ATOM 4691 C CA . ASP B 1 151 ? -15.312 3.846 6.199 1 95.31 151 ASP B CA 1
ATOM 4692 C C . ASP B 1 151 ? -15.344 5.129 5.371 1 95.31 151 ASP B C 1
ATOM 4694 O O . ASP B 1 151 ? -15.047 6.211 5.883 1 95.31 151 ASP B O 1
ATOM 4698 N N . ILE B 1 152 ? -15.703 5 4.102 1 95.75 152 ILE B N 1
ATOM 4699 C CA . ILE B 1 152 ? -15.727 6.168 3.229 1 95.75 152 ILE B CA 1
ATOM 4700 C C . ILE B 1 152 ? -16.812 7.137 3.695 1 95.75 152 ILE B C 1
ATOM 4702 O O . ILE B 1 152 ? -16.641 8.352 3.619 1 95.75 152 ILE B O 1
ATOM 4706 N N . THR B 1 153 ? -17.953 6.57 4.184 1 95.88 153 THR B N 1
ATOM 4707 C CA . THR B 1 153 ? -19.031 7.395 4.707 1 95.88 153 THR B CA 1
ATOM 4708 C C . THR B 1 153 ? -18.547 8.242 5.879 1 95.88 153 THR B C 1
ATOM 4710 O O . THR B 1 153 ? -18.766 9.461 5.906 1 95.88 153 THR B O 1
ATOM 4713 N N . LEU B 1 154 ? -17.859 7.668 6.809 1 94.5 154 LEU B N 1
ATOM 4714 C CA . LEU B 1 154 ? -17.344 8.375 7.973 1 94.5 154 LEU B CA 1
ATOM 4715 C C . LEU B 1 154 ? -16.328 9.43 7.559 1 94.5 154 LEU B C 1
ATOM 4717 O O . LEU B 1 154 ? -16.297 10.531 8.102 1 94.5 154 LEU B O 1
ATOM 4721 N N . ASN B 1 155 ? -15.477 9.117 6.586 1 95.94 155 ASN B N 1
ATOM 4722 C CA . ASN B 1 155 ? -14.469 10.055 6.098 1 95.94 155 ASN B CA 1
ATOM 4723 C C . ASN B 1 155 ? -15.117 11.273 5.445 1 95.94 155 ASN B C 1
ATOM 4725 O O . ASN B 1 155 ? -14.664 12.406 5.652 1 95.94 155 ASN B O 1
ATOM 4729 N N . VAL B 1 156 ? -16.156 11 4.676 1 96.06 156 VAL B N 1
ATOM 4730 C CA . VAL B 1 156 ? -16.844 12.086 3.996 1 96.06 156 VAL B CA 1
ATOM 4731 C C . VAL B 1 156 ? -17.516 12.992 5.027 1 96.06 156 VAL B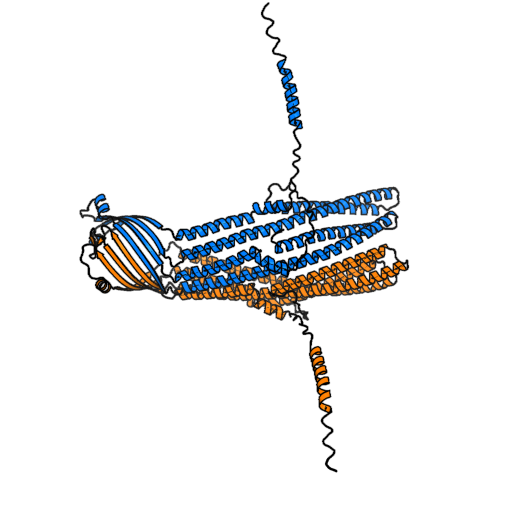 C 1
ATOM 4733 O O . VAL B 1 156 ? -17.469 14.219 4.918 1 96.06 156 VAL B O 1
ATOM 4736 N N . ILE B 1 157 ? -18.125 12.414 6.078 1 94.12 157 ILE B N 1
ATOM 4737 C CA . ILE B 1 157 ? -18.766 13.195 7.137 1 94.12 157 ILE B CA 1
ATOM 4738 C C . ILE B 1 157 ? -17.719 14.109 7.793 1 94.12 157 ILE B C 1
ATOM 4740 O O . ILE B 1 157 ? -17.969 15.305 7.969 1 94.12 157 ILE B O 1
ATOM 4744 N N . THR B 1 158 ? -16.594 13.562 8.102 1 95.12 158 THR B N 1
ATOM 4745 C CA . THR B 1 158 ? -15.531 14.312 8.758 1 95.12 158 THR B CA 1
ATOM 4746 C C . THR B 1 158 ? -15.039 15.453 7.871 1 95.12 158 THR B C 1
ATOM 4748 O O . THR B 1 158 ? -14.93 16.594 8.32 1 95.12 158 THR B O 1
ATOM 4751 N N . ALA B 1 159 ? -14.789 15.133 6.637 1 96.5 159 ALA B N 1
ATOM 4752 C CA . ALA B 1 159 ? -14.289 16.141 5.703 1 96.5 159 ALA B CA 1
ATOM 4753 C C . ALA B 1 159 ? -15.336 17.219 5.453 1 96.5 159 ALA B C 1
ATOM 4755 O O . ALA B 1 159 ? -15 18.406 5.355 1 96.5 159 ALA B O 1
ATOM 4756 N N . TYR B 1 160 ? -16.578 16.828 5.355 1 96 160 TYR B N 1
ATOM 4757 C CA . TYR B 1 160 ? -17.672 17.766 5.137 1 96 160 TYR B CA 1
ATOM 4758 C C . TYR B 1 160 ? -17.766 18.766 6.277 1 96 160 TYR B C 1
ATOM 4760 O O . TYR B 1 160 ? -17.859 19.969 6.039 1 96 160 TYR B O 1
ATOM 4768 N N . LEU B 1 161 ? -17.719 18.281 7.465 1 94.44 161 LEU B N 1
ATOM 4769 C CA . LEU B 1 161 ? -17.828 19.156 8.633 1 94.44 161 LEU B CA 1
ATOM 4770 C C . LEU B 1 161 ? -16.594 20.047 8.766 1 94.44 161 LEU B C 1
ATOM 4772 O O . LEU B 1 161 ? -16.688 21.172 9.242 1 94.44 161 LEU B O 1
ATOM 4776 N N . GLN B 1 162 ? -15.438 19.531 8.305 1 95.88 162 GLN B N 1
ATOM 4777 C CA . GLN B 1 162 ? -14.227 20.328 8.328 1 95.88 162 GLN B CA 1
ATOM 4778 C C . GLN B 1 162 ? -14.344 21.531 7.391 1 95.88 162 GLN B C 1
ATOM 4780 O O . GLN B 1 162 ? -13.852 22.625 7.703 1 95.88 162 GLN B O 1
ATOM 4785 N N . VAL B 1 163 ? -14.977 21.344 6.273 1 96.06 163 VAL B N 1
ATOM 4786 C CA . VAL B 1 163 ? -15.195 22.453 5.348 1 96.06 163 VAL B CA 1
ATOM 4787 C C . VAL B 1 163 ? -16.094 23.5 5.996 1 96.06 163 VAL B C 1
ATOM 4789 O O . VAL B 1 163 ? -15.797 24.703 5.957 1 96.06 163 VAL B O 1
ATOM 4792 N N . LEU B 1 164 ? -17.188 23.047 6.637 1 95.38 164 LEU B N 1
ATOM 4793 C CA . LEU B 1 164 ? -18.109 23.969 7.277 1 95.38 164 LEU B CA 1
ATOM 4794 C C . LEU B 1 164 ? -17.438 24.734 8.406 1 95.38 164 LEU B C 1
ATOM 4796 O O . LEU B 1 164 ? -17.656 25.938 8.562 1 95.38 164 LEU B O 1
ATOM 4800 N N . TYR B 1 165 ? -16.609 24.016 9.141 1 95 165 TYR B N 1
ATOM 4801 C CA . TYR B 1 165 ? -15.836 24.625 10.227 1 95 165 TYR B CA 1
ATOM 4802 C C . TYR B 1 165 ? -14.93 25.719 9.703 1 95 165 TYR B C 1
ATOM 4804 O O . TYR B 1 165 ? -14.961 26.844 10.195 1 95 165 TYR B O 1
ATOM 4812 N N . ASN B 1 166 ? -14.195 25.422 8.703 1 95.75 166 ASN B N 1
ATOM 4813 C CA . ASN B 1 166 ? -13.25 26.391 8.148 1 95.75 166 ASN B CA 1
ATOM 4814 C C . ASN B 1 166 ? -13.977 27.562 7.512 1 95.75 166 ASN B C 1
ATOM 4816 O O . ASN B 1 166 ? -13.516 28.703 7.594 1 95.75 166 ASN B O 1
ATOM 4820 N N . ARG B 1 167 ? -15.055 27.312 6.918 1 95 167 ARG B N 1
ATOM 4821 C CA . ARG B 1 167 ? -15.852 28.375 6.301 1 95 167 ARG B CA 1
ATOM 4822 C C . ARG B 1 167 ? -16.344 29.359 7.348 1 95 167 ARG B C 1
ATOM 4824 O O . ARG B 1 167 ? -16.297 30.578 7.137 1 95 167 ARG B O 1
ATOM 4831 N N . GLU B 1 168 ? -16.844 28.828 8.445 1 94.62 168 GLU B N 1
ATOM 4832 C CA . GLU B 1 168 ? -17.328 29.688 9.508 1 94.62 168 GLU B CA 1
ATOM 4833 C C . GLU B 1 168 ? -16.188 30.5 10.133 1 94.62 168 GLU B C 1
ATOM 4835 O O . GLU B 1 168 ? -16.359 31.672 10.469 1 94.62 168 GLU B O 1
ATOM 4840 N N . LEU B 1 169 ? -15.055 29.859 10.25 1 95.44 169 LEU B N 1
ATOM 4841 C CA . LEU B 1 169 ? -13.883 30.562 10.773 1 95.44 169 LEU B CA 1
ATOM 4842 C C . LEU B 1 169 ? -13.461 31.688 9.836 1 95.44 169 LEU B C 1
ATOM 4844 O O . LEU B 1 169 ? -13.031 32.75 10.297 1 95.44 169 LEU B O 1
ATOM 4848 N N . HIS B 1 170 ? -13.547 31.453 8.586 1 95.44 170 HIS B N 1
ATOM 4849 C CA . HIS B 1 170 ? -13.195 32.469 7.613 1 95.44 170 HIS B CA 1
ATOM 4850 C C . HIS B 1 170 ? -14.141 33.688 7.707 1 95.44 170 HIS B C 1
ATOM 4852 O O . HIS B 1 170 ? -13.711 34.812 7.617 1 95.44 170 HIS B O 1
ATOM 4858 N N . GLU B 1 171 ? -15.375 33.375 7.938 1 95 171 GLU B N 1
ATOM 4859 C CA . GLU B 1 171 ? -16.359 34.469 8.109 1 95 171 GLU B CA 1
ATOM 4860 C C . GLU B 1 171 ? -16.016 35.312 9.32 1 95 171 GLU B C 1
ATOM 4862 O O . GLU B 1 171 ? -16.109 36.562 9.266 1 95 171 GLU B O 1
ATOM 4867 N N . VAL B 1 172 ? -15.578 34.656 10.375 1 93.88 172 VAL B N 1
ATOM 4868 C CA . VAL B 1 172 ? -15.195 35.375 11.586 1 93.88 172 VAL B CA 1
ATOM 4869 C C . VAL B 1 172 ? -13.953 36.219 11.32 1 93.88 172 VAL B C 1
ATOM 4871 O O . VAL B 1 172 ? -13.875 37.375 11.758 1 93.88 172 VAL B O 1
ATOM 4874 N N . ALA B 1 173 ? -13.016 35.656 10.594 1 93.88 173 ALA B N 1
ATOM 4875 C CA . ALA B 1 173 ? -11.797 36.375 10.266 1 93.88 173 ALA B CA 1
ATOM 4876 C C . ALA B 1 173 ? -12.094 37.625 9.406 1 93.88 173 ALA B C 1
ATOM 4878 O O . ALA B 1 173 ? -11.492 38.688 9.594 1 93.88 173 ALA B O 1
ATOM 4879 N N . LEU B 1 174 ? -13.031 37.531 8.508 1 94.81 174 LEU B N 1
ATOM 4880 C CA . LEU B 1 174 ? -13.422 38.656 7.664 1 94.81 174 LEU B CA 1
ATOM 4881 C C . LEU B 1 174 ? -14.047 39.75 8.5 1 94.81 174 LEU B C 1
ATOM 4883 O O . LEU B 1 174 ? -13.773 40.938 8.281 1 94.81 174 LEU B O 1
ATOM 4887 N N . ASN B 1 175 ? -14.844 39.344 9.484 1 93.56 175 ASN B N 1
ATOM 4888 C CA . ASN B 1 175 ? -15.445 40.344 10.398 1 93.56 175 ASN B CA 1
ATOM 4889 C C . ASN B 1 175 ? -14.383 41.062 11.211 1 93.56 175 ASN B C 1
ATOM 4891 O O . ASN B 1 175 ? -14.516 42.25 11.484 1 93.56 175 ASN B O 1
ATOM 4895 N N . GLN B 1 176 ? -13.352 40.375 11.531 1 92.12 176 GLN B N 1
ATOM 4896 C CA . GLN B 1 176 ? -12.266 40.969 12.289 1 92.12 176 GLN B CA 1
ATOM 4897 C C . GLN B 1 176 ? -11.523 42 11.445 1 92.12 176 GLN B C 1
ATOM 4899 O O . GLN B 1 176 ? -11.109 43.062 11.953 1 92.12 176 GLN B O 1
ATOM 4904 N N . VAL B 1 177 ? -11.328 41.719 10.242 1 93 177 VAL B N 1
ATOM 4905 C CA . VAL B 1 177 ? -10.68 42.656 9.336 1 93 177 VAL B CA 1
ATOM 4906 C C . VAL B 1 177 ? -11.523 43.938 9.227 1 93 177 VAL B C 1
ATOM 4908 O O . VAL B 1 177 ? -10.984 45.031 9.242 1 93 177 VAL B O 1
ATOM 4911 N N . GLU B 1 178 ? -12.773 43.781 9.188 1 93.38 178 GLU B N 1
AT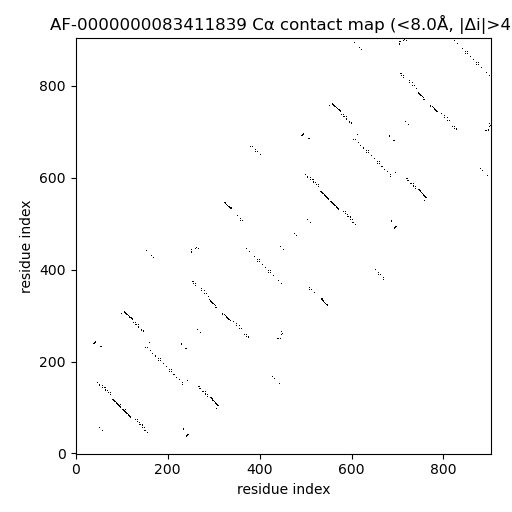OM 4912 C CA . GLU B 1 178 ? -13.672 44.906 9.109 1 93.38 178 GLU B CA 1
ATOM 4913 C C . GLU B 1 178 ? -13.578 45.781 10.367 1 93.38 178 GLU B C 1
ATOM 4915 O O . GLU B 1 178 ? -13.5 47 10.281 1 93.38 178 GLU B O 1
ATOM 4920 N N . LEU B 1 179 ? -13.508 45.125 11.508 1 89.19 179 LEU B N 1
ATOM 4921 C CA . LEU B 1 179 ? -13.414 45.844 12.773 1 89.19 179 LEU B CA 1
ATOM 4922 C C . LEU B 1 179 ? -12.086 46.594 12.883 1 89.19 179 LEU B C 1
ATOM 4924 O O . LEU B 1 179 ? -12.055 47.75 13.32 1 89.19 179 LEU B O 1
ATOM 4928 N N . SER B 1 180 ? -11.039 45.906 12.508 1 91.56 180 SER B N 1
ATOM 4929 C CA . SER B 1 180 ? -9.711 46.5 12.586 1 91.56 180 SER B CA 1
ATOM 4930 C C . SER B 1 180 ? -9.562 47.656 11.586 1 91.56 180 SER B C 1
ATOM 4932 O O . SER B 1 180 ? -8.875 48.625 11.852 1 91.56 180 SER B O 1
ATOM 4934 N N . SER B 1 181 ? -10.141 47.562 10.438 1 93.44 181 SER B N 1
ATOM 4935 C CA . SER B 1 181 ? -10.125 48.625 9.453 1 93.44 181 SER B CA 1
ATOM 4936 C C . SER B 1 181 ? -10.836 49.875 9.977 1 93.44 181 SER B C 1
ATOM 4938 O O . SER B 1 181 ? -10.359 50.969 9.789 1 93.44 181 SER B O 1
ATOM 4940 N N . TYR B 1 182 ? -11.914 49.656 10.656 1 91.44 182 TYR B N 1
ATOM 4941 C CA . TYR B 1 182 ? -12.648 50.75 11.273 1 91.44 182 TYR B CA 1
ATOM 4942 C C . TYR B 1 182 ? -11.812 51.438 12.344 1 91.44 182 TYR B C 1
ATOM 4944 O O . TYR B 1 182 ? -11.766 52.656 12.422 1 91.44 182 TYR B O 1
ATOM 4952 N N . GLU B 1 183 ? -11.156 50.625 13.117 1 88.81 183 GLU B N 1
ATOM 4953 C CA . GLU B 1 183 ? -10.328 51.156 14.188 1 88.81 183 GLU B CA 1
ATOM 4954 C C . GLU B 1 183 ? -9.164 52 13.633 1 88.81 183 GLU B C 1
ATOM 4956 O O . GLU B 1 183 ? -8.797 53 14.203 1 88.81 183 GLU B O 1
ATOM 4961 N N . LEU B 1 184 ? -8.609 51.469 12.578 1 91.38 184 LEU B N 1
ATOM 4962 C CA . LEU B 1 184 ? -7.516 52.188 11.953 1 91.38 184 LEU B CA 1
ATOM 4963 C C . LEU B 1 184 ? -7.984 53.562 11.453 1 91.38 184 LEU B C 1
ATOM 4965 O O . LEU B 1 184 ? -7.293 54.562 11.617 1 91.38 184 LEU B O 1
ATOM 4969 N N . THR B 1 185 ? -9.109 53.625 10.883 1 93.12 185 THR B N 1
ATOM 4970 C CA . THR B 1 185 ? -9.672 54.875 10.383 1 93.12 185 THR B CA 1
ATOM 4971 C C . THR B 1 185 ? -9.922 55.875 11.531 1 93.12 185 THR B C 1
ATOM 4973 O O . THR B 1 185 ? -9.656 57.062 11.398 1 93.12 185 THR B O 1
ATOM 4976 N N . ARG B 1 186 ? -10.352 55.312 12.625 1 89.12 186 ARG B N 1
ATOM 4977 C CA . ARG B 1 186 ? -10.586 56.125 13.812 1 89.12 186 ARG B CA 1
ATOM 4978 C C . ARG B 1 186 ? -9.281 56.688 14.367 1 89.12 186 ARG B C 1
ATOM 4980 O O . ARG B 1 186 ? -9.195 57.844 14.719 1 89.12 186 ARG B O 1
ATOM 4987 N N . GLN B 1 187 ? -8.281 55.781 14.453 1 88.62 187 GLN B N 1
ATOM 4988 C CA . GLN B 1 187 ? -6.988 56.188 14.984 1 88.62 187 GLN B CA 1
ATOM 4989 C C . GLN B 1 187 ? -6.34 57.25 14.102 1 88.62 187 GLN B C 1
ATOM 4991 O O . GLN B 1 187 ? -5.672 58.156 14.594 1 88.62 187 GLN B O 1
ATOM 4996 N N . ARG B 1 188 ? -6.547 57.188 12.844 1 91.44 188 ARG B N 1
ATOM 4997 C CA . ARG B 1 188 ? -6.027 58.188 11.906 1 91.44 188 ARG B CA 1
ATOM 4998 C C . ARG B 1 188 ? -6.672 59.562 12.156 1 91.44 188 ARG B C 1
ATOM 5000 O O . ARG B 1 188 ? -5.988 60.594 12.148 1 91.44 188 ARG B O 1
ATOM 5007 N N . ALA B 1 189 ? -7.957 59.594 12.438 1 91.19 189 ALA B N 1
ATOM 5008 C CA . ALA B 1 189 ? -8.68 60.812 12.711 1 91.19 189 ALA B CA 1
ATOM 5009 C C . ALA B 1 189 ? -8.227 61.438 14.031 1 91.19 189 ALA B C 1
ATOM 5011 O O . ALA B 1 189 ? -8.07 62.656 14.133 1 91.19 189 ALA B O 1
ATOM 5012 N N . LEU B 1 190 ? -7.961 60.594 15.016 1 88.5 190 LEU B N 1
ATOM 5013 C CA . LEU B 1 190 ? -7.539 61.094 16.328 1 88.5 190 LEU B CA 1
ATOM 5014 C C . LEU B 1 190 ? -6.117 61.625 16.266 1 88.5 190 LEU B C 1
ATOM 5016 O O . LEU B 1 190 ? -5.797 62.625 16.953 1 88.5 190 LEU B O 1
ATOM 5020 N N . LEU B 1 191 ? -5.277 61.062 15.453 1 89.06 191 LEU B N 1
ATOM 5021 C CA . LEU B 1 191 ? -3.912 61.531 15.281 1 89.06 191 LEU B CA 1
ATOM 5022 C C . LEU B 1 191 ? -3.906 62.906 14.602 1 89.06 191 LEU B C 1
ATOM 5024 O O . LEU B 1 191 ? -3.156 63.781 15 1 89.06 191 LEU B O 1
ATOM 5028 N N . GLU B 1 192 ? -4.715 63.031 13.656 1 90.94 192 GLU B N 1
ATOM 5029 C CA . GLU B 1 192 ? -4.828 64.312 12.945 1 90.94 192 GLU B CA 1
ATOM 5030 C C . GLU B 1 192 ? -5.328 65.438 13.867 1 90.94 192 GLU B C 1
ATOM 5032 O O . GLU B 1 192 ? -4.934 66.562 13.727 1 90.94 192 GLU B O 1
ATOM 5037 N N . ALA B 1 193 ? -6.102 65 14.891 1 89.06 193 ALA B N 1
ATOM 5038 C CA . ALA B 1 193 ? -6.625 65.938 15.875 1 89.06 193 ALA B CA 1
ATOM 5039 C C . ALA B 1 193 ? -5.637 66.125 17.016 1 89.06 193 ALA B C 1
ATOM 5041 O O . ALA B 1 193 ? -5.895 66.938 17.938 1 89.06 193 ALA B O 1
ATOM 5042 N N . GLY B 1 194 ? -4.484 65.375 17.031 1 86.19 194 GLY B N 1
ATOM 5043 C CA . GLY B 1 194 ? -3.438 65.5 18.031 1 86.19 194 GLY B CA 1
ATOM 5044 C C . GLY B 1 194 ? -3.779 64.875 19.344 1 86.19 194 GLY B C 1
ATOM 5045 O O . GLY B 1 194 ? -3.197 65.188 20.391 1 86.19 194 GLY B O 1
ATOM 5046 N N . LYS B 1 195 ? -4.688 63.938 19.297 1 82.94 195 LYS B N 1
ATOM 5047 C CA . LYS B 1 195 ? -5.203 63.375 20.531 1 82.94 195 LYS B CA 1
ATOM 5048 C C . LYS B 1 195 ? -4.457 62.094 20.891 1 82.94 195 LYS B C 1
ATOM 5050 O O . LYS B 1 195 ? -4.504 61.625 22.047 1 82.94 195 LYS B O 1
ATOM 5055 N N . ILE B 1 196 ? -3.762 61.406 19.906 1 82.94 196 ILE B N 1
ATOM 5056 C CA . ILE B 1 196 ? -3.035 60.156 20.188 1 82.94 196 ILE B CA 1
ATOM 5057 C C . ILE B 1 196 ? -1.636 60.25 19.578 1 82.94 196 ILE B C 1
ATOM 5059 O O . ILE B 1 196 ? -1.405 61 18.625 1 82.94 196 ILE B O 1
ATOM 5063 N N . PRO B 1 197 ? -0.748 59.594 20.188 1 83.81 197 PRO B N 1
ATOM 5064 C CA . PRO B 1 197 ? 0.599 59.562 19.609 1 83.81 197 PRO B CA 1
ATOM 5065 C C . PRO B 1 197 ? 0.68 58.688 18.359 1 83.81 197 PRO B C 1
AT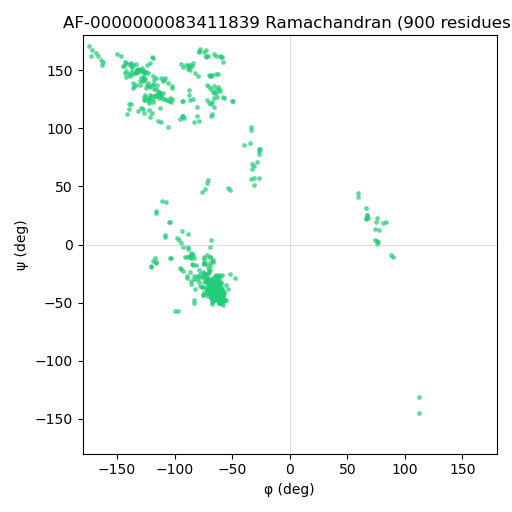OM 5067 O O . PRO B 1 197 ? -0.208 57.875 18.109 1 83.81 197 PRO B O 1
ATOM 5070 N N . GLU B 1 198 ? 1.743 58.906 17.578 1 83.19 198 GLU B N 1
ATOM 5071 C CA . GLU B 1 198 ? 1.961 58.188 16.328 1 83.19 198 GLU B CA 1
ATOM 5072 C C . GLU B 1 198 ? 2.113 56.688 16.562 1 83.19 198 GLU B C 1
ATOM 5074 O O . GLU B 1 198 ? 1.723 55.875 15.719 1 83.19 198 GLU B O 1
ATOM 5079 N N . VAL B 1 199 ? 2.541 56.344 17.719 1 79.25 199 VAL B N 1
ATOM 5080 C CA . VAL B 1 199 ? 2.799 54.938 18.047 1 79.25 199 VAL B CA 1
ATOM 5081 C C . VAL B 1 199 ? 1.486 54.156 18.062 1 79.25 199 VAL B C 1
ATOM 5083 O O . VAL B 1 199 ? 1.452 52.969 17.672 1 79.25 199 VAL B O 1
ATOM 5086 N N . ASP B 1 200 ? 0.435 54.781 18.391 1 80.44 200 ASP B N 1
ATOM 5087 C CA . ASP B 1 200 ? -0.865 54.125 18.438 1 80.44 200 ASP B CA 1
ATOM 5088 C C . ASP B 1 200 ? -1.369 53.781 17.047 1 80.44 200 ASP B C 1
ATOM 5090 O O . ASP B 1 200 ? -1.971 52.75 16.828 1 80.44 200 ASP B O 1
ATOM 5094 N N . LEU B 1 201 ? -1.088 54.625 16.156 1 85 201 LEU B N 1
ATOM 5095 C CA . LEU B 1 201 ? -1.464 54.375 14.766 1 85 201 LEU B CA 1
ATOM 5096 C C . LEU B 1 201 ? -0.677 53.219 14.188 1 85 201 LEU B C 1
ATOM 5098 O O . LEU B 1 201 ? -1.237 52.375 13.477 1 85 201 LEU B O 1
ATOM 5102 N N . LEU B 1 202 ? 0.572 53.25 14.516 1 83.56 202 LEU B N 1
ATOM 5103 C CA . LEU B 1 202 ? 1.423 52.156 14.016 1 83.56 202 LEU B CA 1
ATOM 5104 C C . LEU B 1 202 ? 0.983 50.812 14.578 1 83.56 202 LEU B C 1
ATOM 5106 O O . LEU B 1 202 ? 1.052 49.812 13.891 1 83.56 202 LEU B O 1
ATOM 5110 N N . GLU B 1 203 ? 0.463 50.812 15.773 1 80.94 203 GLU B N 1
ATOM 5111 C CA . GLU B 1 203 ? -0.047 49.594 16.391 1 80.94 203 GLU B CA 1
ATOM 5112 C C . GLU B 1 203 ? -1.333 49.125 15.719 1 80.94 203 GLU B C 1
ATOM 5114 O O . GLU B 1 203 ? -1.536 47.938 15.523 1 80.94 203 GLU B O 1
ATOM 5119 N N . ALA B 1 204 ? -2.145 50.062 15.406 1 84.38 204 ALA B N 1
ATOM 5120 C CA . ALA B 1 204 ? -3.393 49.719 14.727 1 84.38 204 ALA B CA 1
ATOM 5121 C C . ALA B 1 204 ? -3.121 49.156 13.328 1 84.38 204 ALA B C 1
ATOM 5123 O O . ALA B 1 204 ? -3.801 48.219 12.891 1 84.38 204 ALA B O 1
ATOM 5124 N N . GLU B 1 205 ? -2.137 49.719 12.703 1 86.5 205 GLU B N 1
ATOM 5125 C CA . GLU B 1 205 ? -1.747 49.219 11.383 1 86.5 205 GLU B CA 1
ATOM 5126 C C . GLU B 1 205 ? -1.21 47.812 11.461 1 86.5 205 GLU B C 1
ATOM 5128 O O . GLU B 1 205 ? -1.52 46.969 10.609 1 86.5 205 GLU B O 1
ATOM 5133 N N . SER B 1 206 ? -0.494 47.594 12.445 1 83.38 206 SER B N 1
ATOM 5134 C CA . SER B 1 206 ? 0.059 46.281 12.664 1 83.38 206 SER B CA 1
ATOM 5135 C C . SER B 1 206 ? -1.044 45.25 12.93 1 83.38 206 SER B C 1
ATOM 5137 O O . SER B 1 206 ? -0.997 44.125 12.422 1 83.38 206 SER B O 1
ATOM 5139 N N . GLN B 1 207 ? -2.004 45.688 13.68 1 83.5 207 GLN B N 1
ATOM 5140 C CA . GLN B 1 207 ? -3.107 44.781 14.008 1 83.5 207 GLN B CA 1
ATOM 5141 C C . GLN B 1 207 ? -3.938 44.438 12.773 1 83.5 207 GLN B C 1
ATOM 5143 O O . GLN B 1 207 ? -4.316 43.281 12.562 1 83.5 207 GLN B O 1
ATOM 5148 N N . LEU B 1 208 ? -4.258 45.375 11.992 1 87.62 208 LEU B N 1
ATOM 5149 C CA . LEU B 1 208 ? -5.004 45.156 10.758 1 87.62 208 LEU B CA 1
ATOM 5150 C C . LEU B 1 208 ? -4.254 44.188 9.844 1 87.62 208 LEU B C 1
ATOM 5152 O O . LEU B 1 208 ? -4.859 43.281 9.242 1 87.62 208 LEU B O 1
ATOM 5156 N N . ALA B 1 209 ? -2.982 44.438 9.766 1 84.69 209 ALA B N 1
ATOM 5157 C CA . ALA B 1 209 ? -2.174 43.531 8.93 1 84.69 209 ALA B CA 1
ATOM 5158 C C . ALA B 1 209 ? -2.254 42.094 9.422 1 84.69 209 ALA B C 1
ATOM 5160 O O . ALA B 1 209 ? -2.336 41.156 8.625 1 84.69 209 ALA B O 1
ATOM 5161 N N . GLN B 1 210 ? -2.23 41.906 10.703 1 82.81 210 GLN B N 1
ATOM 5162 C CA . GLN B 1 210 ? -2.336 40.594 11.305 1 82.81 210 GLN B CA 1
ATOM 5163 C C . GLN B 1 210 ? -3.701 39.969 11.023 1 82.81 210 GLN B C 1
ATOM 5165 O O . GLN B 1 210 ? -3.801 38.75 10.742 1 82.81 210 GLN B O 1
ATOM 5170 N N . ASP B 1 211 ? -4.723 40.75 11.109 1 88.31 211 ASP B N 1
ATOM 5171 C CA . ASP B 1 211 ? -6.07 40.25 10.859 1 88.31 211 ASP B CA 1
ATOM 5172 C C . ASP B 1 211 ? -6.246 39.875 9.391 1 88.31 211 ASP B C 1
ATOM 5174 O O . ASP B 1 211 ? -6.922 38.875 9.078 1 88.31 211 ASP B O 1
ATOM 5178 N N . LYS B 1 212 ? -5.648 40.656 8.578 1 86.94 212 LYS B N 1
ATOM 5179 C CA . LYS B 1 212 ? -5.699 40.312 7.152 1 86.94 212 LYS B CA 1
ATOM 5180 C C . LYS B 1 212 ? -4.965 39 6.867 1 86.94 212 LYS B C 1
ATOM 5182 O O . LYS B 1 212 ? -5.41 38.219 6.035 1 86.94 212 LYS B O 1
ATOM 5187 N N . LEU B 1 213 ? -3.91 38.875 7.531 1 82.62 213 LEU B N 1
ATOM 5188 C CA . LEU B 1 213 ? -3.188 37.625 7.406 1 82.62 213 LEU B CA 1
ATOM 5189 C C . LEU B 1 213 ? -4.055 36.469 7.855 1 82.62 213 LEU B C 1
ATOM 5191 O O . LEU B 1 213 ? -4.086 35.406 7.195 1 82.62 213 LEU B O 1
ATOM 5195 N N . GLN B 1 214 ? -4.707 36.594 8.898 1 87.12 214 GLN B N 1
ATOM 5196 C CA . GLN B 1 214 ? -5.57 35.531 9.414 1 87.12 214 GLN B CA 1
ATOM 5197 C C . GLN B 1 214 ? -6.703 35.219 8.438 1 87.12 214 GLN B C 1
ATOM 5199 O O . GLN B 1 214 ? -7.059 34.062 8.242 1 87.12 214 GLN B O 1
ATOM 5204 N N . ALA B 1 215 ? -7.285 36.25 7.859 1 89.88 215 ALA B N 1
ATOM 5205 C CA . ALA B 1 215 ? -8.344 36.062 6.867 1 89.88 215 ALA B CA 1
ATOM 5206 C C . ALA B 1 215 ? -7.824 35.281 5.656 1 89.88 215 ALA B C 1
ATOM 5208 O O . ALA B 1 215 ? -8.508 34.406 5.137 1 89.88 215 ALA B O 1
ATOM 5209 N N . THR B 1 216 ? -6.695 35.625 5.242 1 85.81 216 THR B N 1
ATOM 5210 C CA . THR B 1 216 ? -6.074 34.906 4.129 1 85.81 216 THR B CA 1
ATOM 5211 C C . THR B 1 216 ? -5.828 33.438 4.484 1 85.81 216 THR B C 1
ATOM 5213 O O . THR B 1 216 ? -6.117 32.562 3.688 1 85.81 216 THR B O 1
ATOM 5216 N N . THR B 1 217 ? -5.336 33.156 5.648 1 86.44 217 THR B N 1
ATOM 5217 C CA . THR B 1 217 ? -5.035 31.812 6.109 1 86.44 217 THR B CA 1
ATOM 5218 C C . THR B 1 217 ? -6.305 30.969 6.184 1 86.44 217 THR B C 1
ATOM 5220 O O . THR B 1 217 ? -6.336 29.844 5.703 1 86.44 217 THR B O 1
ATOM 5223 N N . THR B 1 218 ? -7.324 31.531 6.762 1 91.19 218 THR B N 1
ATOM 5224 C CA . THR B 1 218 ? -8.562 30.781 6.914 1 91.19 218 THR B CA 1
ATOM 5225 C C . THR B 1 218 ? -9.219 30.531 5.559 1 91.19 218 THR B C 1
ATOM 5227 O O . THR B 1 218 ? -9.867 29.5 5.352 1 91.19 218 THR B O 1
ATOM 5230 N N . ALA B 1 219 ? -9.102 31.516 4.664 1 90 219 ALA B N 1
ATOM 5231 C CA . ALA B 1 219 ? -9.586 31.312 3.305 1 90 219 ALA B CA 1
ATOM 5232 C C . ALA B 1 219 ? -8.875 30.141 2.641 1 90 219 ALA B C 1
ATOM 5234 O O . ALA B 1 219 ? -9.516 29.281 2.01 1 90 219 ALA B O 1
ATOM 5235 N N . ASN B 1 220 ? -7.637 30.125 2.783 1 85.94 220 ASN B N 1
ATOM 5236 C CA . ASN B 1 220 ? -6.836 29.031 2.238 1 85.94 220 ASN B CA 1
ATOM 5237 C C . ASN B 1 220 ? -7.199 27.703 2.879 1 85.94 220 ASN B C 1
ATOM 5239 O O . ASN B 1 220 ? -7.254 26.672 2.197 1 85.94 220 ASN B O 1
ATOM 5243 N N . ASP B 1 221 ? -7.367 27.688 4.141 1 90.94 221 ASP B N 1
ATOM 5244 C CA . ASP B 1 221 ? -7.754 26.469 4.848 1 90.94 221 ASP B CA 1
ATOM 5245 C C . ASP B 1 221 ? -9.086 25.922 4.32 1 90.94 221 ASP B C 1
ATOM 5247 O O . ASP B 1 221 ? -9.258 24.719 4.191 1 90.94 221 ASP B O 1
ATOM 5251 N N . THR B 1 222 ? -10 26.875 4.086 1 93.06 222 THR B N 1
ATOM 5252 C CA . THR B 1 222 ? -11.297 26.484 3.543 1 93.06 222 THR B CA 1
ATOM 5253 C C . THR B 1 222 ? -11.133 25.844 2.17 1 93.06 222 THR B C 1
ATOM 5255 O O . THR B 1 222 ? -11.719 24.797 1.899 1 93.06 222 THR B O 1
ATOM 5258 N N . ARG B 1 223 ? -10.352 26.406 1.347 1 88.5 223 ARG B N 1
ATOM 5259 C CA . ARG B 1 223 ? -10.102 25.875 0.012 1 88.5 223 ARG B CA 1
ATOM 5260 C C . ARG B 1 223 ? -9.445 24.5 0.087 1 88.5 223 ARG B C 1
ATOM 5262 O O . ARG B 1 223 ? -9.836 23.578 -0.641 1 88.5 223 ARG B O 1
ATOM 5269 N N . LEU B 1 224 ? -8.523 24.359 0.937 1 88.5 224 LEU B N 1
ATOM 5270 C CA . LEU B 1 224 ? -7.832 23.094 1.097 1 88.5 224 LEU B CA 1
ATOM 5271 C C . LEU B 1 224 ? -8.789 22.016 1.601 1 88.5 224 LEU B C 1
ATOM 5273 O O . LEU B 1 224 ? -8.719 20.859 1.172 1 88.5 224 LEU B O 1
ATOM 5277 N N . ALA B 1 225 ? -9.625 22.391 2.537 1 93.56 225 ALA B N 1
ATOM 5278 C CA . ALA B 1 225 ? -10.617 21.453 3.035 1 93.56 225 ALA B CA 1
ATOM 5279 C C . ALA B 1 225 ? -11.555 21 1.917 1 93.56 225 ALA B C 1
ATOM 5281 O O . ALA B 1 225 ? -11.93 19.828 1.851 1 93.56 225 ALA B O 1
ATOM 5282 N N . LEU B 1 226 ? -11.945 21.969 1.076 1 92.5 226 LEU B N 1
ATOM 5283 C CA . LEU B 1 226 ? -12.805 21.641 -0.06 1 92.5 226 LEU B CA 1
ATOM 5284 C C . LEU B 1 226 ? -12.086 20.703 -1.021 1 92.5 226 LEU B C 1
ATOM 5286 O O . LEU B 1 226 ? -12.695 19.766 -1.546 1 92.5 226 LEU B O 1
ATOM 5290 N N . VAL B 1 227 ? -10.875 20.938 -1.268 1 88.25 227 VAL B N 1
ATOM 5291 C CA . VAL B 1 227 ? -10.078 20.078 -2.125 1 88.25 227 VAL B CA 1
ATOM 5292 C C . VAL B 1 227 ? -10.031 18.672 -1.544 1 88.25 227 VAL B C 1
ATOM 5294 O O . VAL B 1 227 ? -10.203 17.688 -2.27 1 88.25 227 VAL B O 1
ATOM 5297 N N . ASP B 1 228 ? -9.867 18.531 -0.263 1 91.31 228 ASP B N 1
ATOM 5298 C CA . ASP B 1 228 ? -9.812 17.234 0.41 1 91.31 228 ASP B CA 1
ATOM 5299 C C . ASP B 1 228 ? -11.133 16.484 0.248 1 91.31 228 ASP B C 1
ATOM 5301 O O . ASP B 1 228 ? -11.133 15.281 -0.032 1 91.31 228 ASP B O 1
ATOM 5305 N N . LEU B 1 229 ? -12.203 17.25 0.457 1 94.75 229 LEU B N 1
ATOM 5306 C CA . LEU B 1 229 ? -13.516 16.625 0.299 1 94.75 229 LEU B CA 1
ATOM 5307 C C . LEU B 1 229 ? -13.75 16.203 -1.147 1 94.75 229 LEU B C 1
ATOM 5309 O O . LEU B 1 229 ? -14.203 15.086 -1.406 1 94.75 229 LEU B O 1
ATOM 5313 N N . ALA B 1 230 ? -13.406 17.047 -2.055 1 91.88 230 ALA B N 1
ATOM 5314 C CA . ALA B 1 230 ? -13.562 16.734 -3.475 1 91.88 230 ALA B CA 1
ATOM 5315 C C . ALA B 1 230 ? -12.766 15.5 -3.857 1 91.88 230 ALA B C 1
ATOM 5317 O O . ALA B 1 230 ? -13.203 14.703 -4.691 1 91.88 230 ALA B O 1
ATOM 5318 N N . GLN B 1 231 ? -11.672 15.352 -3.232 1 88.44 231 GLN B N 1
ATOM 5319 C CA . GLN B 1 231 ? -10.828 14.195 -3.508 1 88.44 231 GLN B CA 1
ATOM 5320 C C . GLN B 1 231 ? -11.477 12.906 -3.006 1 88.44 231 GLN B C 1
ATOM 5322 O O . GLN B 1 231 ? -11.414 11.875 -3.67 1 88.44 231 GLN B O 1
ATOM 5327 N N . LEU B 1 232 ? -12.07 12.969 -1.855 1 91 232 LEU B N 1
ATOM 5328 C CA . LEU B 1 232 ? -12.797 11.812 -1.329 1 91 232 LEU B CA 1
ATOM 5329 C C . LEU B 1 232 ? -13.922 11.406 -2.266 1 91 232 LEU B C 1
ATOM 5331 O O . LEU B 1 232 ? -14.258 10.227 -2.371 1 91 232 LEU B O 1
ATOM 5335 N N . LEU B 1 233 ? -14.477 12.414 -2.938 1 92.94 233 LEU B N 1
ATOM 5336 C CA . LEU B 1 233 ? -15.594 12.188 -3.85 1 92.94 233 LEU B CA 1
ATOM 5337 C C . LEU B 1 233 ? -15.094 11.805 -5.238 1 92.94 233 LEU B C 1
ATOM 5339 O O . LEU B 1 233 ? -15.875 11.391 -6.094 1 92.94 233 LEU B O 1
ATOM 5343 N N . GLU B 1 234 ? -13.773 11.953 -5.406 1 89.12 234 GLU B N 1
ATOM 5344 C CA . GLU B 1 234 ? -13.172 11.656 -6.703 1 89.12 234 GLU B CA 1
ATOM 5345 C C . GLU B 1 234 ? -13.773 12.531 -7.801 1 89.12 234 GLU B C 1
ATOM 5347 O O . GLU B 1 234 ? -14.141 12.031 -8.867 1 89.12 234 GLU B O 1
ATOM 5352 N N . LEU B 1 235 ? -13.891 13.773 -7.461 1 88.69 235 LEU B N 1
ATOM 5353 C CA . LEU B 1 235 ? -14.461 14.703 -8.43 1 88.69 235 LEU B CA 1
ATOM 5354 C C . LEU B 1 235 ? -13.398 15.172 -9.422 1 88.69 235 LEU B C 1
ATOM 5356 O O . LEU B 1 235 ? -12.242 15.383 -9.047 1 88.69 235 LEU B O 1
ATOM 5360 N N . ASP B 1 236 ? -13.766 15.445 -10.648 1 79.44 236 ASP B N 1
ATOM 5361 C CA . ASP B 1 236 ? -12.852 15.922 -11.688 1 79.44 236 ASP B CA 1
ATOM 5362 C C . ASP B 1 236 ? -12.695 17.438 -11.625 1 79.44 236 ASP B C 1
ATOM 5364 O O . ASP B 1 236 ? -11.609 17.969 -11.883 1 79.44 236 ASP B O 1
ATOM 5368 N N . ASP B 1 237 ? -13.789 18.047 -11.242 1 80 237 ASP B N 1
ATOM 5369 C CA . ASP B 1 237 ? -13.773 19.5 -11.195 1 80 237 ASP B CA 1
ATOM 5370 C C . ASP B 1 237 ? -13.852 20 -9.758 1 80 237 ASP B C 1
ATOM 5372 O O . ASP B 1 237 ? -14.93 20.078 -9.172 1 80 237 ASP B O 1
ATOM 5376 N N . ILE B 1 238 ? -12.719 20.469 -9.242 1 80.38 238 ILE B N 1
ATOM 5377 C CA . ILE B 1 238 ? -12.641 20.875 -7.848 1 80.38 238 ILE B CA 1
ATOM 5378 C C . ILE B 1 238 ? -12.938 22.359 -7.73 1 80.38 238 ILE B C 1
ATOM 5380 O O . ILE B 1 238 ? -13.477 22.812 -6.719 1 80.38 238 ILE B O 1
ATOM 5384 N N . ASP B 1 239 ? -12.758 23.109 -8.805 1 77.56 239 ASP B N 1
ATOM 5385 C CA . ASP B 1 239 ? -12.883 24.562 -8.75 1 77.56 239 ASP B CA 1
ATOM 5386 C C . ASP B 1 239 ? -14.344 24.969 -8.594 1 77.56 239 ASP B C 1
ATOM 5388 O O . ASP B 1 239 ? -14.641 25.984 -7.957 1 77.56 239 ASP B O 1
ATOM 5392 N N . ASN B 1 240 ? -15.188 24.156 -9.117 1 82.12 240 ASN B N 1
ATOM 5393 C CA . ASN B 1 240 ? -16.609 24.531 -9.055 1 82.12 240 ASN B CA 1
ATOM 5394 C C . ASN B 1 240 ? -17.344 23.703 -8.008 1 82.12 240 ASN B C 1
ATOM 5396 O O . ASN B 1 240 ? -18.578 23.594 -8.055 1 82.12 240 ASN B O 1
ATOM 5400 N N . PHE B 1 241 ? -16.641 23.141 -7.133 1 89.81 241 PHE B N 1
ATOM 5401 C CA . PHE B 1 241 ? -17.234 22.297 -6.098 1 89.81 241 PHE B CA 1
ATOM 5402 C C . PHE B 1 241 ? -17.531 23.109 -4.844 1 89.81 241 PHE B C 1
ATOM 5404 O O . PHE B 1 241 ? -16.703 23.891 -4.379 1 89.81 241 PHE B O 1
ATOM 5411 N N . ASP B 1 242 ? -18.781 23.078 -4.449 1 92.12 242 ASP B N 1
ATOM 5412 C CA . ASP B 1 242 ? -19.188 23.719 -3.199 1 92.12 242 ASP B CA 1
ATOM 5413 C C . ASP B 1 242 ? -20.25 22.906 -2.475 1 92.12 242 ASP B C 1
ATOM 5415 O O . ASP B 1 242 ? -20.844 22 -3.057 1 92.12 242 ASP B O 1
ATOM 5419 N N . ILE B 1 243 ? -20.266 23.156 -1.179 1 94.31 243 ILE B N 1
ATOM 5420 C CA . ILE B 1 243 ? -21.188 22.344 -0.394 1 94.31 243 ILE B CA 1
ATOM 5421 C C . ILE B 1 243 ? -22.219 23.234 0.283 1 94.31 243 ILE B C 1
ATOM 5423 O O . ILE B 1 243 ? -22.031 24.453 0.382 1 94.31 243 ILE B O 1
ATOM 5427 N N . THR B 1 244 ? -23.359 22.609 0.694 1 92.19 244 THR B N 1
ATOM 5428 C CA . THR B 1 244 ? -24.422 23.328 1.398 1 92.19 244 THR B CA 1
ATOM 5429 C C . THR B 1 244 ? -24.234 23.219 2.908 1 92.19 244 THR B C 1
ATOM 5431 O O . THR B 1 244 ? -23.547 22.312 3.393 1 92.19 244 THR B O 1
ATOM 5434 N N . THR B 1 245 ? -24.75 24.25 3.553 1 88.69 245 THR B N 1
ATOM 5435 C CA . THR B 1 245 ? -24.672 24.234 5.012 1 88.69 245 THR B CA 1
ATOM 5436 C C . THR B 1 245 ? -25.547 23.141 5.594 1 88.69 245 THR B C 1
ATOM 5438 O O . THR B 1 245 ? -26.484 22.672 4.941 1 88.69 245 THR B O 1
ATOM 5441 N N . LEU B 1 246 ? -25.031 22.609 6.688 1 82.81 246 LEU B N 1
ATOM 5442 C CA . LEU B 1 246 ? -25.75 21.531 7.359 1 82.81 246 LEU B CA 1
ATOM 5443 C C . LEU B 1 246 ? -26.641 22.094 8.461 1 82.81 246 LEU B C 1
ATOM 5445 O O . LEU B 1 246 ? -26.219 22.938 9.242 1 82.81 246 LEU B O 1
ATOM 5449 N N . ASP B 1 247 ? -27.969 22.031 8.258 1 66.5 247 ASP B N 1
ATOM 5450 C CA . ASP B 1 247 ? -28.875 22.469 9.32 1 66.5 247 ASP B CA 1
ATOM 5451 C C . ASP B 1 247 ? -28.969 21.422 10.43 1 66.5 247 ASP B C 1
ATOM 5453 O O . ASP B 1 247 ? -29.594 20.375 10.242 1 66.5 247 ASP B O 1
ATOM 5457 N N . GLY B 1 248 ? -27.891 20.938 10.812 1 60.25 248 GLY B N 1
ATOM 5458 C CA . GLY B 1 248 ? -28.141 19.672 11.492 1 60.25 248 GLY B CA 1
ATOM 5459 C C . GLY B 1 248 ? -28.438 19.844 12.977 1 60.25 248 GLY B C 1
ATOM 5460 O O . GLY B 1 248 ? -28.016 20.828 13.586 1 60.25 248 GLY B O 1
ATOM 5461 N N . GLU B 1 249 ? -29.453 19.203 13.43 1 63.34 249 GLU B N 1
ATOM 5462 C CA . GLU B 1 249 ? -29.906 19.047 14.805 1 63.34 249 GLU B CA 1
ATOM 5463 C C . GLU B 1 249 ? -28.938 18.188 15.609 1 63.34 249 GLU B C 1
ATOM 5465 O O . GLU B 1 249 ? -28.281 17.297 15.062 1 63.34 249 GLU B O 1
ATOM 5470 N N . GLU B 1 250 ? -28.625 18.641 16.781 1 71.69 250 GLU B N 1
ATOM 5471 C CA . GLU B 1 250 ? -27.891 17.844 17.766 1 71.69 250 GLU B CA 1
ATOM 5472 C C . GLU B 1 250 ? -28.5 16.469 17.938 1 71.69 250 GLU B C 1
ATOM 5474 O O . GLU B 1 250 ? -29.719 16.328 17.969 1 71.69 250 GLU B O 1
ATOM 5479 N N . GLN B 1 251 ? -27.672 15.445 17.734 1 79.12 251 GLN B N 1
ATOM 5480 C CA . GLN B 1 251 ? -28.141 14.086 17.969 1 79.12 251 GLN B CA 1
ATOM 5481 C C . GLN B 1 251 ? -27.953 13.688 19.438 1 79.12 251 GLN B C 1
ATOM 5483 O O . GLN B 1 251 ? -27.047 14.188 20.109 1 79.12 251 GLN B O 1
ATOM 5488 N N . PRO B 1 252 ? -28.906 12.758 19.875 1 85.19 252 PRO B N 1
ATOM 5489 C CA . PRO B 1 252 ? -28.734 12.312 21.266 1 85.19 252 PRO B CA 1
ATOM 5490 C C . PRO B 1 252 ? -27.5 11.445 21.453 1 85.19 252 PRO B C 1
ATOM 5492 O O . PRO B 1 252 ? -27.078 10.734 20.531 1 85.19 252 PRO B O 1
ATOM 5495 N N . ILE B 1 253 ? -26.891 11.617 22.609 1 93.12 253 ILE B N 1
ATOM 5496 C CA . ILE B 1 253 ? -25.734 10.805 22.969 1 93.12 253 ILE B CA 1
ATOM 5497 C C . ILE B 1 253 ? -26.188 9.562 23.734 1 93.12 253 ILE B C 1
ATOM 5499 O O . ILE B 1 253 ? -26.672 9.664 24.859 1 93.12 253 ILE B O 1
ATOM 5503 N N . LEU B 1 254 ? -26.078 8.477 23.078 1 92.25 254 LEU B N 1
ATOM 5504 C CA . LEU B 1 254 ? -26.453 7.211 23.703 1 92.25 254 LEU B CA 1
ATOM 5505 C C . LEU B 1 254 ? -25.281 6.625 24.484 1 92.25 254 LEU B C 1
ATOM 5507 O O . LEU B 1 254 ? -24.125 6.848 24.125 1 92.25 254 LEU B O 1
ATOM 5511 N N . PRO B 1 255 ? -25.656 5.781 25.531 1 94.25 255 PRO B N 1
ATOM 5512 C CA . PRO B 1 255 ? -24.578 5.168 26.297 1 94.25 255 PRO B CA 1
ATOM 5513 C C . PRO B 1 255 ? -23.719 4.227 25.453 1 94.25 255 PRO B C 1
ATOM 5515 O O . PRO B 1 255 ? -24.219 3.545 24.578 1 94.25 255 PRO B O 1
ATOM 5518 N N . ALA B 1 256 ? -22.453 4.223 25.828 1 95.56 256 ALA B N 1
ATOM 5519 C CA . ALA B 1 256 ? -21.469 3.441 25.078 1 95.56 256 ALA B CA 1
ATOM 5520 C C . ALA B 1 256 ? -21.875 1.973 25.016 1 95.56 256 ALA B C 1
ATOM 5522 O O . ALA B 1 256 ? -21.734 1.335 23.969 1 95.56 256 ALA B O 1
ATOM 5523 N N . GLU B 1 257 ? -22.359 1.441 26.125 1 95.38 257 GLU B N 1
ATOM 5524 C CA . GLU B 1 257 ? -22.719 0.03 26.188 1 95.38 257 GLU B CA 1
ATOM 5525 C C . GLU B 1 257 ? -23.859 -0.292 25.234 1 95.38 257 GLU B C 1
ATOM 5527 O O . GLU B 1 257 ? -23.844 -1.328 24.562 1 95.38 257 GLU B O 1
ATOM 5532 N N . SER B 1 258 ? -24.797 0.559 25.203 1 94.81 258 SER B N 1
ATOM 5533 C CA . SER B 1 258 ? -25.938 0.365 24.297 1 94.81 258 SER B CA 1
ATOM 5534 C C . SER B 1 258 ? -25.5 0.418 22.844 1 94.81 258 SER B C 1
ATOM 5536 O O . SER B 1 258 ? -25.906 -0.422 22.031 1 94.81 258 SER B O 1
ATOM 5538 N N . VAL B 1 259 ? -24.688 1.359 22.484 1 96.19 259 VAL B N 1
ATOM 5539 C CA . VAL B 1 259 ? -24.172 1.512 21.125 1 96.19 259 VAL B CA 1
ATOM 5540 C C . VAL B 1 259 ? -23.359 0.286 20.75 1 96.19 259 VAL B C 1
ATOM 5542 O O . VAL B 1 259 ? -23.484 -0.238 19.641 1 96.19 259 VAL B O 1
ATOM 5545 N N . TYR B 1 260 ? -22.578 -0.165 21.719 1 96.19 260 TYR B N 1
ATOM 5546 C CA . TYR B 1 260 ? -21.734 -1.331 21.469 1 96.19 260 TYR B CA 1
ATOM 5547 C C . TYR B 1 260 ? -22.578 -2.566 21.188 1 96.19 260 TYR B C 1
ATOM 5549 O O . TYR B 1 260 ? -22.312 -3.307 20.25 1 96.19 260 TYR B O 1
ATOM 5557 N N . ASN B 1 261 ? -23.578 -2.82 21.953 1 95.19 261 ASN B N 1
ATOM 5558 C CA . ASN B 1 261 ? -24.438 -3.984 21.781 1 95.19 261 ASN B CA 1
ATOM 5559 C C . ASN B 1 261 ? -25.125 -3.979 20.422 1 95.19 261 ASN B C 1
ATOM 5561 O O . ASN B 1 261 ? -25.25 -5.02 19.766 1 95.19 261 ASN B O 1
ATOM 5565 N N . ASN B 1 262 ? -25.547 -2.891 19.984 1 94.31 262 ASN B N 1
ATOM 5566 C CA . ASN B 1 262 ? -26.156 -2.781 18.672 1 94.31 262 ASN B CA 1
ATOM 5567 C C . ASN B 1 262 ? -25.125 -2.967 17.562 1 94.31 262 ASN B C 1
ATOM 5569 O O . ASN B 1 262 ? -25.391 -3.639 16.562 1 94.31 262 ASN B O 1
ATOM 5573 N N . ALA B 1 263 ? -23.906 -2.4 17.719 1 95.56 263 ALA B N 1
ATOM 5574 C CA . ALA B 1 263 ? -22.844 -2.434 16.719 1 95.56 263 ALA B CA 1
ATOM 5575 C C . ALA B 1 263 ? -22.359 -3.863 16.469 1 95.56 263 ALA B C 1
ATOM 5577 O O . ALA B 1 263 ? -21.922 -4.195 15.367 1 95.56 263 ALA B O 1
ATOM 5578 N N . LEU B 1 264 ? -22.516 -4.711 17.484 1 94.94 264 LEU B N 1
ATOM 5579 C CA . LEU B 1 264 ? -22.078 -6.102 17.359 1 94.94 264 LEU B CA 1
ATOM 5580 C C . LEU B 1 264 ? -22.812 -6.801 16.219 1 94.94 264 LEU B C 1
ATOM 5582 O O . LEU B 1 264 ? -22.25 -7.676 15.562 1 94.94 264 LEU B O 1
ATOM 5586 N N . ASN B 1 265 ? -23.969 -6.34 15.93 1 92.38 265 ASN B N 1
ATOM 5587 C CA . ASN B 1 265 ? -24.812 -7.043 14.969 1 92.38 265 ASN B CA 1
ATOM 5588 C C . ASN B 1 265 ? -24.812 -6.34 13.609 1 92.38 265 ASN B C 1
ATOM 5590 O O . ASN B 1 265 ? -25.219 -6.922 12.602 1 92.38 265 ASN B O 1
ATOM 5594 N N . ILE B 1 266 ? -24.297 -5.172 13.594 1 93.62 266 ILE B N 1
ATOM 5595 C CA . ILE B 1 266 ? -24.5 -4.449 12.344 1 93.62 266 ILE B CA 1
ATOM 5596 C C . ILE B 1 266 ? -23.141 -4.086 11.734 1 93.62 266 ILE B C 1
ATOM 5598 O O . ILE B 1 266 ? -23.062 -3.744 10.555 1 93.62 266 ILE B O 1
ATOM 5602 N N . ASN B 1 267 ? -22.031 -4.105 12.562 1 95.5 267 ASN B N 1
ATOM 5603 C CA . ASN B 1 267 ? -20.719 -3.699 12.086 1 95.5 267 ASN B CA 1
ATOM 5604 C C . ASN B 1 267 ? -20.156 -4.684 11.055 1 95.5 267 ASN B C 1
ATOM 5606 O O . ASN B 1 267 ? -19.938 -5.855 11.367 1 95.5 267 ASN B O 1
ATOM 5610 N N . HIS B 1 268 ? -19.891 -4.145 9.875 1 96.69 268 HIS B N 1
ATOM 5611 C CA . HIS B 1 268 ? -19.5 -5.008 8.766 1 96.69 268 HIS B CA 1
ATOM 5612 C C . HIS B 1 268 ? -18.062 -5.496 8.938 1 96.69 268 HIS B C 1
ATOM 5614 O O . HIS B 1 268 ? -17.719 -6.59 8.484 1 96.69 268 HIS B O 1
ATOM 5620 N N . THR B 1 269 ? -17.188 -4.797 9.633 1 96.25 269 THR B N 1
ATOM 5621 C CA . THR B 1 269 ? -15.82 -5.246 9.914 1 96.25 269 THR B CA 1
ATOM 5622 C C . THR B 1 269 ? -15.828 -6.488 10.797 1 96.25 269 THR B C 1
ATOM 5624 O O . THR B 1 269 ? -15.078 -7.434 10.555 1 96.25 269 THR B O 1
ATOM 5627 N N . LEU B 1 270 ? -16.75 -6.477 11.773 1 96.88 270 LEU B N 1
ATOM 5628 C CA . LEU B 1 270 ? -16.875 -7.625 12.672 1 96.88 270 LEU B CA 1
ATOM 5629 C C . LEU B 1 270 ? -17.484 -8.812 11.945 1 96.88 270 LEU B C 1
ATOM 5631 O O . LEU B 1 270 ? -17.062 -9.953 12.148 1 96.88 270 LEU B O 1
ATOM 5635 N N . LYS B 1 271 ? -18.453 -8.531 11.094 1 97.12 271 LYS B N 1
ATOM 5636 C CA . LYS B 1 271 ? -19.047 -9.594 10.305 1 97.12 271 LYS B CA 1
ATOM 5637 C C . LYS B 1 271 ? -18.031 -10.25 9.375 1 97.12 271 LYS B C 1
ATOM 5639 O O . LYS B 1 271 ? -18.031 -11.469 9.188 1 97.12 271 LYS B O 1
ATOM 5644 N N . ALA B 1 272 ? -17.125 -9.43 8.789 1 97.75 272 ALA B N 1
ATOM 5645 C CA . ALA B 1 272 ? -16.062 -9.969 7.945 1 97.75 272 ALA B CA 1
ATOM 5646 C C . ALA B 1 272 ? -15.125 -10.859 8.758 1 97.75 272 ALA B C 1
ATOM 5648 O O . ALA B 1 272 ? -14.734 -11.938 8.297 1 97.75 272 ALA B O 1
ATOM 5649 N N . ALA B 1 273 ? -14.805 -10.445 9.953 1 97.75 273 ALA B N 1
ATOM 5650 C CA . ALA B 1 273 ? -13.93 -11.234 10.812 1 97.75 273 ALA B CA 1
ATOM 5651 C C . ALA B 1 273 ? -14.586 -12.555 11.203 1 97.75 273 ALA B C 1
ATOM 5653 O O . ALA B 1 273 ? -13.922 -13.586 11.281 1 97.75 273 ALA B O 1
ATOM 5654 N N . ARG B 1 274 ? -15.891 -12.531 11.477 1 97.38 274 ARG B N 1
ATOM 5655 C CA . ARG B 1 274 ? -16.641 -13.758 11.742 1 97.38 274 ARG B CA 1
ATOM 5656 C C . ARG B 1 274 ? -16.609 -14.695 10.539 1 97.38 274 ARG B C 1
ATOM 5658 O O . ARG B 1 274 ? -16.5 -15.906 10.688 1 97.38 274 ARG B O 1
ATOM 5665 N N . GLY B 1 275 ? -16.734 -14.016 9.367 1 97.75 275 GLY B N 1
ATOM 5666 C CA . GLY B 1 275 ? -16.641 -14.797 8.148 1 97.75 275 GLY B CA 1
ATOM 5667 C C . GLY B 1 275 ? -15.305 -15.492 7.988 1 97.75 275 GLY B C 1
ATOM 5668 O O . GLY B 1 275 ? -15.234 -16.625 7.484 1 97.75 275 GLY B O 1
ATOM 5669 N N . GLU B 1 276 ? -14.234 -14.938 8.461 1 98 276 GLU B N 1
ATOM 5670 C CA . GLU B 1 276 ? -12.906 -15.531 8.391 1 98 276 GLU B CA 1
ATOM 5671 C C . GLU B 1 276 ? -12.805 -16.766 9.281 1 98 276 GLU B C 1
ATOM 5673 O O . GLU B 1 276 ? -12.117 -17.734 8.938 1 98 276 GLU B O 1
ATOM 5678 N N . ILE B 1 277 ? -13.5 -16.797 10.406 1 98.25 277 ILE B N 1
ATOM 5679 C CA . ILE B 1 277 ? -13.547 -17.969 11.273 1 98.25 277 ILE B CA 1
ATOM 5680 C C . ILE B 1 277 ? -14.25 -19.109 10.547 1 98.25 277 ILE B C 1
ATOM 5682 O O . ILE B 1 277 ? -13.758 -20.25 10.547 1 98.25 277 ILE B O 1
ATOM 5686 N N . ALA B 1 278 ? -15.352 -18.766 9.938 1 98 278 ALA B N 1
ATOM 5687 C CA . ALA B 1 278 ? -16.109 -19.781 9.203 1 98 278 ALA B CA 1
ATOM 5688 C C . ALA B 1 278 ? -15.281 -20.375 8.062 1 98 278 ALA B C 1
ATOM 5690 O O . ALA B 1 278 ? -15.297 -21.578 7.844 1 98 278 ALA B O 1
ATOM 5691 N N . ALA B 1 279 ? -14.562 -19.484 7.359 1 98.38 279 ALA B N 1
ATOM 5692 C CA . ALA B 1 279 ? -13.695 -19.938 6.273 1 98.38 279 ALA B CA 1
ATOM 5693 C C . ALA B 1 279 ? -12.586 -20.844 6.805 1 98.38 279 ALA B C 1
ATOM 5695 O O . ALA B 1 279 ? -12.281 -21.875 6.211 1 98.38 279 ALA B O 1
ATOM 5696 N N . ALA B 1 280 ? -11.984 -20.453 7.891 1 98.5 280 ALA B N 1
ATOM 5697 C CA . ALA B 1 280 ? -10.914 -21.25 8.484 1 98.5 280 ALA B CA 1
ATOM 5698 C C . ALA B 1 280 ? -11.438 -22.609 8.938 1 98.5 280 ALA B C 1
ATOM 5700 O O . ALA B 1 280 ? -10.727 -23.609 8.852 1 98.5 280 ALA B O 1
ATOM 5701 N N . GLU B 1 281 ? -12.68 -22.641 9.453 1 98.25 281 GLU B N 1
ATOM 5702 C CA . GLU B 1 281 ? -13.305 -23.906 9.828 1 98.25 281 GLU B CA 1
ATOM 5703 C C . GLU B 1 281 ? -13.5 -24.812 8.617 1 98.25 281 GLU B C 1
ATOM 5705 O O . GLU B 1 281 ? -13.234 -26.016 8.688 1 98.25 281 GLU B O 1
ATOM 5710 N N . ARG B 1 282 ? -13.945 -24.188 7.555 1 98.31 282 ARG B N 1
ATOM 5711 C CA . ARG B 1 282 ? -14.102 -24.953 6.32 1 98.31 282 ARG B CA 1
ATOM 5712 C C . ARG B 1 282 ? -12.75 -25.469 5.824 1 98.31 282 ARG B C 1
ATOM 5714 O O . ARG B 1 282 ? -12.672 -26.547 5.23 1 98.31 282 ARG B O 1
ATOM 5721 N N . ASN B 1 283 ? -11.688 -24.75 6.055 1 98.31 283 ASN B N 1
ATOM 5722 C CA . ASN B 1 283 ? -10.352 -25.141 5.617 1 98.31 283 ASN B CA 1
ATOM 5723 C C . ASN B 1 283 ? -9.867 -26.391 6.359 1 98.31 283 ASN B C 1
ATOM 5725 O O . ASN B 1 283 ? -9.102 -27.172 5.812 1 98.31 283 ASN B O 1
ATOM 5729 N N . ILE B 1 284 ? -10.312 -26.578 7.621 1 98.5 284 ILE B N 1
ATOM 5730 C CA . ILE B 1 284 ? -10.008 -27.812 8.344 1 98.5 284 ILE B CA 1
ATOM 5731 C C . ILE B 1 284 ? -10.625 -29 7.625 1 98.5 284 ILE B C 1
ATOM 5733 O O . ILE B 1 284 ? -9.977 -30.031 7.438 1 98.5 284 ILE B O 1
ATOM 5737 N N . SER B 1 285 ? -11.844 -28.797 7.164 1 98 285 SER B N 1
ATOM 5738 C CA . SER B 1 285 ? -12.531 -29.859 6.441 1 98 285 SER B CA 1
ATOM 5739 C C . SER B 1 285 ? -11.82 -30.188 5.133 1 98 285 SER B C 1
ATOM 5741 O O . SER B 1 285 ? -11.727 -31.359 4.75 1 98 285 SER B O 1
ATOM 5743 N N . VAL B 1 286 ? -11.352 -29.141 4.5 1 98.06 286 VAL B N 1
ATOM 5744 C CA . VAL B 1 286 ? -10.609 -29.344 3.262 1 98.06 286 VAL B CA 1
ATOM 5745 C C . VAL B 1 286 ? -9.344 -30.156 3.549 1 98.06 286 VAL B C 1
ATOM 5747 O O . VAL B 1 286 ? -9.039 -31.125 2.838 1 98.06 286 VAL B O 1
ATOM 5750 N N . ALA B 1 287 ? -8.617 -29.812 4.598 1 97.81 287 ALA B N 1
ATOM 5751 C CA . ALA B 1 287 ? -7.395 -30.531 4.957 1 97.81 287 ALA B CA 1
ATOM 5752 C C . ALA B 1 287 ? -7.695 -31.984 5.293 1 97.81 287 ALA B C 1
ATOM 5754 O O . ALA B 1 287 ? -6.91 -32.875 4.969 1 97.81 287 ALA B O 1
ATOM 5755 N N . GLN B 1 288 ? -8.844 -32.25 5.902 1 97.44 288 GLN B N 1
ATOM 5756 C CA . GLN B 1 288 ? -9.234 -33.594 6.309 1 97.44 288 GLN B CA 1
ATOM 5757 C C . GLN B 1 288 ? -9.539 -34.5 5.098 1 97.44 288 GLN B C 1
ATOM 5759 O O . GLN B 1 288 ? -9.578 -35.719 5.207 1 97.44 288 GLN B O 1
ATOM 5764 N N . SER B 1 289 ? -9.766 -33.781 4.004 1 96.75 289 SER B N 1
ATOM 5765 C CA . SER B 1 289 ? -10.078 -34.562 2.803 1 96.75 289 SER B CA 1
ATOM 5766 C C . SER B 1 289 ? -8.883 -35.375 2.346 1 96.75 289 SER B C 1
ATOM 5768 O O . SER B 1 289 ? -9.047 -36.344 1.593 1 96.75 289 SER B O 1
ATOM 5770 N N . GLY B 1 290 ? -7.695 -35.094 2.82 1 95.88 290 GLY B N 1
ATOM 5771 C CA . GLY B 1 290 ? -6.492 -35.812 2.469 1 95.88 290 GLY B CA 1
ATOM 5772 C C . GLY B 1 290 ? -6.492 -37.25 2.979 1 95.88 290 GLY B C 1
ATOM 5773 O O . GLY B 1 290 ? -5.734 -38.094 2.49 1 95.88 290 GLY B O 1
ATOM 5774 N N . TYR B 1 291 ? -7.488 -37.625 3.957 1 96 291 TYR B N 1
ATOM 5775 C CA . TYR B 1 291 ? -7.582 -38.938 4.531 1 96 291 TYR B CA 1
ATOM 5776 C C . TYR B 1 291 ? -8.484 -39.844 3.688 1 96 291 TYR B C 1
ATOM 5778 O O . TYR B 1 291 ? -8.5 -41.062 3.861 1 96 291 TYR B O 1
ATOM 5786 N N . ILE B 1 292 ? -9.156 -39.219 2.76 1 96.5 292 ILE B N 1
ATOM 5787 C CA . ILE B 1 292 ? -10.242 -39.938 2.098 1 96.5 292 ILE B CA 1
ATOM 5788 C C . ILE B 1 292 ? -9.781 -40.406 0.725 1 96.5 292 ILE B C 1
ATOM 5790 O O . ILE B 1 292 ? -9.078 -39.688 0.009 1 96.5 292 ILE B O 1
ATOM 5794 N N . PRO B 1 293 ? -10.047 -41.656 0.309 1 95.81 293 PRO B N 1
ATOM 5795 C CA . PRO B 1 293 ? -9.664 -42.156 -1.008 1 95.81 293 PRO B CA 1
ATOM 5796 C C . PRO B 1 293 ? -10.242 -41.344 -2.156 1 95.81 293 PRO B C 1
ATOM 5798 O O . PRO B 1 293 ? -11.219 -40.625 -1.965 1 95.81 293 PRO B O 1
ATOM 5801 N N . ARG B 1 294 ? -9.641 -41.406 -3.268 1 96.69 294 ARG B N 1
ATOM 5802 C CA . ARG B 1 294 ? -10.094 -40.75 -4.48 1 96.69 294 ARG B CA 1
ATOM 5803 C C . ARG B 1 294 ? -10.383 -41.75 -5.59 1 96.69 294 ARG B C 1
ATOM 5805 O O . ARG B 1 294 ? -9.664 -42.75 -5.746 1 96.69 294 ARG B O 1
ATOM 5812 N N . LEU B 1 295 ? -11.523 -41.531 -6.305 1 97.25 295 LEU B N 1
ATOM 5813 C CA . LEU B 1 295 ? -11.961 -42.375 -7.406 1 97.25 295 LEU B CA 1
ATOM 5814 C C . LEU B 1 295 ? -12.109 -41.562 -8.695 1 97.25 295 LEU B C 1
ATOM 5816 O O . LEU B 1 295 ? -12.727 -40.5 -8.695 1 97.25 295 LEU B O 1
ATOM 5820 N N . SER B 1 296 ? -11.445 -42.031 -9.742 1 97.12 296 SER B N 1
ATOM 5821 C CA . SER B 1 296 ? -11.57 -41.375 -11.031 1 97.12 296 SER B CA 1
ATOM 5822 C C . SER B 1 296 ? -12.008 -42.344 -12.117 1 97.12 296 SER B C 1
ATOM 5824 O O . SER B 1 296 ? -11.805 -43.562 -12 1 97.12 296 SER B O 1
ATOM 5826 N N . PHE B 1 297 ? -12.742 -41.844 -13.094 1 97.5 297 PHE B N 1
ATOM 5827 C CA . PHE B 1 297 ? -13.109 -42.562 -14.312 1 97.5 297 PHE B CA 1
ATOM 5828 C C . PHE B 1 297 ? -12.242 -42.094 -15.484 1 97.5 297 PHE B C 1
ATOM 5830 O O . PHE B 1 297 ? -12.102 -40.906 -15.727 1 97.5 297 PHE B O 1
ATOM 5837 N N . ASN B 1 298 ? -11.562 -43 -16.078 1 97.44 298 ASN B N 1
ATOM 5838 C CA . ASN B 1 298 ? -10.719 -42.719 -17.219 1 97.44 298 ASN B CA 1
ATOM 5839 C C . ASN B 1 298 ? -11.188 -43.469 -18.469 1 97.44 298 ASN B C 1
ATOM 5841 O O . ASN B 1 298 ? -11.625 -44.594 -18.391 1 97.44 298 ASN B O 1
ATOM 5845 N N . ALA B 1 299 ? -11.25 -42.781 -19.516 1 96.88 299 ALA B N 1
ATOM 5846 C CA . ALA B 1 299 ? -11.547 -43.344 -20.828 1 96.88 299 ALA B CA 1
ATOM 5847 C C . ALA B 1 299 ? -10.664 -42.75 -21.906 1 96.88 299 ALA B C 1
ATOM 5849 O O . ALA B 1 299 ? -10.117 -41.656 -21.734 1 96.88 299 ALA B O 1
ATOM 5850 N N . GLY B 1 300 ? -10.438 -43.531 -22.984 1 96.75 300 GLY B N 1
ATOM 5851 C CA . GLY B 1 300 ? -9.617 -43.031 -24.062 1 96.75 300 GLY B CA 1
ATOM 5852 C C . GLY B 1 300 ? -9.75 -43.812 -25.344 1 96.75 300 GLY B C 1
ATOM 5853 O O . GLY B 1 300 ? -10.328 -44.906 -25.344 1 96.75 300 GLY B O 1
ATOM 5854 N N . ILE B 1 301 ? -9.406 -43.219 -26.438 1 96.5 301 ILE B N 1
ATOM 5855 C CA . ILE B 1 301 ? -9.312 -43.844 -27.75 1 96.5 301 ILE B CA 1
ATOM 5856 C C . ILE B 1 301 ? -7.953 -43.562 -28.375 1 96.5 301 ILE B C 1
ATOM 5858 O O . ILE B 1 301 ? -7.312 -42.562 -28.031 1 96.5 301 ILE B O 1
ATOM 5862 N N . GLY B 1 302 ? -7.484 -44.438 -29.156 1 95.44 302 GLY B N 1
ATOM 5863 C CA . GLY B 1 302 ? -6.234 -44.219 -29.859 1 95.44 302 GLY B CA 1
ATOM 5864 C C . GLY B 1 302 ? -5.906 -45.281 -30.875 1 95.44 302 GLY B C 1
ATOM 5865 O O . GLY B 1 302 ? -6.629 -46.281 -30.984 1 95.44 302 GLY B O 1
ATOM 5866 N N . SER B 1 303 ? -4.992 -44.969 -31.781 1 95.31 303 SER B N 1
ATOM 5867 C CA . SER B 1 303 ? -4.469 -45.938 -32.75 1 95.31 303 SER B CA 1
ATOM 5868 C C . SER B 1 303 ? -2.998 -45.656 -33.062 1 95.31 303 SER B C 1
ATOM 5870 O O . SER B 1 303 ? -2.436 -44.656 -32.594 1 95.31 303 SER B O 1
ATOM 5872 N N . SER B 1 304 ? -2.336 -46.656 -33.625 1 93.62 304 SER B N 1
ATOM 5873 C CA . SER B 1 304 ? -0.92 -46.5 -33.938 1 93.62 304 SER B CA 1
ATOM 5874 C C . SER B 1 304 ? -0.567 -47.188 -35.25 1 93.62 304 SER B C 1
ATOM 5876 O O . SER B 1 304 ? -1.292 -48.062 -35.719 1 93.62 304 SER B O 1
ATOM 5878 N N . TYR B 1 305 ? 0.369 -46.719 -35.969 1 91.31 305 TYR B N 1
ATOM 5879 C CA . TYR B 1 305 ? 0.99 -47.25 -37.188 1 91.31 305 TYR B CA 1
ATOM 5880 C C . TYR B 1 305 ? 2.479 -47.5 -36.969 1 91.31 305 TYR B C 1
ATOM 5882 O O . TYR B 1 305 ? 3.232 -46.562 -36.656 1 91.31 305 TYR B O 1
ATOM 5890 N N . TYR B 1 306 ? 2.852 -48.75 -37 1 89.75 306 TYR B N 1
ATOM 5891 C CA . TYR B 1 306 ? 4.227 -49.156 -36.781 1 89.75 306 TYR B CA 1
ATOM 5892 C C . TYR B 1 306 ? 4.848 -49.75 -38.031 1 89.75 306 TYR B C 1
ATOM 5894 O O . TYR B 1 306 ? 4.211 -50.531 -38.719 1 89.75 306 TYR B O 1
ATOM 5902 N N . THR B 1 307 ? 6.059 -49.281 -38.375 1 86.25 307 THR B N 1
ATOM 5903 C CA . THR B 1 307 ? 6.785 -49.844 -39.531 1 86.25 307 THR B CA 1
ATOM 5904 C C . THR B 1 307 ? 8.188 -50.281 -39.094 1 86.25 307 THR B C 1
ATOM 5906 O O . THR B 1 307 ? 8.797 -49.656 -38.25 1 86.25 307 THR B O 1
ATOM 5909 N N . VAL B 1 308 ? 8.672 -51.375 -39.594 1 81.75 308 VAL B N 1
ATOM 5910 C CA . VAL B 1 308 ? 10.031 -51.906 -39.438 1 81.75 308 VAL B CA 1
ATOM 5911 C C . VAL B 1 308 ? 10.734 -51.938 -40.781 1 81.75 308 VAL B C 1
ATOM 5913 O O . VAL B 1 308 ? 10.203 -52.5 -41.75 1 81.75 308 VAL B O 1
ATOM 5916 N N . THR B 1 309 ? 11.852 -51.375 -40.781 1 82.56 309 THR B N 1
ATOM 5917 C CA . THR B 1 309 ? 12.594 -51.375 -42.062 1 82.56 309 THR B CA 1
ATOM 5918 C C . THR B 1 309 ? 12.891 -52.781 -42.531 1 82.56 309 THR B C 1
ATOM 5920 O O . THR B 1 309 ? 13.383 -53.594 -41.75 1 82.56 309 THR B O 1
ATOM 5923 N N . GLY B 1 310 ? 12.609 -53 -43.781 1 78.06 310 GLY B N 1
ATOM 5924 C CA . GLY B 1 310 ? 12.945 -54.281 -44.375 1 78.06 310 GLY B CA 1
ATOM 5925 C C . GLY B 1 310 ? 11.844 -55.312 -44.25 1 78.06 310 GLY B C 1
ATOM 5926 O O . GLY B 1 310 ? 11.969 -56.438 -44.781 1 78.06 310 GLY B O 1
ATOM 5927 N N . MET B 1 311 ? 10.859 -55 -43.469 1 80.12 311 MET B N 1
ATOM 5928 C CA . MET B 1 311 ? 9.766 -55.969 -43.312 1 80.12 311 MET B CA 1
ATOM 5929 C C . MET B 1 311 ? 8.5 -55.469 -44 1 80.12 311 MET B C 1
ATOM 5931 O O . MET B 1 311 ? 8.312 -54.25 -44.156 1 80.12 311 MET B O 1
ATOM 5935 N N . GLU B 1 312 ? 7.84 -56.406 -44.594 1 80.81 312 GLU B N 1
ATOM 5936 C CA . GLU B 1 312 ? 6.547 -56.031 -45.156 1 80.81 312 GLU B CA 1
ATOM 5937 C C . GLU B 1 312 ? 5.555 -55.656 -44.062 1 80.81 312 GLU B C 1
ATOM 5939 O O . GLU B 1 312 ? 5.504 -56.312 -43 1 80.81 312 GLU B O 1
ATOM 5944 N N . HIS B 1 313 ? 4.945 -54.531 -44.25 1 82.38 313 HIS B N 1
ATOM 5945 C CA . HIS B 1 313 ? 3.951 -54.062 -43.281 1 82.38 313 HIS B CA 1
ATOM 5946 C C . HIS B 1 313 ? 2.627 -53.75 -43.938 1 82.38 313 HIS B C 1
ATOM 5948 O O . HIS B 1 313 ? 2.607 -53.312 -45.094 1 82.38 313 HIS B O 1
ATOM 5954 N N . PRO B 1 314 ? 1.573 -53.969 -43.219 1 84.12 314 PRO B N 1
ATOM 5955 C CA . PRO B 1 314 ? 0.292 -53.531 -43.75 1 84.12 314 PRO B CA 1
ATOM 5956 C C . PRO B 1 314 ? 0.246 -52.031 -44 1 84.12 314 PRO B C 1
ATOM 5958 O O . PRO B 1 314 ? 1.079 -51.281 -43.469 1 84.12 314 PRO B O 1
ATOM 5961 N N . SER B 1 315 ? -0.729 -51.625 -44.844 1 90.06 315 SER B N 1
ATOM 5962 C CA . SER B 1 315 ? -0.854 -50.219 -45.188 1 90.06 315 SER B CA 1
ATOM 5963 C C . SER B 1 315 ? -1.212 -49.375 -43.969 1 90.06 315 SER B C 1
ATOM 5965 O O . SER B 1 315 ? -1.656 -49.906 -42.938 1 90.06 315 SER B O 1
ATOM 5967 N N . PHE B 1 316 ? -0.994 -48.062 -44.094 1 91.75 316 PHE B N 1
ATOM 5968 C CA . PHE B 1 316 ? -1.273 -47.125 -43.031 1 91.75 316 PHE B CA 1
ATOM 5969 C C . PHE B 1 316 ? -2.729 -47.219 -42.594 1 91.75 316 PHE B C 1
ATOM 5971 O O . PHE B 1 316 ? -3.016 -47.312 -41.375 1 91.75 316 PHE B O 1
ATOM 5978 N N . SER B 1 317 ? -3.646 -47.219 -43.531 1 90.94 317 SER B N 1
ATOM 5979 C CA . SER B 1 317 ? -5.074 -47.219 -43.219 1 90.94 317 SER B CA 1
ATOM 5980 C C . SER B 1 317 ? -5.488 -48.5 -42.531 1 90.94 317 SER B C 1
ATOM 5982 O O . SER B 1 317 ? -6.289 -48.5 -41.594 1 90.94 317 SER B O 1
ATOM 5984 N N . ARG B 1 318 ? -4.949 -49.625 -42.969 1 90.56 318 ARG B N 1
ATOM 5985 C CA . ARG B 1 318 ? -5.293 -50.906 -42.406 1 90.56 318 ARG B CA 1
ATOM 5986 C C . ARG B 1 318 ? -4.773 -51.031 -40.969 1 90.56 318 ARG B C 1
ATOM 5988 O O . ARG B 1 318 ? -5.496 -51.469 -40.062 1 90.56 318 ARG B O 1
ATOM 5995 N N . GLN B 1 319 ? -3.598 -50.594 -40.719 1 92.25 319 GLN B N 1
ATOM 5996 C CA . GLN B 1 319 ? -3.035 -50.656 -39.375 1 92.25 319 GLN B CA 1
ATOM 5997 C C . GLN B 1 319 ? -3.775 -49.75 -38.406 1 92.25 319 GLN B C 1
ATOM 5999 O O . GLN B 1 319 ? -4.031 -50.125 -37.281 1 92.25 319 GLN B O 1
ATOM 6004 N N . MET B 1 320 ? -4.078 -48.594 -38.906 1 92.12 320 MET B N 1
ATOM 6005 C CA . MET B 1 320 ? -4.785 -47.625 -38.062 1 92.12 320 MET B CA 1
ATOM 6006 C C . MET B 1 320 ? -6.137 -48.188 -37.625 1 92.12 320 MET B C 1
ATOM 6008 O O . MET B 1 320 ? -6.598 -47.938 -36.531 1 92.12 320 MET B O 1
ATOM 6012 N N . LYS B 1 321 ? -6.82 -48.875 -38.531 1 91.88 321 LYS B N 1
ATOM 6013 C CA . LYS B 1 321 ? -8.102 -49.5 -38.219 1 91.88 321 LYS B CA 1
ATOM 6014 C C . LYS B 1 321 ? -7.918 -50.719 -37.312 1 91.88 321 LYS B C 1
ATOM 6016 O O . LYS B 1 321 ? -8.648 -50.875 -36.312 1 91.88 321 LYS B O 1
ATOM 6021 N N . ASP B 1 322 ? -6.91 -51.531 -37.562 1 91 322 ASP B N 1
ATOM 6022 C CA . ASP B 1 322 ? -6.703 -52.781 -36.812 1 91 322 ASP B CA 1
ATOM 6023 C C . ASP B 1 322 ? -6.172 -52.469 -35.406 1 91 322 ASP B C 1
ATOM 6025 O O . ASP B 1 322 ? -6.441 -53.219 -34.469 1 91 322 ASP B O 1
ATOM 6029 N N . ASN B 1 323 ? -5.445 -51.344 -35.312 1 90 323 ASN B N 1
ATOM 6030 C CA . ASN B 1 323 ? -4.824 -51.031 -34.031 1 90 323 ASN B CA 1
ATOM 6031 C C . ASN B 1 323 ? -5.688 -50.062 -33.188 1 90 323 ASN B C 1
ATOM 6033 O O . ASN B 1 323 ? -5.289 -49.656 -32.094 1 90 323 ASN B O 1
ATOM 6037 N N . PHE B 1 324 ? -6.852 -49.781 -33.75 1 92.75 324 PHE B N 1
ATOM 6038 C CA . PHE B 1 324 ? -7.758 -48.906 -33.031 1 92.75 324 PHE B CA 1
ATOM 6039 C C . PHE B 1 324 ? -8.195 -49.562 -31.703 1 92.75 324 PHE B C 1
ATOM 6041 O O . PHE B 1 324 ? -8.594 -50.719 -31.703 1 92.75 324 PHE B O 1
ATOM 6048 N N . ASN B 1 325 ? -8.008 -48.812 -30.641 1 92.88 325 ASN B N 1
ATOM 6049 C CA . ASN B 1 325 ? -8.359 -49.344 -29.344 1 92.88 325 ASN B CA 1
ATOM 6050 C C . ASN B 1 325 ? -9.156 -48.344 -28.516 1 92.88 325 ASN B C 1
ATOM 6052 O O . ASN B 1 325 ? -8.93 -47.125 -28.609 1 92.88 325 ASN B O 1
ATOM 6056 N N . THR B 1 326 ? -10.164 -48.75 -27.844 1 94.31 326 THR B N 1
ATOM 6057 C CA . THR B 1 326 ? -10.953 -48.031 -26.859 1 94.31 326 THR B CA 1
ATOM 6058 C C . THR B 1 326 ? -10.828 -48.625 -25.469 1 94.31 326 THR B C 1
ATOM 6060 O O . THR B 1 326 ? -10.898 -49.875 -25.328 1 94.31 326 THR B O 1
ATOM 6063 N N . TYR B 1 327 ? -10.586 -47.812 -24.594 1 94.62 327 TYR B N 1
ATOM 6064 C CA . TYR B 1 327 ? -10.508 -48.312 -23.234 1 94.62 327 TYR B CA 1
ATOM 6065 C C . TYR B 1 327 ? -11.289 -47.438 -22.266 1 94.62 327 TYR B C 1
ATOM 6067 O O . TYR B 1 327 ? -11.508 -46.25 -22.531 1 94.62 327 TYR B O 1
ATOM 6075 N N . PHE B 1 328 ? -11.867 -47.875 -21.219 1 95.31 328 PHE B N 1
ATOM 6076 C CA . PHE B 1 328 ? -12.422 -47.156 -20.078 1 95.31 328 PHE B CA 1
ATOM 6077 C C . PHE B 1 328 ? -12.188 -47.938 -18.781 1 95.31 328 PHE B C 1
ATOM 6079 O O . PHE B 1 328 ? -12.008 -49.156 -18.797 1 95.31 328 PHE B O 1
ATOM 6086 N N . GLY B 1 329 ? -12.023 -47.281 -17.734 1 96.25 329 GLY B N 1
ATOM 6087 C CA . GLY B 1 329 ? -11.773 -47.938 -16.453 1 96.25 329 GLY B CA 1
ATOM 6088 C C . GLY B 1 329 ? -11.883 -46.969 -15.281 1 96.25 329 GLY B C 1
ATOM 6089 O O . GLY B 1 329 ? -12.062 -45.75 -15.477 1 96.25 329 GLY B O 1
ATOM 6090 N N . PHE B 1 330 ? -11.977 -47.531 -14.086 1 96.69 330 PHE B N 1
ATOM 6091 C CA . PHE B 1 330 ? -11.969 -46.781 -12.828 1 96.69 330 PHE B CA 1
ATOM 6092 C C . PHE B 1 330 ? -10.641 -46.938 -12.102 1 96.69 330 PHE B C 1
ATOM 6094 O O . PHE B 1 330 ? -10.008 -48 -12.203 1 96.69 330 PHE B O 1
ATOM 6101 N N . SER B 1 331 ? -10.211 -45.844 -11.578 1 96.44 331 SER B N 1
ATOM 6102 C CA . SER B 1 331 ? -8.984 -45.906 -10.773 1 96.44 331 SER B CA 1
ATOM 6103 C C . SER B 1 331 ? -9.227 -45.406 -9.359 1 96.44 331 SER B C 1
ATOM 6105 O O . SER B 1 331 ? -9.688 -44.25 -9.18 1 96.44 331 SER B O 1
ATOM 6107 N N . LEU B 1 332 ? -8.953 -46.281 -8.336 1 96.56 332 LEU B N 1
ATOM 6108 C CA . LEU B 1 332 ? -9.117 -45.906 -6.93 1 96.56 332 LEU B CA 1
ATOM 6109 C C . LEU B 1 332 ? -7.758 -45.688 -6.27 1 96.56 332 LEU B C 1
ATOM 6111 O O . LEU B 1 332 ? -6.871 -46.531 -6.367 1 96.56 332 LEU B O 1
ATOM 6115 N N . SER B 1 333 ? -7.543 -44.531 -5.699 1 95.5 333 SER B N 1
ATOM 6116 C CA . SER B 1 333 ? -6.328 -44.219 -4.953 1 95.5 333 SER B CA 1
ATOM 6117 C C . SER B 1 333 ? -6.621 -44.031 -3.467 1 95.5 333 SER B C 1
ATOM 6119 O O . SER B 1 333 ? -7.391 -43.156 -3.08 1 95.5 333 SER B O 1
ATOM 6121 N N . ILE B 1 334 ? -6.051 -44.875 -2.588 1 95.31 334 ILE B N 1
ATOM 6122 C CA . ILE B 1 334 ? -6.285 -44.875 -1.148 1 95.31 334 ILE B CA 1
ATOM 6123 C C . ILE B 1 334 ? -4.988 -44.5 -0.423 1 95.31 334 ILE B C 1
ATOM 6125 O O . ILE B 1 334 ? -4.047 -45.312 -0.392 1 95.31 334 ILE B O 1
ATOM 6129 N N . PRO B 1 335 ? -4.914 -43.312 0.103 1 93.81 335 PRO B N 1
ATOM 6130 C CA . PRO B 1 335 ? -3.74 -43 0.926 1 93.81 335 PRO B CA 1
ATOM 6131 C C . PRO B 1 335 ? -3.744 -43.75 2.256 1 93.81 335 PRO B C 1
ATOM 6133 O O . PRO B 1 335 ? -4.715 -43.688 3.014 1 93.81 335 PRO B O 1
ATOM 6136 N N . ILE B 1 336 ? -2.736 -44.5 2.477 1 94.56 336 ILE B N 1
ATOM 6137 C CA . ILE B 1 336 ? -2.629 -45.281 3.713 1 94.56 336 ILE B CA 1
ATOM 6138 C C . ILE B 1 336 ? -1.746 -44.5 4.707 1 94.56 336 ILE B C 1
ATOM 6140 O O . ILE B 1 336 ? -2.146 -44.281 5.852 1 94.56 336 ILE B O 1
ATOM 6144 N N . PHE B 1 337 ? -0.52 -44.188 4.27 1 95.5 337 PHE B N 1
ATOM 6145 C CA . PHE B 1 337 ? 0.435 -43.406 5.043 1 95.5 337 PHE B CA 1
ATOM 6146 C C . PHE B 1 337 ? 1.151 -42.406 4.152 1 95.5 337 PHE B C 1
ATOM 6148 O O . PHE B 1 337 ? 1.818 -42.781 3.189 1 95.5 337 PHE B O 1
ATOM 6155 N N . ASP B 1 338 ? 0.986 -41.156 4.52 1 95.25 338 ASP B N 1
ATOM 6156 C CA . ASP B 1 338 ? 1.532 -40.094 3.662 1 95.25 338 ASP B CA 1
ATOM 6157 C C . ASP B 1 338 ? 2.627 -39.312 4.383 1 95.25 338 ASP B C 1
ATOM 6159 O O . ASP B 1 338 ? 2.777 -38.125 4.168 1 95.25 338 ASP B O 1
ATOM 6163 N N . GLY B 1 339 ? 3.301 -39.969 5.324 1 95.88 339 GLY B N 1
ATOM 6164 C CA . GLY B 1 339 ? 4.363 -39.312 6.055 1 95.88 339 GLY B CA 1
ATOM 6165 C C . GLY B 1 339 ? 3.861 -38.188 6.949 1 95.88 339 GLY B C 1
ATOM 6166 O O . GLY B 1 339 ? 4.535 -37.156 7.121 1 95.88 339 GLY B O 1
ATOM 6167 N N . LEU B 1 340 ? 2.631 -38.281 7.352 1 96.69 340 LEU B N 1
ATOM 6168 C CA . LEU B 1 340 ? 1.979 -37.375 8.289 1 96.69 340 LEU B CA 1
ATOM 6169 C C . LEU B 1 340 ? 1.661 -36.031 7.629 1 96.69 340 LEU B C 1
ATOM 6171 O O . LEU B 1 340 ? 1.432 -35.031 8.312 1 96.69 340 LEU B O 1
ATOM 6175 N N . SER B 1 341 ? 1.742 -35.969 6.316 1 96.69 341 SER B N 1
ATOM 6176 C CA . SER B 1 341 ? 1.474 -34.719 5.594 1 96.69 341 SER B CA 1
ATOM 6177 C C . SER B 1 341 ? 0.049 -34.219 5.84 1 96.69 341 SER B C 1
ATOM 6179 O O . SER B 1 341 ? -0.164 -33.062 6.18 1 96.69 341 SER B O 1
ATOM 6181 N N . THR B 1 342 ? -1.009 -35.156 5.711 1 96.44 342 THR B N 1
ATOM 6182 C CA . THR B 1 342 ? -2.4 -34.781 5.938 1 96.44 342 THR B CA 1
ATOM 6183 C C . THR B 1 342 ? -2.631 -34.406 7.398 1 96.44 342 THR B C 1
ATOM 6185 O O . THR B 1 342 ? -3.285 -33.406 7.688 1 96.44 342 THR B O 1
ATOM 6188 N N . ARG B 1 343 ? -2.088 -35.188 8.258 1 97.06 343 ARG B N 1
ATOM 6189 C CA . ARG B 1 343 ? -2.223 -34.906 9.68 1 97.06 343 ARG B CA 1
ATOM 6190 C C . ARG B 1 343 ? -1.671 -33.531 10.008 1 97.06 343 ARG B C 1
ATOM 6192 O O . ARG B 1 343 ? -2.311 -32.75 10.719 1 97.06 343 ARG B O 1
ATOM 6199 N N . ASN B 1 344 ? -0.482 -33.219 9.508 1 97.5 344 ASN B N 1
ATOM 6200 C CA . ASN B 1 344 ? 0.133 -31.906 9.75 1 97.5 344 ASN B CA 1
ATOM 6201 C C . ASN B 1 344 ? -0.655 -30.781 9.094 1 97.5 344 ASN B C 1
ATOM 6203 O O . ASN B 1 344 ? -0.747 -29.688 9.633 1 97.5 344 ASN B O 1
ATOM 6207 N N . SER B 1 345 ? -1.218 -31.047 7.93 1 98.06 345 SER B N 1
ATOM 6208 C CA . SER B 1 345 ? -2.057 -30.047 7.27 1 98.06 345 SER B CA 1
ATOM 6209 C C . SER B 1 345 ? -3.303 -29.734 8.094 1 98.06 345 SER B C 1
ATOM 6211 O O . SER B 1 345 ? -3.707 -28.578 8.203 1 98.06 345 SER B O 1
ATOM 6213 N N . VAL B 1 346 ? -3.926 -30.766 8.641 1 98.06 346 VAL B N 1
ATOM 6214 C CA . VAL B 1 346 ? -5.102 -30.578 9.484 1 98.06 346 VAL B CA 1
ATOM 6215 C C . VAL B 1 346 ? -4.723 -29.766 10.734 1 98.06 346 VAL B C 1
ATOM 6217 O O . VAL B 1 346 ? -5.426 -28.828 11.109 1 98.06 346 VAL B O 1
ATOM 6220 N N . LYS B 1 347 ? -3.605 -30.094 11.312 1 98.06 347 LYS B N 1
ATOM 6221 C CA . LYS B 1 347 ? -3.146 -29.359 12.484 1 98.06 347 LYS B CA 1
ATOM 6222 C C . LYS B 1 347 ? -2.871 -27.891 12.148 1 98.06 347 LYS B C 1
ATOM 6224 O O . LYS B 1 347 ? -3.215 -27 12.914 1 98.06 347 LYS B O 1
ATOM 6229 N N . ARG B 1 348 ? -2.211 -27.656 11.016 1 98.19 348 ARG B N 1
ATOM 6230 C CA . ARG B 1 348 ? -1.95 -26.297 10.562 1 98.19 348 ARG B CA 1
ATOM 6231 C C . ARG B 1 348 ? -3.252 -25.531 10.375 1 98.19 348 ARG B C 1
ATOM 6233 O O . ARG B 1 348 ? -3.352 -24.359 10.766 1 98.19 348 ARG B O 1
ATOM 6240 N N . ALA B 1 349 ? -4.25 -26.203 9.727 1 98.06 349 ALA B N 1
ATOM 6241 C CA . ALA B 1 349 ? -5.547 -25.562 9.516 1 98.06 349 ALA B CA 1
ATOM 6242 C C . ALA B 1 349 ? -6.215 -25.234 10.844 1 98.06 349 ALA B C 1
ATOM 6244 O O . ALA B 1 349 ? -6.871 -24.188 10.969 1 98.06 349 ALA B O 1
ATOM 6245 N N . ARG B 1 350 ? -6.035 -26.094 11.828 1 98.44 350 ARG B N 1
ATOM 6246 C CA . ARG B 1 350 ? -6.594 -25.828 13.148 1 98.44 350 ARG B CA 1
ATOM 6247 C C . ARG B 1 350 ? -5.91 -24.641 13.797 1 98.44 350 ARG B C 1
ATOM 6249 O O . ARG B 1 350 ? -6.562 -23.812 14.453 1 98.44 350 ARG B O 1
ATOM 6256 N N . VAL B 1 351 ? -4.582 -24.562 13.648 1 98 351 VAL B N 1
ATOM 6257 C CA . VAL B 1 351 ? -3.846 -23.406 14.164 1 98 351 VAL B CA 1
ATOM 6258 C C . VAL B 1 351 ? -4.348 -22.141 13.5 1 98 351 VAL B C 1
ATOM 6260 O O . VAL B 1 351 ? -4.523 -21.109 14.156 1 98 351 VAL B O 1
ATOM 6263 N N . GLN B 1 352 ? -4.598 -22.234 12.211 1 98.06 352 GLN B N 1
ATOM 6264 C CA . GLN B 1 352 ? -5.113 -21.078 11.484 1 98.06 352 GLN B CA 1
ATOM 6265 C C . GLN B 1 352 ? -6.512 -20.703 11.961 1 98.06 352 GLN B C 1
ATOM 6267 O O . GLN B 1 352 ? -6.867 -19.516 12 1 98.06 352 GLN B O 1
ATOM 6272 N N . HIS B 1 353 ? -7.348 -21.703 12.273 1 98.19 353 HIS B N 1
ATOM 6273 C CA . HIS B 1 353 ? -8.68 -21.469 12.828 1 98.19 353 HIS B CA 1
ATOM 6274 C C . HIS B 1 353 ? -8.594 -20.719 14.156 1 98.19 353 HIS B C 1
ATOM 6276 O O . HIS B 1 353 ? -9.328 -19.75 14.375 1 98.19 353 HIS B O 1
ATOM 6282 N N . VAL B 1 354 ? -7.645 -21.047 15 1 98.19 354 VAL B N 1
ATOM 6283 C CA . VAL B 1 354 ? -7.438 -20.359 16.266 1 98.19 354 VAL B CA 1
ATOM 6284 C C . VAL B 1 354 ? -6.969 -18.938 16 1 98.19 354 VAL B C 1
ATOM 6286 O O . VAL B 1 354 ? -7.422 -18 16.672 1 98.19 354 VAL B O 1
ATOM 6289 N N . ALA B 1 355 ? -6.059 -18.766 15.008 1 97.38 355 ALA B N 1
ATOM 6290 C CA . ALA B 1 355 ? -5.59 -17.438 14.641 1 97.38 355 ALA B CA 1
ATOM 6291 C C . ALA B 1 355 ? -6.754 -16.547 14.211 1 97.38 355 ALA B C 1
ATOM 6293 O O . ALA B 1 355 ? -6.805 -15.359 14.57 1 97.38 355 ALA B O 1
ATOM 6294 N N . SER B 1 356 ? -7.664 -17.141 13.453 1 97.88 356 SER B N 1
ATOM 6295 C CA . SER B 1 356 ? -8.812 -16.359 12.984 1 97.88 356 SER B CA 1
ATOM 6296 C C . SER B 1 356 ? -9.711 -15.953 14.148 1 97.88 356 SER B C 1
ATOM 6298 O O . SER B 1 356 ? -10.281 -14.859 14.148 1 97.88 356 SER B O 1
ATOM 6300 N N . LYS B 1 357 ? -9.828 -16.812 15.148 1 97.88 357 LYS B N 1
ATOM 6301 C CA . LYS B 1 357 ? -10.602 -16.469 16.344 1 97.88 357 LYS B CA 1
ATOM 6302 C C . LYS B 1 357 ? -9.945 -15.328 17.125 1 97.88 357 LYS B C 1
ATOM 6304 O O . LYS B 1 357 ? -10.633 -14.43 17.609 1 97.88 357 LYS B O 1
ATOM 6309 N N . LEU B 1 358 ? -8.641 -15.367 17.219 1 97.5 358 LEU B N 1
ATOM 6310 C CA . LEU B 1 358 ? -7.91 -14.297 17.891 1 97.5 358 LEU B CA 1
ATOM 6311 C C . LEU B 1 358 ? -8.062 -12.984 17.125 1 97.5 358 LEU B C 1
ATOM 6313 O O . LEU B 1 358 ? -8.188 -11.914 17.719 1 97.5 358 LEU B O 1
ATOM 6317 N N . GLN B 1 359 ? -8.047 -13.094 15.844 1 97.31 359 GLN B N 1
ATOM 6318 C CA . GLN B 1 359 ? -8.242 -11.906 15.016 1 97.31 359 GLN B CA 1
ATOM 6319 C C . GLN B 1 359 ? -9.633 -11.312 15.219 1 97.31 359 GLN B C 1
ATOM 6321 O O . GLN B 1 359 ? -9.797 -10.094 15.242 1 97.31 359 GLN B O 1
ATOM 6326 N N . TYR B 1 360 ? -10.617 -12.203 15.297 1 97.56 360 TYR B N 1
ATOM 6327 C CA . TYR B 1 360 ? -11.969 -11.742 15.594 1 97.56 360 TYR B CA 1
ATOM 6328 C C . TYR B 1 360 ? -12.023 -11.047 16.953 1 97.56 360 TYR B C 1
ATOM 6330 O O . TYR B 1 360 ? -12.617 -9.969 17.078 1 97.56 360 TYR B O 1
ATOM 6338 N N . GLN B 1 361 ? -11.43 -11.555 17.969 1 97.5 361 GLN B N 1
ATOM 6339 C CA . GLN B 1 361 ? -11.398 -10.945 19.281 1 97.5 361 GLN B CA 1
ATOM 6340 C C . GLN B 1 361 ? -10.711 -9.578 19.25 1 97.5 361 GLN B C 1
ATOM 6342 O O . GLN B 1 361 ? -11.172 -8.633 19.891 1 97.5 361 GLN B O 1
ATOM 6347 N N . ASP B 1 362 ? -9.617 -9.508 18.5 1 97.06 362 ASP B N 1
ATOM 6348 C CA . ASP B 1 362 ? -8.93 -8.227 18.312 1 97.06 362 ASP B CA 1
ATOM 6349 C C . ASP B 1 362 ? -9.844 -7.195 17.672 1 97.06 362 ASP B C 1
ATOM 6351 O O . ASP B 1 362 ? -9.891 -6.043 18.094 1 97.06 362 ASP B O 1
ATOM 6355 N N . ALA B 1 363 ? -10.578 -7.645 16.656 1 96.69 363 ALA B N 1
ATOM 6356 C CA . ALA B 1 363 ? -11.5 -6.742 15.969 1 96.69 363 ALA B CA 1
ATOM 6357 C C . ALA B 1 363 ? -12.625 -6.293 16.891 1 96.69 363 ALA B C 1
ATOM 6359 O O . ALA B 1 363 ? -13.008 -5.121 16.891 1 96.69 363 ALA B O 1
ATOM 6360 N N . GLU B 1 364 ? -13.102 -7.203 17.656 1 96.5 364 GLU B N 1
ATOM 6361 C CA . GLU B 1 364 ? -14.156 -6.902 18.609 1 96.5 364 GLU B CA 1
ATOM 6362 C C . GLU B 1 364 ? -13.672 -5.918 19.672 1 96.5 364 GLU B C 1
ATOM 6364 O O . GLU B 1 364 ? -14.367 -4.953 20 1 96.5 364 GLU B O 1
ATOM 6369 N N . ASN B 1 365 ? -12.5 -6.117 20.219 1 96.38 365 ASN B N 1
ATOM 6370 C CA . ASN B 1 365 ? -11.906 -5.215 21.203 1 96.38 365 ASN B CA 1
ATOM 6371 C C . ASN B 1 365 ? -11.68 -3.826 20.609 1 96.38 365 ASN B C 1
ATOM 6373 O O . ASN B 1 365 ? -11.922 -2.818 21.281 1 96.38 365 ASN B O 1
ATOM 6377 N N . ARG B 1 366 ? -11.188 -3.822 19.406 1 95.88 366 ARG B N 1
ATOM 6378 C CA . ARG B 1 366 ? -10.961 -2.541 18.75 1 95.88 366 ARG B CA 1
ATOM 6379 C C . ARG B 1 366 ? -12.273 -1.79 18.547 1 95.88 366 ARG B C 1
ATOM 6381 O O . ARG B 1 366 ? -12.328 -0.572 18.734 1 95.88 366 ARG B O 1
ATOM 6388 N N . LEU B 1 367 ? -13.336 -2.547 18.172 1 96.12 367 LEU B N 1
ATOM 6389 C CA . LEU B 1 367 ? -14.648 -1.93 18.031 1 96.12 367 LEU B CA 1
ATOM 6390 C C . LEU B 1 367 ? -15.141 -1.363 19.359 1 96.12 367 LEU B C 1
ATOM 6392 O O . LEU B 1 367 ? -15.625 -0.229 19.406 1 96.12 367 LEU B O 1
ATOM 6396 N N . TYR B 1 368 ? -14.922 -2.082 20.422 1 95.88 368 TYR B N 1
ATOM 6397 C CA . TYR B 1 368 ? -15.32 -1.643 21.766 1 95.88 368 TYR B CA 1
ATOM 6398 C C . TYR B 1 368 ? -14.578 -0.373 22.156 1 95.88 368 TYR B C 1
ATOM 6400 O O . TYR B 1 368 ? -15.195 0.6 22.609 1 95.88 368 TYR B O 1
ATOM 6408 N N . LYS B 1 369 ? -13.344 -0.396 21.953 1 95.75 369 LYS B N 1
ATOM 6409 C CA . LYS B 1 369 ? -12.523 0.767 22.297 1 95.75 369 LYS B CA 1
ATOM 6410 C C . LYS B 1 369 ? -12.93 1.98 21.453 1 95.75 369 LYS B C 1
ATOM 6412 O O . LYS B 1 369 ? -13.039 3.092 21.984 1 95.75 369 LYS B O 1
ATOM 6417 N N . THR B 1 370 ? -13.125 1.744 20.234 1 95.81 370 THR B N 1
ATOM 6418 C CA . THR B 1 370 ? -13.492 2.826 19.328 1 95.81 370 THR B CA 1
ATOM 6419 C C . THR B 1 370 ? -14.828 3.443 19.75 1 95.81 370 THR B C 1
ATOM 6421 O O . THR B 1 370 ? -14.969 4.668 19.766 1 95.81 370 THR B O 1
ATOM 6424 N N . ILE B 1 371 ? -15.766 2.645 20.141 1 95.69 371 ILE B N 1
ATOM 6425 C CA . ILE B 1 371 ? -17.078 3.121 20.531 1 95.69 371 ILE B CA 1
ATOM 6426 C C . ILE B 1 371 ? -17 3.84 21.875 1 95.69 371 ILE B C 1
ATOM 6428 O O . ILE B 1 371 ? -17.594 4.898 22.062 1 95.69 371 ILE B O 1
ATOM 6432 N N . GLN B 1 372 ? -16.203 3.35 22.797 1 95.62 372 GLN B N 1
ATOM 6433 C CA . GLN B 1 372 ? -15.984 4.023 24.062 1 95.62 372 GLN B CA 1
ATOM 6434 C C . GLN B 1 372 ? -15.359 5.402 23.859 1 95.62 372 GLN B C 1
ATOM 6436 O O . GLN B 1 372 ? -15.805 6.383 24.469 1 95.62 372 GLN B O 1
ATOM 6441 N N . GLN B 1 373 ? -14.391 5.391 23 1 95.38 373 GLN B N 1
ATOM 6442 C CA . GLN B 1 373 ? -13.75 6.66 22.688 1 95.38 373 GLN B CA 1
ATOM 6443 C C . GLN B 1 373 ? -14.734 7.629 22.031 1 95.38 373 GLN B C 1
ATOM 6445 O O . GLN B 1 373 ? -14.781 8.805 22.391 1 95.38 373 GLN B O 1
ATOM 6450 N N . ALA B 1 374 ? -15.523 7.078 21.156 1 95.12 374 ALA B N 1
ATOM 6451 C CA . ALA B 1 374 ? -16.5 7.922 20.469 1 95.12 374 ALA B CA 1
ATOM 6452 C C . ALA B 1 374 ? -17.531 8.477 21.453 1 95.12 374 ALA B C 1
ATOM 6454 O O . ALA B 1 374 ? -17.906 9.648 21.375 1 95.12 374 ALA B O 1
ATOM 6455 N N . TYR B 1 375 ? -17.906 7.723 22.438 1 95.19 375 TYR B N 1
ATOM 6456 C CA . TYR B 1 375 ? -18.859 8.141 23.453 1 95.19 375 TYR B CA 1
ATOM 6457 C C . TYR B 1 375 ? -18.281 9.242 24.328 1 95.19 375 TYR B C 1
ATOM 6459 O O . TYR B 1 375 ? -18.891 10.305 24.5 1 95.19 375 TYR B O 1
ATOM 6467 N N . TYR B 1 376 ? -17.094 9.008 24.812 1 95.75 376 TYR B N 1
ATOM 6468 C CA . TYR B 1 376 ? -16.484 9.984 25.703 1 95.75 376 TYR B CA 1
ATOM 6469 C C . TYR B 1 376 ? -16.156 11.273 24.953 1 95.75 376 TYR B C 1
ATOM 6471 O O . TYR B 1 376 ? -16.234 12.359 25.531 1 95.75 376 TYR B O 1
ATOM 6479 N N . GLN B 1 377 ? -15.789 11.117 23.719 1 94.81 377 GLN B N 1
ATOM 6480 C CA . GLN B 1 377 ? -15.539 12.297 22.906 1 94.81 377 GLN B CA 1
ATOM 6481 C C . GLN B 1 377 ? -16.828 13.086 22.672 1 94.81 377 GLN B C 1
ATOM 6483 O O . GLN B 1 377 ? -16.812 14.32 22.656 1 94.81 377 GLN B O 1
ATOM 6488 N N . ALA B 1 378 ? -17.922 12.375 22.516 1 94.69 378 ALA B N 1
ATOM 6489 C CA . ALA B 1 378 ? -19.219 13.039 22.344 1 94.69 378 ALA B CA 1
ATOM 6490 C C . ALA B 1 378 ? -19.641 13.758 23.625 1 94.69 378 ALA B C 1
ATOM 6492 O O . ALA B 1 378 ? -20.062 14.914 23.578 1 94.69 378 ALA B O 1
ATOM 6493 N N . VAL B 1 379 ? -19.406 13.125 24.75 1 95.44 379 VAL B N 1
ATOM 6494 C CA . VAL B 1 379 ? -19.75 13.711 26.047 1 95.44 379 VAL B CA 1
ATOM 6495 C C . VAL B 1 379 ? -18.875 14.93 26.312 1 95.44 379 VAL B C 1
ATOM 6497 O O . VAL B 1 379 ? -19.375 15.984 26.703 1 95.44 379 VAL B O 1
ATOM 6500 N N . SER B 1 380 ? -17.609 14.727 26.031 1 95.69 380 SER B N 1
ATOM 6501 C CA . SER B 1 380 ? -16.688 15.828 26.219 1 95.69 380 SER B CA 1
ATOM 6502 C C . SER B 1 380 ? -17.031 17 25.297 1 95.69 380 SER B C 1
ATOM 6504 O O . SER B 1 380 ? -16.984 18.156 25.703 1 95.69 380 SER B O 1
ATOM 6506 N N . ALA B 1 381 ? -17.375 16.672 24.109 1 94.81 381 ALA B N 1
ATOM 6507 C CA . ALA B 1 381 ? -17.719 17.719 23.141 1 94.81 381 ALA B CA 1
ATOM 6508 C C . ALA B 1 381 ? -18.984 18.453 23.562 1 94.81 381 ALA B C 1
ATOM 6510 O O . ALA B 1 381 ? -19.078 19.672 23.391 1 94.81 381 ALA B O 1
ATOM 6511 N N . GLN B 1 382 ? -19.891 17.797 24.109 1 93.81 382 GLN B N 1
ATOM 6512 C CA . GLN B 1 382 ? -21.125 18.406 24.594 1 93.81 382 GLN B CA 1
ATOM 6513 C C . GLN B 1 382 ? -20.844 19.375 25.734 1 93.81 382 GLN B C 1
ATOM 6515 O O . GLN B 1 382 ? -21.328 20.516 25.734 1 93.81 382 GLN B O 1
ATOM 6520 N N . GLU B 1 383 ? -20.016 18.953 26.672 1 95 383 GLU B N 1
ATOM 6521 C CA . GLU B 1 383 ? -19.656 19.797 27.797 1 95 383 GLU B CA 1
ATOM 6522 C C . GLU B 1 383 ? -18.844 21 27.344 1 95 383 GLU B C 1
ATOM 6524 O O . GLU B 1 383 ? -19.062 22.125 27.812 1 95 383 GLU B O 1
ATOM 6529 N N . ARG B 1 384 ? -17.953 20.703 26.438 1 95 384 ARG B N 1
ATOM 6530 C CA . ARG B 1 384 ? -17.125 21.781 25.906 1 95 384 ARG B CA 1
ATOM 6531 C C . ARG B 1 384 ? -17.969 22.797 25.156 1 95 384 ARG B C 1
ATOM 6533 O O . ARG B 1 384 ? -17.75 24 25.266 1 95 384 ARG B O 1
ATOM 6540 N N . SER B 1 385 ? -18.922 22.312 24.391 1 94.06 385 SER B N 1
ATOM 6541 C CA . SER B 1 385 ? -19.797 23.203 23.641 1 94.06 385 SER B CA 1
ATOM 6542 C C . SER B 1 385 ? -20.562 24.141 24.562 1 94.06 385 SER B C 1
ATOM 6544 O O . SER B 1 385 ? -20.656 25.344 24.312 1 94.06 385 SER B O 1
ATOM 6546 N N . LYS B 1 386 ? -20.984 23.688 25.656 1 94.06 386 LYS B N 1
ATOM 6547 C CA . LYS B 1 386 ? -21.719 24.484 26.641 1 94.06 386 LYS B CA 1
ATOM 6548 C C . LYS B 1 386 ? -20.812 25.531 27.281 1 94.06 386 LYS B C 1
ATOM 6550 O O . LYS B 1 386 ? -21.188 26.703 27.406 1 94.06 386 LYS B O 1
ATOM 6555 N N . SER B 1 387 ? -19.641 25.031 27.578 1 95.62 387 SER B N 1
ATOM 6556 C CA . SER B 1 387 ? -18.688 25.938 28.219 1 95.62 387 SER B CA 1
ATOM 6557 C C . SER B 1 387 ? -18.234 27.047 27.281 1 95.62 387 SER B C 1
ATOM 6559 O O . SER B 1 387 ? -18.109 28.203 27.672 1 95.62 387 SER B O 1
ATOM 6561 N N . CYS B 1 388 ? -18.016 26.672 26.047 1 95.38 388 CYS B N 1
ATOM 6562 C CA . CYS B 1 388 ? -17.562 27.641 25.062 1 95.38 388 CYS B CA 1
ATOM 6563 C C . CYS B 1 388 ? -18.656 28.656 24.75 1 95.38 388 CYS B C 1
ATOM 6565 O O . CYS B 1 388 ? -18.359 29.828 24.5 1 95.38 388 CYS B O 1
ATOM 6567 N N . LEU B 1 389 ? -19.875 28.234 24.781 1 93.94 389 LEU B N 1
ATOM 6568 C CA . LEU B 1 389 ? -21 29.156 24.562 1 93.94 389 LEU B CA 1
ATOM 6569 C C . LEU B 1 389 ? -21.047 30.203 25.656 1 93.94 389 LEU B C 1
ATOM 6571 O O . LEU B 1 389 ? -21.234 31.391 25.375 1 93.94 389 LEU B O 1
ATOM 6575 N N . ILE B 1 390 ? -20.797 29.812 26.859 1 95.56 390 ILE B N 1
ATOM 6576 C CA . ILE B 1 390 ? -20.812 30.719 28.016 1 95.56 390 ILE B CA 1
ATOM 6577 C C . ILE B 1 390 ? -19.609 31.656 27.953 1 95.56 390 ILE B C 1
ATOM 6579 O O . ILE B 1 390 ? -19.75 32.844 28.156 1 95.56 390 ILE B O 1
ATOM 6583 N N . ALA B 1 391 ? -18.469 31.047 27.625 1 95.19 391 ALA B N 1
ATOM 6584 C CA . ALA B 1 391 ? -17.25 31.844 27.516 1 95.19 391 ALA B CA 1
ATOM 6585 C C . ALA B 1 391 ? -17.359 32.875 26.422 1 95.19 391 ALA B C 1
ATOM 6587 O O . ALA B 1 391 ? -16.906 34.031 26.594 1 95.19 391 ALA B O 1
ATOM 6588 N N . GLU B 1 392 ? -17.891 32.531 25.312 1 95.44 392 GLU B N 1
ATOM 6589 C CA . GLU B 1 392 ? -18.078 33.438 24.203 1 95.44 392 GLU B CA 1
ATOM 6590 C C . GLU B 1 392 ? -19 34.594 24.594 1 95.44 392 GLU B C 1
ATOM 6592 O O . GLU B 1 392 ? -18.688 35.75 24.297 1 95.44 392 GLU B O 1
ATOM 6597 N N . ASP B 1 393 ? -20.094 34.312 25.266 1 95.62 393 ASP B N 1
ATOM 6598 C CA . ASP B 1 393 ? -21.047 35.344 25.688 1 95.62 393 ASP B CA 1
ATOM 6599 C C . ASP B 1 393 ? -20.391 36.344 26.641 1 95.62 393 ASP B C 1
ATOM 6601 O O . ASP B 1 393 ? -20.531 37.531 26.469 1 95.62 393 ASP B O 1
ATOM 6605 N N . ALA B 1 394 ? -19.594 35.781 27.516 1 95.5 394 ALA B N 1
ATOM 6606 C CA . ALA B 1 394 ? -18.906 36.625 28.484 1 95.5 394 ALA B CA 1
ATOM 6607 C C . ALA B 1 394 ? -17.859 37.5 27.797 1 95.5 394 ALA B C 1
ATOM 6609 O O . ALA B 1 394 ? -17.766 38.719 28.078 1 95.5 394 ALA B O 1
ATOM 6610 N N . ALA B 1 395 ? -17.125 36.906 26.938 1 94.94 395 ALA B N 1
ATOM 6611 C CA . ALA B 1 395 ? -16.062 37.625 26.25 1 94.94 395 ALA B CA 1
ATOM 6612 C C . ALA B 1 395 ? -16.656 38.688 25.344 1 94.94 395 ALA B C 1
ATOM 6614 O O . ALA B 1 395 ? -16.109 39.812 25.234 1 94.94 395 ALA B O 1
ATOM 6615 N N . ASN B 1 396 ? -17.703 38.406 24.719 1 93.88 396 ASN B N 1
ATOM 6616 C CA . ASN B 1 396 ? -18.359 39.375 23.828 1 93.88 396 ASN B CA 1
ATOM 6617 C C . ASN B 1 396 ? -18.938 40.562 24.609 1 93.88 396 ASN B C 1
ATOM 6619 O O . ASN B 1 396 ? -18.812 41.688 24.188 1 93.88 396 ASN B O 1
ATOM 6623 N N . LYS B 1 397 ? -19.5 40.281 25.781 1 94.88 397 LYS B N 1
ATOM 6624 C CA . LYS B 1 397 ? -20.016 41.344 26.656 1 94.88 397 LYS B CA 1
ATOM 6625 C C . LYS B 1 397 ? -18.875 42.219 27.172 1 94.88 397 LYS B C 1
ATOM 6627 O O . LYS B 1 397 ? -19 43.438 27.203 1 94.88 397 LYS B O 1
ATOM 6632 N N . ALA B 1 398 ? -17.828 41.531 27.5 1 94.31 398 ALA B N 1
ATOM 6633 C CA . ALA B 1 398 ? -16.656 42.25 27.969 1 94.31 398 ALA B CA 1
ATOM 6634 C C . ALA B 1 398 ? -16.094 43.125 26.859 1 94.31 398 ALA B C 1
ATOM 6636 O O . ALA B 1 398 ? -15.68 44.281 27.109 1 94.31 398 ALA B O 1
ATOM 6637 N N . PHE B 1 399 ? -16.062 42.688 25.688 1 93.5 399 PHE B N 1
ATOM 6638 C CA . PHE B 1 399 ? -15.555 43.438 24.547 1 93.5 399 PHE B CA 1
ATOM 6639 C C . PHE B 1 399 ? -16.453 44.625 24.25 1 93.5 399 PHE B C 1
ATOM 6641 O O . PHE B 1 399 ? -15.961 45.719 23.969 1 93.5 399 PHE B O 1
ATOM 6648 N N . GLU B 1 400 ? -17.719 44.406 24.391 1 93 400 GLU B N 1
ATOM 6649 C CA . GLU B 1 400 ? -18.672 45.5 24.156 1 93 400 GLU B CA 1
ATOM 6650 C C . GLU B 1 400 ? -18.5 46.594 25.203 1 93 400 GLU B C 1
ATOM 6652 O O . GLU B 1 400 ? -18.516 47.781 24.859 1 93 400 GLU B O 1
ATOM 6657 N N . ALA B 1 401 ? -18.266 46.219 26.422 1 93.75 401 ALA B N 1
ATOM 6658 C CA . ALA B 1 401 ? -18.031 47.156 27.5 1 93.75 401 ALA B CA 1
ATOM 6659 C C . ALA B 1 401 ? -16.719 47.906 27.281 1 93.75 401 ALA B C 1
ATOM 6661 O O . ALA B 1 401 ? -16.656 49.125 27.484 1 93.75 401 ALA B O 1
ATOM 6662 N N . MET B 1 402 ? -15.75 47.094 26.875 1 92.62 402 MET B N 1
ATOM 6663 C CA . MET B 1 402 ? -14.438 47.688 26.625 1 92.62 402 MET B CA 1
ATOM 6664 C C . MET B 1 402 ? -14.492 48.656 25.438 1 92.62 402 MET B C 1
ATOM 6666 O O . MET B 1 402 ? -13.844 49.688 25.453 1 92.62 402 MET B O 1
ATOM 6670 N N . ARG B 1 403 ? -15.227 48.312 24.5 1 90.44 403 ARG B N 1
ATOM 6671 C CA . ARG B 1 403 ? -15.391 49.156 23.328 1 90.44 403 ARG B CA 1
ATOM 6672 C C . ARG B 1 403 ? -16.031 50.5 23.703 1 90.44 403 ARG B C 1
ATOM 6674 O O . ARG B 1 403 ? -15.586 51.562 23.234 1 90.44 403 ARG B O 1
ATOM 6681 N N . GLU B 1 404 ? -17 50.531 24.609 1 91.12 404 GLU B N 1
ATOM 6682 C CA . GLU B 1 404 ? -17.641 51.75 25.078 1 91.12 404 GLU B CA 1
ATOM 6683 C C . GLU B 1 404 ? -16.688 52.594 25.906 1 91.12 404 GLU B C 1
ATOM 6685 O O . GLU B 1 404 ? -16.625 53.812 25.734 1 91.12 404 GLU B O 1
ATOM 6690 N N . LYS B 1 405 ? -15.953 51.844 26.719 1 92.12 405 LYS B N 1
ATOM 6691 C CA . LYS B 1 405 ? -14.961 52.531 27.531 1 92.12 405 LYS B CA 1
ATOM 6692 C C . LYS B 1 405 ? -13.891 53.188 26.672 1 92.12 405 LYS B C 1
ATOM 6694 O O . LYS B 1 405 ? -13.445 54.281 26.953 1 92.12 405 LYS B O 1
ATOM 6699 N N . TYR B 1 406 ? -13.477 52.5 25.719 1 87.75 406 TYR B N 1
ATOM 6700 C CA . TYR B 1 406 ? -12.445 52.969 24.797 1 87.75 406 TYR B CA 1
ATOM 6701 C C . TYR B 1 406 ? -12.945 54.156 24 1 87.75 406 TYR B C 1
ATOM 6703 O O . TYR B 1 406 ? -12.219 55.156 23.812 1 87.75 406 TYR B O 1
ATOM 6711 N N . ASN B 1 407 ? -14.164 54.188 23.656 1 85.06 407 ASN B N 1
ATOM 6712 C CA . ASN B 1 407 ? -14.766 55.25 22.891 1 85.06 407 ASN B CA 1
ATOM 6713 C C . ASN B 1 407 ? -14.883 56.531 23.719 1 85.06 407 ASN B C 1
ATOM 6715 O O . ASN B 1 407 ? -14.82 57.625 23.172 1 85.06 407 ASN B O 1
ATOM 6719 N N . LEU B 1 408 ? -14.891 56.344 25.031 1 84.31 408 LEU B N 1
ATOM 6720 C CA . LEU B 1 408 ? -15 57.469 25.953 1 84.31 408 LEU B CA 1
ATOM 6721 C C . LEU B 1 408 ? -13.625 57.969 26.375 1 84.31 408 LEU B C 1
ATOM 6723 O O . LEU B 1 408 ? -13.516 58.906 27.156 1 84.31 408 LEU B O 1
ATOM 6727 N N . GLY B 1 409 ? -12.594 57.281 25.875 1 81.19 409 GLY B N 1
ATOM 6728 C CA . GLY B 1 409 ? -11.227 57.688 26.172 1 81.19 409 GLY B CA 1
ATOM 6729 C C . GLY B 1 409 ? -10.734 57.156 27.516 1 81.19 409 GLY B C 1
ATOM 6730 O O . GLY B 1 409 ? -9.742 57.688 28.047 1 81.19 409 GLY B O 1
ATOM 6731 N N . ARG B 1 410 ? -11.406 56.125 28.016 1 84.94 410 ARG B N 1
ATOM 6732 C CA . ARG B 1 410 ? -11.086 55.656 29.359 1 84.94 410 ARG B CA 1
ATOM 6733 C C . ARG B 1 410 ? -10.359 54.312 29.297 1 84.94 410 ARG B C 1
ATOM 6735 O O . ARG B 1 410 ? -10.273 53.594 30.297 1 84.94 410 ARG B O 1
ATOM 6742 N N . ALA B 1 411 ? -10 53.906 28.109 1 84.94 411 ALA B N 1
ATOM 6743 C CA . ALA B 1 411 ? -9.227 52.656 27.953 1 84.94 411 ALA B CA 1
ATOM 6744 C C . ALA B 1 411 ? -8.102 52.844 26.938 1 84.94 411 ALA B C 1
ATOM 6746 O O . ALA B 1 411 ? -8.195 53.688 26.047 1 84.94 411 ALA B O 1
ATOM 6747 N N . THR B 1 412 ? -7.129 52.125 27.109 1 79.5 412 THR B N 1
ATOM 6748 C CA . THR B 1 412 ? -5.977 52.188 26.219 1 79.5 412 THR B CA 1
ATOM 6749 C C . THR B 1 412 ? -6.184 51.312 24.984 1 79.5 412 THR B C 1
ATOM 6751 O O . THR B 1 412 ? -7 50.406 25 1 79.5 412 THR B O 1
ATOM 6754 N N . PRO B 1 413 ? -5.52 51.688 23.938 1 76.81 413 PRO B N 1
ATOM 6755 C CA . PRO B 1 413 ? -5.59 50.844 22.75 1 76.81 413 PRO B CA 1
ATOM 6756 C C . PRO B 1 413 ? -5.184 49.406 23.031 1 76.81 413 PRO B C 1
ATOM 6758 O O . PRO B 1 413 ? -5.77 48.469 22.453 1 76.81 413 PRO B O 1
ATOM 6761 N N . SER B 1 414 ? -4.258 49.281 23.891 1 77.31 414 SER B N 1
ATOM 6762 C CA . SER B 1 414 ? -3.805 47.938 24.234 1 77.31 414 SER B CA 1
ATOM 6763 C C . SER B 1 414 ? -4.91 47.156 24.922 1 77.31 414 SER B C 1
ATOM 6765 O O . SER B 1 414 ? -5.086 45.969 24.656 1 77.31 414 SER B O 1
ATOM 6767 N N . GLU B 1 415 ? -5.641 47.844 25.766 1 83.94 415 GLU B N 1
ATOM 6768 C CA . GLU B 1 415 ? -6.742 47.188 26.469 1 83.94 415 GLU B CA 1
ATOM 6769 C C . GLU B 1 415 ? -7.855 46.812 25.484 1 83.94 415 GLU B C 1
ATOM 6771 O O . GLU B 1 415 ? -8.43 45.719 25.594 1 83.94 415 GLU B O 1
ATOM 6776 N N . TYR B 1 416 ? -8.141 47.656 24.625 1 85.69 416 TYR B N 1
ATOM 6777 C CA . TYR B 1 416 ? -9.141 47.406 23.594 1 85.69 416 TYR B CA 1
ATOM 6778 C C . TYR B 1 416 ? -8.758 46.188 22.734 1 85.69 416 TYR B C 1
ATOM 6780 O O . TYR B 1 416 ? -9.578 45.281 22.531 1 85.69 416 TYR B O 1
ATOM 6788 N N . GLU B 1 417 ? -7.559 46.219 22.297 1 82.81 417 GLU B N 1
ATOM 6789 C CA . GLU B 1 417 ? -7.086 45.125 21.438 1 82.81 417 GLU B CA 1
ATOM 6790 C C . GLU B 1 417 ? -7.102 43.781 22.188 1 82.81 417 GLU B C 1
ATOM 6792 O O . GLU B 1 417 ? -7.395 42.75 21.594 1 82.81 417 GLU B O 1
ATOM 6797 N N . GLN B 1 418 ? -6.758 43.844 23.359 1 84.81 418 GLN B N 1
ATOM 6798 C CA . GLN B 1 418 ? -6.758 42.625 24.172 1 84.81 418 GLN B CA 1
ATOM 6799 C C . GLN B 1 418 ? -8.172 42.031 24.297 1 84.81 418 GLN B C 1
ATOM 6801 O O . GLN B 1 418 ? -8.367 40.844 24.156 1 84.81 418 GLN B O 1
ATOM 6806 N N . ALA B 1 419 ? -9.062 42.906 24.594 1 89.12 419 ALA B N 1
ATOM 6807 C CA . ALA B 1 419 ? -10.453 42.469 24.719 1 89.12 419 ALA B CA 1
ATOM 6808 C C . ALA B 1 419 ? -10.984 41.938 23.375 1 89.12 419 ALA B C 1
ATOM 6810 O O . ALA B 1 419 ? -11.695 40.938 23.344 1 89.12 419 ALA B O 1
ATOM 6811 N N . LYS B 1 420 ? -10.664 42.594 22.344 1 88.88 420 LYS B N 1
ATOM 6812 C CA . LYS B 1 420 ? -11.07 42.188 21 1 88.88 420 LYS B CA 1
ATOM 6813 C C . LYS B 1 420 ? -10.531 40.812 20.672 1 88.88 420 LYS B C 1
ATOM 6815 O O . LYS B 1 420 ? -11.266 39.938 20.203 1 88.88 420 LYS B O 1
ATOM 6820 N N . ASN B 1 421 ? -9.297 40.625 20.891 1 87.06 421 ASN B N 1
ATOM 6821 C CA . ASN B 1 421 ? -8.656 39.344 20.578 1 87.06 421 ASN B CA 1
ATOM 6822 C C . ASN B 1 421 ? -9.227 38.219 21.438 1 87.06 421 ASN B C 1
ATOM 6824 O O . ASN B 1 421 ? -9.359 37.094 20.969 1 87.06 421 ASN B O 1
ATOM 6828 N N . LYS B 1 422 ? -9.492 38.562 22.641 1 89.81 422 LYS B N 1
ATOM 6829 C CA . LYS B 1 422 ? -10.102 37.562 23.5 1 89.81 422 LYS B CA 1
ATOM 6830 C C . LYS B 1 422 ? -11.477 37.156 22.984 1 89.81 422 LYS B C 1
ATOM 6832 O O . LYS B 1 422 ? -11.805 35.969 22.953 1 89.81 422 LYS B O 1
ATOM 6837 N N . ALA B 1 423 ? -12.281 38.062 22.547 1 92.06 423 ALA B N 1
ATOM 6838 C CA . ALA B 1 423 ? -13.594 37.781 21.984 1 92.06 423 ALA B CA 1
ATOM 6839 C C . ALA B 1 423 ? -13.461 36.938 20.719 1 92.06 423 ALA B C 1
ATOM 6841 O O . ALA B 1 423 ? -14.227 36 20.531 1 92.06 423 ALA B O 1
ATOM 6842 N N . LEU B 1 424 ? -12.539 37.25 19.984 1 90.5 424 LEU B N 1
ATOM 6843 C CA . LEU B 1 424 ? -12.305 36.5 18.75 1 90.5 424 LEU B CA 1
ATOM 6844 C C . LEU B 1 424 ? -11.906 35.062 19.047 1 90.5 424 LEU B C 1
ATOM 6846 O O . LEU B 1 424 ? -12.398 34.125 18.406 1 90.5 424 LEU B O 1
ATOM 6850 N N . ARG B 1 425 ? -11.039 34.906 19.922 1 91.38 425 ARG B N 1
ATOM 6851 C CA . ARG B 1 425 ? -10.555 33.594 20.281 1 91.38 425 ARG B CA 1
ATOM 6852 C C . ARG B 1 425 ? -11.688 32.719 20.812 1 91.38 425 ARG B C 1
ATOM 6854 O O . ARG B 1 425 ? -11.812 31.547 20.453 1 91.38 425 ARG B O 1
ATOM 6861 N N . THR B 1 426 ? -12.469 33.312 21.688 1 93.44 426 THR B N 1
ATOM 6862 C CA . THR B 1 426 ? -13.57 32.562 22.281 1 93.44 426 THR B CA 1
ATOM 6863 C C . THR B 1 426 ? -14.609 32.219 21.219 1 93.44 426 THR B C 1
ATOM 6865 O O . THR B 1 426 ? -15.234 31.156 21.281 1 93.44 426 THR B O 1
ATOM 6868 N N . THR B 1 427 ? -14.789 33.094 20.297 1 93.88 427 THR B N 1
ATOM 6869 C CA . THR B 1 427 ? -15.711 32.781 19.203 1 93.88 427 THR B CA 1
ATOM 6870 C C . THR B 1 427 ? -15.188 31.641 18.344 1 93.88 427 THR B C 1
ATOM 6872 O O . THR B 1 427 ? -15.945 30.75 17.953 1 93.88 427 THR B O 1
ATOM 6875 N N . ALA B 1 428 ? -13.953 31.672 18.016 1 93.19 428 ALA B N 1
ATOM 6876 C CA . ALA B 1 428 ? -13.336 30.578 17.25 1 93.19 428 ALA B CA 1
ATOM 6877 C C . ALA B 1 428 ? -13.453 29.25 17.984 1 93.19 428 ALA B C 1
ATOM 6879 O O . ALA B 1 428 ? -13.734 28.219 17.375 1 93.19 428 ALA B O 1
ATOM 6880 N N . GLU B 1 429 ? -13.242 29.312 19.266 1 94.62 429 GLU B N 1
ATOM 6881 C CA . GLU B 1 429 ? -13.352 28.109 20.094 1 94.62 429 GLU B CA 1
ATOM 6882 C C . GLU B 1 429 ? -14.781 27.578 20.094 1 94.62 429 GLU B C 1
ATOM 6884 O O . GLU B 1 429 ? -14.984 26.359 20.062 1 94.62 429 GLU B O 1
ATOM 6889 N N . ARG B 1 430 ? -15.719 28.469 20.219 1 95.06 430 ARG B N 1
ATOM 6890 C CA . ARG B 1 430 ? -17.125 28.062 20.188 1 95.06 430 ARG B CA 1
ATOM 6891 C C . ARG B 1 430 ? -17.453 27.391 18.859 1 95.06 430 ARG B C 1
ATOM 6893 O O . ARG B 1 430 ? -18.156 26.375 18.828 1 95.06 430 ARG B O 1
ATOM 6900 N N . ILE B 1 431 ? -17.047 27.938 17.766 1 93.81 431 ILE B N 1
ATOM 6901 C CA . ILE B 1 431 ? -17.266 27.375 16.453 1 93.81 431 ILE B CA 1
ATOM 6902 C C . ILE B 1 431 ? -16.656 25.969 16.375 1 93.81 431 ILE B C 1
ATOM 6904 O O . ILE B 1 431 ? -17.297 25.031 15.883 1 93.81 431 ILE B O 1
ATOM 6908 N N . GLN B 1 432 ? -15.461 25.828 16.844 1 94.19 432 GLN B N 1
ATOM 6909 C CA . GLN B 1 432 ? -14.789 24.531 16.875 1 94.19 432 GLN B CA 1
ATOM 6910 C C . GLN B 1 432 ? -15.578 23.516 17.703 1 94.19 432 GLN B C 1
ATOM 6912 O O . GLN B 1 432 ? -15.789 22.375 17.266 1 94.19 432 GLN B O 1
ATOM 6917 N N . ALA B 1 433 ? -15.93 23.938 18.891 1 94.12 433 ALA B N 1
ATOM 6918 C CA . ALA B 1 433 ? -16.688 23.062 19.781 1 94.12 433 ALA B CA 1
ATOM 6919 C C . ALA B 1 433 ? -18 22.641 19.141 1 94.12 433 ALA B C 1
ATOM 6921 O O . ALA B 1 433 ? -18.422 21.5 19.297 1 94.12 433 ALA B O 1
ATOM 6922 N N . HIS B 1 434 ? -18.641 23.594 18.531 1 92.31 434 HIS B N 1
ATOM 6923 C CA . HIS B 1 434 ? -19.922 23.328 17.891 1 92.31 434 HIS B CA 1
ATOM 6924 C C . HIS B 1 434 ? -19.781 22.234 16.828 1 92.31 434 HIS B C 1
ATOM 6926 O O . HIS B 1 434 ? -20.531 21.25 16.844 1 92.31 434 HIS B O 1
ATOM 6932 N N . TYR B 1 435 ? -18.891 22.344 15.93 1 92.81 435 TYR B N 1
ATOM 6933 C CA . TYR B 1 435 ? -18.719 21.375 14.852 1 92.81 435 TYR B CA 1
ATOM 6934 C C . TYR B 1 435 ? -18.141 20.062 15.375 1 92.81 435 TYR B C 1
ATOM 6936 O O . TYR B 1 435 ? -18.453 18.984 14.852 1 92.81 435 TYR B O 1
ATOM 6944 N N . GLU B 1 436 ? -17.328 20.125 16.391 1 93.5 436 GLU B N 1
ATOM 6945 C CA . GLU B 1 436 ? -16.844 18.906 17.031 1 93.5 436 GLU B CA 1
ATOM 6946 C C . GLU B 1 436 ? -18 18.094 17.625 1 93.5 436 GLU B C 1
ATOM 6948 O O . GLU B 1 436 ? -18.031 16.875 17.5 1 93.5 436 GLU B O 1
ATOM 6953 N N . LEU B 1 437 ? -18.859 18.828 18.266 1 93.38 437 LEU B N 1
ATOM 6954 C CA . LEU B 1 437 ? -20.016 18.172 18.844 1 93.38 437 LEU B CA 1
ATOM 6955 C C . LEU B 1 437 ? -20.844 17.484 17.766 1 93.38 437 LEU B C 1
ATOM 6957 O O . LEU B 1 437 ? -21.234 16.312 17.922 1 93.38 437 LEU B O 1
ATOM 6961 N N . ILE B 1 438 ? -21.078 18.156 16.688 1 92.44 438 ILE B N 1
ATOM 6962 C CA . ILE B 1 438 ? -21.844 17.578 15.594 1 92.44 438 ILE B CA 1
ATOM 6963 C C . ILE B 1 438 ? -21.141 16.344 15.047 1 92.44 438 ILE B C 1
ATOM 6965 O O . ILE B 1 438 ? -21.766 15.305 14.828 1 92.44 438 ILE B O 1
ATOM 6969 N N . LEU B 1 439 ? -19.891 16.453 14.859 1 92.38 439 LEU B N 1
ATOM 6970 C CA . LEU B 1 439 ? -19.094 15.352 14.32 1 92.38 439 LEU B CA 1
ATOM 6971 C C . LEU B 1 439 ? -19.141 14.141 15.242 1 92.38 439 LEU B C 1
ATOM 6973 O O . LEU B 1 439 ? -19.422 13.023 14.797 1 92.38 439 LEU B O 1
ATOM 6977 N N . ARG B 1 440 ? -18.875 14.391 16.469 1 93.5 440 ARG B N 1
ATOM 6978 C CA . ARG B 1 440 ? -18.734 13.297 17.422 1 93.5 440 ARG B CA 1
ATOM 6979 C C . ARG B 1 440 ? -20.078 12.594 17.641 1 93.5 440 ARG B C 1
ATOM 6981 O O . ARG B 1 440 ? -20.125 11.367 17.75 1 93.5 440 ARG B O 1
ATOM 6988 N N . THR B 1 441 ? -21.109 13.328 17.719 1 92.44 441 THR B N 1
ATOM 6989 C CA . THR B 1 441 ? -22.438 12.727 17.891 1 92.44 441 THR B CA 1
ATOM 6990 C C . THR B 1 441 ? -22.844 11.953 16.641 1 92.44 441 THR B C 1
ATOM 6992 O O . THR B 1 441 ? -23.453 10.883 16.734 1 92.44 441 THR B O 1
ATOM 6995 N N . ARG B 1 442 ? -22.5 12.43 15.523 1 91.56 442 ARG B N 1
ATOM 6996 C CA . ARG B 1 442 ? -22.812 11.734 14.273 1 91.56 442 ARG B CA 1
ATOM 6997 C C . ARG B 1 442 ? -22.016 10.438 14.172 1 91.56 442 ARG B C 1
ATOM 6999 O O . ARG B 1 442 ? -22.547 9.414 13.719 1 91.56 442 ARG B O 1
ATOM 7006 N N . ILE B 1 443 ? -20.797 10.477 14.562 1 92.19 443 ILE B N 1
ATOM 7007 C CA . ILE B 1 443 ? -19.953 9.281 14.539 1 92.19 443 ILE B CA 1
ATOM 7008 C C . ILE B 1 443 ? -20.531 8.227 15.484 1 92.19 443 ILE B C 1
ATOM 7010 O O . ILE B 1 443 ? -20.641 7.051 15.125 1 92.19 443 ILE B O 1
ATOM 7014 N N . LEU B 1 444 ? -20.891 8.648 16.656 1 93.56 444 LEU B N 1
ATOM 7015 C CA . LEU B 1 444 ? -21.469 7.734 17.641 1 93.56 444 LEU B CA 1
ATOM 7016 C C . LEU B 1 444 ? -22.766 7.133 17.094 1 93.56 444 LEU B C 1
ATOM 7018 O O . LEU B 1 444 ? -23 5.926 17.219 1 93.56 444 LEU B O 1
ATOM 7022 N N . ASN B 1 445 ? -23.531 7.957 16.531 1 91.69 445 ASN B N 1
ATOM 7023 C CA . ASN B 1 445 ? -24.797 7.488 15.961 1 91.69 445 ASN B CA 1
ATOM 7024 C C . ASN B 1 445 ? -24.562 6.512 14.812 1 91.69 445 ASN B C 1
ATOM 7026 O O . ASN B 1 445 ? -25.328 5.559 14.641 1 91.69 445 ASN B O 1
ATOM 7030 N N . PHE B 1 446 ? -23.578 6.781 14.047 1 92 446 PHE B N 1
ATOM 7031 C CA . PHE B 1 446 ? -23.234 5.891 12.938 1 92 446 PHE B CA 1
ATOM 7032 C C . PHE B 1 446 ? -22.906 4.496 13.453 1 92 446 PHE B C 1
ATOM 7034 O O . PHE B 1 446 ? -23.344 3.496 12.875 1 92 446 PHE B O 1
ATOM 7041 N N . TYR B 1 447 ? -22.188 4.387 14.523 1 92.75 447 TYR B N 1
ATOM 7042 C CA . TYR B 1 447 ? -21.859 3.09 15.102 1 92.75 447 TYR B CA 1
ATOM 7043 C C . TYR B 1 447 ? -23.094 2.412 15.672 1 92.75 447 TYR B C 1
ATOM 7045 O O . TYR B 1 447 ? -23.188 1.182 15.68 1 92.75 447 TYR B O 1
ATOM 7053 N N . ASP B 1 448 ? -24 3.223 16.125 1 92.19 448 ASP B N 1
ATOM 7054 C CA . ASP B 1 448 ? -25.203 2.693 16.75 1 92.19 448 ASP B CA 1
ATOM 7055 C C . ASP B 1 448 ? -26.172 2.143 15.688 1 92.19 448 ASP B C 1
ATOM 7057 O O . ASP B 1 448 ? -26.75 1.069 15.867 1 92.19 448 ASP B O 1
ATOM 7061 N N . THR B 1 449 ? -26.359 2.861 14.586 1 89.94 449 THR B N 1
ATOM 7062 C CA . THR B 1 449 ? -27.453 2.535 13.68 1 89.94 449 THR B CA 1
ATOM 7063 C C . THR B 1 449 ? -26.906 2.094 12.32 1 89.94 449 THR B C 1
ATOM 7065 O O . THR B 1 449 ? -27.641 1.518 11.516 1 89.94 449 THR B O 1
ATOM 7068 N N . GLY B 1 450 ? -25.656 2.352 12.078 1 87.31 450 GLY B N 1
ATOM 7069 C CA . GLY B 1 450 ? -25.125 2.1 10.75 1 87.31 450 GLY B CA 1
ATOM 7070 C C . GLY B 1 450 ? -25.547 3.139 9.727 1 87.31 450 GLY B C 1
ATOM 7071 O O . GLY B 1 450 ? -25.234 3.018 8.539 1 87.31 450 GLY B O 1
ATOM 7072 N N . ARG B 1 451 ? -26.328 4.113 10.219 1 82.19 451 ARG B N 1
ATOM 7073 C CA . ARG B 1 451 ? -26.781 5.207 9.375 1 82.19 451 ARG B CA 1
ATOM 7074 C C . ARG B 1 451 ? -26.234 6.543 9.852 1 82.19 451 ARG B C 1
ATOM 7076 O O . ARG B 1 451 ? -25.859 6.688 11.023 1 82.19 451 ARG B O 1
ATOM 7083 N N . TYR B 1 452 ? -25.906 7.395 8.914 1 77.44 452 TYR B N 1
ATOM 7084 C CA . TYR B 1 452 ? -25.297 8.672 9.281 1 77.44 452 TYR B CA 1
ATOM 7085 C C . TYR B 1 452 ? -26.359 9.742 9.492 1 77.44 452 TYR B C 1
ATOM 7087 O O . TYR B 1 452 ? -26.125 10.719 10.211 1 77.44 452 TYR B O 1
#

Radius of gyration: 45.13 Å; Cα contacts (8 Å, |Δi|>4): 1257; chains: 2; bounding box: 182×136×90 Å

Nearest PDB structures (foldseek):
  5bun-assembly1_B  TM=8.898E-01  e=2.068E-20  Salmonella enterica subsp. enterica serovar Typhi
  2xmn-assembly1_C  TM=8.894E-01  e=4.175E-20  Escherichia coli K-12
  2wmz-assembly1_B  TM=8.774E-01  e=9.698E-20  Escherichia coli K-12
  2vdd-assembly1_A  TM=8.718E-01  e=1.116E-19  Escherichia coli K-12
  5ng5-assembly1_F  TM=8.070E-01  e=4.993E-19  Escherichia coli